Protein AF-A0A8J6H4V2-F1 (afdb_monomer_lite)

Sequence (1000 aa):
MDFAIGGAAAVCAGFFTNPLEVMKTRMQLQGELLSRGQHAVHYKNVFHAGYVIAKHDGILALQAGLVPGLWFQLVLNGYRFGLYQILDDKGYMKDKKGNLVFYKSVLIGGFAGASGAFIASPFYLIKTHLQSQASKEIAFGHQYHYKGTWSGLWGVFKEQGVKGLFRGGSSAVPRAFVGSTSQLTSFAYCKEFMRKYDILTNSPLLMTFTASMVGGVAISLMMTPFDLVSTRLYNQGVDQFGKGLLYNGYTDCVLKIWKTEGFLGFYKGLGPSYFRLGPHTVLCLVFWDEFKELYSRIKPNATKSKVLVEKPIVEIDGDEMTKLIFDEIKQKLLFPFVQFQRDYYDCSLTNRNKTENQVSKDAAAAILKHNVGIKCSTITPDEDRVKEFNLTQMWPSPNGMIRNALNGTQFRESIICKNVNKYVPGWTKPIIMGRHTFGDQYGGKDLIIKNPSKIFITIKSEDGKEESIEAFTYKGQGVAMLTFNTEDSIRSFAGSCFRMALQRNYPLYFATKSTLLKQYDKLFNEVFLDVYEKEYKKKFEAANLTFELRLIDDMAAQAMKSSGGFLWALKSYDGDVLSDVVGQGFGSMGLMIHSLVSHDGRTIMTEPAHGTVTRHYREYQKGNETSTNPISSIFAWTRGLQHRAKLDNNVELGNFTKNLENATVSTVEAGLVTKDLAPCVFGKDFKETDSDTQPVVQTTYGKIQGQILSTVQEPHLEYYAFRGIPYAKPPLEELRFQPPLKPEPWENVKPCVDYGNSCLQVSKKDGSVLGNEDCLTLNVFTKELNTSNLKPVMFWIHGGAHIRGSSAQFPPDYLIEKPVVFVSINYRLNIFGFFTVNDENAYGNAALKDQVAALEWVQGNIAGFGGDPSRVTICGESSAANSVALLQLSTRARGLFHQVIAESGSALNARYLQRNPLKYAYNIAKYFNVTTETTRDMVEGLQKVDSEELAKAANSSQATGYKTDLYAFPFFPIIEVENSEAIITRSPYQILQSGDFNRG

Structure (mmCIF, N/CA/C/O backbone):
data_AF-A0A8J6H4V2-F1
#
_entry.id   AF-A0A8J6H4V2-F1
#
loop_
_atom_site.group_PDB
_atom_site.id
_atom_site.type_symbol
_atom_site.label_atom_id
_atom_site.label_alt_id
_atom_site.label_comp_id
_atom_site.label_asym_id
_atom_site.label_entity_id
_atom_site.label_seq_id
_atom_site.pdbx_PDB_ins_code
_atom_site.Cartn_x
_atom_site.Cartn_y
_atom_site.Cartn_z
_atom_site.occupancy
_atom_site.B_iso_or_equiv
_atom_site.auth_seq_id
_atom_site.auth_comp_id
_atom_site.auth_asym_id
_atom_site.auth_atom_id
_atom_site.pdbx_PDB_model_num
ATOM 1 N N . MET A 1 1 ? 22.721 6.954 0.502 1.00 62.00 1 MET A N 1
ATOM 2 C CA . MET A 1 1 ? 21.669 6.720 -0.514 1.00 62.00 1 MET A CA 1
ATOM 3 C C . MET A 1 1 ? 21.047 8.035 -0.978 1.00 62.00 1 MET A C 1
ATOM 5 O O . MET A 1 1 ? 21.061 8.279 -2.177 1.00 62.00 1 MET A O 1
ATOM 9 N N . ASP A 1 2 ? 20.638 8.934 -0.069 1.00 56.12 2 ASP A N 1
ATOM 10 C CA . ASP A 1 2 ? 20.196 10.301 -0.424 1.00 56.12 2 ASP A CA 1
ATOM 11 C C . ASP A 1 2 ? 21.229 11.085 -1.260 1.00 56.12 2 ASP A C 1
ATOM 13 O O . ASP A 1 2 ? 20.862 11.859 -2.134 1.00 56.12 2 ASP A O 1
ATOM 17 N N . PHE A 1 3 ? 22.525 10.799 -1.080 1.00 68.31 3 PHE A N 1
ATOM 18 C CA . PHE A 1 3 ? 23.619 11.277 -1.938 1.00 68.31 3 PHE A CA 1
ATOM 19 C C . PHE A 1 3 ? 23.431 10.925 -3.425 1.00 68.31 3 PHE A C 1
ATOM 21 O O . PHE A 1 3 ? 23.563 11.782 -4.296 1.00 68.31 3 PHE A O 1
ATOM 28 N N . ALA A 1 4 ? 23.131 9.656 -3.720 1.00 74.56 4 ALA A N 1
ATOM 29 C CA . ALA A 1 4 ? 23.010 9.155 -5.087 1.00 74.56 4 ALA A CA 1
ATOM 30 C C . ALA A 1 4 ? 21.695 9.619 -5.721 1.00 74.56 4 ALA A C 1
ATOM 32 O O . ALA A 1 4 ? 21.687 10.048 -6.872 1.00 74.56 4 ALA A O 1
ATOM 33 N N . ILE A 1 5 ? 20.615 9.612 -4.935 1.00 77.81 5 ILE A N 1
ATOM 34 C CA . ILE A 1 5 ? 19.298 10.114 -5.342 1.00 77.81 5 ILE A CA 1
ATOM 35 C C . ILE A 1 5 ? 19.369 11.619 -5.648 1.00 77.81 5 ILE A C 1
ATOM 37 O O . ILE A 1 5 ? 18.879 12.058 -6.685 1.00 77.81 5 ILE A O 1
ATOM 41 N N . GLY A 1 6 ? 20.075 12.395 -4.822 1.00 71.81 6 GLY A N 1
ATOM 42 C CA . GLY A 1 6 ? 20.318 13.822 -5.040 1.00 71.81 6 GLY A CA 1
ATOM 43 C C . GLY A 1 6 ? 21.140 14.167 -6.254 1.00 71.81 6 GLY A C 1
ATOM 44 O O . GLY A 1 6 ? 20.763 15.049 -7.028 1.00 71.81 6 GLY A O 1
ATOM 45 N N . GLY A 1 7 ? 22.253 13.459 -6.434 1.00 82.00 7 GLY A N 1
ATOM 46 C CA . GLY A 1 7 ? 23.076 13.593 -7.628 1.00 82.00 7 GLY A CA 1
ATOM 47 C C . GLY A 1 7 ? 22.287 13.259 -8.895 1.00 82.00 7 GLY A C 1
ATOM 48 O O . GLY A 1 7 ? 22.310 14.036 -9.848 1.00 82.00 7 GLY A O 1
ATOM 49 N N . ALA A 1 8 ? 21.534 12.154 -8.887 1.00 86.06 8 ALA A N 1
ATOM 50 C CA . ALA A 1 8 ? 20.715 11.725 -10.019 1.00 86.06 8 ALA A CA 1
ATOM 51 C C . ALA A 1 8 ? 19.589 12.721 -10.336 1.00 86.06 8 ALA A C 1
ATOM 53 O O . ALA A 1 8 ? 19.414 13.098 -11.494 1.00 86.06 8 ALA A O 1
ATOM 54 N N . ALA A 1 9 ? 18.871 13.208 -9.321 1.00 85.31 9 ALA A N 1
ATOM 55 C CA . ALA A 1 9 ? 17.801 14.186 -9.501 1.00 85.31 9 ALA A CA 1
ATOM 56 C C . ALA A 1 9 ? 18.319 15.493 -10.127 1.00 85.31 9 ALA A C 1
ATOM 58 O O . ALA A 1 9 ? 17.717 16.026 -11.064 1.00 85.31 9 ALA A O 1
ATOM 59 N N . ALA A 1 10 ? 19.490 15.965 -9.683 1.00 84.88 10 ALA A N 1
ATOM 60 C CA . ALA A 1 10 ? 20.139 17.146 -10.247 1.00 84.88 10 ALA A CA 1
ATOM 61 C C . ALA A 1 10 ? 20.652 16.942 -11.683 1.00 84.88 10 ALA A C 1
ATOM 63 O O . ALA A 1 10 ? 20.635 17.884 -12.482 1.00 84.88 10 ALA A O 1
ATOM 64 N N . VAL A 1 11 ? 21.082 15.725 -12.035 1.00 91.62 11 VAL A N 1
ATOM 65 C CA . VAL A 1 11 ? 21.446 15.347 -13.412 1.00 91.62 11 VAL A CA 1
ATOM 66 C C . VAL A 1 11 ? 20.215 15.379 -14.319 1.00 91.62 11 VAL A C 1
ATOM 68 O O . VAL A 1 11 ? 20.254 16.021 -15.369 1.00 91.62 11 VAL A O 1
ATOM 71 N N . CYS A 1 12 ? 19.101 14.777 -13.897 1.00 89.81 12 CYS A N 1
ATOM 72 C CA . CYS A 1 12 ? 17.852 14.781 -14.663 1.00 89.81 12 CYS A CA 1
ATOM 73 C C . CYS A 1 12 ? 17.317 16.203 -14.864 1.00 89.81 12 CYS A C 1
ATOM 75 O O . CYS A 1 12 ? 17.054 16.608 -15.994 1.00 89.81 12 CYS A O 1
ATOM 77 N N . ALA A 1 13 ? 17.264 17.022 -13.812 1.00 88.38 13 ALA A N 1
ATOM 78 C CA . ALA A 1 13 ? 16.895 18.432 -13.944 1.00 88.38 13 ALA A CA 1
ATOM 79 C C . ALA A 1 13 ? 17.893 19.225 -14.809 1.00 88.38 13 ALA A C 1
ATOM 81 O O . ALA A 1 13 ? 17.519 20.150 -15.538 1.00 88.38 13 ALA A O 1
ATOM 82 N N . GLY A 1 14 ? 19.181 18.879 -14.739 1.00 87.62 14 GLY A N 1
ATOM 83 C CA . GLY A 1 14 ? 20.241 19.456 -15.562 1.00 87.62 14 GLY A CA 1
ATOM 84 C C . GLY A 1 14 ? 20.011 19.228 -17.054 1.00 87.62 14 GLY A C 1
ATOM 85 O O . GLY A 1 14 ? 20.177 20.163 -17.830 1.00 87.62 14 GLY A O 1
ATOM 86 N N . PHE A 1 15 ? 19.547 18.039 -17.441 1.00 92.50 15 PHE A N 1
ATOM 87 C CA . PHE A 1 15 ? 19.252 17.688 -18.831 1.00 92.50 15 PHE A CA 1
ATOM 88 C C . PHE A 1 15 ? 18.217 18.622 -19.477 1.00 92.50 15 PHE A C 1
ATOM 90 O O . PHE A 1 15 ? 18.451 19.163 -20.561 1.00 92.50 15 PHE A O 1
ATOM 97 N N . PHE A 1 16 ? 17.109 18.882 -18.777 1.00 90.31 16 PHE A N 1
ATOM 98 C CA . PHE A 1 16 ? 16.032 19.745 -19.279 1.00 90.31 16 PHE A CA 1
ATOM 99 C C . PHE A 1 16 ? 16.376 21.237 -19.239 1.00 90.31 16 PHE A C 1
ATOM 101 O O . PHE A 1 16 ? 15.877 22.011 -20.050 1.00 90.31 16 PHE A O 1
ATOM 108 N N . THR A 1 17 ? 17.234 21.659 -18.308 1.00 91.94 17 THR A N 1
ATOM 109 C CA . THR A 1 17 ? 17.559 23.085 -18.109 1.00 91.94 17 THR A CA 1
ATOM 110 C C . THR A 1 17 ? 18.851 23.540 -18.791 1.00 91.94 17 THR A C 1
ATOM 112 O O . THR A 1 17 ? 19.159 24.736 -18.792 1.00 91.94 17 THR A O 1
ATOM 115 N N . ASN A 1 18 ? 19.598 22.620 -19.409 1.00 93.75 18 ASN A N 1
ATOM 116 C CA . ASN A 1 18 ? 20.838 22.924 -20.122 1.00 93.75 18 ASN A CA 1
ATOM 117 C C . ASN A 1 18 ? 20.686 23.834 -21.363 1.00 93.75 18 ASN A C 1
ATOM 119 O O . ASN A 1 18 ? 21.645 24.540 -21.655 1.00 93.75 18 ASN A O 1
ATOM 123 N N . PRO A 1 19 ? 19.525 23.943 -22.039 1.00 94.00 19 PRO A N 1
ATOM 124 C CA . PRO A 1 19 ? 19.299 25.004 -23.024 1.00 94.00 19 PRO A CA 1
ATOM 125 C C . PRO A 1 19 ? 19.395 26.422 -22.462 1.00 94.00 19 PRO A C 1
ATOM 127 O O . PRO A 1 19 ? 19.967 27.314 -23.089 1.00 94.00 19 PRO A O 1
ATOM 130 N N . LEU A 1 20 ? 18.889 26.629 -21.247 1.00 93.12 20 LEU A N 1
ATOM 131 C CA . LEU A 1 20 ? 18.789 27.952 -20.626 1.00 93.12 20 LEU A CA 1
ATOM 132 C C . LEU A 1 20 ? 20.143 28.427 -20.077 1.00 93.12 20 LEU A C 1
ATOM 134 O O . LEU A 1 20 ? 20.564 29.537 -20.377 1.00 93.12 20 LEU A O 1
ATOM 138 N N . GLU A 1 21 ? 20.864 27.553 -19.371 1.00 90.81 21 GLU A N 1
ATOM 139 C CA . GLU A 1 21 ? 22.186 27.120 -19.833 1.00 90.81 21 GLU A CA 1
ATOM 140 C C . GLU A 1 21 ? 23.029 27.973 -20.787 1.00 90.81 21 GLU A C 1
ATOM 142 O O . GLU A 1 21 ? 23.675 28.958 -20.429 1.00 90.81 21 GLU A O 1
ATOM 147 N N . VAL A 1 22 ? 23.053 27.479 -22.028 1.00 93.19 22 VAL A N 1
ATOM 148 C CA . VAL A 1 22 ? 23.778 28.025 -23.171 1.00 93.19 22 VAL A CA 1
ATOM 149 C C . VAL A 1 22 ? 23.365 29.469 -23.437 1.00 93.19 22 VAL A C 1
ATOM 151 O O . VAL A 1 22 ? 24.229 30.330 -23.612 1.00 93.19 22 VAL A O 1
ATOM 154 N N . MET A 1 23 ? 22.057 29.757 -23.410 1.00 93.62 23 MET A N 1
ATOM 155 C CA . MET A 1 23 ? 21.539 31.113 -23.627 1.00 93.62 23 MET A CA 1
ATOM 156 C C . MET A 1 23 ? 22.116 32.098 -22.605 1.00 93.62 23 MET A C 1
ATOM 158 O O . MET A 1 23 ? 22.583 33.175 -22.975 1.00 93.62 23 MET A O 1
ATOM 162 N N . LYS A 1 24 ? 22.140 31.716 -21.324 1.00 93.62 24 LYS A N 1
ATOM 163 C CA . LYS A 1 24 ? 22.707 32.519 -20.238 1.00 93.62 24 LYS A CA 1
ATOM 164 C C . LYS A 1 24 ? 24.198 32.769 -20.452 1.00 93.62 24 LYS A C 1
ATOM 166 O O . LYS A 1 24 ? 24.617 33.925 -20.417 1.00 93.62 24 LYS A O 1
ATOM 171 N N . THR A 1 25 ? 24.975 31.715 -20.714 1.00 92.25 25 THR A N 1
ATOM 172 C CA . THR A 1 25 ? 26.428 31.812 -20.931 1.00 92.25 25 THR A CA 1
ATOM 173 C C . THR A 1 25 ? 26.754 32.774 -22.076 1.00 92.25 25 THR A C 1
ATOM 175 O O . THR A 1 25 ? 27.558 33.689 -21.903 1.00 92.25 25 THR A O 1
ATOM 178 N N . ARG A 1 26 ? 26.072 32.659 -23.221 1.00 92.12 26 ARG A N 1
ATOM 179 C CA . ARG A 1 26 ? 26.307 33.548 -24.373 1.00 92.12 26 ARG A CA 1
ATOM 180 C C . ARG A 1 26 ? 25.848 34.985 -24.130 1.00 92.12 26 ARG A C 1
ATOM 182 O O . ARG A 1 26 ? 26.546 35.924 -24.506 1.00 92.12 26 ARG A O 1
ATOM 189 N N . MET A 1 27 ? 24.722 35.178 -23.442 1.00 91.94 27 MET A N 1
ATOM 190 C CA . MET A 1 27 ? 24.253 36.516 -23.058 1.00 91.94 27 MET A CA 1
ATOM 191 C C . MET A 1 27 ? 25.189 37.211 -22.057 1.00 91.94 27 MET A C 1
ATOM 193 O O . MET A 1 27 ? 25.333 38.430 -22.107 1.00 91.94 27 MET A O 1
ATOM 197 N N . GLN A 1 28 ? 25.837 36.459 -21.164 1.00 92.25 28 GLN A N 1
ATOM 198 C CA . GLN A 1 28 ? 26.810 36.982 -20.195 1.00 92.25 28 GLN A CA 1
ATOM 199 C C . GLN A 1 28 ? 28.139 37.414 -20.845 1.00 92.25 28 GLN A C 1
ATOM 201 O O . GLN A 1 28 ? 28.794 38.342 -20.353 1.00 92.25 28 GLN A O 1
ATOM 206 N N . LEU A 1 29 ? 28.517 36.777 -21.959 1.00 91.31 29 LEU A N 1
ATOM 207 C CA . LEU A 1 29 ? 29.710 37.110 -22.748 1.00 91.31 29 LEU A CA 1
ATOM 208 C C . LEU A 1 29 ? 29.476 38.249 -23.755 1.00 91.31 29 LEU A C 1
ATOM 210 O O . LEU A 1 29 ? 30.430 38.882 -24.203 1.00 91.31 29 LEU A O 1
ATOM 214 N N . GLN A 1 30 ? 28.221 38.552 -24.101 1.00 89.12 30 GLN A N 1
ATOM 215 C CA . GLN A 1 30 ? 27.906 39.631 -25.037 1.00 89.12 30 GLN A CA 1
ATOM 216 C C . GLN A 1 30 ? 28.320 41.006 -24.480 1.00 89.12 30 GLN A C 1
ATOM 218 O O . GLN A 1 30 ? 27.903 41.433 -23.393 1.00 89.12 30 GLN A O 1
ATOM 223 N N . GLY A 1 31 ? 29.122 41.727 -25.267 1.00 83.00 31 GLY A N 1
ATOM 224 C CA . GLY A 1 31 ? 29.620 43.053 -24.906 1.00 83.00 31 GLY A CA 1
ATOM 225 C C . GLY A 1 31 ? 30.550 43.040 -23.691 1.00 83.00 31 GLY A C 1
ATOM 226 O O . GLY A 1 31 ? 30.453 43.936 -22.855 1.00 83.00 31 GLY A O 1
ATOM 227 N N . GLU A 1 32 ? 31.372 41.997 -23.544 1.00 86.88 32 GLU A N 1
ATOM 228 C CA . GLU A 1 32 ? 32.427 41.910 -22.529 1.00 86.88 32 GLU A CA 1
ATOM 229 C C . GLU A 1 32 ? 33.400 43.097 -22.654 1.00 86.88 32 GLU A C 1
ATOM 231 O O . GLU A 1 32 ? 33.987 43.305 -23.713 1.00 86.88 32 GLU A O 1
ATOM 236 N N . LEU A 1 33 ? 33.547 43.884 -21.575 1.00 83.44 33 LEU A N 1
ATOM 237 C CA . LEU A 1 33 ? 34.409 45.078 -21.487 1.00 83.44 33 LEU A CA 1
ATOM 238 C C . LEU A 1 33 ? 34.051 46.232 -22.440 1.00 83.44 33 LEU A C 1
ATOM 240 O O . LEU A 1 33 ? 34.871 47.121 -22.666 1.00 83.44 33 LEU A O 1
ATOM 244 N N . LEU A 1 34 ? 32.822 46.259 -22.958 1.00 83.06 34 LEU A N 1
ATOM 245 C CA . LEU A 1 34 ? 32.311 47.347 -23.793 1.00 83.06 34 LEU A CA 1
ATOM 246 C C . LEU A 1 34 ? 31.162 48.065 -23.091 1.00 83.06 34 LEU A C 1
ATOM 248 O O . LEU A 1 34 ? 30.262 47.427 -22.539 1.00 83.06 34 LEU A O 1
ATOM 252 N N . SER A 1 35 ? 31.153 49.398 -23.158 1.00 76.56 35 SER A N 1
ATOM 253 C CA . SER A 1 35 ? 30.077 50.182 -22.551 1.00 76.56 35 SER A CA 1
ATOM 254 C C . SER A 1 35 ? 28.725 49.928 -23.238 1.00 76.56 35 SER A C 1
ATOM 256 O O . SER A 1 35 ? 28.628 49.431 -24.371 1.00 76.56 35 SER A O 1
ATOM 258 N N . ARG A 1 36 ? 27.632 50.215 -22.524 1.00 67.88 36 ARG A N 1
ATOM 259 C CA . ARG A 1 36 ? 26.270 49.955 -23.007 1.00 67.88 36 ARG A CA 1
ATOM 260 C C . ARG A 1 36 ? 25.987 50.804 -24.255 1.00 67.88 36 ARG A C 1
ATOM 262 O O . ARG A 1 36 ? 26.011 52.024 -24.182 1.00 67.88 36 ARG A O 1
ATOM 269 N N . GLY A 1 37 ? 25.694 50.147 -25.380 1.00 68.25 37 GLY A N 1
ATOM 270 C CA . GLY A 1 37 ? 25.448 50.796 -26.678 1.00 68.25 37 GLY A CA 1
ATOM 271 C C . GLY A 1 37 ? 26.635 50.775 -27.650 1.00 68.25 37 GLY A C 1
ATOM 272 O O . GLY A 1 37 ? 26.442 51.063 -28.823 1.00 68.25 37 GLY A O 1
ATOM 273 N N . GLN A 1 38 ? 27.832 50.371 -27.205 1.00 73.69 38 GLN A N 1
ATOM 274 C CA . GLN A 1 38 ? 29.037 50.274 -28.050 1.00 73.69 38 GLN A CA 1
ATOM 275 C C . GLN A 1 38 ? 29.296 48.869 -28.624 1.00 73.69 38 GLN A C 1
ATOM 277 O O . GLN A 1 38 ? 30.345 48.622 -29.210 1.00 73.69 38 GLN A O 1
ATOM 282 N N . HIS A 1 39 ? 28.361 47.931 -28.458 1.00 79.19 39 HIS A N 1
ATOM 283 C CA . HIS A 1 39 ? 28.451 46.579 -29.011 1.00 79.19 39 HIS A CA 1
ATOM 284 C C . HIS A 1 39 ? 27.144 46.195 -29.705 1.00 79.19 39 HIS A C 1
ATOM 286 O O . HIS A 1 39 ? 26.063 46.623 -29.292 1.00 79.19 39 HIS A O 1
ATOM 292 N N . ALA A 1 40 ? 27.236 45.358 -30.738 1.00 75.69 40 ALA A N 1
ATOM 293 C CA . ALA A 1 40 ? 26.064 44.812 -31.408 1.00 75.69 40 ALA A CA 1
ATOM 294 C C . ALA A 1 40 ? 25.270 43.900 -30.454 1.00 75.69 40 ALA A C 1
ATOM 296 O O . ALA A 1 40 ? 25.836 43.054 -29.756 1.00 75.69 40 ALA A O 1
ATOM 297 N N . VAL A 1 41 ? 23.947 44.076 -30.409 1.00 82.50 41 VAL A N 1
ATOM 298 C CA . VAL A 1 41 ? 23.046 43.307 -29.536 1.00 82.50 41 VAL A CA 1
ATOM 299 C C . VAL A 1 41 ? 22.392 42.193 -30.347 1.00 82.50 41 VAL A C 1
ATOM 301 O O . VAL A 1 41 ? 21.391 42.418 -31.027 1.00 82.50 41 VAL A O 1
ATOM 304 N N . HIS A 1 42 ? 22.935 40.981 -30.247 1.00 84.44 42 HIS A N 1
ATOM 305 C CA . HIS A 1 42 ? 22.403 39.799 -30.935 1.00 84.44 42 HIS A CA 1
ATOM 306 C C . HIS A 1 42 ? 21.383 39.054 -30.064 1.00 84.44 42 HIS A C 1
ATOM 308 O O . HIS A 1 42 ? 20.417 38.478 -30.563 1.00 84.44 42 HIS A O 1
ATOM 314 N N . TYR A 1 43 ? 21.528 39.131 -28.741 1.00 89.00 43 TYR A N 1
ATOM 315 C CA . TYR A 1 43 ? 20.640 38.494 -27.774 1.00 89.00 43 TYR A CA 1
ATOM 316 C C . TYR A 1 43 ? 19.885 39.550 -26.951 1.00 89.00 43 TYR A C 1
ATOM 318 O O . TYR A 1 43 ? 20.447 40.168 -26.047 1.00 89.00 43 TYR A O 1
ATOM 326 N N . LYS A 1 44 ? 18.601 39.774 -27.270 1.00 86.19 44 LYS A N 1
ATOM 327 C CA . LYS A 1 44 ? 17.755 40.789 -26.603 1.00 86.19 44 LYS A CA 1
ATOM 328 C C . LYS A 1 44 ? 17.114 40.288 -25.305 1.00 86.19 44 LYS A C 1
ATOM 330 O O . LYS A 1 44 ? 17.033 41.016 -24.324 1.00 86.19 44 LYS A O 1
ATOM 335 N N . ASN A 1 45 ? 16.636 39.047 -25.308 1.00 88.94 45 ASN A N 1
ATOM 336 C CA . ASN A 1 45 ? 16.015 38.365 -24.173 1.00 88.94 45 ASN A CA 1
ATOM 337 C C . ASN A 1 45 ? 16.210 36.845 -24.324 1.00 88.94 45 ASN A C 1
ATOM 339 O O . ASN A 1 45 ? 16.746 36.398 -25.337 1.00 88.94 45 ASN A O 1
ATOM 343 N N . VAL A 1 46 ? 15.777 36.059 -23.333 1.00 88.81 46 VAL A N 1
ATOM 344 C CA . VAL A 1 46 ? 15.983 34.598 -23.307 1.00 88.81 46 VAL A CA 1
ATOM 345 C C . VAL A 1 46 ? 15.400 33.886 -24.538 1.00 88.81 46 VAL A C 1
ATOM 347 O O . VAL A 1 46 ? 16.085 33.072 -25.149 1.00 88.81 46 VAL A O 1
ATOM 350 N N . PHE A 1 47 ? 14.187 34.239 -24.970 1.00 91.12 47 PHE A N 1
ATOM 351 C CA . PHE A 1 47 ? 13.526 33.598 -26.113 1.00 91.12 47 PHE A CA 1
ATOM 352 C C . PHE A 1 47 ? 14.190 33.982 -27.438 1.00 91.12 47 PHE A C 1
ATOM 354 O O . PHE A 1 47 ? 14.438 33.126 -28.285 1.00 91.12 47 PHE A O 1
ATOM 361 N N . HIS A 1 48 ? 14.559 35.258 -27.585 1.00 92.75 48 HIS A N 1
ATOM 362 C CA . HIS A 1 48 ? 15.323 35.733 -28.736 1.00 92.75 48 HIS A CA 1
ATOM 363 C C . HIS A 1 48 ? 16.703 35.072 -28.802 1.00 92.75 48 HIS A C 1
ATOM 365 O O . HIS A 1 48 ? 17.164 34.731 -29.886 1.00 92.75 48 HIS A O 1
ATOM 371 N N . ALA A 1 49 ? 17.359 34.858 -27.657 1.00 89.94 49 ALA A N 1
ATOM 372 C CA . ALA A 1 49 ? 18.626 34.143 -27.607 1.00 89.94 49 ALA A CA 1
ATOM 373 C C . ALA A 1 49 ? 18.477 32.700 -28.090 1.00 89.94 49 ALA A C 1
ATOM 375 O O . ALA A 1 49 ? 19.246 32.271 -28.944 1.00 89.94 49 ALA A O 1
ATOM 376 N N . GLY A 1 50 ? 17.447 31.986 -27.629 1.00 91.94 50 GLY A N 1
ATOM 377 C CA . GLY A 1 50 ? 17.156 30.636 -28.107 1.00 91.94 50 GLY A CA 1
ATOM 378 C C . GLY A 1 50 ? 16.921 30.564 -29.616 1.00 91.94 50 GLY A C 1
ATOM 379 O O . GLY A 1 50 ? 17.509 29.716 -30.283 1.00 91.94 50 GLY A O 1
ATOM 380 N N . TYR A 1 51 ? 16.132 31.495 -30.160 1.00 92.56 51 TYR A N 1
ATOM 381 C CA . TYR A 1 51 ? 15.881 31.585 -31.600 1.00 92.56 51 TYR A CA 1
ATOM 382 C C . TYR A 1 51 ? 17.158 31.866 -32.405 1.00 92.56 51 TYR A C 1
ATOM 384 O O . TYR A 1 51 ? 17.431 31.168 -33.377 1.00 92.56 51 TYR A O 1
ATOM 392 N N . VAL A 1 52 ? 17.964 32.852 -31.995 1.00 91.94 52 VAL A N 1
ATOM 393 C CA . VAL A 1 52 ? 19.202 33.222 -32.704 1.00 91.94 52 VAL A CA 1
ATOM 394 C C . VAL A 1 52 ? 20.215 32.076 -32.687 1.00 91.94 52 VAL A C 1
ATOM 396 O O . VAL A 1 52 ? 20.802 31.776 -33.724 1.00 91.94 52 VAL A O 1
ATOM 399 N N . ILE A 1 53 ? 20.378 31.389 -31.552 1.00 92.19 53 ILE A N 1
ATOM 400 C CA . ILE A 1 53 ? 21.274 30.228 -31.449 1.00 92.19 53 ILE A CA 1
ATOM 401 C C . ILE A 1 53 ? 20.778 29.093 -32.352 1.00 92.19 53 ILE A C 1
ATOM 403 O O . ILE A 1 53 ? 21.555 28.560 -33.136 1.00 92.19 53 ILE A O 1
ATOM 407 N N . ALA A 1 54 ? 19.484 28.757 -32.297 1.00 91.44 54 ALA A N 1
ATOM 408 C CA . ALA A 1 54 ? 18.920 27.696 -33.128 1.00 91.44 54 ALA A CA 1
ATOM 409 C C . ALA A 1 54 ? 19.018 28.009 -34.631 1.00 91.44 54 ALA A C 1
ATOM 411 O O . ALA A 1 54 ? 19.254 27.102 -35.426 1.00 91.44 54 ALA A O 1
ATOM 412 N N . LYS A 1 55 ? 18.863 29.284 -35.012 1.00 92.19 55 LYS A N 1
ATOM 413 C CA . LYS A 1 55 ? 18.939 29.740 -36.403 1.00 92.19 55 LYS A CA 1
ATOM 414 C C . LYS A 1 55 ? 20.359 29.679 -36.972 1.00 92.19 55 LYS A C 1
ATOM 416 O O . LYS A 1 55 ? 20.517 29.234 -38.102 1.00 92.19 55 LYS A O 1
ATOM 421 N N . HIS A 1 56 ? 21.362 30.147 -36.228 1.00 91.00 56 HIS A N 1
ATOM 422 C CA . HIS A 1 56 ? 22.733 30.275 -36.744 1.00 91.00 56 HIS A CA 1
ATOM 423 C C . HIS A 1 56 ? 23.620 29.055 -36.443 1.00 91.00 56 HIS A C 1
ATOM 425 O O . HIS A 1 56 ? 24.461 28.707 -37.264 1.00 91.00 56 HIS A O 1
ATOM 431 N N . ASP A 1 57 ? 23.411 28.372 -35.311 1.00 89.44 57 ASP A N 1
ATOM 432 C CA . ASP A 1 57 ? 24.239 27.230 -34.883 1.00 89.44 57 ASP A CA 1
ATOM 433 C C . ASP A 1 57 ? 23.480 25.887 -34.888 1.00 89.44 57 ASP A C 1
ATOM 435 O O . ASP A 1 57 ? 24.057 24.837 -34.599 1.00 89.44 57 ASP A O 1
ATOM 439 N N . GLY A 1 58 ? 22.185 25.902 -35.220 1.00 90.25 58 GLY A N 1
ATOM 440 C CA . GLY A 1 58 ? 21.317 24.726 -35.223 1.00 90.25 58 GLY A CA 1
ATOM 441 C C . GLY A 1 58 ? 20.700 24.409 -33.856 1.00 90.25 58 GLY A C 1
ATOM 442 O O . GLY A 1 58 ? 21.197 24.791 -32.796 1.00 90.25 58 GLY A O 1
ATOM 443 N N . ILE A 1 59 ? 19.590 23.665 -33.857 1.00 89.81 59 ILE A N 1
ATOM 444 C CA . ILE A 1 59 ? 18.812 23.385 -32.636 1.00 89.81 59 ILE A CA 1
ATOM 445 C C . ILE A 1 59 ? 19.596 22.587 -31.580 1.00 89.81 59 ILE A C 1
ATOM 447 O O . ILE A 1 59 ? 19.399 22.781 -30.382 1.00 89.81 59 ILE A O 1
ATOM 451 N N . LEU A 1 60 ? 20.537 21.738 -32.008 1.00 90.38 60 LEU A N 1
ATOM 452 C CA . LEU A 1 60 ? 21.385 20.954 -31.105 1.00 90.38 60 LEU A CA 1
ATOM 453 C C . LEU A 1 60 ? 22.415 21.815 -30.358 1.00 90.38 60 LEU A C 1
ATOM 455 O O . LEU A 1 60 ? 22.842 21.425 -29.271 1.00 90.38 60 LEU A O 1
ATOM 459 N N . ALA A 1 61 ? 22.768 23.000 -30.871 1.00 89.94 61 ALA A N 1
ATOM 460 C CA . ALA A 1 61 ? 23.677 23.921 -30.186 1.00 89.94 61 ALA A CA 1
ATOM 461 C C . ALA A 1 61 ? 23.084 24.464 -28.877 1.00 89.94 61 ALA A C 1
ATOM 463 O O . ALA A 1 61 ? 23.827 24.806 -27.958 1.00 89.94 61 ALA A O 1
ATOM 464 N N . LEU A 1 62 ? 21.753 24.450 -28.728 1.00 91.50 62 LEU A N 1
ATOM 465 C CA . LEU A 1 62 ? 21.105 24.734 -27.446 1.00 91.50 62 LEU A CA 1
ATOM 466 C C . LEU A 1 62 ? 21.493 23.718 -26.366 1.00 91.50 62 LEU A C 1
ATOM 468 O O . LEU A 1 62 ? 21.451 24.043 -25.192 1.00 91.50 62 LEU A O 1
ATOM 472 N N . GLN A 1 63 ? 21.923 22.509 -26.722 1.00 94.12 63 GLN A N 1
ATOM 473 C CA . GLN A 1 63 ? 22.404 21.509 -25.766 1.00 94.12 63 GLN A CA 1
ATOM 474 C C . GLN A 1 63 ? 23.938 21.458 -25.658 1.00 94.12 63 GLN A C 1
ATOM 476 O O . GLN A 1 63 ? 24.496 20.516 -25.086 1.00 94.12 63 GLN A O 1
ATOM 481 N N . ALA A 1 64 ? 24.647 22.473 -26.162 1.00 93.06 64 ALA A N 1
ATOM 482 C CA . ALA A 1 64 ? 26.097 22.549 -26.040 1.00 93.06 64 ALA A CA 1
ATOM 483 C C . ALA A 1 64 ? 26.544 22.440 -24.569 1.00 93.06 64 ALA A C 1
ATOM 485 O O . ALA A 1 64 ? 25.908 22.954 -23.643 1.00 93.06 64 ALA A O 1
ATOM 486 N N . GLY A 1 65 ? 27.634 21.706 -24.335 1.00 91.94 65 GLY A N 1
ATOM 487 C CA . GLY A 1 65 ? 28.161 21.492 -22.987 1.00 91.94 65 GLY A CA 1
ATOM 488 C C . GLY A 1 65 ? 27.257 20.678 -22.048 1.00 91.94 65 GLY A C 1
ATOM 489 O O . GLY A 1 65 ? 27.503 20.699 -20.842 1.00 91.94 65 GLY A O 1
ATOM 490 N N . LEU A 1 66 ? 26.275 19.920 -22.562 1.00 94.19 66 LEU A N 1
ATOM 491 C CA . LEU A 1 66 ? 25.404 19.063 -21.745 1.00 94.19 66 LEU A CA 1
ATOM 492 C C . LEU A 1 66 ? 26.198 18.047 -20.917 1.00 94.19 66 LEU A C 1
ATOM 494 O O . LEU A 1 66 ? 26.111 18.056 -19.696 1.00 94.19 66 LEU A O 1
ATOM 498 N N . VAL A 1 67 ? 27.012 17.202 -21.557 1.00 93.06 67 VAL A N 1
ATOM 499 C CA . VAL A 1 67 ? 27.790 16.148 -20.879 1.00 93.06 67 VAL A CA 1
ATOM 500 C C . VAL A 1 67 ? 28.672 16.683 -19.735 1.00 93.06 67 VAL A C 1
ATOM 502 O O . VAL A 1 67 ? 28.546 16.168 -18.622 1.00 93.06 67 VAL A O 1
ATOM 505 N N . PRO A 1 68 ? 29.538 17.704 -19.923 1.00 93.69 68 PRO A N 1
ATOM 506 C CA . PRO A 1 68 ? 30.294 18.263 -18.800 1.00 93.69 68 PRO A CA 1
ATOM 507 C C . PRO A 1 68 ? 29.382 18.975 -17.788 1.00 93.69 68 PRO A C 1
ATOM 509 O O . PRO A 1 68 ? 29.680 18.972 -16.597 1.00 93.69 68 PRO A O 1
ATOM 512 N N . GLY A 1 69 ? 28.243 19.525 -18.219 1.00 91.50 69 GLY A N 1
ATOM 513 C CA . GLY A 1 69 ? 27.226 20.079 -17.328 1.00 91.50 69 GLY A CA 1
ATOM 514 C C . GLY A 1 69 ? 26.573 19.042 -16.410 1.00 91.50 69 GLY A C 1
ATOM 515 O O . GLY A 1 69 ? 26.381 19.326 -15.229 1.00 91.50 69 GLY A O 1
ATOM 516 N N . LEU A 1 70 ? 26.286 17.837 -16.907 1.00 93.75 70 LEU A N 1
ATOM 517 C CA . LEU A 1 70 ? 25.745 16.738 -16.103 1.00 93.75 70 LEU A CA 1
ATOM 518 C C . LEU A 1 70 ? 26.783 16.219 -15.101 1.00 93.75 70 LEU A C 1
ATOM 520 O O . LEU A 1 70 ? 26.464 16.062 -13.925 1.00 93.75 70 LEU A O 1
ATOM 524 N N . TRP A 1 71 ? 28.038 16.044 -15.529 1.00 92.25 71 TRP A N 1
ATOM 525 C CA . TRP A 1 71 ? 29.138 15.686 -14.625 1.00 92.25 71 TRP A CA 1
ATOM 526 C C . TRP A 1 71 ? 29.364 16.739 -13.540 1.00 92.25 71 TRP A C 1
ATOM 528 O O . TRP A 1 71 ? 29.522 16.389 -12.371 1.00 92.25 71 TRP A O 1
ATOM 538 N N . PHE A 1 72 ? 29.301 18.025 -13.895 1.00 91.56 72 PHE A N 1
ATOM 539 C CA . PHE A 1 72 ? 29.355 19.112 -12.922 1.00 91.56 72 PHE A CA 1
ATOM 540 C C . PHE A 1 72 ? 28.241 18.985 -11.873 1.00 91.56 72 PHE A C 1
ATOM 542 O O . PHE A 1 72 ? 28.525 19.082 -10.683 1.00 91.56 72 PHE A O 1
ATOM 549 N N . GLN A 1 73 ? 26.994 18.728 -12.288 1.00 89.31 73 GLN A N 1
ATOM 550 C CA . GLN A 1 73 ? 25.870 18.569 -11.357 1.00 89.31 73 GLN A CA 1
ATOM 551 C C . GLN A 1 73 ? 26.016 17.341 -10.460 1.00 89.31 73 GLN A C 1
ATOM 553 O O . GLN A 1 73 ? 25.723 17.428 -9.268 1.00 89.31 73 GLN A O 1
ATOM 558 N N . LEU A 1 74 ? 26.489 16.222 -11.006 1.00 89.06 74 LEU A N 1
ATOM 559 C CA . LEU A 1 74 ? 26.710 14.998 -10.243 1.00 89.06 74 LEU A CA 1
ATOM 560 C C . LEU A 1 74 ? 27.779 15.204 -9.160 1.00 89.06 74 LEU A C 1
ATOM 562 O O . LEU A 1 74 ? 27.542 14.892 -7.995 1.00 89.06 74 LEU A O 1
ATOM 566 N N . VAL A 1 75 ? 28.931 15.772 -9.534 1.00 88.38 75 VAL A N 1
ATOM 567 C CA . VAL A 1 75 ? 30.068 15.981 -8.622 1.00 88.38 75 VAL A CA 1
ATOM 568 C C . VAL A 1 75 ? 29.756 17.058 -7.582 1.00 88.38 75 VAL A C 1
ATOM 570 O O . VAL A 1 75 ? 29.978 16.830 -6.393 1.00 88.38 75 VAL A O 1
ATOM 573 N N . LEU A 1 76 ? 29.192 18.199 -8.000 1.00 86.88 76 LEU A N 1
ATOM 574 C CA . LEU A 1 76 ? 28.811 19.284 -7.093 1.00 86.88 76 LEU A CA 1
ATOM 575 C C . LEU A 1 76 ? 27.787 18.811 -6.063 1.00 86.88 76 LEU A C 1
ATOM 577 O O . LEU A 1 76 ? 28.007 18.975 -4.865 1.00 86.88 76 LEU A O 1
ATOM 581 N N . ASN A 1 77 ? 26.656 18.266 -6.519 1.00 82.62 77 ASN A N 1
ATOM 582 C CA . ASN A 1 77 ? 25.554 17.946 -5.616 1.00 82.62 77 ASN A CA 1
ATOM 583 C C . ASN A 1 77 ? 25.850 16.696 -4.796 1.00 82.62 77 ASN A C 1
ATOM 585 O O . ASN A 1 77 ? 25.532 16.688 -3.611 1.00 82.62 77 ASN A O 1
ATOM 589 N N . GLY A 1 78 ? 26.537 15.702 -5.370 1.00 81.44 78 GLY A N 1
ATOM 590 C CA . GLY A 1 78 ? 27.075 14.585 -4.602 1.00 81.44 78 GLY A CA 1
ATOM 591 C C . GLY A 1 78 ? 27.919 15.104 -3.439 1.00 81.44 78 GLY A C 1
ATOM 592 O O . GLY A 1 78 ? 27.549 14.937 -2.277 1.00 81.44 78 GLY A O 1
ATOM 593 N N . TYR A 1 79 ? 29.003 15.829 -3.727 1.00 83.19 79 TYR A N 1
ATOM 594 C CA . TYR A 1 79 ? 29.895 16.330 -2.680 1.00 83.19 79 TYR A CA 1
ATOM 595 C C . TYR A 1 79 ? 29.180 17.235 -1.661 1.00 83.19 79 TYR A C 1
ATOM 597 O O . TYR A 1 79 ? 29.336 17.042 -0.455 1.00 83.19 79 TYR A O 1
ATOM 605 N N . ARG A 1 80 ? 28.350 18.178 -2.131 1.00 81.56 80 ARG A N 1
ATOM 606 C CA . ARG A 1 80 ? 27.578 19.104 -1.285 1.00 81.56 80 ARG A CA 1
ATOM 607 C C . ARG A 1 80 ? 26.692 18.356 -0.290 1.00 81.56 80 ARG A C 1
ATOM 609 O O . ARG A 1 80 ? 26.740 18.665 0.897 1.00 81.56 80 ARG A O 1
ATOM 616 N N . PHE A 1 81 ? 25.898 17.387 -0.751 1.00 74.38 81 PHE A N 1
ATOM 617 C CA . PHE A 1 81 ? 25.006 16.625 0.127 1.00 74.38 81 PHE A CA 1
ATOM 618 C C . PHE A 1 81 ? 25.774 15.660 1.035 1.00 74.38 81 PHE A C 1
ATOM 620 O O . PHE A 1 81 ? 25.426 15.536 2.206 1.00 74.38 81 PHE A O 1
ATOM 627 N N . GLY A 1 82 ? 26.843 15.028 0.540 1.00 77.44 82 GLY A N 1
ATOM 628 C CA . GLY A 1 82 ? 27.683 14.137 1.345 1.00 77.44 82 GLY A CA 1
ATOM 629 C C . GLY A 1 82 ? 28.345 14.860 2.516 1.00 77.44 82 GLY A C 1
ATOM 630 O O . GLY A 1 82 ? 28.247 14.413 3.657 1.00 77.44 82 GLY A O 1
ATOM 631 N N . LEU A 1 83 ? 28.962 16.015 2.254 1.00 81.62 83 LEU A N 1
ATOM 632 C CA . LEU A 1 83 ? 29.598 16.815 3.298 1.00 81.62 83 LEU A CA 1
ATOM 633 C C . LEU A 1 83 ? 28.571 17.431 4.260 1.00 81.62 83 LEU A C 1
ATOM 635 O O . LEU A 1 83 ? 28.816 17.464 5.464 1.00 81.62 83 LEU A O 1
ATOM 639 N N . TYR A 1 84 ? 27.414 17.876 3.754 1.00 78.06 84 TYR A N 1
ATOM 640 C CA . TYR A 1 84 ? 26.321 18.373 4.594 1.00 78.06 84 TYR A CA 1
ATOM 641 C C . TYR A 1 84 ? 25.839 17.296 5.579 1.00 78.06 84 TYR A C 1
ATOM 643 O O . TYR A 1 84 ? 25.793 17.557 6.778 1.00 78.06 84 TYR A O 1
ATOM 651 N N . GLN A 1 85 ? 25.578 16.073 5.102 1.00 72.06 85 GLN A N 1
ATOM 652 C CA . GLN A 1 85 ? 25.117 14.966 5.946 1.00 72.06 85 GLN A CA 1
ATOM 653 C C . GLN A 1 85 ? 26.149 14.580 7.013 1.00 72.06 85 GLN A C 1
ATOM 655 O O . GLN A 1 85 ? 25.806 14.491 8.185 1.00 72.06 85 GLN A O 1
ATOM 660 N N . ILE A 1 86 ? 27.428 14.438 6.640 1.00 79.19 86 ILE A N 1
ATOM 661 C CA . ILE A 1 86 ? 28.505 14.102 7.591 1.00 79.19 86 ILE A CA 1
ATOM 662 C C . ILE A 1 86 ? 28.579 15.124 8.736 1.00 79.19 86 ILE A C 1
ATOM 664 O O . ILE A 1 86 ? 28.867 14.767 9.880 1.00 79.19 86 ILE A O 1
ATOM 668 N N . LEU A 1 87 ? 28.353 16.404 8.438 1.00 80.88 87 LEU A N 1
ATOM 669 C CA . LEU A 1 87 ? 28.400 17.468 9.437 1.00 80.88 87 LEU A CA 1
ATOM 670 C C . LEU A 1 87 ? 27.116 17.551 10.279 1.00 80.88 87 LEU A C 1
ATOM 672 O O . LEU A 1 87 ? 27.204 17.928 11.450 1.00 80.88 87 LEU A O 1
ATOM 676 N N . ASP A 1 88 ? 25.958 17.167 9.736 1.00 73.25 88 ASP A N 1
ATOM 677 C CA . ASP A 1 88 ? 24.715 17.033 10.510 1.00 73.25 88 ASP A CA 1
ATOM 678 C C . ASP A 1 88 ? 24.737 15.815 11.452 1.00 73.25 88 ASP A C 1
ATOM 680 O O . ASP A 1 88 ? 24.370 15.931 12.627 1.00 73.25 88 ASP A O 1
ATOM 684 N N . ASP A 1 89 ? 25.253 14.674 10.981 1.00 75.19 89 ASP A N 1
ATOM 685 C CA . ASP A 1 89 ? 25.407 13.443 11.770 1.00 75.19 89 ASP A CA 1
ATOM 686 C C . ASP A 1 89 ? 26.353 13.662 12.959 1.00 75.19 89 ASP A C 1
ATOM 688 O O . ASP A 1 89 ? 26.115 13.176 14.064 1.00 75.19 89 ASP A O 1
ATOM 692 N N . LYS A 1 90 ? 27.399 14.473 12.763 1.00 82.44 90 LYS A N 1
ATOM 693 C CA . LYS A 1 90 ? 28.319 14.902 13.829 1.00 82.44 90 LYS A CA 1
ATOM 694 C C . LYS A 1 90 ? 27.756 16.015 14.725 1.00 82.44 90 LYS A C 1
ATOM 696 O O . LYS A 1 90 ? 28.443 16.466 15.638 1.00 82.44 90 LYS A O 1
ATOM 701 N N . GLY A 1 91 ? 26.532 16.481 14.472 1.00 80.56 91 GLY A N 1
ATOM 702 C CA . GLY A 1 91 ? 25.835 17.460 15.308 1.00 80.56 91 GLY A CA 1
ATOM 703 C C . GLY A 1 91 ? 26.316 18.907 15.166 1.00 80.56 91 GLY A C 1
ATOM 704 O O . GLY A 1 91 ? 25.908 19.757 15.955 1.00 80.56 91 GLY A O 1
ATOM 705 N N . TYR A 1 92 ? 27.133 19.243 14.159 1.00 81.81 92 TYR A N 1
ATOM 706 C CA . TYR A 1 92 ? 27.656 20.609 13.989 1.00 81.81 92 TYR A CA 1
ATOM 707 C C . TYR A 1 92 ? 26.576 21.640 13.634 1.00 81.81 92 TYR A C 1
ATOM 709 O O . TYR A 1 92 ? 26.769 22.840 13.842 1.00 81.81 92 TYR A O 1
ATOM 717 N N . MET A 1 93 ? 25.423 21.185 13.141 1.00 78.94 93 MET A N 1
ATOM 718 C CA . MET A 1 93 ? 24.260 22.030 12.853 1.00 78.94 93 MET A CA 1
ATOM 719 C C . MET A 1 93 ? 23.326 22.209 14.056 1.00 78.94 93 MET A C 1
ATOM 721 O O . MET A 1 93 ? 22.398 23.017 13.986 1.00 78.94 93 MET A O 1
ATOM 725 N N . LYS A 1 94 ? 23.563 21.487 15.158 1.00 81.19 94 LYS A N 1
ATOM 726 C CA . LYS A 1 94 ? 22.653 21.407 16.304 1.00 81.19 94 LYS A CA 1
ATOM 727 C C . LYS A 1 94 ? 23.144 22.256 17.489 1.00 81.19 94 LYS A C 1
ATOM 729 O O . LYS A 1 94 ? 24.305 22.687 17.562 1.00 81.19 94 LYS A O 1
ATOM 734 N N . ASP A 1 95 ? 22.232 22.599 18.391 1.00 81.19 95 ASP A N 1
ATOM 735 C CA . ASP A 1 95 ? 22.530 23.188 19.697 1.00 81.19 95 ASP A CA 1
ATOM 736 C C . ASP A 1 95 ? 22.781 22.095 20.755 1.00 81.19 95 ASP A C 1
ATOM 738 O O . ASP A 1 95 ? 22.686 20.899 20.480 1.00 81.19 95 ASP A O 1
ATOM 742 N N . LYS A 1 96 ? 23.097 22.496 21.993 1.00 75.12 96 LYS A N 1
ATOM 743 C CA . LYS A 1 96 ? 23.336 21.555 23.105 1.00 75.12 96 LYS A CA 1
ATOM 744 C C . LYS A 1 96 ? 22.097 20.728 23.496 1.00 75.12 96 LYS A C 1
ATOM 746 O O . LYS A 1 96 ? 22.231 19.792 24.274 1.00 75.12 96 LYS A O 1
ATOM 751 N N . LYS A 1 97 ? 20.910 21.078 22.992 1.00 66.31 97 LYS A N 1
ATOM 752 C CA . LYS A 1 97 ? 19.637 20.379 23.214 1.00 66.31 97 LYS A CA 1
ATOM 753 C C . LYS A 1 97 ? 19.245 19.498 22.017 1.00 66.31 97 LYS A C 1
ATOM 755 O O . LYS A 1 97 ? 18.180 18.894 22.045 1.00 66.31 97 LYS A O 1
ATOM 760 N N . GLY A 1 98 ? 20.089 19.419 20.984 1.00 70.19 98 GLY A N 1
ATOM 761 C CA . GLY A 1 98 ? 19.845 18.632 19.775 1.00 70.19 98 GLY A CA 1
ATOM 762 C C . GLY A 1 98 ? 18.997 19.333 18.708 1.00 70.19 98 GLY A C 1
ATOM 763 O O . GLY A 1 98 ? 18.704 18.714 17.686 1.00 70.19 98 GLY A O 1
ATOM 764 N N . ASN A 1 99 ? 18.631 20.607 18.889 1.00 67.31 99 ASN A N 1
ATOM 765 C CA . ASN A 1 99 ? 17.818 21.349 17.921 1.00 67.31 99 ASN A CA 1
ATOM 766 C C . ASN A 1 99 ? 18.682 21.961 16.818 1.00 67.31 99 ASN A C 1
ATOM 768 O O . ASN A 1 99 ? 19.764 22.480 17.086 1.00 67.31 99 ASN A O 1
ATOM 772 N N . LEU A 1 100 ? 18.185 21.959 15.582 1.00 65.00 100 LEU A N 1
ATOM 773 C CA . LEU A 1 100 ? 18.854 22.598 14.448 1.00 65.00 100 LEU A CA 1
ATOM 774 C C . LEU A 1 100 ? 18.921 24.122 14.614 1.00 65.00 100 LEU A C 1
ATOM 776 O O . LEU A 1 100 ? 17.933 24.775 14.947 1.00 65.00 100 LEU A O 1
ATOM 780 N N . VAL A 1 101 ? 20.088 24.699 14.324 1.00 79.94 101 VAL A N 1
ATOM 781 C CA . VAL A 1 101 ? 20.337 26.143 14.401 1.00 79.94 101 VAL A CA 1
ATOM 782 C C . VAL A 1 101 ? 20.464 26.724 12.993 1.00 79.94 101 VAL A C 1
ATOM 784 O O . VAL A 1 101 ? 21.347 26.336 12.222 1.00 79.94 101 VAL A O 1
ATOM 787 N N . PHE A 1 102 ? 19.606 27.695 12.664 1.00 74.25 102 PHE A N 1
ATOM 788 C CA . PHE A 1 102 ? 19.474 28.260 11.315 1.00 74.25 102 PHE A CA 1
ATOM 789 C C . PHE A 1 102 ? 20.796 28.802 10.742 1.00 74.25 102 PHE A C 1
ATOM 791 O O . PHE A 1 102 ? 21.238 28.352 9.686 1.00 74.25 102 PHE A O 1
ATOM 798 N N . TYR A 1 103 ? 21.491 29.702 11.450 1.00 79.31 103 TYR A N 1
ATOM 799 C CA . TYR A 1 103 ? 22.731 30.304 10.931 1.00 79.31 103 TYR A CA 1
ATOM 800 C C . TYR A 1 103 ? 23.869 29.281 10.768 1.00 79.31 103 TYR A C 1
ATOM 802 O O . TYR A 1 103 ? 24.646 29.374 9.819 1.00 79.31 103 TYR A O 1
ATOM 810 N N . LYS A 1 104 ? 23.951 28.265 11.643 1.00 80.44 104 LYS A N 1
ATOM 811 C CA . LYS A 1 104 ? 24.939 27.178 11.518 1.00 80.44 104 LYS A CA 1
ATOM 812 C C . LYS A 1 104 ? 24.668 26.333 10.276 1.00 80.44 104 LYS A C 1
ATOM 814 O O . LYS A 1 104 ? 25.592 26.011 9.536 1.00 80.44 104 LYS A O 1
ATOM 819 N N . SER A 1 105 ? 23.396 26.034 10.023 1.00 75.00 105 SER A N 1
ATOM 820 C CA . SER A 1 105 ? 22.948 25.275 8.851 1.00 75.00 105 SER A CA 1
ATOM 821 C C . SER A 1 105 ? 23.235 26.026 7.547 1.00 75.00 105 SER A C 1
ATOM 823 O O . SER A 1 105 ? 23.673 25.419 6.570 1.00 75.00 105 SER A O 1
ATOM 825 N N . VAL A 1 106 ? 23.063 27.353 7.547 1.00 79.75 106 VAL A N 1
ATOM 826 C CA . VAL A 1 106 ? 23.416 28.228 6.418 1.00 79.75 106 VAL A CA 1
ATOM 827 C C . VAL A 1 106 ? 24.924 28.231 6.160 1.00 79.75 106 VAL A C 1
ATOM 829 O O . VAL A 1 106 ? 25.343 28.014 5.025 1.00 79.75 106 VAL A O 1
ATOM 832 N N . LEU A 1 107 ? 25.749 28.420 7.195 1.00 82.81 107 LEU A N 1
ATOM 833 C CA . LEU A 1 107 ? 27.210 28.444 7.052 1.00 82.81 107 LEU A CA 1
ATOM 834 C C . LEU A 1 107 ? 27.762 27.102 6.559 1.00 82.81 107 LEU A C 1
ATOM 836 O O . LEU A 1 107 ? 28.582 27.073 5.640 1.00 82.81 107 LEU A O 1
ATOM 840 N N . ILE A 1 108 ? 27.278 25.993 7.123 1.00 82.62 108 ILE A N 1
ATOM 841 C CA . ILE A 1 108 ? 27.708 24.649 6.726 1.00 82.62 108 ILE A CA 1
ATOM 842 C C . ILE A 1 108 ? 27.216 24.316 5.310 1.00 82.62 108 ILE A C 1
ATOM 844 O O . ILE A 1 108 ? 27.990 23.815 4.495 1.00 82.62 108 ILE A O 1
ATOM 848 N N . GLY A 1 109 ? 25.965 24.651 4.974 1.00 76.88 109 GLY A N 1
ATOM 849 C CA . GLY A 1 109 ? 25.421 24.473 3.625 1.00 76.88 109 GLY A CA 1
ATOM 850 C C . GLY A 1 109 ? 26.153 25.302 2.565 1.00 76.88 109 GLY A C 1
ATOM 851 O O . GLY A 1 109 ? 26.440 24.797 1.477 1.00 76.88 109 GLY A O 1
ATOM 852 N N . GLY A 1 110 ? 26.507 26.549 2.891 1.00 82.94 110 GLY A N 1
ATOM 853 C CA . GLY A 1 110 ? 27.308 27.426 2.039 1.00 82.94 110 GLY A CA 1
ATOM 854 C C . GLY A 1 110 ? 28.729 26.899 1.830 1.00 82.94 110 GLY A C 1
ATOM 855 O O . GLY A 1 110 ? 29.201 26.850 0.694 1.00 82.94 110 GLY A O 1
ATOM 856 N N . PHE A 1 111 ? 29.392 26.436 2.895 1.00 85.50 111 PHE A N 1
ATOM 857 C CA . PHE A 1 111 ? 30.731 25.841 2.819 1.00 85.50 111 PHE A CA 1
ATOM 858 C C . PHE A 1 111 ? 30.750 24.541 2.002 1.00 85.50 111 PHE A C 1
ATOM 860 O O . PHE A 1 111 ? 31.619 24.359 1.144 1.00 85.50 111 PHE A O 1
ATOM 867 N N . ALA A 1 112 ? 29.767 23.660 2.207 1.00 83.94 112 ALA A N 1
ATOM 868 C CA . ALA A 1 112 ? 29.635 22.418 1.447 1.00 83.94 112 ALA A CA 1
ATOM 869 C C . ALA A 1 112 ? 29.373 22.671 -0.048 1.00 83.94 112 ALA A C 1
ATOM 871 O O . ALA A 1 112 ? 29.940 21.997 -0.908 1.00 83.94 112 ALA A O 1
ATOM 872 N N . GLY A 1 113 ? 28.564 23.685 -0.373 1.00 82.75 113 GLY A N 1
ATOM 873 C CA . GLY A 1 113 ? 28.344 24.114 -1.756 1.00 82.75 113 GLY A CA 1
ATOM 874 C C . GLY A 1 113 ? 29.597 24.715 -2.402 1.00 82.75 113 GLY A C 1
ATOM 875 O O . GLY A 1 113 ? 29.925 24.381 -3.540 1.00 82.75 113 GLY A O 1
ATOM 876 N N . ALA A 1 114 ? 30.323 25.565 -1.675 1.00 87.94 114 ALA A N 1
ATOM 877 C CA . ALA A 1 114 ? 31.538 26.219 -2.159 1.00 87.94 114 ALA A CA 1
ATOM 878 C C . ALA A 1 114 ? 32.680 25.230 -2.448 1.00 87.94 114 ALA A C 1
ATOM 880 O O . ALA A 1 114 ? 33.304 25.288 -3.509 1.00 87.94 114 ALA A O 1
ATOM 881 N N . SER A 1 115 ? 32.918 24.292 -1.531 1.00 87.62 115 SER A N 1
ATOM 882 C CA . SER A 1 115 ? 33.922 23.231 -1.689 1.00 87.62 115 SER A CA 1
ATOM 883 C C . SER A 1 115 ? 33.558 22.260 -2.818 1.00 87.62 115 SER A C 1
ATOM 885 O O . SER A 1 115 ? 34.403 21.972 -3.667 1.00 87.62 115 SER A O 1
ATOM 887 N N . GLY A 1 116 ? 32.289 21.843 -2.913 1.00 87.25 116 GLY A N 1
ATOM 888 C CA . GLY A 1 116 ? 31.808 21.014 -4.022 1.00 87.25 116 GLY A CA 1
ATOM 889 C C . GLY A 1 116 ? 31.954 21.694 -5.388 1.00 87.25 116 GLY A C 1
ATOM 890 O O . GLY A 1 116 ? 32.351 21.054 -6.361 1.00 87.25 116 GLY A O 1
ATOM 891 N N . ALA A 1 117 ? 31.705 23.005 -5.469 1.00 88.44 117 ALA A N 1
ATOM 892 C CA . ALA A 1 117 ? 31.847 23.765 -6.712 1.00 88.44 117 ALA A CA 1
ATOM 893 C C . ALA A 1 117 ? 33.306 23.925 -7.144 1.00 88.44 117 ALA A C 1
ATOM 895 O O . ALA A 1 117 ? 33.593 23.889 -8.340 1.00 88.44 117 ALA A O 1
ATOM 896 N N . PHE A 1 118 ? 34.224 24.061 -6.186 1.00 91.25 118 PHE A N 1
ATOM 897 C CA . PHE A 1 118 ? 35.654 24.078 -6.473 1.00 91.25 118 PHE A CA 1
ATOM 898 C C . PHE A 1 118 ? 36.138 22.721 -6.999 1.00 91.25 118 PHE A C 1
ATOM 900 O O . PHE A 1 118 ? 36.838 22.675 -8.006 1.00 91.25 118 PHE A O 1
ATOM 907 N N . ILE A 1 119 ? 35.709 21.612 -6.387 1.00 90.50 119 ILE A N 1
ATOM 908 C CA . ILE A 1 119 ? 36.049 20.252 -6.843 1.00 90.50 119 ILE A CA 1
ATOM 909 C C . ILE A 1 119 ? 35.487 19.980 -8.245 1.00 90.50 119 ILE A C 1
ATOM 911 O O . ILE A 1 119 ? 36.170 19.406 -9.089 1.00 90.50 119 ILE A O 1
ATOM 915 N N . ALA A 1 120 ? 34.265 20.439 -8.524 1.00 92.00 120 ALA A N 1
ATOM 916 C CA . ALA A 1 120 ? 33.625 20.287 -9.830 1.00 92.00 120 ALA A CA 1
ATOM 917 C C . ALA A 1 120 ? 34.126 21.292 -10.896 1.00 92.00 120 ALA A C 1
ATOM 919 O O . ALA A 1 120 ? 33.696 21.224 -12.051 1.00 92.00 120 ALA A O 1
ATOM 920 N N . SER A 1 121 ? 35.035 22.208 -10.538 1.00 93.19 121 SER A N 1
ATOM 921 C CA . SER A 1 121 ? 35.549 23.286 -11.399 1.00 93.19 121 SER A CA 1
ATOM 922 C C . SER A 1 121 ? 36.038 22.825 -12.784 1.00 93.19 121 SER A C 1
ATOM 924 O O . SER A 1 121 ? 35.631 23.451 -13.766 1.00 93.19 121 SER A O 1
ATOM 926 N N . PRO A 1 122 ? 36.777 21.703 -12.938 1.00 94.69 122 PRO A N 1
ATOM 927 C CA . PRO A 1 122 ? 37.216 21.243 -14.261 1.00 94.69 122 PRO A CA 1
ATOM 928 C C . PRO A 1 122 ? 36.064 20.985 -15.237 1.00 94.69 122 PRO A C 1
ATOM 930 O O . PRO A 1 122 ? 36.140 21.329 -16.417 1.00 94.69 122 PRO A O 1
ATOM 933 N N . PHE A 1 123 ? 34.951 20.436 -14.747 1.00 94.38 123 PHE A N 1
ATOM 934 C CA . PHE A 1 123 ? 33.760 20.222 -15.566 1.00 94.38 123 PHE A CA 1
ATOM 935 C C . PHE A 1 123 ? 33.033 21.536 -15.864 1.00 94.38 123 PHE A C 1
ATOM 937 O O . PHE A 1 123 ? 32.513 21.704 -16.966 1.00 94.38 123 PHE A O 1
ATOM 944 N N . TYR A 1 124 ? 33.036 22.490 -14.927 1.00 93.31 124 TYR A N 1
ATOM 945 C CA . TYR A 1 124 ? 32.471 23.824 -15.150 1.00 93.31 124 TYR A CA 1
ATOM 946 C C . TYR A 1 124 ? 33.256 24.626 -16.199 1.00 93.31 124 TYR A C 1
ATOM 948 O O . TYR A 1 124 ? 32.649 25.298 -17.036 1.00 93.31 124 TYR A O 1
ATOM 956 N N . LEU A 1 125 ? 34.588 24.512 -16.200 1.00 93.69 125 LEU A N 1
ATOM 957 C CA . LEU A 1 125 ? 35.478 25.125 -17.187 1.00 93.69 125 LEU A CA 1
ATOM 958 C C . LEU A 1 125 ? 35.151 24.631 -18.599 1.00 93.69 125 LEU A C 1
ATOM 960 O O . LEU A 1 125 ? 34.797 25.430 -19.465 1.00 93.69 125 LEU A O 1
ATOM 964 N N . ILE A 1 126 ? 35.176 23.312 -18.811 1.00 94.25 126 ILE A N 1
ATOM 965 C CA . ILE A 1 126 ? 34.910 22.728 -20.134 1.00 94.25 126 ILE A CA 1
ATOM 966 C C . ILE A 1 126 ? 33.460 22.932 -20.564 1.00 94.25 126 ILE A C 1
ATOM 968 O O . ILE A 1 126 ? 33.199 23.194 -21.737 1.00 94.25 126 ILE A O 1
ATOM 972 N N . LYS A 1 127 ? 32.510 22.886 -19.624 1.00 94.56 127 LYS A N 1
ATOM 973 C CA . LYS A 1 127 ? 31.130 23.294 -19.893 1.00 94.56 127 LYS A CA 1
ATOM 974 C C . LYS A 1 127 ? 31.092 24.720 -20.444 1.00 94.56 127 LYS A C 1
ATOM 976 O O . LYS A 1 127 ? 30.489 24.931 -21.487 1.00 94.56 127 LYS A O 1
ATOM 981 N N . THR A 1 128 ? 31.742 25.675 -19.783 1.00 92.25 128 THR A N 1
ATOM 982 C CA . THR A 1 128 ? 31.739 27.085 -20.208 1.00 92.25 128 THR A CA 1
ATOM 983 C C . THR A 1 128 ? 32.348 27.248 -21.602 1.00 92.25 128 THR A C 1
ATOM 985 O O . THR A 1 128 ? 31.761 27.935 -22.432 1.00 92.25 128 THR A O 1
ATOM 988 N N . HIS A 1 129 ? 33.455 26.555 -21.893 1.00 94.25 129 HIS A N 1
ATOM 989 C CA . HIS A 1 129 ? 34.108 26.576 -23.211 1.00 94.25 129 HIS A CA 1
ATOM 990 C C . HIS A 1 129 ? 33.228 26.012 -24.323 1.00 94.25 129 HIS A C 1
ATOM 992 O O . HIS A 1 129 ? 33.160 26.591 -25.399 1.00 94.25 129 HIS A O 1
ATOM 998 N N . LEU A 1 130 ? 32.539 24.894 -24.080 1.00 92.75 130 LEU A N 1
ATOM 999 C CA . LEU A 1 130 ? 31.637 24.314 -25.078 1.00 92.75 130 LEU A CA 1
ATOM 1000 C C . LEU A 1 130 ? 30.362 25.150 -25.256 1.00 92.75 130 LEU A C 1
ATOM 1002 O O . LEU A 1 130 ? 29.813 25.191 -26.349 1.00 92.75 130 LEU A O 1
ATOM 1006 N N . GLN A 1 131 ? 29.881 25.819 -24.206 1.00 93.69 131 GLN A N 1
ATOM 1007 C CA . GLN A 1 131 ? 28.679 26.659 -24.270 1.00 93.69 131 GLN A CA 1
ATOM 1008 C C . GLN A 1 131 ? 28.918 28.022 -24.935 1.00 93.69 131 GLN A C 1
ATOM 1010 O O . GLN A 1 131 ? 27.975 28.606 -25.477 1.00 93.69 131 GLN A O 1
ATOM 1015 N N . SER A 1 132 ? 30.152 28.536 -24.894 1.00 91.88 132 SER A N 1
ATOM 1016 C CA . SER A 1 132 ? 30.523 29.798 -25.541 1.00 91.88 132 SER A CA 1
ATOM 1017 C C . SER A 1 132 ? 30.814 29.663 -27.036 1.00 91.88 132 SER A C 1
ATOM 1019 O O . SER A 1 132 ? 30.729 30.672 -27.736 1.00 91.88 132 SER A O 1
ATOM 1021 N N . GLN A 1 133 ? 31.094 28.446 -27.526 1.00 91.62 133 GLN A N 1
ATOM 1022 C CA . GLN A 1 133 ? 31.268 28.153 -28.953 1.00 91.62 133 GLN A CA 1
ATOM 1023 C C . GLN A 1 133 ? 30.062 28.624 -29.755 1.00 91.62 133 GLN A C 1
ATOM 1025 O O . GLN A 1 133 ? 28.948 28.191 -29.469 1.00 91.62 133 GLN A O 1
ATOM 1030 N N . ALA A 1 134 ? 30.283 29.461 -30.764 1.00 89.19 134 ALA A N 1
ATOM 1031 C CA . ALA A 1 134 ? 29.242 29.951 -31.660 1.00 89.19 134 ALA A CA 1
ATOM 1032 C C . ALA A 1 134 ? 29.788 30.216 -33.074 1.00 89.19 134 ALA A C 1
ATOM 1034 O O . ALA A 1 134 ? 30.998 30.375 -33.263 1.00 89.19 134 ALA A O 1
ATOM 1035 N N . SER A 1 135 ? 28.908 30.273 -34.077 1.00 86.38 135 SER A N 1
ATOM 1036 C CA . SER A 1 135 ? 29.285 30.710 -35.428 1.00 86.38 135 SER A CA 1
ATOM 1037 C C . SER A 1 135 ? 29.789 32.158 -35.430 1.00 86.38 135 SER A C 1
ATOM 1039 O O . SER A 1 135 ? 29.414 32.975 -34.588 1.00 86.38 135 SER A O 1
ATOM 1041 N N . LYS A 1 136 ? 30.653 32.493 -36.402 1.00 84.12 136 LYS A N 1
ATOM 1042 C CA . LYS A 1 136 ? 31.360 33.788 -36.476 1.00 84.12 136 LYS A CA 1
ATOM 1043 C C . LYS A 1 136 ? 30.435 35.011 -36.396 1.00 84.12 136 LYS A C 1
ATOM 1045 O O . LYS A 1 136 ? 30.857 36.043 -35.893 1.00 84.12 136 LYS A O 1
ATOM 1050 N N . GLU A 1 137 ? 29.194 34.895 -36.864 1.00 81.94 137 GLU A N 1
ATOM 1051 C CA . GLU A 1 137 ? 28.203 35.982 -36.892 1.00 81.94 137 GLU A CA 1
ATOM 1052 C C . GLU A 1 137 ? 27.633 36.337 -35.508 1.00 81.94 137 GLU A C 1
ATOM 1054 O O . GLU A 1 137 ? 27.107 37.433 -35.321 1.00 81.94 137 GLU A O 1
ATOM 1059 N N . ILE A 1 138 ? 27.715 35.413 -34.544 1.00 84.50 138 ILE A N 1
ATOM 1060 C CA . ILE A 1 138 ? 27.129 35.545 -33.199 1.00 84.50 138 ILE A CA 1
ATOM 1061 C C . ILE A 1 138 ? 28.102 35.124 -32.079 1.00 84.50 138 ILE A C 1
ATOM 1063 O O . ILE A 1 138 ? 27.677 34.852 -30.948 1.00 84.50 138 ILE A O 1
ATOM 1067 N N . ALA A 1 139 ? 29.401 35.057 -32.390 1.00 84.12 139 ALA A N 1
ATOM 1068 C CA . ALA A 1 139 ? 30.463 34.673 -31.467 1.00 84.12 139 ALA A CA 1
ATOM 1069 C C . ALA A 1 139 ? 30.874 35.830 -30.547 1.00 84.12 139 ALA A C 1
ATOM 1071 O O . ALA A 1 139 ? 31.259 36.905 -31.002 1.00 84.12 139 ALA A O 1
ATOM 1072 N N . PHE A 1 140 ? 30.828 35.581 -29.235 1.00 84.06 140 PHE A N 1
ATOM 1073 C CA . PHE A 1 140 ? 31.215 36.531 -28.189 1.00 84.06 140 PHE A CA 1
ATOM 1074 C C . PHE A 1 140 ? 32.138 35.873 -27.166 1.00 84.06 140 PHE A C 1
ATOM 1076 O O . PHE A 1 140 ? 32.007 34.685 -26.869 1.00 84.06 140 PHE A O 1
ATOM 1083 N N . GLY A 1 141 ? 33.057 36.660 -26.603 1.00 85.50 141 GLY A N 1
ATOM 1084 C CA . GLY A 1 141 ? 34.117 36.151 -25.737 1.00 85.50 141 GLY A CA 1
ATOM 1085 C C . GLY A 1 141 ? 35.115 35.263 -26.492 1.00 85.50 141 GLY A C 1
ATOM 1086 O O . GLY A 1 141 ? 35.037 35.081 -27.707 1.00 85.50 141 GLY A O 1
ATOM 1087 N N . HIS A 1 142 ? 36.077 34.695 -25.768 1.00 89.31 142 HIS A N 1
ATOM 1088 C CA . HIS A 1 142 ? 37.064 33.791 -26.357 1.00 89.31 142 HIS A CA 1
ATOM 1089 C C . HIS A 1 142 ? 36.415 32.471 -26.809 1.00 89.31 142 HIS A C 1
ATOM 1091 O O . HIS A 1 142 ? 35.578 31.916 -26.097 1.00 89.31 142 HIS A O 1
ATOM 1097 N N . GLN A 1 143 ? 36.804 31.982 -27.988 1.00 91.31 143 GLN A N 1
ATOM 1098 C CA . GLN A 1 143 ? 36.223 30.805 -28.635 1.00 91.31 143 GLN A CA 1
ATOM 1099 C C . GLN A 1 143 ? 37.214 29.638 -28.588 1.00 91.31 143 GLN A C 1
ATOM 1101 O O . GLN A 1 143 ? 38.253 29.674 -29.243 1.00 91.31 143 GLN A O 1
ATOM 1106 N N . TYR A 1 144 ? 36.890 28.594 -27.825 1.00 89.12 144 TYR A N 1
ATOM 1107 C CA . TYR A 1 144 ? 37.684 27.363 -27.764 1.00 89.12 144 TYR A CA 1
ATOM 1108 C C . TYR A 1 144 ? 37.088 26.300 -28.679 1.00 89.12 144 TYR A C 1
ATOM 1110 O O . TYR A 1 144 ? 35.887 26.061 -28.620 1.00 89.12 144 TYR A O 1
ATOM 1118 N N . HIS A 1 145 ? 37.899 25.585 -29.459 1.00 85.75 145 HIS A N 1
ATOM 1119 C CA . HIS A 1 145 ? 37.414 24.578 -30.413 1.00 85.75 145 HIS A CA 1
ATOM 1120 C C . HIS A 1 145 ? 37.669 23.139 -29.942 1.00 85.75 145 HIS A C 1
ATOM 1122 O O . HIS A 1 145 ? 38.470 22.403 -30.514 1.00 85.75 145 HIS A O 1
ATOM 1128 N N . TYR A 1 146 ? 36.957 22.716 -28.896 1.00 88.06 146 TYR A N 1
ATOM 1129 C CA . TYR A 1 146 ? 36.970 21.328 -28.424 1.00 88.06 146 TYR A CA 1
ATOM 1130 C C . TYR A 1 146 ? 35.802 20.526 -28.999 1.00 88.06 146 TYR A C 1
ATOM 1132 O O . TYR A 1 146 ? 34.686 21.034 -29.082 1.00 88.06 146 TYR A O 1
ATOM 1140 N N . LYS A 1 147 ? 36.039 19.247 -29.330 1.00 82.56 147 LYS A N 1
ATOM 1141 C CA . LYS A 1 147 ? 35.006 18.335 -29.868 1.00 82.56 147 LYS A CA 1
ATOM 1142 C C . LYS A 1 147 ? 34.075 17.743 -28.797 1.00 82.56 147 LYS A C 1
ATOM 1144 O O . LYS A 1 147 ? 33.046 17.171 -29.133 1.00 82.56 147 LYS A O 1
ATOM 1149 N N . GLY A 1 148 ? 34.431 17.838 -27.513 1.00 87.75 148 GLY A N 1
ATOM 1150 C CA . GLY A 1 148 ? 33.642 17.286 -26.407 1.00 87.75 148 GLY A CA 1
ATOM 1151 C C . GLY A 1 148 ? 34.376 17.328 -25.064 1.00 87.75 148 GLY A C 1
ATOM 1152 O O . GLY A 1 148 ? 35.512 17.795 -24.994 1.00 87.75 148 GLY A O 1
ATOM 1153 N N . THR A 1 149 ? 33.743 16.816 -24.000 1.00 91.25 149 THR A N 1
ATOM 1154 C CA . THR A 1 149 ? 34.244 16.909 -22.612 1.00 91.25 149 THR A CA 1
ATOM 1155 C C . THR A 1 149 ? 35.671 16.411 -22.447 1.00 91.25 149 THR A C 1
ATOM 1157 O O . THR A 1 149 ? 36.523 17.132 -21.940 1.00 91.25 149 THR A O 1
ATOM 1160 N N . TRP A 1 150 ? 35.938 15.180 -22.884 1.00 91.94 150 TRP A N 1
ATOM 1161 C CA . TRP A 1 150 ? 37.233 14.538 -22.673 1.00 91.94 150 TRP A CA 1
ATOM 1162 C C . TRP A 1 150 ? 38.332 15.175 -23.520 1.00 91.94 150 TRP A C 1
ATOM 1164 O O . TRP A 1 150 ? 39.438 15.373 -23.033 1.00 91.94 150 TRP A O 1
ATOM 1174 N N . SER A 1 151 ? 38.003 15.585 -24.749 1.00 91.31 151 SER A N 1
ATOM 1175 C CA . SER A 1 151 ? 38.915 16.347 -25.608 1.00 91.31 151 SER A CA 1
ATOM 1176 C C . SER A 1 151 ? 39.273 17.702 -24.993 1.00 91.31 151 SER A C 1
ATOM 1178 O O . SER A 1 151 ? 40.437 18.085 -25.046 1.00 91.31 151 SER A O 1
ATOM 1180 N N . GLY A 1 152 ? 38.308 18.395 -24.382 1.00 90.12 152 GLY A N 1
ATOM 1181 C CA . GLY A 1 152 ? 38.548 19.660 -23.689 1.00 90.12 152 GLY A CA 1
ATOM 1182 C C . GLY A 1 152 ? 39.382 19.494 -22.420 1.00 90.12 152 GLY A C 1
ATOM 1183 O O . GLY A 1 152 ? 40.378 20.191 -22.254 1.00 90.12 152 GLY A O 1
ATOM 1184 N N . LEU A 1 153 ? 39.027 18.538 -21.552 1.00 91.81 153 LEU A N 1
ATOM 1185 C CA . LEU A 1 153 ? 39.784 18.255 -20.324 1.00 91.81 153 LEU A CA 1
ATOM 1186 C C . LEU A 1 153 ? 41.233 17.867 -20.640 1.00 91.81 153 LEU A C 1
ATOM 1188 O O . LEU A 1 153 ? 42.158 18.400 -20.034 1.00 91.81 153 LEU A O 1
ATOM 1192 N N . TRP A 1 154 ? 41.435 16.977 -21.615 1.00 90.94 154 TRP A N 1
ATOM 1193 C CA . TRP A 1 154 ? 42.772 16.565 -22.032 1.00 90.94 154 TRP A CA 1
ATOM 1194 C C . TRP A 1 154 ? 43.552 17.703 -22.700 1.00 90.94 154 TRP A C 1
ATOM 1196 O O . TRP A 1 154 ? 44.742 17.853 -22.437 1.00 90.94 154 TRP A O 1
ATOM 1206 N N . GLY A 1 155 ? 42.890 18.532 -23.515 1.00 89.50 155 GLY A N 1
ATOM 1207 C CA . GLY A 1 155 ? 43.498 19.706 -24.148 1.00 89.50 155 GLY A CA 1
ATOM 1208 C C . GLY A 1 155 ? 44.027 20.706 -23.121 1.00 89.50 155 GLY A C 1
ATOM 1209 O O . GLY A 1 155 ? 45.216 21.018 -23.120 1.00 89.50 155 GLY A O 1
ATOM 1210 N N . VAL A 1 156 ? 43.181 21.109 -22.168 1.00 89.62 156 VAL A N 1
ATOM 1211 C CA . VAL A 1 156 ? 43.579 22.026 -21.086 1.00 89.62 156 VAL A CA 1
ATOM 1212 C C . VAL A 1 156 ? 44.677 21.414 -20.212 1.00 89.62 156 VAL A C 1
ATOM 1214 O O . VAL A 1 156 ? 45.631 22.104 -19.857 1.00 89.62 156 VAL A O 1
ATOM 1217 N N . PHE A 1 157 ? 44.582 20.121 -19.887 1.00 90.62 157 PHE A N 1
ATOM 1218 C CA . PHE A 1 157 ? 45.614 19.431 -19.112 1.00 90.62 157 PHE A CA 1
ATOM 1219 C C . PHE A 1 157 ? 46.965 19.402 -19.839 1.00 90.62 157 PHE A C 1
ATOM 1221 O O . PHE A 1 157 ? 47.996 19.639 -19.215 1.00 90.62 157 PHE A O 1
ATOM 1228 N N . LYS A 1 158 ? 46.970 19.152 -21.153 1.00 88.81 158 LYS A N 1
ATOM 1229 C CA . LYS A 1 158 ? 48.196 19.104 -21.959 1.00 88.81 158 LYS A CA 1
ATOM 1230 C C . LYS A 1 158 ? 48.858 20.479 -22.091 1.00 88.81 158 LYS A C 1
ATOM 1232 O O . LYS A 1 158 ? 50.080 20.556 -22.078 1.00 88.81 158 LYS A O 1
ATOM 1237 N N . GLU A 1 159 ? 48.068 21.543 -22.218 1.00 86.31 159 GLU A N 1
ATOM 1238 C CA . GLU A 1 159 ? 48.580 22.905 -22.422 1.00 86.31 159 GLU A CA 1
ATOM 1239 C C . GLU A 1 159 ? 48.978 23.610 -21.117 1.00 86.31 159 GLU A C 1
ATOM 1241 O O . GLU A 1 159 ? 49.951 24.356 -21.097 1.00 86.31 159 GLU A O 1
ATOM 1246 N N . GLN A 1 160 ? 48.229 23.404 -20.029 1.00 85.31 160 GLN A N 1
ATOM 1247 C CA . GLN A 1 160 ? 48.334 24.207 -18.795 1.00 85.31 160 GLN A CA 1
ATOM 1248 C C . GLN A 1 160 ? 48.476 23.356 -17.518 1.00 85.31 160 GLN A C 1
ATOM 1250 O O . GLN A 1 160 ? 48.508 23.887 -16.400 1.00 85.31 160 GLN A O 1
ATOM 1255 N N . GLY A 1 161 ? 48.542 22.028 -17.647 1.00 86.25 161 GLY A N 1
ATOM 1256 C CA . GLY A 1 161 ? 48.646 21.099 -16.523 1.00 86.25 161 GLY A CA 1
ATOM 1257 C C . GLY A 1 161 ? 47.420 21.096 -15.601 1.00 86.25 161 GLY A C 1
ATOM 1258 O O . GLY A 1 161 ? 46.352 21.631 -15.907 1.00 86.25 161 GLY A O 1
ATOM 1259 N N . VAL A 1 162 ? 47.580 20.507 -14.411 1.00 86.56 162 VAL A N 1
ATOM 1260 C CA . VAL A 1 162 ? 46.505 20.396 -13.400 1.00 86.56 162 VAL A CA 1
ATOM 1261 C C . VAL A 1 162 ? 46.003 21.769 -12.941 1.00 86.56 162 VAL A C 1
ATOM 1263 O O . VAL A 1 162 ? 44.808 21.942 -12.711 1.00 86.56 162 VAL A O 1
ATOM 1266 N N . LYS A 1 163 ? 46.889 22.770 -12.845 1.00 85.31 163 LYS A N 1
ATOM 1267 C CA . LYS A 1 163 ? 46.508 24.137 -12.449 1.00 85.31 163 LYS A CA 1
ATOM 1268 C C . LYS A 1 163 ? 45.550 24.779 -13.462 1.00 85.31 163 LYS A C 1
ATOM 1270 O O . LYS A 1 163 ? 44.637 25.490 -13.046 1.00 85.31 163 LYS A O 1
ATOM 1275 N N . GLY A 1 164 ? 45.702 24.475 -14.754 1.00 85.56 164 GLY A N 1
ATOM 1276 C CA . GLY A 1 164 ? 44.788 24.919 -15.809 1.00 85.56 164 GLY A CA 1
ATOM 1277 C C . GLY A 1 164 ? 43.364 24.380 -15.653 1.00 85.56 164 GLY A C 1
ATOM 1278 O O . GLY A 1 164 ? 42.405 25.113 -15.880 1.00 85.56 164 GLY A O 1
ATOM 1279 N N . LEU A 1 165 ? 43.202 23.137 -15.183 1.00 89.44 165 LEU A N 1
ATOM 1280 C CA . LEU A 1 165 ? 41.884 22.511 -14.991 1.00 89.44 165 LEU A CA 1
ATOM 1281 C C . LEU A 1 165 ? 41.037 23.188 -13.904 1.00 89.44 165 LEU A C 1
ATOM 1283 O O . LEU A 1 165 ? 39.815 23.170 -13.983 1.00 89.44 165 LEU A O 1
ATOM 1287 N N . PHE A 1 166 ? 41.671 23.804 -12.905 1.00 91.69 166 PHE A N 1
ATOM 1288 C CA . PHE A 1 166 ? 40.985 24.527 -11.825 1.00 91.69 166 PHE A CA 1
ATOM 1289 C C . PHE A 1 166 ? 40.986 26.046 -12.034 1.00 91.69 166 PHE A C 1
ATOM 1291 O O . PHE A 1 166 ? 40.632 26.808 -11.127 1.00 91.69 166 PHE A O 1
ATOM 1298 N N . ARG A 1 167 ? 41.365 26.512 -13.228 1.00 85.88 167 ARG A N 1
ATOM 1299 C CA . ARG A 1 167 ? 41.378 27.933 -13.572 1.00 85.88 167 ARG A CA 1
ATOM 1300 C C . ARG A 1 167 ? 39.966 28.506 -13.514 1.00 85.88 167 ARG A C 1
ATOM 1302 O O . ARG A 1 167 ? 39.030 27.927 -14.047 1.00 85.88 167 ARG A O 1
ATOM 1309 N N . GLY A 1 168 ? 39.813 29.650 -12.849 1.00 84.19 168 GLY A N 1
ATOM 1310 C CA . GLY A 1 168 ? 38.496 30.217 -12.542 1.00 84.19 168 GLY A CA 1
ATOM 1311 C C . GLY A 1 168 ? 37.823 29.590 -11.314 1.00 84.19 168 GLY A C 1
ATOM 1312 O O . GLY A 1 168 ? 36.830 30.137 -10.837 1.00 84.19 168 GLY A O 1
ATOM 1313 N N . GLY A 1 169 ? 38.393 28.532 -10.723 1.00 86.75 169 GLY A N 1
ATOM 1314 C CA . GLY A 1 169 ? 37.894 27.848 -9.521 1.00 86.75 169 GLY A CA 1
ATOM 1315 C C . GLY A 1 169 ? 37.568 28.784 -8.359 1.00 86.75 169 GLY A C 1
ATOM 1316 O O . GLY A 1 169 ? 36.525 28.649 -7.722 1.00 86.75 169 GLY A O 1
ATOM 1317 N N . SER A 1 170 ? 38.404 29.801 -8.137 1.00 85.44 170 SER A N 1
ATOM 1318 C CA . SER A 1 170 ? 38.196 30.812 -7.093 1.00 85.44 170 SER A CA 1
ATOM 1319 C C . SER A 1 170 ? 36.925 31.647 -7.283 1.00 85.44 170 SER A C 1
ATOM 1321 O O . SER A 1 170 ? 36.360 32.112 -6.299 1.00 85.44 170 SER A O 1
ATOM 1323 N N . SER A 1 171 ? 36.432 31.802 -8.517 1.00 88.44 171 SER A N 1
ATOM 1324 C CA . SER A 1 171 ? 35.169 32.497 -8.809 1.00 88.44 171 SER A CA 1
ATOM 1325 C C . SER A 1 171 ? 33.929 31.632 -8.561 1.00 88.44 171 SER A C 1
ATOM 1327 O O . SE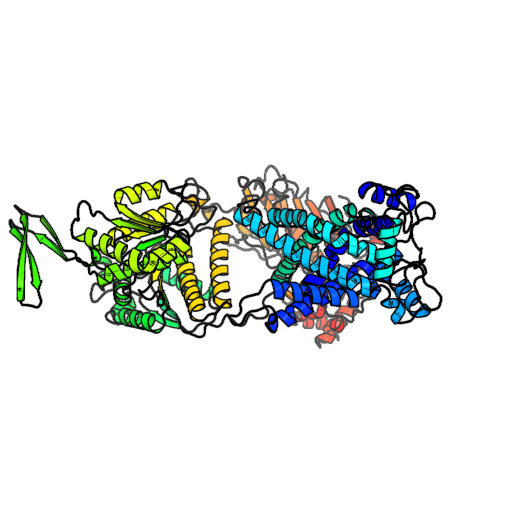R A 1 171 ? 32.876 32.154 -8.196 1.00 88.44 171 SER A O 1
ATOM 1329 N N . ALA A 1 172 ? 34.062 30.302 -8.648 1.00 86.12 172 ALA A N 1
ATOM 1330 C CA . ALA A 1 172 ? 32.964 29.377 -8.371 1.00 86.12 172 ALA A CA 1
ATOM 1331 C C . ALA A 1 172 ? 32.598 29.310 -6.878 1.00 86.12 172 ALA A C 1
ATOM 1333 O O . ALA A 1 172 ? 31.445 29.035 -6.553 1.00 86.12 172 ALA A O 1
ATOM 1334 N N . VAL A 1 173 ? 33.548 29.607 -5.985 1.00 88.44 173 VAL A N 1
ATOM 1335 C CA . VAL A 1 173 ? 33.367 29.624 -4.523 1.00 88.44 173 VAL A CA 1
ATOM 1336 C C . VAL A 1 173 ? 32.303 30.645 -4.080 1.00 88.44 173 VAL A C 1
ATOM 1338 O O . VAL A 1 173 ? 31.281 30.216 -3.537 1.00 88.44 173 VAL A O 1
ATOM 1341 N N . PRO A 1 174 ? 32.453 31.966 -4.324 1.00 88.94 174 PRO A N 1
ATOM 1342 C CA . PRO A 1 174 ? 31.457 32.949 -3.895 1.00 88.94 174 PRO A CA 1
ATOM 1343 C C . PRO A 1 174 ? 30.110 32.756 -4.606 1.00 88.94 174 PRO A C 1
ATOM 1345 O O . PRO A 1 174 ? 29.060 32.880 -3.979 1.00 88.94 174 PRO A O 1
ATOM 1348 N N . ARG A 1 175 ? 30.121 32.343 -5.881 1.00 89.44 175 ARG A N 1
ATOM 1349 C CA . ARG A 1 175 ? 28.908 31.994 -6.634 1.00 89.44 175 ARG A CA 1
ATOM 1350 C C . ARG A 1 175 ? 28.118 30.864 -5.967 1.00 89.44 175 ARG A C 1
ATOM 1352 O O . ARG A 1 175 ? 26.915 30.998 -5.754 1.00 89.44 175 ARG A O 1
ATOM 1359 N N . ALA A 1 176 ? 28.776 29.749 -5.649 1.00 85.81 176 ALA A N 1
ATOM 1360 C CA . ALA A 1 176 ? 28.122 28.581 -5.065 1.00 85.81 176 ALA A CA 1
ATOM 1361 C C . ALA A 1 176 ? 27.675 28.822 -3.619 1.00 85.81 176 ALA A C 1
ATOM 1363 O O . ALA A 1 176 ? 26.618 28.326 -3.223 1.00 85.81 176 ALA A O 1
ATOM 1364 N N . PHE A 1 177 ? 28.434 29.613 -2.856 1.00 86.56 177 PHE A N 1
ATOM 1365 C CA . PHE A 1 177 ? 28.067 30.018 -1.501 1.00 86.56 177 PHE A CA 1
ATOM 1366 C C . PHE A 1 177 ? 26.778 30.854 -1.489 1.00 86.56 177 PHE A C 1
ATOM 1368 O O . PHE A 1 177 ? 25.822 30.515 -0.783 1.00 86.56 177 PHE A O 1
ATOM 1375 N N . VAL A 1 178 ? 26.722 31.907 -2.316 1.00 85.38 178 VAL A N 1
ATOM 1376 C CA . VAL A 1 178 ? 25.547 32.787 -2.433 1.00 85.38 178 VAL A CA 1
ATOM 1377 C C . VAL A 1 178 ? 24.354 32.017 -2.993 1.00 85.38 178 VAL A C 1
ATOM 1379 O O . VAL A 1 178 ? 23.282 32.041 -2.396 1.00 85.38 178 VAL A O 1
ATOM 1382 N N . GLY A 1 179 ? 24.548 31.246 -4.069 1.00 81.81 179 GLY A N 1
ATOM 1383 C CA . GLY A 1 179 ? 23.486 30.431 -4.663 1.00 81.81 179 GLY A CA 1
ATOM 1384 C C . GLY A 1 179 ? 22.878 29.429 -3.675 1.00 81.81 179 GLY A C 1
ATOM 1385 O O . GLY A 1 179 ? 21.657 29.346 -3.556 1.00 81.81 179 GLY A O 1
ATOM 1386 N N . SER A 1 180 ? 23.714 28.723 -2.907 1.00 76.69 180 SER A N 1
ATOM 1387 C CA . SER A 1 180 ? 23.254 27.737 -1.915 1.00 76.69 180 SER A CA 1
ATOM 1388 C C . SER A 1 180 ? 22.491 28.383 -0.757 1.00 76.69 180 SER A C 1
ATOM 1390 O O . SER A 1 180 ? 21.469 27.851 -0.322 1.00 76.69 180 SER A O 1
ATOM 1392 N N . THR A 1 181 ? 22.964 29.537 -0.284 1.00 77.81 181 THR A N 1
ATOM 1393 C CA . THR A 1 181 ? 22.363 30.272 0.838 1.00 77.81 181 THR A CA 1
ATOM 1394 C C . THR A 1 181 ? 21.027 30.899 0.449 1.00 77.81 181 THR A C 1
ATOM 1396 O O . THR A 1 181 ? 20.026 30.723 1.150 1.00 77.81 181 THR A O 1
ATOM 1399 N N . SER A 1 182 ? 20.978 31.587 -0.696 1.00 78.31 182 SER A N 1
ATOM 1400 C CA . SER A 1 182 ? 19.758 32.226 -1.193 1.00 78.31 182 SER A CA 1
ATOM 1401 C C . SER A 1 182 ? 18.682 31.200 -1.545 1.00 78.31 182 SER A C 1
ATOM 1403 O O . SER A 1 182 ? 17.510 31.449 -1.270 1.00 78.31 182 SER A O 1
ATOM 1405 N N . GLN A 1 183 ? 19.055 30.037 -2.096 1.00 74.44 183 GLN A N 1
ATOM 1406 C CA . GLN A 1 183 ? 18.103 28.988 -2.479 1.00 74.44 183 GLN A CA 1
ATOM 1407 C C . GLN A 1 183 ? 17.396 28.365 -1.278 1.00 74.44 183 GLN A C 1
ATOM 1409 O O . GLN A 1 183 ? 16.169 28.298 -1.262 1.00 74.44 183 GLN A O 1
ATOM 1414 N N . LEU A 1 184 ? 18.156 27.944 -0.264 1.00 66.12 184 LEU A N 1
ATOM 1415 C CA . LEU A 1 184 ? 17.587 27.305 0.924 1.00 66.12 184 LEU A CA 1
ATOM 1416 C C . LEU A 1 184 ? 16.724 28.280 1.729 1.00 66.12 184 LEU A C 1
ATOM 1418 O O . LEU A 1 184 ? 15.642 27.917 2.181 1.00 66.12 184 LEU A O 1
ATOM 1422 N N . THR A 1 185 ? 17.171 29.531 1.847 1.00 72.50 185 THR A N 1
ATOM 1423 C CA . THR A 1 185 ? 16.467 30.554 2.625 1.00 72.50 185 THR A CA 1
ATOM 1424 C C . THR A 1 185 ? 15.171 30.976 1.934 1.00 72.50 185 THR A C 1
ATOM 1426 O O . THR A 1 185 ? 14.095 30.869 2.515 1.00 72.50 185 THR A O 1
ATOM 1429 N N . SER A 1 186 ? 15.234 31.402 0.669 1.00 79.12 186 SER A N 1
ATOM 1430 C CA . SER A 1 186 ? 14.053 31.924 -0.035 1.00 79.12 186 SER A CA 1
ATOM 1431 C C . SER A 1 186 ? 12.947 30.880 -0.207 1.00 79.12 186 SER A C 1
ATOM 1433 O O . SER A 1 186 ? 11.779 31.199 0.008 1.00 79.12 186 SER A O 1
ATOM 1435 N N . PHE A 1 187 ? 13.296 29.626 -0.516 1.00 75.69 187 PHE A N 1
ATOM 1436 C CA . PHE A 1 187 ? 12.320 28.544 -0.642 1.00 75.69 187 PHE A CA 1
ATOM 1437 C C . PHE A 1 187 ? 11.646 28.207 0.695 1.00 75.69 187 PHE A C 1
ATOM 1439 O O . PHE A 1 187 ? 10.421 28.083 0.741 1.00 75.69 187 PHE A O 1
ATOM 1446 N N . ALA A 1 188 ? 12.423 28.090 1.780 1.00 71.12 188 ALA A N 1
ATOM 1447 C CA . ALA A 1 188 ? 11.889 27.773 3.104 1.00 71.12 188 ALA A CA 1
ATOM 1448 C C . ALA A 1 188 ? 10.914 28.855 3.591 1.00 71.12 188 ALA A C 1
ATOM 1450 O O . ALA A 1 188 ? 9.774 28.538 3.929 1.00 71.12 188 ALA A O 1
ATOM 1451 N N . TYR A 1 189 ? 11.312 30.130 3.515 1.00 78.00 189 TYR A N 1
ATOM 1452 C CA . TYR A 1 189 ? 10.459 31.248 3.923 1.00 78.00 189 TYR A CA 1
ATOM 1453 C C . TYR A 1 189 ? 9.206 31.388 3.049 1.00 78.00 189 TYR A C 1
ATOM 1455 O O . TYR A 1 189 ? 8.127 31.637 3.582 1.00 78.00 189 TYR A O 1
ATOM 1463 N N . CYS A 1 190 ? 9.302 31.178 1.729 1.00 81.19 190 CYS A N 1
ATOM 1464 C CA . CYS A 1 190 ? 8.118 31.200 0.861 1.00 81.19 190 CYS A CA 1
ATOM 1465 C C . CYS A 1 190 ? 7.137 30.079 1.223 1.00 81.19 190 CYS A C 1
ATOM 1467 O O . CYS A 1 190 ? 5.936 30.317 1.316 1.00 81.19 190 CYS A O 1
ATOM 1469 N N . LYS A 1 191 ? 7.638 28.864 1.470 1.00 77.25 191 LYS A N 1
ATOM 1470 C CA . LYS A 1 191 ? 6.798 27.717 1.834 1.00 77.25 191 LYS A CA 1
ATOM 1471 C C . LYS A 1 191 ? 6.141 27.899 3.206 1.00 77.25 191 LYS A C 1
ATOM 1473 O O . LYS A 1 191 ? 4.971 27.561 3.363 1.00 77.25 191 LYS A O 1
ATOM 1478 N N . GLU A 1 192 ? 6.859 28.449 4.184 1.00 77.62 192 GLU A N 1
ATOM 1479 C CA . GLU A 1 192 ? 6.295 28.792 5.497 1.00 77.62 192 GLU A CA 1
ATOM 1480 C C . GLU A 1 192 ? 5.257 29.908 5.409 1.00 77.62 192 GLU A C 1
ATOM 1482 O O . GLU A 1 192 ? 4.191 29.790 6.007 1.00 77.62 192 GLU A O 1
ATOM 1487 N N . PHE A 1 193 ? 5.523 30.952 4.622 1.00 81.75 193 PHE A N 1
ATOM 1488 C CA . PHE A 1 193 ? 4.562 32.023 4.373 1.00 81.75 193 PHE A CA 1
ATOM 1489 C C . PHE A 1 193 ? 3.273 31.476 3.747 1.00 81.75 193 PHE A C 1
ATOM 1491 O O . PHE A 1 193 ? 2.186 31.726 4.260 1.00 81.75 193 PHE A O 1
ATOM 1498 N N . MET A 1 194 ? 3.378 30.662 2.694 1.00 82.06 194 MET A N 1
ATOM 1499 C CA . MET A 1 194 ? 2.210 30.060 2.040 1.00 82.06 194 MET A CA 1
ATOM 1500 C C . MET A 1 194 ? 1.410 29.159 2.989 1.00 82.06 194 MET A C 1
ATOM 1502 O O . MET A 1 194 ? 0.186 29.227 2.994 1.00 82.06 194 MET A O 1
ATOM 1506 N N . ARG A 1 195 ? 2.083 28.381 3.849 1.00 78.56 195 ARG A N 1
ATOM 1507 C CA . ARG A 1 195 ? 1.423 27.576 4.893 1.00 78.56 195 ARG A CA 1
ATOM 1508 C C . ARG A 1 195 ? 0.739 28.430 5.957 1.00 78.56 195 ARG A C 1
ATOM 1510 O O . ARG A 1 195 ? -0.361 28.097 6.375 1.00 78.56 195 ARG A O 1
ATOM 1517 N N . LYS A 1 196 ? 1.375 29.522 6.389 1.00 80.56 196 LYS A N 1
ATOM 1518 C CA . LYS A 1 196 ? 0.837 30.432 7.411 1.00 80.56 196 LYS A CA 1
ATOM 1519 C C . LYS A 1 196 ? -0.464 31.106 6.964 1.00 80.56 196 LYS A C 1
ATOM 1521 O O . LYS A 1 196 ? -1.315 31.370 7.805 1.00 80.56 196 LYS A O 1
ATOM 1526 N N . TYR A 1 197 ? -0.606 31.379 5.669 1.00 84.19 197 TYR A N 1
ATOM 1527 C CA . TYR A 1 197 ? -1.773 32.050 5.088 1.00 84.19 197 TYR A CA 1
ATOM 1528 C C . TYR A 1 197 ? -2.705 31.106 4.307 1.00 84.19 197 TYR A C 1
ATOM 1530 O O . TYR A 1 197 ? -3.553 31.582 3.561 1.00 84.19 197 TYR A O 1
ATOM 1538 N N . ASP A 1 198 ? -2.543 29.788 4.463 1.00 80.56 198 ASP A N 1
ATOM 1539 C CA . ASP A 1 198 ? -3.367 28.748 3.823 1.00 80.56 198 ASP A CA 1
ATOM 1540 C C . ASP A 1 198 ? -3.441 28.842 2.279 1.00 80.56 198 ASP A C 1
ATOM 1542 O O . ASP A 1 198 ? -4.428 28.497 1.632 1.00 80.56 198 ASP A O 1
ATOM 1546 N N . ILE A 1 199 ? -2.360 29.317 1.652 1.00 75.69 199 ILE A N 1
ATOM 1547 C CA . ILE A 1 199 ? -2.263 29.494 0.200 1.00 75.69 199 ILE A CA 1
ATOM 1548 C C . ILE A 1 199 ? -1.807 28.173 -0.435 1.00 75.69 199 ILE A C 1
ATOM 1550 O O . ILE A 1 199 ? -0.668 27.746 -0.242 1.00 75.69 199 ILE A O 1
ATOM 1554 N N . LEU A 1 200 ? -2.670 27.558 -1.255 1.00 78.00 200 LEU A N 1
ATOM 1555 C CA . LEU A 1 200 ? -2.397 26.322 -2.017 1.00 78.00 200 LEU A CA 1
ATOM 1556 C C . LEU A 1 200 ? -2.089 25.075 -1.155 1.00 78.00 200 LEU A C 1
ATOM 1558 O O . LEU A 1 200 ? -1.512 24.106 -1.650 1.00 78.00 200 LEU A O 1
ATOM 1562 N N . THR A 1 201 ? -2.507 25.050 0.111 1.00 73.56 201 THR A N 1
ATOM 1563 C CA . THR A 1 201 ? -2.294 23.928 1.051 1.00 73.56 201 THR A CA 1
ATOM 1564 C C . THR A 1 201 ? -2.960 22.618 0.618 1.00 73.56 201 THR A C 1
ATOM 1566 O O . THR A 1 201 ? -2.444 21.544 0.924 1.00 73.56 201 THR A O 1
ATOM 1569 N N . ASN A 1 202 ? -4.028 22.694 -0.182 1.00 73.00 202 ASN A N 1
ATOM 1570 C CA . ASN A 1 202 ? -4.732 21.541 -0.759 1.00 73.00 202 ASN A CA 1
ATOM 1571 C C . ASN A 1 202 ? -3.969 20.841 -1.903 1.00 73.00 202 ASN A C 1
ATOM 1573 O O . ASN A 1 202 ? -4.372 19.761 -2.329 1.00 73.00 202 ASN A O 1
ATOM 1577 N N . SER A 1 203 ? -2.876 21.426 -2.417 1.00 75.06 203 SER A N 1
ATOM 1578 C CA . SER A 1 203 ? -2.057 20.824 -3.480 1.00 75.06 203 SER A CA 1
ATOM 1579 C C . SER A 1 203 ? -0.556 20.962 -3.177 1.00 75.06 203 SER A C 1
ATOM 1581 O O . SER A 1 203 ? 0.070 21.971 -3.521 1.00 75.06 203 SER A O 1
ATOM 1583 N N . PRO A 1 204 ? 0.067 19.939 -2.555 1.00 72.06 204 PRO A N 1
ATOM 1584 C CA . PRO A 1 204 ? 1.481 19.972 -2.167 1.00 72.06 204 PRO A CA 1
ATOM 1585 C C . PRO A 1 204 ? 2.454 20.233 -3.329 1.00 72.06 204 PRO A C 1
ATOM 1587 O O . PRO A 1 204 ? 3.458 20.933 -3.150 1.00 72.06 204 PRO A O 1
ATOM 1590 N N . LEU A 1 205 ? 2.143 19.705 -4.518 1.00 74.19 205 LEU A N 1
ATOM 1591 C CA . LEU A 1 205 ? 2.915 19.909 -5.748 1.00 74.19 205 LEU A CA 1
ATOM 1592 C C . LEU A 1 205 ? 2.829 21.361 -6.227 1.00 74.19 205 LEU A C 1
ATOM 1594 O O . LEU A 1 205 ? 3.860 21.991 -6.464 1.00 74.19 205 LEU A O 1
ATOM 1598 N N . LEU A 1 206 ? 1.619 21.923 -6.301 1.00 78.00 206 LEU A N 1
ATOM 1599 C CA . LEU A 1 206 ? 1.406 23.291 -6.775 1.00 78.00 206 LEU A CA 1
ATOM 1600 C C . LEU A 1 206 ? 1.969 24.334 -5.798 1.00 78.00 206 LEU A C 1
ATOM 1602 O O . LEU A 1 206 ? 2.558 25.329 -6.221 1.00 78.00 206 LEU A O 1
ATOM 1606 N N . MET A 1 207 ? 1.868 24.085 -4.490 1.00 79.56 207 MET A N 1
ATOM 1607 C CA . MET A 1 207 ? 2.515 24.912 -3.468 1.00 79.56 207 MET A CA 1
ATOM 1608 C C . MET A 1 207 ? 4.042 24.902 -3.630 1.00 79.56 207 MET A C 1
ATOM 1610 O O . MET A 1 207 ? 4.678 25.954 -3.587 1.00 79.56 207 MET A O 1
ATOM 1614 N N . THR A 1 208 ? 4.641 23.726 -3.843 1.00 77.62 208 THR A N 1
ATOM 1615 C CA . THR A 1 208 ? 6.096 23.589 -4.024 1.00 77.62 208 THR A CA 1
ATOM 1616 C C . THR A 1 208 ? 6.566 24.265 -5.311 1.00 77.62 208 THR A C 1
ATOM 1618 O O . THR A 1 208 ? 7.556 24.997 -5.280 1.00 77.62 208 THR A O 1
ATOM 1621 N N . PHE A 1 209 ? 5.824 24.096 -6.409 1.00 83.00 209 PHE A N 1
ATOM 1622 C CA . PHE A 1 209 ? 6.066 24.781 -7.678 1.00 83.00 209 PHE A CA 1
ATOM 1623 C C . PHE A 1 209 ? 6.073 26.305 -7.503 1.00 83.00 209 PHE A C 1
ATOM 1625 O O . PHE A 1 209 ? 7.057 26.968 -7.839 1.00 83.00 209 PHE A O 1
ATOM 1632 N N . THR A 1 210 ? 5.017 26.859 -6.905 1.00 83.25 210 THR A N 1
ATOM 1633 C CA . THR A 1 210 ? 4.881 28.304 -6.679 1.00 83.25 210 THR A CA 1
ATOM 1634 C C . THR A 1 210 ? 5.979 28.831 -5.755 1.00 83.25 210 THR A C 1
ATOM 1636 O O . THR A 1 210 ? 6.636 29.818 -6.087 1.00 83.25 210 THR A O 1
ATOM 1639 N N . ALA A 1 211 ? 6.267 28.139 -4.647 1.00 82.56 211 ALA A N 1
ATOM 1640 C CA . ALA A 1 211 ? 7.343 28.520 -3.733 1.00 82.56 211 ALA A CA 1
ATOM 1641 C C . ALA A 1 211 ? 8.726 28.507 -4.414 1.00 82.56 211 ALA A C 1
ATOM 1643 O O . ALA A 1 211 ? 9.538 29.401 -4.173 1.00 82.56 211 ALA A O 1
ATOM 1644 N N . SER A 1 212 ? 9.001 27.534 -5.293 1.00 83.00 212 SER A N 1
ATOM 1645 C CA . SER A 1 212 ? 10.243 27.487 -6.080 1.00 83.00 212 SER A CA 1
ATOM 1646 C C . SER A 1 212 ? 10.332 28.601 -7.125 1.00 83.00 212 SER A C 1
ATOM 1648 O O . SER A 1 212 ? 11.405 29.177 -7.297 1.00 83.00 212 SER A O 1
ATOM 1650 N N . MET A 1 213 ? 9.232 28.948 -7.799 1.00 86.25 213 MET A N 1
ATOM 1651 C CA . MET A 1 213 ? 9.216 30.027 -8.797 1.00 86.25 213 MET A CA 1
ATOM 1652 C C . MET A 1 213 ? 9.361 31.415 -8.159 1.00 86.25 213 MET A C 1
ATOM 1654 O O . MET A 1 213 ? 10.076 32.262 -8.702 1.00 86.25 213 MET A O 1
ATOM 1658 N N . VAL A 1 214 ? 8.749 31.637 -6.990 1.00 84.44 214 VAL A N 1
ATOM 1659 C CA . VAL A 1 214 ? 8.898 32.878 -6.209 1.00 84.44 214 VAL A CA 1
ATOM 1660 C C . VAL A 1 214 ? 10.304 32.971 -5.611 1.00 84.44 214 VAL A C 1
ATOM 1662 O O . VAL A 1 214 ? 10.991 33.975 -5.803 1.00 84.44 214 VAL A O 1
ATOM 1665 N N . GLY A 1 215 ? 10.791 31.900 -4.973 1.00 81.88 215 GLY A N 1
ATOM 1666 C CA . GLY A 1 215 ? 12.166 31.832 -4.466 1.00 81.88 215 GLY A CA 1
ATOM 1667 C C . GLY A 1 215 ? 13.213 32.012 -5.573 1.00 81.88 215 GLY A C 1
ATOM 1668 O O . GLY A 1 215 ? 14.228 32.683 -5.377 1.00 81.88 215 GLY A O 1
ATOM 1669 N N . GLY A 1 216 ? 12.920 31.516 -6.780 1.00 83.19 216 GLY A N 1
ATOM 1670 C CA . GLY A 1 216 ? 13.731 31.688 -7.986 1.00 83.19 216 GLY A CA 1
ATOM 1671 C C . GLY A 1 216 ? 14.058 33.145 -8.324 1.00 83.19 216 GLY A C 1
ATOM 1672 O O . GLY A 1 216 ? 15.153 33.410 -8.824 1.00 83.19 216 GLY A O 1
ATOM 1673 N N . VAL A 1 217 ? 13.177 34.101 -8.001 1.00 87.25 217 VAL A N 1
ATOM 1674 C CA . VAL A 1 217 ? 13.430 35.542 -8.197 1.00 87.25 217 VAL A CA 1
ATOM 1675 C C . VAL A 1 217 ? 14.580 36.011 -7.305 1.00 87.25 217 VAL A C 1
ATOM 1677 O O . VAL A 1 217 ? 15.551 36.593 -7.793 1.00 87.25 217 VAL A O 1
ATOM 1680 N N . ALA A 1 218 ? 14.511 35.698 -6.009 1.00 84.44 218 ALA A N 1
ATOM 1681 C CA . ALA A 1 218 ? 15.524 36.091 -5.032 1.00 84.44 218 ALA A CA 1
ATOM 1682 C C . ALA A 1 218 ? 16.890 35.461 -5.344 1.00 84.44 218 ALA A C 1
ATOM 1684 O O . ALA A 1 218 ? 17.914 36.144 -5.305 1.00 84.44 218 ALA A O 1
ATOM 1685 N N . ILE A 1 219 ? 16.909 34.176 -5.719 1.00 86.69 219 ILE A N 1
ATOM 1686 C CA . ILE A 1 219 ? 18.145 33.474 -6.097 1.00 86.69 219 ILE A CA 1
ATOM 1687 C C . ILE A 1 219 ? 18.761 34.112 -7.343 1.00 86.69 219 ILE A C 1
ATOM 1689 O O . ILE A 1 219 ? 19.966 34.351 -7.381 1.00 86.69 219 ILE A O 1
ATOM 1693 N N . SER A 1 220 ? 17.945 34.417 -8.354 1.00 87.56 220 SER A N 1
ATOM 1694 C CA . SER A 1 220 ? 18.433 34.985 -9.614 1.00 87.56 220 SER A CA 1
ATOM 1695 C C . SER A 1 220 ? 19.044 36.365 -9.410 1.00 87.56 220 SER A C 1
ATOM 1697 O O . SER A 1 220 ? 20.122 36.631 -9.938 1.00 87.56 220 SER A O 1
ATOM 1699 N N . LEU A 1 221 ? 18.417 37.218 -8.597 1.00 89.62 221 LEU A N 1
ATOM 1700 C CA . LEU A 1 221 ? 18.965 38.534 -8.265 1.00 89.62 221 LEU A CA 1
ATOM 1701 C C . LEU A 1 221 ? 20.294 38.420 -7.509 1.00 89.62 221 LEU A C 1
ATOM 1703 O O . LEU A 1 221 ? 21.274 39.049 -7.894 1.00 89.62 221 LEU A O 1
ATOM 1707 N N . MET A 1 222 ? 20.357 37.574 -6.481 1.00 88.75 222 MET A N 1
ATOM 1708 C CA . MET A 1 222 ? 21.550 37.468 -5.634 1.00 88.75 222 MET A CA 1
ATOM 1709 C C . MET A 1 222 ? 22.723 36.776 -6.337 1.00 88.75 222 MET A C 1
ATOM 1711 O O . MET A 1 222 ? 23.874 37.156 -6.139 1.00 88.75 222 MET A O 1
ATOM 1715 N N . MET A 1 223 ? 22.457 35.767 -7.172 1.00 90.00 223 MET A N 1
ATOM 1716 C CA . MET A 1 223 ? 23.503 34.937 -7.775 1.00 90.00 223 MET A CA 1
ATOM 1717 C C . MET A 1 223 ? 24.059 35.510 -9.088 1.00 90.00 223 MET A C 1
ATOM 1719 O O . MET A 1 223 ? 25.227 35.273 -9.394 1.00 90.00 223 MET A O 1
ATOM 1723 N N . THR A 1 224 ? 23.265 36.259 -9.868 1.00 91.94 224 THR A N 1
ATOM 1724 C CA . THR A 1 224 ? 23.663 36.709 -11.222 1.00 91.94 224 THR A CA 1
ATOM 1725 C C . THR A 1 224 ? 24.976 37.511 -11.261 1.00 91.94 224 THR A C 1
ATOM 1727 O O . THR A 1 224 ? 25.801 37.194 -12.120 1.00 91.94 224 THR A O 1
ATOM 1730 N N . PRO A 1 225 ? 25.262 38.450 -10.333 1.00 93.19 225 PRO A N 1
ATOM 1731 C CA . PRO A 1 225 ? 26.545 39.164 -10.314 1.00 93.19 225 PRO A CA 1
ATOM 1732 C C . PRO A 1 225 ? 27.765 38.239 -10.199 1.00 93.19 225 PRO A C 1
ATOM 1734 O O . PRO A 1 225 ? 28.764 38.421 -10.894 1.00 93.19 225 PRO A O 1
ATOM 1737 N N . PHE A 1 226 ? 27.672 37.212 -9.352 1.00 93.00 226 PHE A N 1
ATOM 1738 C CA . PHE A 1 226 ? 28.739 36.230 -9.134 1.00 93.00 226 PHE A CA 1
ATOM 1739 C C . PHE A 1 226 ? 28.851 35.236 -10.294 1.00 93.00 226 PHE A C 1
ATOM 1741 O O . PHE A 1 226 ? 29.945 34.785 -10.643 1.00 93.00 226 PHE A O 1
ATOM 1748 N N . ASP A 1 227 ? 27.713 34.893 -10.897 1.00 91.31 227 ASP A N 1
ATOM 1749 C CA . ASP A 1 227 ? 27.627 34.010 -12.057 1.00 91.31 227 ASP A CA 1
ATOM 1750 C C . ASP A 1 227 ? 28.270 34.660 -13.292 1.00 91.31 227 ASP A C 1
ATOM 1752 O O . ASP A 1 227 ? 29.076 34.008 -13.949 1.00 91.31 227 ASP A O 1
ATOM 1756 N N . LEU A 1 228 ? 28.030 35.956 -13.537 1.00 93.38 228 LEU A N 1
ATOM 1757 C CA . LEU A 1 228 ? 28.666 36.714 -14.623 1.00 93.38 228 LEU A CA 1
ATOM 1758 C C . LEU A 1 228 ? 30.196 36.719 -14.502 1.00 93.38 228 LEU A C 1
ATOM 1760 O O . LEU A 1 228 ? 30.896 36.400 -15.464 1.00 93.38 228 LEU A O 1
ATOM 1764 N N . VAL A 1 229 ? 30.710 37.068 -13.317 1.00 93.38 229 VAL A N 1
ATOM 1765 C CA . VAL A 1 229 ? 32.157 37.100 -13.046 1.00 93.38 229 VAL A CA 1
ATOM 1766 C C . VAL A 1 229 ? 32.765 35.713 -13.248 1.00 93.38 229 VAL A C 1
ATOM 1768 O O . VAL A 1 229 ? 33.824 35.587 -13.862 1.00 93.38 229 VAL A O 1
ATOM 1771 N N . SER A 1 230 ? 32.069 34.665 -12.796 1.00 93.31 230 SER A N 1
ATOM 1772 C CA . SER A 1 230 ? 32.502 33.285 -13.016 1.00 93.31 230 SER A CA 1
ATOM 1773 C C . SER A 1 230 ? 32.579 32.964 -14.506 1.00 93.31 230 SER A C 1
ATOM 1775 O O . SER A 1 230 ? 33.643 32.595 -14.998 1.00 93.31 230 SER A O 1
ATOM 1777 N N . THR A 1 231 ? 31.488 33.155 -15.250 1.00 92.75 231 THR A N 1
ATOM 1778 C CA . THR A 1 231 ? 31.415 32.846 -16.686 1.00 92.75 231 THR A CA 1
ATOM 1779 C C . THR A 1 231 ? 32.555 33.494 -17.474 1.00 92.75 231 THR A C 1
ATOM 1781 O O . THR A 1 231 ? 33.200 32.824 -18.279 1.00 92.75 231 THR A O 1
ATOM 1784 N N . ARG A 1 232 ? 32.880 34.759 -17.193 1.00 93.19 232 ARG A N 1
ATOM 1785 C CA . ARG A 1 232 ? 33.969 35.478 -17.875 1.00 93.19 232 ARG A CA 1
ATOM 1786 C C . ARG A 1 232 ? 35.363 34.997 -17.485 1.00 93.19 232 ARG A C 1
ATOM 1788 O O . ARG A 1 232 ? 36.216 34.815 -18.350 1.00 93.19 232 ARG A O 1
ATOM 1795 N N . LEU A 1 233 ? 35.596 34.709 -16.205 1.00 92.38 233 LEU A N 1
ATOM 1796 C CA . LEU A 1 233 ? 36.883 34.176 -15.743 1.00 92.38 233 LEU A CA 1
ATOM 1797 C C . LEU A 1 233 ? 37.164 32.760 -16.254 1.00 92.38 233 LEU A C 1
ATOM 1799 O O . LEU A 1 233 ? 38.319 32.445 -16.543 1.00 92.38 233 LEU A O 1
ATOM 1803 N N . TYR A 1 234 ? 36.133 31.921 -16.377 1.00 93.31 234 TYR A N 1
ATOM 1804 C CA . TYR A 1 234 ? 36.257 30.593 -16.982 1.00 93.31 234 TYR A CA 1
ATOM 1805 C C . TYR A 1 234 ? 36.438 30.680 -18.508 1.00 93.31 234 TYR A C 1
ATOM 1807 O O . TYR A 1 234 ? 37.229 29.914 -19.068 1.00 93.31 234 TYR A O 1
ATOM 1815 N N . ASN A 1 235 ? 35.765 31.627 -19.178 1.00 94.12 235 ASN A N 1
ATOM 1816 C CA . ASN A 1 235 ? 35.800 31.753 -20.636 1.00 94.12 235 ASN A CA 1
ATOM 1817 C C . ASN A 1 235 ? 37.007 32.517 -21.201 1.00 94.12 235 ASN A C 1
ATOM 1819 O O . ASN A 1 235 ? 37.401 32.228 -22.320 1.00 94.12 235 ASN A O 1
ATOM 1823 N N . GLN A 1 236 ? 37.595 33.490 -20.501 1.00 92.38 236 GLN A N 1
ATOM 1824 C CA . GLN A 1 236 ? 38.672 34.312 -21.077 1.00 92.38 236 GLN A CA 1
ATOM 1825 C C . GLN A 1 236 ? 39.836 33.478 -21.648 1.00 92.38 236 GLN A C 1
ATOM 1827 O O . GLN A 1 236 ? 40.144 32.390 -21.149 1.00 92.38 236 GLN A O 1
ATOM 1832 N N . GLY A 1 237 ? 40.499 34.007 -22.679 1.00 89.12 237 GLY A N 1
ATOM 1833 C CA . GLY A 1 237 ? 41.745 33.444 -23.204 1.00 89.12 237 GLY A CA 1
ATOM 1834 C C . GLY A 1 237 ? 42.897 33.586 -22.207 1.00 89.12 237 GLY A C 1
ATOM 1835 O O . GLY A 1 237 ? 42.841 34.419 -21.295 1.00 89.12 237 GLY A O 1
ATOM 1836 N N . VAL A 1 238 ? 43.944 32.784 -22.385 1.00 87.69 238 VAL A N 1
ATOM 1837 C CA . VAL A 1 238 ? 45.149 32.815 -21.544 1.00 87.69 238 VAL A CA 1
ATOM 1838 C C . VAL A 1 238 ? 46.423 32.867 -22.368 1.00 87.69 238 VAL A C 1
ATOM 1840 O O . VAL A 1 238 ? 46.429 32.480 -23.535 1.00 87.69 238 VAL A O 1
ATOM 1843 N N . ASP A 1 239 ? 47.493 33.346 -21.742 1.00 84.69 239 ASP A N 1
ATOM 1844 C CA . ASP A 1 239 ? 48.846 33.241 -22.276 1.00 84.69 239 ASP A CA 1
ATOM 1845 C C . ASP A 1 239 ? 49.452 31.835 -22.077 1.00 84.69 239 ASP A C 1
ATOM 1847 O O . ASP A 1 239 ? 48.836 30.926 -21.514 1.00 84.69 239 ASP A O 1
ATOM 1851 N N . GLN A 1 240 ? 50.695 31.668 -22.535 1.00 76.44 240 GLN A N 1
ATOM 1852 C CA . GLN A 1 240 ? 51.455 30.411 -22.487 1.00 76.44 240 GLN A CA 1
ATOM 1853 C C . GLN A 1 240 ? 51.729 29.910 -21.056 1.00 76.44 240 GLN A C 1
ATOM 1855 O O . GLN A 1 240 ? 52.054 28.741 -20.868 1.00 76.44 240 GLN A O 1
ATOM 1860 N N . PHE A 1 241 ? 51.576 30.771 -20.044 1.00 75.50 241 PHE A N 1
ATOM 1861 C CA . PHE A 1 241 ? 51.757 30.444 -18.628 1.00 75.50 241 PHE A CA 1
ATOM 1862 C C . PHE A 1 241 ? 50.416 30.266 -17.892 1.00 75.50 241 PHE A C 1
ATOM 1864 O O . PHE A 1 241 ? 50.396 30.066 -16.675 1.00 75.50 241 PHE A O 1
ATOM 1871 N N . GLY A 1 242 ? 49.287 30.324 -18.611 1.00 74.62 242 GLY A N 1
ATOM 1872 C CA . GLY A 1 242 ? 47.941 30.149 -18.064 1.00 74.62 242 GLY A CA 1
ATOM 1873 C C . GLY A 1 242 ? 47.361 31.395 -17.385 1.00 74.62 242 GLY A C 1
ATOM 1874 O O . GLY A 1 242 ? 46.335 31.291 -16.702 1.00 74.62 242 GLY A O 1
ATOM 1875 N N . LYS A 1 243 ? 47.979 32.573 -17.555 1.00 84.50 243 LYS A N 1
ATOM 1876 C CA . LYS A 1 243 ? 47.475 33.846 -17.020 1.00 84.50 243 LYS A CA 1
ATOM 1877 C C . LYS A 1 243 ? 46.391 34.414 -17.941 1.00 84.50 243 LYS A C 1
ATOM 1879 O O . LYS A 1 243 ? 46.532 34.408 -19.159 1.00 84.50 243 LYS A O 1
ATOM 1884 N N . GLY A 1 244 ? 45.298 34.907 -17.354 1.00 86.88 244 GLY A N 1
ATOM 1885 C CA . GLY A 1 244 ? 44.168 35.489 -18.086 1.00 86.88 244 GLY A CA 1
ATOM 1886 C C . GLY A 1 244 ? 44.553 36.729 -18.890 1.00 86.88 244 GLY A C 1
ATOM 1887 O O . GLY A 1 244 ? 45.158 37.652 -18.346 1.00 86.88 244 GLY A O 1
ATOM 1888 N N . LEU A 1 245 ? 44.172 36.765 -20.171 1.00 89.69 245 LEU A N 1
ATOM 1889 C CA . LEU A 1 245 ? 44.455 37.893 -21.070 1.00 89.69 245 LEU A CA 1
ATOM 1890 C C . LEU A 1 245 ? 43.606 39.130 -20.744 1.00 89.69 245 LEU A C 1
ATOM 1892 O O . LEU A 1 245 ? 44.047 40.257 -20.955 1.00 89.69 245 LEU A O 1
ATOM 1896 N N . LEU A 1 246 ? 42.387 38.928 -20.232 1.00 89.62 246 LEU A N 1
ATOM 1897 C CA . LEU A 1 246 ? 41.440 40.010 -19.943 1.00 89.62 246 LEU A CA 1
ATOM 1898 C C . LEU A 1 246 ? 41.403 40.364 -18.454 1.00 89.62 246 LEU A C 1
ATOM 1900 O O . LEU A 1 246 ? 41.283 41.540 -18.097 1.00 89.62 246 LEU A O 1
ATOM 1904 N N . TYR A 1 247 ? 41.526 39.364 -17.580 1.00 92.06 247 TYR A N 1
ATOM 1905 C CA . TYR A 1 247 ? 41.358 39.497 -16.137 1.00 92.06 247 TYR A CA 1
ATOM 1906 C C . TYR A 1 247 ? 42.458 38.763 -15.371 1.00 92.06 247 TYR A C 1
ATOM 1908 O O . TYR A 1 247 ? 42.651 37.556 -15.532 1.00 92.06 247 TYR A O 1
ATOM 1916 N N . ASN A 1 248 ? 43.097 39.472 -14.440 1.00 86.00 248 ASN A N 1
ATOM 1917 C CA . ASN A 1 248 ? 44.124 38.909 -13.558 1.00 86.00 248 ASN A CA 1
ATOM 1918 C C . ASN A 1 248 ? 43.540 38.077 -12.400 1.00 86.00 248 ASN A C 1
ATOM 1920 O O . ASN A 1 248 ? 44.273 37.369 -11.715 1.00 86.00 248 ASN A O 1
ATOM 1924 N N . GLY A 1 249 ? 42.230 38.165 -12.152 1.00 87.31 249 GLY A N 1
ATOM 1925 C CA . GLY A 1 249 ? 41.557 37.455 -11.068 1.00 87.31 249 GLY A CA 1
ATOM 1926 C C . GLY A 1 249 ? 40.154 37.992 -10.787 1.00 87.31 249 GLY A C 1
ATOM 1927 O O . GLY A 1 249 ? 39.646 38.852 -11.505 1.00 87.31 249 GLY A O 1
ATOM 1928 N N . TYR A 1 250 ? 39.532 37.486 -9.719 1.00 90.31 250 TYR A N 1
ATOM 1929 C CA . TYR A 1 250 ? 38.150 37.813 -9.349 1.00 90.31 250 TYR A CA 1
ATOM 1930 C C . TYR A 1 250 ? 37.920 39.314 -9.129 1.00 90.31 250 TYR A C 1
ATOM 1932 O O . TYR A 1 250 ? 37.015 39.902 -9.717 1.00 90.31 250 TYR A O 1
ATOM 1940 N N . THR A 1 251 ? 38.768 39.947 -8.320 1.00 89.56 251 THR A N 1
ATOM 1941 C CA . THR A 1 251 ? 38.664 41.373 -7.980 1.00 89.56 251 THR A CA 1
ATOM 1942 C C . THR A 1 251 ? 38.902 42.276 -9.189 1.00 89.56 251 THR A C 1
ATOM 1944 O O . THR A 1 251 ? 38.151 43.224 -9.400 1.00 89.56 251 THR A O 1
ATOM 1947 N N . ASP A 1 252 ? 39.890 41.949 -10.026 1.00 91.88 252 ASP A N 1
ATOM 1948 C CA . ASP A 1 252 ? 40.176 42.671 -11.272 1.00 91.88 252 ASP A CA 1
ATOM 1949 C C . ASP A 1 252 ? 38.996 42.590 -12.257 1.00 91.88 252 ASP A C 1
ATOM 1951 O O . ASP A 1 252 ? 38.618 43.593 -12.861 1.00 91.88 252 ASP A O 1
ATOM 1955 N N . CYS A 1 253 ? 38.350 41.423 -12.363 1.00 92.00 253 CYS A N 1
ATOM 1956 C CA . CYS A 1 253 ? 37.146 41.248 -13.175 1.00 92.00 253 CYS A CA 1
ATOM 1957 C C . CYS A 1 253 ? 35.990 42.135 -12.693 1.00 92.00 253 CYS A C 1
ATOM 1959 O O . CYS A 1 253 ? 35.419 42.878 -13.491 1.00 92.00 253 CYS A O 1
ATOM 1961 N N . VAL A 1 254 ? 35.705 42.140 -11.386 1.00 92.94 254 VAL A N 1
ATOM 1962 C CA . VAL A 1 254 ? 34.671 43.004 -10.784 1.00 92.94 254 VAL A CA 1
ATOM 1963 C C . VAL A 1 254 ? 34.959 44.484 -11.049 1.00 92.94 254 VAL A C 1
ATOM 1965 O O . VAL A 1 254 ? 34.078 45.208 -11.511 1.00 92.94 254 VAL A O 1
ATOM 1968 N N . LEU A 1 255 ? 36.192 44.941 -10.807 1.00 92.19 255 LEU A N 1
ATOM 1969 C CA . LEU A 1 255 ? 36.570 46.344 -11.004 1.00 92.19 255 LEU A CA 1
ATOM 1970 C C . LEU A 1 255 ? 36.448 46.776 -12.467 1.00 92.19 255 LEU A C 1
ATOM 1972 O O . LEU A 1 255 ? 35.963 47.874 -12.745 1.00 92.19 255 LEU A O 1
ATOM 1976 N N . LYS A 1 256 ? 36.861 45.922 -13.408 1.00 93.25 256 LYS A N 1
ATOM 1977 C CA . LYS A 1 256 ? 36.754 46.210 -14.842 1.00 93.25 256 LYS A CA 1
ATOM 1978 C C . LYS A 1 256 ? 35.303 46.241 -15.312 1.00 93.25 256 LYS A C 1
ATOM 1980 O O . LYS A 1 256 ? 34.950 47.170 -16.034 1.00 93.25 256 LYS A O 1
ATOM 1985 N N . ILE A 1 257 ? 34.452 45.310 -14.865 1.00 91.62 257 ILE A N 1
ATOM 1986 C CA . ILE A 1 257 ? 33.007 45.336 -15.164 1.00 91.62 257 ILE A CA 1
ATOM 1987 C C . ILE A 1 257 ? 32.386 46.627 -14.628 1.00 91.62 257 ILE A C 1
ATOM 1989 O O . ILE A 1 257 ? 31.716 47.337 -15.371 1.00 91.62 257 ILE A O 1
ATOM 1993 N N . TRP A 1 258 ? 32.666 46.982 -13.371 1.00 90.38 258 TRP A N 1
ATOM 1994 C CA . TRP A 1 258 ? 32.145 48.208 -12.766 1.00 90.38 258 TRP A CA 1
ATOM 1995 C C . TRP A 1 258 ? 32.555 49.462 -13.548 1.00 90.38 258 TRP A C 1
ATOM 1997 O O . TRP A 1 258 ? 31.713 50.310 -13.833 1.00 90.38 258 TRP A O 1
ATOM 2007 N N . LYS A 1 259 ? 33.837 49.569 -13.925 1.00 89.62 259 LYS A N 1
ATOM 2008 C CA . LYS A 1 259 ? 34.377 50.735 -14.643 1.00 89.62 259 LYS A CA 1
ATOM 2009 C C . LYS A 1 259 ? 33.890 50.851 -16.090 1.00 89.62 259 LYS A C 1
ATOM 2011 O O . LYS A 1 259 ? 33.745 51.968 -16.569 1.00 89.62 259 LYS A O 1
ATOM 2016 N N . THR A 1 260 ? 33.680 49.735 -16.790 1.00 89.50 260 THR A N 1
ATOM 2017 C CA . THR A 1 260 ? 33.372 49.738 -18.237 1.00 89.50 260 THR A CA 1
ATOM 2018 C C . THR A 1 260 ? 31.885 49.570 -18.544 1.00 89.50 260 THR A C 1
ATOM 2020 O O . THR A 1 260 ? 31.365 50.213 -19.451 1.00 89.50 260 THR A O 1
ATOM 2023 N N . GLU A 1 261 ? 31.179 48.736 -17.779 1.00 88.94 261 GLU A N 1
ATOM 2024 C CA . GLU A 1 261 ? 29.784 48.346 -18.031 1.00 88.94 261 GLU A CA 1
ATOM 2025 C C . GLU A 1 261 ? 28.802 48.909 -16.990 1.00 88.94 261 GLU A C 1
ATOM 2027 O O . GLU A 1 261 ? 27.588 48.895 -17.212 1.00 88.94 261 GLU A O 1
ATOM 2032 N N . GLY A 1 262 ? 29.312 49.424 -15.866 1.00 87.69 262 GLY A N 1
ATOM 2033 C CA . GLY A 1 262 ? 28.516 49.968 -14.767 1.00 87.69 262 GLY A CA 1
ATOM 2034 C C . GLY A 1 262 ? 27.782 48.901 -13.945 1.00 87.69 262 GLY A C 1
ATOM 2035 O O . GLY A 1 262 ? 27.886 47.698 -14.185 1.00 87.69 262 GLY A O 1
ATOM 2036 N N . PHE A 1 263 ? 26.994 49.347 -12.961 1.00 87.69 263 PHE A N 1
ATOM 2037 C CA . PHE A 1 263 ? 26.279 48.461 -12.029 1.00 87.69 263 PHE A CA 1
ATOM 2038 C C . PHE A 1 263 ? 25.322 47.480 -12.729 1.00 87.69 263 PHE A C 1
ATOM 2040 O O . PHE A 1 263 ? 25.286 46.296 -12.401 1.00 87.69 263 PHE A O 1
ATOM 2047 N N . LEU A 1 264 ? 24.582 47.945 -13.741 1.00 86.56 264 LEU A N 1
ATOM 2048 C CA . LEU A 1 264 ? 23.655 47.095 -14.497 1.00 86.56 264 LEU A CA 1
ATOM 2049 C C . LEU A 1 264 ? 24.374 46.030 -15.343 1.00 86.56 264 LEU A C 1
ATOM 2051 O O . LEU A 1 264 ? 23.752 45.033 -15.710 1.00 86.56 264 LEU A O 1
ATOM 2055 N N . GLY A 1 265 ? 25.676 46.195 -15.605 1.00 85.75 265 GLY A N 1
ATOM 2056 C CA . GLY A 1 265 ? 26.507 45.188 -16.265 1.00 85.75 265 GLY A CA 1
ATOM 2057 C C . GLY A 1 265 ? 26.528 43.857 -15.512 1.00 85.75 265 GLY A C 1
ATOM 2058 O O . GLY A 1 265 ? 26.459 42.807 -16.147 1.00 85.75 265 GLY A O 1
ATOM 2059 N N . PHE A 1 266 ? 26.496 43.886 -14.172 1.00 90.69 266 PHE A N 1
ATOM 2060 C CA . PHE A 1 266 ? 26.494 42.688 -13.319 1.00 90.69 266 PHE A CA 1
ATOM 2061 C C . PHE A 1 266 ? 25.249 41.807 -13.462 1.00 90.69 266 PHE A C 1
ATOM 2063 O O . PHE A 1 266 ? 25.285 40.637 -13.094 1.00 90.69 266 PHE A O 1
ATOM 2070 N N . TYR A 1 267 ? 24.160 42.342 -14.014 1.00 92.00 267 TYR A N 1
ATOM 2071 C CA . TYR A 1 267 ? 22.885 41.636 -14.157 1.00 92.00 267 TYR A CA 1
ATOM 2072 C C . TYR A 1 267 ? 22.623 41.157 -15.594 1.00 92.00 267 TYR A C 1
ATOM 2074 O O . TYR A 1 267 ? 21.506 40.759 -15.939 1.00 92.00 267 TYR A O 1
ATOM 2082 N N . LYS A 1 268 ? 23.658 41.140 -16.447 1.00 88.62 268 LYS A N 1
ATOM 2083 C CA . LYS A 1 268 ? 23.593 40.487 -17.761 1.00 88.62 268 LYS A CA 1
ATOM 2084 C C . LYS A 1 268 ? 23.268 38.999 -17.592 1.00 88.62 268 LYS A C 1
ATOM 2086 O O . LYS A 1 268 ? 23.903 38.283 -16.823 1.00 88.62 268 LYS A O 1
ATOM 2091 N N . GLY A 1 269 ? 22.256 38.534 -18.323 1.00 87.00 269 GLY A N 1
ATOM 2092 C CA . GLY A 1 269 ? 21.773 37.154 -18.234 1.00 87.00 269 GLY A CA 1
ATOM 2093 C C . GLY A 1 269 ? 20.766 36.882 -17.108 1.00 87.00 269 GLY A C 1
ATOM 2094 O O . GLY A 1 269 ? 20.375 35.731 -16.955 1.00 87.00 269 GLY A O 1
ATOM 2095 N N . LEU A 1 270 ? 20.282 37.900 -16.375 1.00 90.44 270 LEU A N 1
ATOM 2096 C CA . LEU A 1 270 ? 19.298 37.726 -15.290 1.00 90.44 270 LEU A CA 1
ATOM 2097 C C . LEU A 1 270 ? 18.029 36.967 -15.730 1.00 90.44 270 LEU A C 1
ATOM 2099 O O . LEU A 1 270 ? 17.562 36.086 -15.014 1.00 90.44 270 LEU A O 1
ATOM 2103 N N . GLY A 1 271 ? 17.493 37.272 -16.917 1.00 88.44 271 GLY A N 1
ATOM 2104 C CA . GLY A 1 271 ? 16.324 36.580 -17.476 1.00 88.44 271 GLY A CA 1
ATOM 2105 C C . GLY A 1 271 ? 16.564 35.075 -17.667 1.00 88.44 271 GLY A C 1
ATOM 2106 O O . GLY A 1 271 ? 15.881 34.275 -17.029 1.00 88.44 271 GLY A O 1
ATOM 2107 N N . PRO A 1 272 ? 17.550 34.666 -18.489 1.00 87.75 272 PRO A N 1
ATOM 2108 C CA . PRO A 1 272 ? 17.956 33.265 -18.601 1.00 87.75 272 PRO A CA 1
ATOM 2109 C C . PRO A 1 272 ? 18.268 32.591 -17.256 1.00 87.75 272 PRO A C 1
ATOM 2111 O O . PRO A 1 272 ? 17.868 31.447 -17.057 1.00 87.75 272 PRO A O 1
ATOM 2114 N N . SER A 1 273 ? 18.914 33.290 -16.313 1.00 87.94 273 SER A N 1
ATOM 2115 C CA . SER A 1 273 ? 19.172 32.773 -14.960 1.00 87.94 273 SER A CA 1
ATOM 2116 C C . SER A 1 273 ? 17.881 32.427 -14.213 1.00 87.94 273 SER A C 1
ATOM 2118 O O . SER A 1 273 ? 17.801 31.349 -13.627 1.00 87.94 273 SER A O 1
ATOM 2120 N N . TYR A 1 274 ? 16.855 33.280 -14.283 1.00 90.00 274 TYR A N 1
ATOM 2121 C CA . TYR A 1 274 ? 15.549 33.026 -13.666 1.00 90.00 274 TYR A CA 1
ATOM 2122 C C . TYR A 1 274 ? 14.828 31.830 -14.280 1.00 90.00 274 TYR A C 1
ATOM 2124 O O . TYR A 1 274 ? 14.476 30.884 -13.568 1.00 90.00 274 TYR A O 1
ATOM 2132 N N . PHE A 1 275 ? 14.679 31.834 -15.609 1.00 88.62 275 PHE A N 1
ATOM 2133 C CA . PHE A 1 275 ? 14.025 30.739 -16.327 1.00 88.62 275 PHE A CA 1
ATOM 2134 C C . PHE A 1 275 ? 14.768 29.416 -16.167 1.00 88.62 275 PHE A C 1
ATOM 2136 O O . PHE A 1 275 ? 14.162 28.358 -16.287 1.00 88.62 275 PHE A O 1
ATOM 2143 N N . ARG A 1 276 ? 16.067 29.452 -15.867 1.00 88.31 276 ARG A N 1
ATOM 2144 C CA . ARG A 1 276 ? 16.843 28.260 -15.548 1.00 88.31 276 ARG A CA 1
ATOM 2145 C C . ARG A 1 276 ? 16.632 27.804 -14.105 1.00 88.31 276 ARG A C 1
ATOM 2147 O O . ARG A 1 276 ? 16.332 26.637 -13.879 1.00 88.31 276 ARG A O 1
ATOM 2154 N N . LEU A 1 277 ? 16.821 28.686 -13.124 1.00 84.44 277 LEU A N 1
ATOM 2155 C CA . LEU A 1 277 ? 16.895 28.320 -11.704 1.00 84.44 277 LEU A CA 1
ATOM 2156 C C . LEU A 1 277 ? 15.559 27.869 -11.106 1.00 84.44 277 LEU A C 1
ATOM 2158 O O . LEU A 1 277 ? 15.551 26.916 -10.322 1.00 84.44 277 LEU A O 1
ATOM 2162 N N . GLY A 1 278 ? 14.451 28.520 -11.476 1.00 81.88 278 GLY A N 1
ATOM 2163 C CA . GLY A 1 278 ? 13.113 28.149 -10.999 1.00 81.88 278 GLY A CA 1
ATOM 2164 C C . GLY A 1 278 ? 12.735 26.727 -11.437 1.00 81.88 278 GLY A C 1
ATOM 2165 O O . GLY A 1 278 ? 12.662 25.835 -10.589 1.00 81.88 278 GLY A O 1
ATOM 2166 N N . PRO A 1 279 ? 12.610 26.470 -12.753 1.00 84.94 279 PRO A N 1
ATOM 2167 C CA . PRO A 1 279 ? 12.329 25.141 -13.295 1.00 84.94 279 PRO A CA 1
ATOM 2168 C C . PRO A 1 279 ? 13.346 24.072 -12.893 1.00 84.94 279 PRO A C 1
ATOM 2170 O O . PRO A 1 279 ? 12.950 22.951 -12.592 1.00 84.94 279 PRO A O 1
ATOM 2173 N N . HIS A 1 280 ? 14.644 24.394 -12.823 1.00 86.62 280 HIS A N 1
ATOM 2174 C CA . HIS A 1 280 ? 15.655 23.432 -12.369 1.00 86.62 280 HIS A CA 1
ATOM 2175 C C . HIS A 1 280 ? 15.395 22.974 -10.930 1.00 86.62 280 HIS A C 1
ATOM 2177 O O . HIS A 1 280 ? 15.483 21.785 -10.646 1.00 86.62 280 HIS A O 1
ATOM 2183 N N . THR A 1 281 ? 15.038 23.895 -10.029 1.00 81.00 281 THR A N 1
ATOM 2184 C CA . THR A 1 281 ? 14.735 23.556 -8.630 1.00 81.00 281 THR A CA 1
ATOM 2185 C C . THR A 1 281 ? 13.480 22.690 -8.529 1.00 81.00 281 THR A C 1
ATOM 2187 O O . THR A 1 281 ? 13.497 21.692 -7.813 1.00 81.00 281 THR A O 1
ATOM 2190 N N . VAL A 1 282 ? 12.431 23.016 -9.293 1.00 82.81 282 VAL A N 1
ATOM 2191 C CA . VAL A 1 282 ? 11.202 22.206 -9.361 1.00 82.81 282 VAL A CA 1
ATOM 2192 C C . VAL A 1 282 ? 11.510 20.794 -9.855 1.00 82.81 282 VAL A C 1
ATOM 2194 O O . VAL A 1 282 ? 11.165 19.825 -9.187 1.00 82.81 282 VAL A O 1
ATOM 2197 N N . LEU A 1 283 ? 12.196 20.673 -10.993 1.00 84.25 283 LEU A N 1
ATOM 2198 C CA . LEU A 1 283 ? 12.533 19.380 -11.586 1.00 84.25 283 LEU A CA 1
ATOM 2199 C C . LEU A 1 283 ? 13.429 18.548 -10.664 1.00 84.25 283 LEU A C 1
ATOM 2201 O O . LEU A 1 283 ? 13.198 17.354 -10.527 1.00 84.25 283 LEU A O 1
ATOM 2205 N N . CYS A 1 284 ? 14.409 19.162 -9.991 1.00 82.19 284 CYS A N 1
ATOM 2206 C CA . CYS A 1 284 ? 15.236 18.471 -8.999 1.00 82.19 284 CYS A CA 1
ATOM 2207 C C . CYS A 1 284 ? 14.387 17.860 -7.882 1.00 82.19 284 CYS A C 1
ATOM 2209 O O . CYS A 1 284 ? 14.641 16.729 -7.491 1.00 82.19 284 CYS A O 1
ATOM 2211 N N . LEU A 1 285 ? 13.402 18.594 -7.359 1.00 73.94 285 LEU A N 1
ATOM 2212 C CA . LEU A 1 285 ? 12.548 18.107 -6.275 1.00 73.94 285 LEU A CA 1
ATOM 2213 C C . LEU A 1 285 ? 11.591 17.008 -6.752 1.00 73.94 285 LEU A C 1
ATOM 2215 O O . LEU A 1 285 ? 11.468 15.993 -6.079 1.00 73.94 285 LEU A O 1
ATOM 2219 N N . VAL A 1 286 ? 10.992 17.163 -7.937 1.00 80.31 286 VAL A N 1
ATOM 2220 C CA . VAL A 1 286 ? 10.129 16.129 -8.533 1.00 80.31 286 VAL A CA 1
ATOM 2221 C C . VAL A 1 286 ? 10.917 14.843 -8.775 1.00 80.31 286 VAL A C 1
ATOM 2223 O O . VAL A 1 286 ? 10.518 13.788 -8.300 1.00 80.31 286 VAL A O 1
ATOM 2226 N N . PHE A 1 287 ? 12.077 14.917 -9.437 1.00 83.75 287 PHE A N 1
ATOM 2227 C CA . PHE A 1 287 ? 12.911 13.730 -9.648 1.00 83.75 287 PHE A CA 1
ATOM 2228 C C . PHE A 1 287 ? 13.417 13.135 -8.337 1.00 83.75 287 PHE A C 1
ATOM 2230 O O . PHE A 1 287 ? 13.560 11.924 -8.239 1.00 83.75 287 PHE A O 1
ATOM 2237 N N . TRP A 1 288 ? 13.685 13.960 -7.326 1.00 76.88 288 TRP A N 1
ATOM 2238 C CA . TRP A 1 288 ? 14.068 13.479 -6.005 1.00 76.88 288 TRP A CA 1
ATOM 2239 C C . TRP A 1 288 ? 12.952 12.659 -5.349 1.00 76.88 288 TRP A C 1
ATOM 2241 O O . TRP A 1 288 ? 13.227 11.560 -4.866 1.00 76.88 288 TRP A O 1
ATOM 2251 N N . ASP A 1 289 ? 11.715 13.159 -5.350 1.00 69.62 289 ASP A N 1
ATOM 2252 C CA . ASP A 1 289 ? 10.563 12.461 -4.772 1.00 69.62 289 ASP A CA 1
ATOM 2253 C C . ASP A 1 289 ? 10.248 11.178 -5.555 1.00 69.62 289 ASP A C 1
ATOM 2255 O O . ASP A 1 289 ? 10.155 10.108 -4.953 1.00 69.62 289 ASP A O 1
ATOM 2259 N N . GLU A 1 290 ? 10.237 11.245 -6.889 1.00 77.50 290 GLU A N 1
ATOM 2260 C CA . GLU A 1 290 ? 10.054 10.080 -7.765 1.00 77.50 290 GLU A CA 1
ATOM 2261 C C . GLU A 1 290 ? 11.157 9.037 -7.575 1.00 77.50 290 GLU A C 1
ATOM 2263 O O . GLU A 1 290 ? 10.884 7.844 -7.525 1.00 77.50 290 GLU A O 1
ATOM 2268 N N . PHE A 1 291 ? 12.420 9.442 -7.417 1.00 80.94 291 PHE A N 1
ATOM 2269 C CA . PHE A 1 291 ? 13.511 8.503 -7.149 1.00 80.94 291 PHE A CA 1
ATOM 2270 C C . PHE A 1 291 ? 13.460 7.927 -5.737 1.00 80.94 291 PHE A C 1
ATOM 2272 O O . PHE A 1 291 ? 13.861 6.778 -5.549 1.00 80.94 291 PHE A O 1
ATOM 2279 N N . LYS A 1 292 ? 12.948 8.667 -4.748 1.00 66.06 292 LYS A N 1
ATOM 2280 C CA . LYS A 1 292 ? 12.694 8.128 -3.404 1.00 66.06 292 LYS A CA 1
ATOM 2281 C C . LYS A 1 292 ? 11.548 7.133 -3.393 1.00 66.06 292 LYS A C 1
ATOM 2283 O O . LYS A 1 292 ? 11.659 6.099 -2.737 1.00 66.06 292 LYS A O 1
ATOM 2288 N N . GLU A 1 293 ? 10.483 7.422 -4.122 1.00 63.25 293 GLU A N 1
ATOM 2289 C CA . GLU A 1 293 ? 9.344 6.528 -4.275 1.00 63.25 293 GLU A CA 1
ATOM 2290 C C . GLU A 1 293 ? 9.704 5.302 -5.119 1.00 63.25 293 GLU A C 1
ATOM 2292 O O . GLU A 1 293 ? 9.398 4.168 -4.764 1.00 63.25 293 GLU A O 1
ATOM 2297 N N . LEU A 1 294 ? 10.458 5.488 -6.196 1.00 67.69 294 LEU A N 1
ATOM 2298 C CA . LEU A 1 294 ? 11.014 4.391 -6.969 1.00 67.69 294 LEU A CA 1
ATOM 2299 C C . LEU A 1 294 ? 11.951 3.545 -6.102 1.00 67.69 294 LEU A C 1
ATOM 2301 O O . LEU A 1 294 ? 11.871 2.326 -6.149 1.00 67.69 294 LEU A O 1
ATOM 2305 N N . TYR A 1 295 ? 12.785 4.155 -5.259 1.00 62.69 295 TYR A N 1
ATOM 2306 C CA . TYR A 1 295 ? 13.628 3.431 -4.306 1.00 62.69 295 TYR A CA 1
ATOM 2307 C C . TYR A 1 295 ? 12.809 2.675 -3.247 1.00 62.69 295 TYR A C 1
ATOM 2309 O O . TYR A 1 295 ? 13.148 1.534 -2.930 1.00 62.69 295 TYR A O 1
ATOM 2317 N N . SER A 1 296 ? 11.713 3.246 -2.734 1.00 49.25 296 SER A N 1
ATOM 2318 C CA . SER A 1 296 ? 10.825 2.543 -1.795 1.00 49.25 296 SER A CA 1
ATOM 2319 C C . SER A 1 296 ? 10.091 1.376 -2.465 1.00 49.25 296 SER A C 1
ATOM 2321 O O . SER A 1 296 ? 9.926 0.330 -1.844 1.00 49.25 296 SER A O 1
ATOM 2323 N N . ARG A 1 297 ? 9.748 1.508 -3.752 1.00 55.91 297 ARG A N 1
ATOM 2324 C CA . ARG A 1 297 ? 9.144 0.459 -4.595 1.00 55.91 297 ARG A CA 1
ATOM 2325 C C . ARG A 1 297 ? 10.154 -0.579 -5.119 1.00 55.91 297 ARG A C 1
ATOM 2327 O O . ARG A 1 297 ? 9.760 -1.687 -5.483 1.00 55.91 297 ARG A O 1
ATOM 2334 N N . ILE A 1 298 ? 11.441 -0.231 -5.213 1.00 53.44 298 ILE A N 1
ATOM 2335 C CA . ILE A 1 298 ? 12.557 -1.103 -5.643 1.00 53.44 298 ILE A CA 1
ATOM 2336 C C . ILE A 1 298 ? 13.176 -1.856 -4.464 1.00 53.44 298 ILE A C 1
ATOM 2338 O O . ILE A 1 298 ? 14.003 -2.732 -4.681 1.00 53.44 298 ILE A O 1
ATOM 2342 N N . LYS A 1 299 ? 12.758 -1.588 -3.226 1.00 41.28 299 LYS A N 1
ATOM 2343 C CA . LYS A 1 299 ? 13.131 -2.402 -2.071 1.00 41.28 299 LYS A CA 1
ATOM 2344 C C . LYS A 1 299 ? 12.053 -3.477 -1.825 1.00 41.28 299 LYS A C 1
ATOM 2346 O O . LYS A 1 299 ? 11.170 -3.246 -1.002 1.00 41.28 299 LYS A O 1
ATOM 2351 N N . PRO A 1 300 ? 12.076 -4.644 -2.504 1.00 37.44 300 PRO A N 1
ATOM 2352 C CA . PRO A 1 300 ? 11.383 -5.810 -1.988 1.00 37.44 300 PRO A CA 1
ATOM 2353 C C . PRO A 1 300 ? 12.051 -6.196 -0.670 1.00 37.44 300 PRO A C 1
ATOM 2355 O O . PRO A 1 300 ? 13.232 -5.915 -0.448 1.00 37.44 300 PRO A O 1
ATOM 2358 N N . ASN A 1 301 ? 11.256 -6.777 0.221 1.00 37.12 301 ASN A N 1
ATOM 2359 C CA . ASN A 1 301 ? 11.666 -7.266 1.525 1.00 37.12 301 ASN A CA 1
ATOM 2360 C C . ASN A 1 301 ? 12.968 -8.081 1.420 1.00 37.12 301 ASN A C 1
ATOM 2362 O O . ASN A 1 301 ? 12.930 -9.292 1.238 1.00 37.12 301 ASN A O 1
ATOM 2366 N N . ALA A 1 302 ? 14.126 -7.440 1.631 1.00 34.53 302 ALA A N 1
ATOM 2367 C CA . ALA A 1 302 ? 15.200 -8.090 2.368 1.00 34.53 302 ALA A CA 1
ATOM 2368 C C . ALA A 1 302 ? 14.489 -8.679 3.571 1.00 34.53 302 ALA A C 1
ATOM 2370 O O . ALA A 1 302 ? 13.892 -7.856 4.265 1.00 34.53 302 ALA A O 1
ATOM 2371 N N . THR A 1 303 ? 14.436 -10.017 3.697 1.00 38.09 303 THR A N 1
ATOM 2372 C CA . THR A 1 303 ? 13.822 -10.768 4.808 1.00 38.09 303 THR A CA 1
ATOM 2373 C C . THR A 1 303 ? 13.762 -9.853 6.002 1.00 38.09 303 THR A C 1
ATOM 2375 O O . THR A 1 303 ? 14.786 -9.640 6.660 1.00 38.09 303 THR A O 1
ATOM 2378 N N . LYS A 1 304 ? 12.631 -9.149 6.152 1.00 46.22 304 LYS A N 1
ATOM 2379 C CA . LYS A 1 304 ? 12.585 -8.082 7.133 1.00 46.22 304 LYS A CA 1
ATOM 2380 C C . LYS A 1 304 ? 12.623 -8.892 8.400 1.00 46.22 304 LYS A C 1
ATOM 2382 O O . LYS A 1 304 ? 11.717 -9.693 8.630 1.00 46.22 304 LYS A O 1
ATOM 2387 N N . SER A 1 305 ? 13.710 -8.775 9.157 1.00 58.44 305 SER A N 1
ATOM 2388 C CA . SER A 1 305 ? 13.673 -9.168 10.552 1.00 58.44 305 SER A CA 1
ATOM 2389 C C . SER A 1 305 ? 12.362 -8.597 11.071 1.00 58.44 305 SER A C 1
ATOM 2391 O O . SER A 1 305 ? 12.137 -7.391 10.920 1.00 58.44 305 SER A O 1
ATOM 2393 N N . LYS A 1 306 ? 11.451 -9.475 11.510 1.00 84.50 306 LYS A N 1
ATOM 2394 C CA . LYS A 1 306 ? 10.136 -9.066 12.004 1.00 84.50 306 LYS A CA 1
ATOM 2395 C C . LYS A 1 306 ? 10.343 -7.885 12.938 1.00 84.50 306 LYS A C 1
ATOM 2397 O O . LYS A 1 306 ? 11.326 -7.879 13.680 1.00 84.50 306 LYS A O 1
ATOM 2402 N N . VAL A 1 307 ? 9.453 -6.899 12.905 1.00 89.62 307 VAL A N 1
ATOM 2403 C CA . VAL A 1 307 ? 9.572 -5.755 13.810 1.00 89.62 307 VAL A CA 1
ATOM 2404 C C . VAL A 1 307 ? 9.601 -6.295 15.236 1.00 89.62 307 VAL A C 1
ATOM 2406 O O . VAL A 1 307 ? 8.631 -6.909 15.682 1.00 89.62 307 VAL A O 1
ATOM 2409 N N . LEU A 1 308 ? 10.736 -6.133 15.911 1.00 91.06 308 LEU A N 1
ATOM 2410 C CA . LEU A 1 308 ? 10.945 -6.681 17.243 1.00 91.06 308 LEU A CA 1
ATOM 2411 C C . LEU A 1 308 ? 10.317 -5.746 18.270 1.00 91.06 308 LEU A C 1
ATOM 2413 O O . LEU A 1 308 ? 10.556 -4.538 18.255 1.00 91.06 308 LEU A O 1
ATOM 2417 N N . VAL A 1 309 ? 9.526 -6.314 19.171 1.00 92.94 309 VAL A N 1
ATOM 2418 C CA . VAL A 1 309 ? 8.937 -5.605 20.306 1.00 92.94 309 VAL A CA 1
ATOM 2419 C C . VAL A 1 309 ? 9.526 -6.194 21.579 1.00 92.94 309 VAL A C 1
ATOM 2421 O O . VAL A 1 309 ? 9.264 -7.347 21.914 1.00 92.94 309 VAL A O 1
ATOM 2424 N N . GLU A 1 310 ? 10.353 -5.405 22.264 1.00 87.50 310 GLU A N 1
ATOM 2425 C CA . GLU A 1 310 ? 11.132 -5.866 23.419 1.00 87.50 310 GLU A CA 1
ATOM 2426 C C . GLU A 1 310 ? 10.258 -6.191 24.630 1.00 87.50 310 GLU A C 1
ATOM 2428 O O . GLU A 1 310 ? 10.502 -7.169 25.334 1.00 87.50 310 GLU A O 1
ATOM 2433 N N . LYS A 1 311 ? 9.244 -5.359 24.894 1.00 92.88 311 LYS A N 1
ATOM 2434 C CA . LYS A 1 311 ? 8.362 -5.523 26.051 1.00 92.88 311 LYS A CA 1
ATOM 2435 C C . LYS A 1 311 ? 7.077 -6.240 25.656 1.00 92.88 311 LYS A C 1
ATOM 2437 O O . LYS A 1 311 ? 6.534 -5.971 24.583 1.00 92.88 311 LYS A O 1
ATOM 2442 N N . PRO A 1 312 ? 6.551 -7.108 26.533 1.00 94.19 312 PRO A N 1
ATOM 2443 C CA . PRO A 1 312 ? 5.340 -7.845 26.238 1.00 94.19 312 PRO A CA 1
ATOM 2444 C C . PRO A 1 312 ? 4.123 -6.922 26.159 1.00 94.19 312 PRO A C 1
ATOM 2446 O O . PRO A 1 312 ? 4.086 -5.827 26.738 1.00 94.19 312 PRO A O 1
ATOM 2449 N N . ILE A 1 313 ? 3.113 -7.418 25.458 1.00 96.19 313 ILE A N 1
ATOM 2450 C CA . ILE A 1 313 ? 1.756 -6.880 25.472 1.00 96.19 313 ILE A CA 1
ATOM 2451 C C . ILE A 1 313 ? 0.812 -7.906 26.092 1.00 96.19 313 ILE A C 1
ATOM 2453 O O . ILE A 1 313 ? 1.030 -9.113 25.958 1.00 96.19 313 ILE A O 1
ATOM 2457 N N . VAL A 1 314 ? -0.225 -7.422 26.773 1.00 97.81 314 VAL A N 1
ATOM 2458 C CA . VAL A 1 314 ? -1.257 -8.287 27.347 1.00 97.81 314 VAL A CA 1
ATOM 2459 C C . VAL A 1 314 ? -2.314 -8.537 26.288 1.00 97.81 314 VAL A C 1
ATOM 2461 O O . VAL A 1 314 ? -2.967 -7.600 25.825 1.00 97.81 314 VAL A O 1
ATOM 2464 N N . GLU A 1 315 ? -2.464 -9.795 25.896 1.00 97.00 315 GLU A N 1
ATOM 2465 C CA . GLU A 1 315 ? -3.498 -10.235 24.968 1.00 97.00 315 GLU A CA 1
ATOM 2466 C C . GLU A 1 315 ? -4.639 -10.855 25.767 1.00 97.00 315 GLU A C 1
ATOM 2468 O O . GLU A 1 315 ? -4.433 -11.824 26.496 1.00 97.00 315 GLU A O 1
ATOM 2473 N N . ILE A 1 316 ? -5.839 -10.300 25.616 1.00 97.00 316 ILE A N 1
ATOM 2474 C CA . ILE A 1 316 ? -7.049 -10.819 26.247 1.00 97.00 316 ILE A CA 1
ATOM 2475 C C . ILE A 1 316 ? -7.948 -11.372 25.154 1.00 97.00 316 ILE A C 1
ATOM 2477 O O . ILE A 1 316 ? -8.521 -10.611 24.371 1.00 97.00 316 ILE A O 1
ATOM 2481 N N . ASP A 1 317 ? -8.068 -12.691 25.108 1.00 95.44 317 ASP A N 1
ATOM 2482 C CA . ASP A 1 317 ? -8.909 -13.365 24.129 1.00 95.44 317 ASP A CA 1
ATOM 2483 C C . ASP A 1 317 ? -10.393 -13.353 24.540 1.00 95.44 317 ASP A C 1
ATOM 2485 O O . ASP A 1 317 ? -10.744 -13.063 25.691 1.00 95.44 317 ASP A O 1
ATOM 2489 N N . GLY A 1 318 ? -11.265 -13.617 23.570 1.00 95.31 318 GLY A N 1
ATOM 2490 C CA . GLY A 1 318 ? -12.702 -13.410 23.667 1.00 95.31 318 GLY A CA 1
ATOM 2491 C C . GLY A 1 318 ? -13.535 -14.595 23.193 1.00 95.31 318 GLY A C 1
ATOM 2492 O O . GLY A 1 318 ? -13.118 -15.753 23.261 1.00 95.31 318 GLY A O 1
ATOM 2493 N N . ASP A 1 319 ? -14.741 -14.280 22.725 1.00 96.50 319 ASP A N 1
ATOM 2494 C CA . ASP A 1 319 ? -15.789 -15.250 22.404 1.00 96.50 319 ASP A CA 1
ATOM 2495 C C . ASP A 1 319 ? -16.296 -15.118 20.950 1.00 96.50 319 ASP A C 1
ATOM 2497 O O . ASP A 1 319 ? -16.131 -14.084 20.294 1.00 96.50 319 ASP A O 1
ATOM 2501 N N . GLU A 1 320 ? -16.960 -16.176 20.473 1.00 96.62 320 GLU A N 1
ATOM 2502 C CA . GLU A 1 320 ? -17.765 -16.235 19.238 1.00 96.62 320 GLU A CA 1
ATOM 2503 C C . GLU A 1 320 ? -17.042 -15.722 17.968 1.00 96.62 320 GLU A C 1
ATOM 2505 O O . GLU A 1 320 ? -15.894 -16.087 17.713 1.00 96.62 320 GLU A O 1
ATOM 2510 N N . MET A 1 321 ? -17.709 -14.918 17.126 1.00 96.44 321 MET A N 1
ATOM 2511 C CA . MET A 1 321 ? -17.189 -14.521 15.811 1.00 96.44 321 MET A CA 1
ATOM 2512 C C . MET A 1 321 ? -15.938 -13.648 15.934 1.00 96.44 321 MET A C 1
ATOM 2514 O O . MET A 1 321 ? -15.004 -13.755 15.139 1.00 96.44 321 MET A O 1
ATOM 2518 N N . THR A 1 322 ? -15.898 -12.792 16.958 1.00 94.75 322 THR A N 1
ATOM 2519 C CA . THR A 1 322 ? -14.749 -11.920 17.206 1.00 94.75 322 THR A CA 1
ATOM 2520 C C . THR A 1 322 ? -13.490 -12.697 17.556 1.00 94.75 322 THR A C 1
ATOM 2522 O O . THR A 1 322 ? -12.427 -12.283 17.107 1.00 94.75 322 THR A O 1
ATOM 2525 N N . LYS A 1 323 ? -13.593 -13.830 18.269 1.00 96.31 323 LYS A N 1
ATOM 2526 C CA . LYS A 1 323 ? -12.451 -14.712 18.572 1.00 96.31 323 LYS A CA 1
ATOM 2527 C C . LYS A 1 323 ? -11.790 -15.226 17.289 1.00 96.31 323 LYS A C 1
ATOM 2529 O O . LYS A 1 323 ? -10.584 -15.073 17.118 1.00 96.31 323 LYS A O 1
ATOM 2534 N N . LEU A 1 324 ? -12.597 -15.728 16.349 1.00 95.94 324 LEU A N 1
ATOM 2535 C CA . LEU A 1 324 ? -12.122 -16.227 15.051 1.00 95.94 324 LEU A CA 1
ATOM 2536 C C . LEU A 1 324 ? -11.398 -15.133 14.253 1.00 95.94 324 LEU A C 1
ATOM 2538 O O . LEU A 1 324 ? -10.290 -15.336 13.761 1.00 95.94 324 LEU A O 1
ATOM 2542 N N . ILE A 1 325 ? -11.994 -13.940 14.187 1.00 96.38 325 ILE A N 1
ATOM 2543 C CA . ILE A 1 325 ? -11.401 -12.780 13.508 1.00 96.38 325 ILE A CA 1
ATOM 2544 C C . ILE A 1 325 ? -10.092 -12.354 14.183 1.00 96.38 325 ILE A C 1
ATOM 2546 O O . ILE A 1 325 ? -9.124 -12.026 13.500 1.00 96.38 325 ILE A O 1
ATOM 2550 N N . PHE A 1 326 ? -10.039 -12.357 15.517 1.00 95.69 326 PHE A N 1
ATOM 2551 C CA . PHE A 1 326 ? -8.839 -11.990 16.271 1.00 95.69 326 PHE A CA 1
ATOM 2552 C C . PHE A 1 326 ? -7.663 -12.918 15.955 1.00 95.69 326 PHE A C 1
ATOM 2554 O O . PHE A 1 326 ? -6.530 -12.455 15.791 1.00 95.69 326 PHE A O 1
ATOM 2561 N N . ASP A 1 327 ? -7.937 -14.217 15.830 1.00 94.44 327 ASP A N 1
ATOM 2562 C CA . ASP A 1 327 ? -6.951 -15.214 15.428 1.00 94.44 327 ASP A CA 1
ATOM 2563 C C . ASP A 1 327 ? -6.480 -15.007 13.986 1.00 94.44 327 ASP A C 1
ATOM 2565 O O . ASP A 1 327 ? -5.269 -14.991 13.740 1.00 94.44 327 ASP A O 1
ATOM 2569 N N . GLU A 1 328 ? -7.390 -14.747 13.045 1.00 95.69 328 GLU A N 1
ATOM 2570 C CA . GLU A 1 328 ? -7.015 -14.444 11.659 1.00 95.69 328 GLU A CA 1
ATOM 2571 C C . GLU A 1 328 ? -6.156 -13.182 11.534 1.00 95.69 328 GLU A C 1
ATOM 2573 O O . GLU A 1 328 ? -5.147 -13.196 10.822 1.00 95.69 328 GLU A O 1
ATOM 2578 N N . ILE A 1 329 ? -6.498 -12.110 12.258 1.00 96.75 329 ILE A N 1
ATOM 2579 C CA . ILE A 1 329 ? -5.707 -10.871 12.285 1.00 96.75 329 ILE A CA 1
ATOM 2580 C C . ILE A 1 329 ? -4.280 -11.174 12.746 1.00 96.75 329 ILE A C 1
ATOM 2582 O O . ILE A 1 329 ? -3.319 -10.750 12.100 1.00 96.75 329 ILE A O 1
ATOM 2586 N N . LYS A 1 330 ? -4.112 -11.948 13.825 1.00 94.00 330 LYS A N 1
ATOM 2587 C CA . LYS A 1 330 ? -2.780 -12.329 14.314 1.00 94.00 330 LYS A CA 1
ATOM 2588 C C . LYS A 1 330 ? -1.986 -13.101 13.261 1.00 94.00 330 LYS A C 1
ATOM 2590 O O . LYS A 1 330 ? -0.846 -12.733 12.977 1.00 94.00 330 LYS A O 1
ATOM 2595 N N . GLN A 1 331 ? -2.581 -14.142 12.681 1.00 93.25 331 GLN A N 1
ATOM 2596 C CA . GLN A 1 331 ? -1.880 -15.053 11.772 1.00 93.25 331 GLN A CA 1
ATOM 2597 C C . GLN A 1 331 ? -1.551 -14.412 10.422 1.00 93.25 331 GLN A C 1
ATOM 2599 O O . GLN A 1 331 ? -0.452 -14.603 9.906 1.00 93.25 331 GLN A O 1
ATOM 2604 N N . LYS A 1 332 ? -2.483 -13.639 9.855 1.00 92.81 332 LYS A N 1
ATOM 2605 C CA . LYS A 1 332 ? -2.344 -13.079 8.503 1.00 92.81 332 LYS A CA 1
ATOM 2606 C C . LYS A 1 332 ? -1.730 -11.683 8.499 1.00 92.81 332 LYS A C 1
ATOM 2608 O O . LYS A 1 332 ? -0.983 -11.356 7.581 1.00 92.81 332 LYS A O 1
ATOM 2613 N N . LEU A 1 333 ? -2.032 -10.857 9.504 1.00 95.75 333 LEU A N 1
ATOM 2614 C CA . LEU A 1 333 ? -1.700 -9.428 9.481 1.00 95.75 333 LEU A CA 1
ATOM 2615 C C . LEU A 1 333 ? -0.604 -9.028 10.469 1.00 95.75 333 LEU A C 1
ATOM 2617 O O . LEU A 1 333 ? -0.001 -7.982 10.262 1.00 95.75 333 LEU A O 1
ATOM 2621 N N . LEU A 1 334 ? -0.314 -9.817 11.514 1.00 94.38 334 LEU A N 1
ATOM 2622 C CA . LEU A 1 334 ? 0.670 -9.443 12.544 1.00 94.38 334 LEU A CA 1
ATOM 2623 C C . LEU A 1 334 ? 1.917 -10.331 12.541 1.00 94.38 334 LEU A C 1
ATOM 2625 O O . LEU A 1 334 ? 3.006 -9.839 12.255 1.00 94.38 334 LEU A O 1
ATOM 2629 N N . PHE A 1 335 ? 1.793 -11.628 12.831 1.00 92.44 335 PHE A N 1
ATOM 2630 C CA . PHE A 1 335 ? 2.935 -12.540 13.002 1.00 92.44 335 PHE A CA 1
ATOM 2631 C C . PHE A 1 335 ? 3.877 -12.684 11.798 1.00 92.44 335 PHE A C 1
ATOM 2633 O O . PHE A 1 335 ? 5.066 -12.952 12.031 1.00 92.44 335 PHE A O 1
ATOM 2640 N N . PRO A 1 336 ? 3.436 -12.498 10.539 1.00 91.75 336 PRO A N 1
ATOM 2641 C CA . PRO A 1 336 ? 4.355 -12.450 9.405 1.00 91.75 336 PRO A CA 1
ATOM 2642 C C . PRO A 1 336 ? 5.292 -11.229 9.434 1.00 91.75 336 PRO A C 1
ATOM 2644 O O . PRO A 1 336 ? 6.379 -11.287 8.867 1.00 91.75 336 PRO A O 1
ATOM 2647 N N . PHE A 1 337 ? 4.911 -10.146 10.123 1.00 92.12 337 PHE A N 1
ATOM 2648 C CA . PHE A 1 337 ? 5.579 -8.840 10.040 1.00 92.12 337 PHE A CA 1
ATOM 2649 C C . PHE A 1 337 ? 6.152 -8.334 11.372 1.00 92.12 337 PHE A C 1
ATOM 2651 O O . PHE A 1 337 ? 7.114 -7.566 11.365 1.00 92.12 337 PHE A O 1
ATOM 2658 N N . VAL A 1 338 ? 5.594 -8.754 12.511 1.00 92.69 338 VAL A N 1
ATOM 2659 C CA . VAL A 1 338 ? 5.948 -8.281 13.859 1.00 92.69 338 VAL A CA 1
ATOM 2660 C C . VAL A 1 338 ? 6.168 -9.473 14.786 1.00 92.69 338 VAL A C 1
ATOM 2662 O O . VAL A 1 338 ? 5.432 -10.459 14.745 1.00 92.69 338 VAL A O 1
ATOM 2665 N N . GLN A 1 339 ? 7.179 -9.376 15.644 1.00 91.88 339 GLN A N 1
ATOM 2666 C CA . GLN A 1 339 ? 7.469 -10.347 16.690 1.00 91.88 339 GLN A CA 1
ATOM 2667 C C . GLN A 1 339 ? 7.411 -9.657 18.052 1.00 91.88 339 GLN A C 1
ATOM 2669 O O . GLN A 1 339 ? 8.193 -8.753 18.337 1.00 91.88 339 GLN A O 1
ATOM 2674 N N . PHE A 1 340 ? 6.492 -10.110 18.900 1.00 90.88 340 PHE A N 1
ATOM 2675 C CA . PHE A 1 340 ? 6.289 -9.592 20.250 1.00 90.88 340 PHE A CA 1
ATOM 2676 C C . PHE A 1 340 ? 6.002 -10.728 21.231 1.00 90.88 340 PHE A C 1
ATOM 2678 O O . PHE A 1 340 ? 5.395 -11.739 20.869 1.00 90.88 340 PHE A O 1
ATOM 2685 N N . GLN A 1 341 ? 6.428 -10.554 22.483 1.00 91.12 341 GLN A N 1
ATOM 2686 C CA . GLN A 1 341 ? 6.040 -11.445 23.571 1.00 91.12 341 GLN A CA 1
ATOM 2687 C C . GLN A 1 341 ? 4.598 -11.143 23.997 1.00 91.12 341 GLN A C 1
ATOM 2689 O O . GLN A 1 341 ? 4.192 -9.983 24.100 1.00 91.12 341 GLN A O 1
ATOM 2694 N N . ARG A 1 342 ? 3.824 -12.199 24.244 1.00 92.12 342 ARG A N 1
ATOM 2695 C CA . ARG A 1 342 ? 2.409 -12.121 24.616 1.00 92.12 342 ARG A CA 1
ATOM 2696 C C . ARG A 1 342 ? 2.255 -12.634 26.036 1.00 92.12 342 ARG A C 1
ATOM 2698 O O . ARG A 1 342 ? 2.671 -13.758 26.309 1.00 92.12 342 ARG A O 1
ATOM 2705 N N . ASP A 1 343 ? 1.682 -11.814 26.906 1.00 96.50 343 ASP A N 1
ATOM 2706 C CA . ASP A 1 343 ? 1.141 -12.272 28.184 1.00 96.50 343 ASP A CA 1
ATOM 2707 C C . ASP A 1 343 ? -0.355 -12.533 27.967 1.00 96.50 343 ASP A C 1
ATOM 2709 O O . ASP A 1 343 ? -1.142 -11.598 27.808 1.00 96.50 343 ASP A O 1
ATOM 2713 N N . TYR A 1 344 ? -0.704 -13.803 27.769 1.00 97.12 344 TYR A N 1
ATOM 2714 C CA . TYR A 1 344 ? -1.971 -14.225 27.174 1.00 97.12 344 TYR A CA 1
ATOM 2715 C C . TYR A 1 344 ? -2.982 -14.656 28.239 1.00 97.12 344 TYR A C 1
ATOM 2717 O O . TYR A 1 344 ? -2.684 -15.514 29.068 1.00 97.12 344 TYR A O 1
ATOM 2725 N N . TYR A 1 345 ? -4.202 -14.126 28.148 1.00 97.25 345 TYR A N 1
ATOM 2726 C CA . TYR A 1 345 ? -5.310 -14.433 29.048 1.00 97.25 345 TYR A CA 1
ATOM 2727 C C . TYR A 1 345 ? -6.563 -14.776 28.242 1.00 97.25 345 TYR A C 1
ATOM 2729 O O . TYR A 1 345 ? -7.142 -13.923 27.571 1.00 97.25 345 TYR A O 1
ATOM 2737 N N . ASP A 1 346 ? -7.027 -16.020 28.341 1.00 96.56 346 ASP A N 1
ATOM 2738 C CA . ASP A 1 346 ? -8.295 -16.434 27.741 1.00 96.56 346 ASP A CA 1
ATOM 2739 C C . ASP A 1 346 ? -9.466 -15.973 28.623 1.00 96.56 346 ASP A C 1
ATOM 2741 O O . ASP A 1 346 ? -9.782 -16.600 29.635 1.00 96.56 346 ASP A O 1
ATOM 2745 N N . CYS A 1 347 ? -10.108 -14.861 28.260 1.00 95.50 347 CYS A N 1
ATOM 2746 C CA . CYS A 1 347 ? -11.300 -14.360 28.948 1.00 95.50 347 CYS A CA 1
ATOM 2747 C C . CYS A 1 347 ? -12.609 -14.814 28.283 1.00 95.50 347 CYS A C 1
ATOM 2749 O O . CYS A 1 347 ? -13.661 -14.216 28.550 1.00 95.50 347 CYS A O 1
ATOM 2751 N N . SER A 1 348 ? -12.577 -15.883 27.476 1.00 95.19 348 SER A N 1
ATOM 2752 C CA . SER A 1 348 ? -13.798 -16.535 27.001 1.00 95.19 348 SER A CA 1
ATOM 2753 C C . SER A 1 348 ? -14.708 -16.914 28.168 1.00 95.19 348 SER A C 1
ATOM 2755 O O . SER A 1 348 ? -14.255 -17.212 29.280 1.00 95.19 348 SER A O 1
ATOM 2757 N N . LEU A 1 349 ? -16.018 -16.902 27.933 1.00 94.12 349 LEU A N 1
ATOM 2758 C CA . LEU A 1 349 ? -17.016 -17.234 28.948 1.00 94.12 349 LEU A CA 1
ATOM 2759 C C . LEU A 1 349 ? -16.780 -18.626 29.548 1.00 94.12 349 LEU A C 1
ATOM 2761 O O . LEU A 1 349 ? -16.882 -18.798 30.763 1.00 94.12 349 LEU A O 1
ATOM 2765 N N . THR A 1 350 ? -16.376 -19.594 28.724 1.00 93.38 350 THR A N 1
ATOM 2766 C CA . THR A 1 350 ? -16.021 -20.944 29.173 1.00 93.38 350 THR A CA 1
ATOM 2767 C C . THR A 1 350 ? -14.831 -20.960 30.124 1.00 93.38 350 THR A C 1
ATOM 2769 O O . THR A 1 350 ? -14.869 -21.675 31.125 1.00 93.38 350 THR A O 1
ATOM 2772 N N . ASN A 1 351 ? -13.777 -20.185 29.846 1.00 95.62 351 ASN A N 1
ATOM 2773 C CA . ASN A 1 351 ? -12.605 -20.166 30.715 1.00 95.62 351 ASN A CA 1
ATOM 2774 C C . ASN A 1 351 ? -12.868 -19.363 31.993 1.00 95.62 351 ASN A C 1
ATOM 2776 O O . ASN A 1 351 ? -12.513 -19.810 33.079 1.00 95.62 351 ASN A O 1
ATOM 2780 N N . ARG A 1 352 ? -13.600 -18.247 31.900 1.00 95.12 352 ARG A N 1
ATOM 2781 C CA . ARG A 1 352 ? -14.046 -17.502 33.086 1.00 95.12 352 ARG A CA 1
ATOM 2782 C C . ARG A 1 352 ? -14.891 -18.359 34.017 1.00 95.12 352 ARG A C 1
ATOM 2784 O O . ARG A 1 352 ? -14.687 -18.290 35.222 1.00 95.12 352 ARG A O 1
ATOM 2791 N N . ASN A 1 353 ? -15.776 -19.200 33.483 1.00 95.12 353 ASN A N 1
ATOM 2792 C CA . ASN A 1 353 ? -16.543 -20.136 34.302 1.00 95.12 353 ASN A CA 1
ATOM 2793 C C . ASN A 1 353 ? -15.643 -21.146 35.030 1.00 95.12 353 ASN A C 1
ATOM 2795 O O . ASN A 1 353 ? -15.851 -21.404 36.210 1.00 95.12 353 ASN A O 1
ATOM 2799 N N . LYS A 1 354 ? -14.613 -21.670 34.349 1.00 95.56 354 LYS A N 1
ATOM 2800 C CA . LYS A 1 354 ? -13.642 -22.618 34.927 1.00 95.56 354 LYS A CA 1
ATOM 2801 C C . LYS A 1 354 ? -12.760 -21.997 36.008 1.00 95.56 354 LYS A C 1
ATOM 2803 O O . LYS A 1 354 ? -12.458 -22.661 36.989 1.00 95.56 354 LYS A O 1
ATOM 2808 N N . THR A 1 355 ? -12.326 -20.751 35.827 1.00 95.00 355 THR A N 1
ATOM 2809 C CA . THR A 1 355 ? -11.412 -20.068 36.760 1.00 95.00 355 THR A CA 1
ATOM 2810 C C . THR A 1 355 ? -12.142 -19.241 37.813 1.00 95.00 355 THR A C 1
ATOM 2812 O O . THR A 1 355 ? -11.533 -18.358 38.409 1.00 95.00 355 THR A O 1
ATOM 2815 N N . GLU A 1 356 ? -13.457 -19.393 37.948 1.00 93.56 356 GLU A N 1
ATOM 2816 C CA . GLU A 1 356 ? -14.288 -18.545 38.809 1.00 93.56 356 GLU A CA 1
ATOM 2817 C C . GLU A 1 356 ? -14.072 -17.032 38.585 1.00 93.56 356 GLU A C 1
ATOM 2819 O O . GLU A 1 356 ? -14.005 -16.213 39.503 1.00 93.56 356 GLU A O 1
ATOM 2824 N N . ASN A 1 357 ? -13.901 -16.659 37.315 1.00 88.94 357 ASN A N 1
ATOM 2825 C CA . ASN A 1 357 ? -13.593 -15.315 36.830 1.00 88.94 357 ASN A CA 1
ATOM 2826 C C . ASN A 1 357 ? -12.260 -14.713 37.335 1.00 88.94 357 ASN A C 1
ATOM 2828 O O . ASN A 1 357 ? -12.007 -13.522 37.137 1.00 88.94 357 ASN A O 1
ATOM 2832 N N . GLN A 1 358 ? -11.378 -15.520 37.935 1.00 93.88 358 GLN A N 1
ATOM 2833 C CA . GLN A 1 358 ? -10.044 -15.094 38.366 1.00 93.88 358 GLN A CA 1
ATOM 2834 C C . GLN A 1 358 ? -9.176 -14.631 37.185 1.00 93.88 358 GLN A C 1
ATOM 2836 O O . GLN A 1 358 ? -8.512 -13.603 37.295 1.00 93.88 358 GLN A O 1
ATOM 2841 N N . VAL A 1 359 ? -9.292 -15.276 36.014 1.00 95.06 359 VAL A N 1
ATOM 2842 C CA . VAL A 1 359 ? -8.547 -14.895 34.798 1.00 95.06 359 VAL A CA 1
ATOM 2843 C C . VAL A 1 359 ? -8.759 -13.432 34.386 1.00 95.06 359 VAL A C 1
ATOM 2845 O O . VAL A 1 359 ? -7.835 -12.788 33.897 1.00 95.06 359 VAL A O 1
ATOM 2848 N N . SER A 1 360 ? -9.947 -12.860 34.623 1.00 92.12 360 SER A N 1
ATOM 2849 C CA . SER A 1 360 ? -10.220 -11.446 34.323 1.00 92.12 360 SER A CA 1
ATOM 2850 C C . SER A 1 360 ? -9.529 -10.486 35.295 1.00 92.12 360 SER A C 1
ATOM 2852 O O . SER A 1 360 ? -9.127 -9.395 34.888 1.00 92.12 360 SER A O 1
ATOM 2854 N N . LYS A 1 361 ? -9.346 -10.887 36.561 1.00 92.50 361 LYS A N 1
ATOM 2855 C CA . LYS A 1 361 ? -8.562 -10.117 37.541 1.00 92.50 361 LYS A CA 1
ATOM 2856 C C . LYS A 1 361 ? -7.075 -10.178 37.209 1.00 92.50 361 LYS A C 1
ATOM 2858 O O . LYS A 1 361 ? -6.404 -9.148 37.241 1.00 92.50 361 LYS A O 1
ATOM 2863 N N . ASP A 1 362 ? -6.590 -11.360 36.842 1.00 95.31 362 ASP A N 1
ATOM 2864 C CA . ASP A 1 362 ? -5.188 -11.575 36.486 1.00 95.31 362 ASP A CA 1
ATOM 2865 C C . ASP A 1 362 ? -4.824 -10.778 35.225 1.00 95.31 362 ASP A C 1
ATOM 2867 O O . ASP A 1 362 ? -3.821 -10.063 35.210 1.00 95.31 362 ASP A O 1
ATOM 2871 N N . ALA A 1 363 ? -5.707 -10.779 34.219 1.00 95.62 363 ALA A N 1
ATOM 2872 C CA . ALA A 1 363 ? -5.569 -9.951 33.024 1.00 95.62 363 ALA A CA 1
ATOM 2873 C C . ALA A 1 363 ? -5.494 -8.448 33.361 1.00 95.62 363 ALA A C 1
ATOM 2875 O O . ALA A 1 363 ? -4.645 -7.731 32.829 1.00 95.62 363 ALA A O 1
ATOM 2876 N N . ALA A 1 364 ? -6.342 -7.955 34.273 1.00 92.38 364 ALA A N 1
ATOM 2877 C CA . ALA A 1 364 ? -6.305 -6.557 34.709 1.00 92.38 364 ALA A CA 1
ATOM 2878 C C . ALA A 1 364 ? -4.977 -6.201 35.406 1.00 92.38 364 ALA A C 1
ATOM 2880 O O . ALA A 1 364 ? -4.372 -5.168 35.102 1.00 92.38 364 ALA A O 1
ATOM 2881 N N . ALA A 1 365 ? -4.492 -7.073 36.297 1.00 94.69 365 ALA A N 1
ATOM 2882 C CA . ALA A 1 365 ? -3.204 -6.904 36.968 1.00 94.69 365 ALA A CA 1
ATOM 2883 C C . ALA A 1 365 ? -2.031 -6.913 35.970 1.00 94.69 365 ALA A C 1
ATOM 2885 O O . ALA A 1 365 ? -1.108 -6.098 36.078 1.00 94.69 365 ALA A O 1
ATOM 2886 N N . ALA A 1 366 ? -2.090 -7.777 34.955 1.00 95.94 366 ALA A N 1
ATOM 2887 C CA . ALA A 1 366 ? -1.100 -7.831 33.888 1.00 95.94 366 ALA A CA 1
ATOM 2888 C C . ALA A 1 366 ? -1.084 -6.550 33.046 1.00 95.94 366 ALA A C 1
ATOM 2890 O O . ALA A 1 366 ? -0.004 -6.049 32.721 1.00 95.94 366 ALA A O 1
ATOM 2891 N N . ILE A 1 367 ? -2.252 -5.972 32.725 1.00 94.88 367 ILE A N 1
ATOM 2892 C CA . ILE A 1 367 ? -2.317 -4.699 31.985 1.00 94.88 367 ILE A CA 1
ATOM 2893 C C . ILE A 1 367 ? -1.634 -3.594 32.790 1.00 94.88 367 ILE A C 1
ATOM 2895 O O . ILE A 1 367 ? -0.816 -2.865 32.231 1.00 94.88 367 ILE A O 1
ATOM 2899 N N . LEU A 1 368 ? -1.911 -3.491 34.092 1.00 92.12 368 LEU A N 1
ATOM 2900 C CA . LEU A 1 368 ? -1.262 -2.508 34.969 1.00 92.12 368 LEU A CA 1
ATOM 2901 C C . LEU A 1 368 ? 0.264 -2.698 35.015 1.00 92.12 368 LEU A C 1
ATOM 2903 O O . LEU A 1 368 ? 1.016 -1.724 35.006 1.00 92.12 368 LEU A O 1
ATOM 2907 N N . LYS A 1 369 ? 0.739 -3.948 34.990 1.00 94.62 369 LYS A N 1
ATOM 2908 C CA . LYS A 1 369 ? 2.171 -4.280 34.951 1.00 94.62 369 LYS A CA 1
ATOM 2909 C C . LYS A 1 369 ? 2.829 -3.908 33.615 1.00 94.62 369 LYS A C 1
ATOM 2911 O O . LYS A 1 369 ? 3.923 -3.339 33.593 1.00 94.62 369 LYS A O 1
ATOM 2916 N N . HIS A 1 370 ? 2.191 -4.231 32.492 1.00 94.94 370 HIS A N 1
ATOM 2917 C CA . HIS A 1 370 ? 2.785 -4.117 31.154 1.00 94.94 370 HIS A CA 1
ATOM 2918 C C . HIS A 1 370 ? 2.413 -2.829 30.402 1.00 94.94 370 HIS A C 1
ATOM 2920 O O . HIS A 1 370 ? 3.092 -2.460 29.440 1.00 94.94 370 HIS A O 1
ATOM 2926 N N . ASN A 1 371 ? 1.453 -2.060 30.917 1.00 95.19 371 ASN A N 1
ATOM 2927 C CA . ASN A 1 371 ? 0.931 -0.784 30.409 1.00 95.19 371 ASN A CA 1
ATOM 2928 C C . ASN A 1 371 ? 0.136 -0.872 29.086 1.00 95.19 371 ASN A C 1
ATOM 2930 O O . ASN A 1 371 ? -0.340 0.150 28.594 1.00 95.19 371 ASN A O 1
ATOM 2934 N N . VAL A 1 372 ? 0.000 -2.056 28.477 1.00 96.38 372 VAL A N 1
ATOM 2935 C CA . VAL A 1 372 ? -0.690 -2.239 27.188 1.00 96.38 372 VAL A CA 1
ATOM 2936 C C . VAL A 1 372 ? -1.529 -3.510 27.220 1.00 96.38 372 VAL A C 1
ATOM 2938 O O . VAL A 1 372 ? -0.974 -4.607 27.280 1.00 96.38 372 VAL A O 1
ATOM 2941 N N . GLY A 1 373 ? -2.850 -3.346 27.142 1.00 96.56 373 GLY A N 1
ATOM 2942 C CA . GLY A 1 373 ? -3.824 -4.415 26.939 1.00 96.56 373 GLY A CA 1
ATOM 2943 C C . GLY A 1 373 ? -4.489 -4.336 25.568 1.00 96.56 373 GLY A C 1
ATOM 2944 O O . GLY A 1 373 ? -4.896 -3.260 25.122 1.00 96.56 373 GLY A O 1
ATOM 2945 N N . ILE A 1 374 ? -4.627 -5.477 24.906 1.00 97.12 374 ILE A N 1
ATOM 2946 C CA . ILE A 1 374 ? -5.355 -5.620 23.644 1.00 97.12 374 ILE A CA 1
ATOM 2947 C C . ILE A 1 374 ? -6.395 -6.712 23.856 1.00 97.12 374 ILE A C 1
ATOM 2949 O O . ILE A 1 374 ? -6.048 -7.870 24.088 1.00 97.12 374 ILE A O 1
ATOM 2953 N N . LYS A 1 375 ? -7.667 -6.320 23.847 1.00 96.31 375 LYS A N 1
ATOM 2954 C CA . LYS A 1 375 ? -8.779 -7.155 24.288 1.00 96.31 375 LYS A CA 1
ATOM 2955 C C . LYS A 1 375 ? -9.754 -7.444 23.152 1.00 96.31 375 LYS A C 1
ATOM 2957 O O . LYS A 1 375 ? -10.230 -6.526 22.494 1.00 96.31 375 LYS A O 1
ATOM 2962 N N . CYS A 1 376 ? -10.100 -8.715 22.980 1.00 95.81 376 CYS A N 1
ATOM 2963 C CA . CYS A 1 376 ? -11.188 -9.179 22.125 1.00 95.81 376 CYS A CA 1
ATOM 2964 C C . CYS A 1 376 ? -12.558 -9.033 22.828 1.00 95.81 376 CYS A C 1
ATOM 2966 O O . CYS A 1 376 ? -12.652 -8.944 24.061 1.00 95.81 376 CYS A O 1
ATOM 2968 N N . SER A 1 377 ? -13.647 -8.989 22.059 1.00 93.81 377 SER A N 1
ATOM 2969 C CA . SER A 1 377 ? -15.004 -8.897 22.609 1.00 93.81 377 SER A CA 1
ATOM 2970 C C . SER A 1 377 ? -15.379 -10.177 23.367 1.00 93.81 377 SER A C 1
ATOM 2972 O O . SER A 1 377 ? -15.044 -11.285 22.958 1.00 93.81 377 SER A O 1
ATOM 2974 N N . THR A 1 378 ? -16.080 -10.025 24.492 1.00 94.12 378 THR A N 1
ATOM 2975 C CA . THR A 1 378 ? -16.410 -11.112 25.436 1.00 94.12 378 THR A CA 1
ATOM 2976 C C . THR A 1 378 ? -17.900 -11.122 25.754 1.00 94.12 378 THR A C 1
ATOM 2978 O O . THR A 1 378 ? -18.488 -10.049 25.925 1.00 94.12 378 THR A O 1
ATOM 2981 N N . ILE A 1 379 ? -18.494 -12.303 25.927 1.00 92.62 379 ILE A N 1
ATOM 2982 C CA . ILE A 1 379 ? -19.900 -12.446 26.335 1.00 92.62 379 ILE A CA 1
ATOM 2983 C C . ILE A 1 379 ? -20.073 -11.940 27.775 1.00 92.62 379 ILE A C 1
ATOM 2985 O O . ILE A 1 379 ? -19.306 -12.294 28.667 1.00 92.62 379 ILE A O 1
ATOM 2989 N N . THR A 1 380 ? -21.108 -11.150 28.045 1.00 87.62 380 THR A N 1
ATOM 2990 C CA . THR A 1 380 ? -21.603 -10.953 29.419 1.00 87.62 380 THR A CA 1
ATOM 2991 C C . THR A 1 380 ? -22.869 -11.801 29.553 1.00 87.62 380 THR A C 1
ATOM 2993 O O . THR A 1 380 ? -23.795 -11.559 28.784 1.00 87.62 380 THR A O 1
ATOM 2996 N N . PRO A 1 381 ? -22.883 -12.848 30.400 1.00 88.81 381 PRO A N 1
ATOM 2997 C CA . PRO A 1 381 ? -23.959 -13.832 30.392 1.00 88.81 381 PRO A CA 1
ATOM 2998 C C . PRO A 1 381 ? -25.261 -13.266 30.968 1.00 88.81 381 PRO A C 1
ATOM 3000 O O . PRO A 1 381 ? -25.243 -12.612 32.007 1.00 88.81 381 PRO A O 1
ATOM 3003 N N . ASP A 1 382 ? -26.373 -13.571 30.307 1.00 85.69 382 ASP A N 1
ATOM 3004 C CA . ASP A 1 382 ? -27.739 -13.474 30.824 1.00 85.69 382 ASP A CA 1
ATOM 3005 C C . ASP A 1 382 ? -28.257 -14.879 31.204 1.00 85.69 382 ASP A C 1
ATOM 3007 O O . ASP A 1 382 ? -27.505 -15.860 31.188 1.00 85.69 382 ASP A O 1
ATOM 3011 N N . GLU A 1 383 ? -29.536 -14.996 31.569 1.00 86.94 383 GLU A N 1
ATOM 3012 C CA . GLU A 1 383 ? -30.151 -16.278 31.945 1.00 86.94 383 GLU A CA 1
ATOM 3013 C C . GLU A 1 383 ? -30.074 -17.339 30.835 1.00 86.94 383 GLU A C 1
ATOM 3015 O O . GLU A 1 383 ? -29.910 -18.529 31.125 1.00 86.94 383 GLU A O 1
ATOM 3020 N N . ASP A 1 384 ? -30.145 -16.927 29.569 1.00 89.50 384 ASP A N 1
ATOM 3021 C CA . ASP A 1 384 ? -30.071 -17.838 28.428 1.00 89.50 384 ASP A CA 1
ATOM 3022 C C . ASP A 1 384 ? -28.636 -18.317 28.207 1.00 89.50 384 ASP A C 1
ATOM 3024 O O . ASP A 1 384 ? -28.403 -19.511 27.998 1.00 89.50 384 ASP A O 1
ATOM 3028 N N . ARG A 1 385 ? -27.646 -17.428 28.354 1.00 90.88 385 ARG A N 1
ATOM 3029 C CA . ARG A 1 385 ? -26.224 -17.804 28.305 1.00 90.88 385 ARG A CA 1
ATOM 3030 C C . ARG A 1 385 ? -25.813 -18.706 29.463 1.00 90.88 385 ARG A C 1
ATOM 3032 O O . ARG A 1 385 ? -24.960 -19.570 29.263 1.00 90.88 385 ARG A O 1
ATOM 3039 N N . VAL A 1 386 ? -26.412 -18.545 30.647 1.00 89.81 386 VAL A N 1
ATOM 3040 C CA . VAL A 1 386 ? -26.193 -19.461 31.783 1.00 89.81 386 VAL A CA 1
ATOM 3041 C C . VAL A 1 386 ? -26.577 -20.890 31.404 1.00 89.81 386 VAL A C 1
ATOM 3043 O O . VAL A 1 386 ? -25.805 -21.811 31.675 1.00 89.81 386 VAL A O 1
ATOM 3046 N N . LYS A 1 387 ? -27.715 -21.069 30.722 1.00 92.12 387 LYS A N 1
ATOM 3047 C CA . LYS A 1 387 ? -28.164 -22.379 30.230 1.00 92.12 387 LYS A CA 1
ATOM 3048 C C . LYS A 1 387 ? -27.301 -22.880 29.073 1.00 92.12 387 LYS A C 1
ATOM 3050 O O . LYS A 1 387 ? -26.870 -24.025 29.099 1.00 92.12 387 LYS A O 1
ATOM 3055 N N . GLU A 1 388 ? -27.019 -22.031 28.084 1.00 91.81 388 GLU A N 1
ATOM 3056 C CA . GLU A 1 388 ? -26.247 -22.407 26.890 1.00 91.81 388 GLU A CA 1
ATOM 3057 C C . GLU A 1 388 ? -24.847 -22.933 27.244 1.00 91.81 388 GLU A C 1
ATOM 3059 O O . GLU A 1 388 ? -24.400 -23.938 26.694 1.00 91.81 388 GLU A O 1
ATOM 3064 N N . PHE A 1 389 ? -24.158 -22.268 28.174 1.00 91.94 389 PHE A N 1
ATOM 3065 C CA . PHE A 1 389 ? -22.774 -22.588 28.536 1.00 91.94 389 PHE A CA 1
ATOM 3066 C C . PHE A 1 389 ? -22.645 -23.430 29.814 1.00 91.94 389 PHE A C 1
ATOM 3068 O O . PHE A 1 389 ? -21.519 -23.688 30.245 1.00 91.94 389 PHE A O 1
ATOM 3075 N N . ASN A 1 390 ? -23.762 -23.856 30.420 1.00 92.56 390 ASN A N 1
ATOM 3076 C CA . ASN A 1 390 ? -23.800 -24.555 31.712 1.00 92.56 390 ASN A CA 1
ATOM 3077 C C . ASN A 1 390 ? -22.965 -23.834 32.790 1.00 92.56 390 ASN A C 1
ATOM 3079 O O . ASN A 1 390 ? -22.037 -24.397 33.381 1.00 92.56 390 ASN A O 1
ATOM 3083 N N . LEU A 1 391 ? -23.255 -22.548 33.003 1.00 92.38 391 LEU A N 1
ATOM 3084 C CA . LEU A 1 391 ? -22.491 -21.711 33.929 1.00 92.38 391 LEU A CA 1
ATOM 3085 C C . LEU A 1 391 ? -22.837 -22.018 35.388 1.00 92.38 391 LEU A C 1
ATOM 3087 O O . LEU A 1 391 ? -23.996 -22.249 35.723 1.00 92.38 391 LEU A O 1
ATOM 3091 N N . THR A 1 392 ? -21.840 -21.946 36.272 1.00 91.06 392 THR A N 1
ATOM 3092 C CA . THR A 1 392 ? -22.050 -22.100 37.723 1.00 91.06 392 THR A CA 1
ATOM 3093 C C . THR A 1 392 ? -22.777 -20.901 38.328 1.00 91.06 392 THR A C 1
ATOM 3095 O O . THR A 1 392 ? -23.502 -21.047 39.307 1.00 91.06 392 THR A O 1
ATOM 3098 N N . GLN A 1 393 ? -22.599 -19.719 37.735 1.00 88.69 393 GLN A N 1
ATOM 3099 C CA . GLN A 1 393 ? -23.320 -18.496 38.067 1.00 88.69 393 GLN A CA 1
ATOM 3100 C C . GLN A 1 393 ? -23.274 -17.490 36.910 1.00 88.69 393 GLN A C 1
ATOM 3102 O O . GLN A 1 393 ? -22.511 -17.636 35.952 1.00 88.69 393 GLN A O 1
ATOM 3107 N N . MET A 1 394 ? -24.079 -16.433 37.014 1.00 85.50 394 MET A N 1
ATOM 3108 C CA . MET A 1 394 ? -24.065 -15.314 36.076 1.00 85.50 394 MET A CA 1
ATOM 3109 C C . MET A 1 394 ? -22.844 -14.422 36.345 1.00 85.50 394 MET A C 1
ATOM 3111 O O . MET A 1 394 ? -22.877 -13.507 37.166 1.00 85.50 394 MET A O 1
ATOM 3115 N N . TRP A 1 395 ? -21.725 -14.734 35.689 1.00 87.69 395 TRP A N 1
ATOM 3116 C CA . TRP A 1 395 ? -20.460 -14.028 35.895 1.00 87.69 395 TRP A CA 1
ATOM 3117 C C . TRP A 1 395 ? -20.520 -12.553 35.464 1.00 87.69 395 TRP A C 1
ATOM 3119 O O . TRP A 1 395 ? -21.042 -12.253 34.389 1.00 87.69 395 TRP A O 1
ATOM 3129 N N . PRO A 1 396 ? -19.918 -11.623 36.231 1.00 80.44 396 PRO A N 1
ATOM 3130 C CA . PRO A 1 396 ? -19.895 -10.211 35.871 1.00 80.44 396 PRO A CA 1
ATOM 3131 C C . PRO A 1 396 ? -19.047 -9.950 34.618 1.00 80.44 396 PRO A C 1
ATOM 3133 O O . PRO A 1 396 ? -18.150 -10.721 34.263 1.00 80.44 396 PRO A O 1
ATOM 3136 N N . SER A 1 397 ? -19.312 -8.819 33.957 1.00 80.50 397 SER A N 1
ATOM 3137 C CA . SER A 1 397 ? -18.628 -8.438 32.719 1.00 80.50 397 SER A CA 1
ATOM 3138 C C . SER A 1 397 ? -17.115 -8.239 32.924 1.00 80.50 397 SER A C 1
ATOM 3140 O O . SER A 1 397 ? -16.722 -7.429 33.775 1.00 80.50 397 SER A O 1
ATOM 3142 N N . PRO A 1 398 ? -16.250 -8.868 32.101 1.00 84.00 398 PRO A N 1
ATOM 3143 C CA . PRO A 1 398 ? -14.804 -8.627 32.126 1.00 84.00 398 PRO A CA 1
ATOM 3144 C C . PRO A 1 398 ? -14.456 -7.163 31.852 1.00 84.00 398 PRO A C 1
ATOM 3146 O O . PRO A 1 398 ? -13.537 -6.613 32.453 1.00 84.00 398 PRO A O 1
ATOM 3149 N N . ASN A 1 399 ? -15.240 -6.506 30.989 1.00 82.69 399 ASN A N 1
ATOM 3150 C CA . ASN A 1 399 ? -15.069 -5.094 30.656 1.00 82.69 399 ASN A CA 1
ATOM 3151 C C . ASN A 1 399 ? -15.198 -4.214 31.900 1.00 82.69 399 ASN A C 1
ATOM 3153 O O . ASN A 1 399 ? -14.339 -3.375 32.140 1.00 82.69 399 ASN A O 1
ATOM 3157 N N . GLY A 1 400 ? -16.250 -4.417 32.700 1.00 77.50 400 GLY A N 1
ATOM 3158 C CA . GLY A 1 400 ? -16.474 -3.651 33.928 1.00 77.50 400 GLY A CA 1
ATOM 3159 C C . GLY A 1 400 ? -15.355 -3.866 34.947 1.00 77.50 400 GLY A C 1
ATOM 3160 O O . GLY A 1 400 ? -14.833 -2.905 35.503 1.00 77.50 400 GLY A O 1
ATOM 3161 N N . MET A 1 401 ? -14.924 -5.116 35.127 1.00 81.81 401 MET A N 1
ATOM 3162 C CA . MET A 1 401 ? -13.845 -5.460 36.055 1.00 81.81 401 MET A CA 1
ATOM 3163 C C . MET A 1 401 ? -12.511 -4.805 35.672 1.00 81.81 401 MET A C 1
ATOM 3165 O O . MET A 1 401 ? -11.880 -4.164 36.512 1.00 81.81 401 MET A O 1
ATOM 3169 N N . ILE A 1 402 ? -12.107 -4.912 34.402 1.00 84.75 402 ILE A N 1
ATOM 3170 C CA . ILE A 1 402 ? -10.855 -4.322 33.910 1.00 84.75 402 ILE A CA 1
ATOM 3171 C C . ILE A 1 402 ? -10.934 -2.786 33.914 1.00 84.75 402 ILE A C 1
ATOM 3173 O O . ILE A 1 402 ? -9.977 -2.124 34.316 1.00 84.75 402 ILE A O 1
ATOM 3177 N N . ARG A 1 403 ? -12.084 -2.202 33.537 1.00 82.69 403 ARG A N 1
ATOM 3178 C CA . ARG A 1 403 ? -12.317 -0.745 33.589 1.00 82.69 403 ARG A CA 1
ATOM 3179 C C . ARG A 1 403 ? -12.177 -0.194 35.003 1.00 82.69 403 ARG A C 1
ATOM 3181 O O . ARG A 1 403 ? -11.469 0.794 35.192 1.00 82.69 403 ARG A O 1
ATOM 3188 N N . ASN A 1 404 ? -12.775 -0.870 35.982 1.00 77.75 404 ASN A N 1
ATOM 3189 C CA . ASN A 1 404 ? -12.673 -0.491 37.389 1.00 77.75 404 ASN A CA 1
ATOM 3190 C C . ASN A 1 404 ? -11.229 -0.581 37.897 1.00 77.75 404 ASN A C 1
ATOM 3192 O O . ASN A 1 404 ? -10.766 0.334 38.570 1.00 77.75 404 ASN A O 1
ATOM 3196 N N . ALA A 1 405 ? -10.499 -1.640 37.534 1.00 82.38 405 ALA A N 1
ATOM 3197 C CA . ALA A 1 405 ? -9.102 -1.811 37.935 1.00 82.38 405 ALA A CA 1
ATOM 3198 C C . ALA A 1 405 ? -8.170 -0.741 37.337 1.00 82.38 405 ALA A C 1
ATOM 3200 O O . ALA A 1 405 ? -7.237 -0.291 37.997 1.00 82.38 405 ALA A O 1
ATOM 3201 N N . LEU A 1 406 ? -8.424 -0.320 36.096 1.00 80.88 406 LEU A N 1
ATOM 3202 C CA . LEU A 1 406 ? -7.633 0.705 35.409 1.00 80.88 406 LEU A CA 1
ATOM 3203 C C . LEU A 1 406 ? -8.007 2.138 35.807 1.00 80.88 406 LEU A C 1
ATOM 3205 O O . LEU A 1 406 ? -7.234 3.055 35.524 1.00 80.88 406 LEU A O 1
ATOM 3209 N N . ASN A 1 407 ? -9.181 2.326 36.423 1.00 76.56 407 ASN A N 1
ATOM 3210 C CA . ASN A 1 407 ? -9.740 3.619 36.828 1.00 76.56 407 ASN A CA 1
ATOM 3211 C C . ASN A 1 407 ? -9.590 4.696 35.728 1.00 76.56 407 ASN A C 1
ATOM 3213 O O . ASN A 1 407 ? -9.048 5.785 35.943 1.00 76.56 407 ASN A O 1
ATOM 3217 N N . GLY A 1 408 ? -9.975 4.323 34.502 1.00 81.06 408 GLY A N 1
ATOM 3218 C CA . GLY A 1 408 ? -9.650 5.051 33.276 1.00 81.06 408 GLY A CA 1
ATOM 3219 C C . GLY A 1 408 ? -10.841 5.705 32.574 1.00 81.06 408 GLY A C 1
ATOM 3220 O O . GLY A 1 408 ? -12.010 5.441 32.856 1.00 81.06 408 GLY A O 1
ATOM 3221 N N . THR A 1 409 ? -10.533 6.549 31.591 1.00 90.19 409 THR A N 1
ATOM 3222 C CA . THR A 1 409 ? -11.524 7.138 30.674 1.00 90.19 409 THR A CA 1
ATOM 3223 C C . THR A 1 409 ? -11.584 6.321 29.393 1.00 90.19 409 THR A C 1
ATOM 3225 O O . THR A 1 409 ? -10.540 6.027 28.807 1.00 90.19 409 THR A O 1
ATOM 3228 N N . GLN A 1 410 ? -12.786 5.951 28.946 1.00 90.56 410 GLN A N 1
ATOM 3229 C CA . GLN A 1 410 ? -12.958 5.274 27.664 1.00 90.56 410 GLN A CA 1
ATOM 3230 C C . GLN A 1 410 ? -13.080 6.321 26.559 1.00 90.56 410 GLN A C 1
ATOM 3232 O O . GLN A 1 410 ? -14.046 7.074 26.519 1.00 90.56 410 GLN A O 1
ATOM 3237 N N . PHE A 1 411 ? -12.121 6.340 25.643 1.00 92.88 411 PHE A N 1
ATOM 3238 C CA . PHE A 1 411 ? -12.182 7.134 24.428 1.00 92.88 411 PHE A CA 1
ATOM 3239 C C . PHE A 1 411 ? -12.698 6.287 23.274 1.00 92.88 411 PHE A C 1
ATOM 3241 O O . PHE A 1 411 ? -12.185 5.193 23.026 1.00 92.88 411 PHE A O 1
ATOM 3248 N N . ARG A 1 412 ? -13.701 6.802 22.567 1.00 91.06 412 ARG A N 1
ATOM 3249 C CA . ARG A 1 412 ? -14.219 6.213 21.336 1.00 91.06 412 ARG A CA 1
ATOM 3250 C C . ARG A 1 412 ? -13.996 7.179 20.184 1.00 91.06 412 ARG A C 1
ATOM 3252 O O . ARG A 1 412 ? -14.357 8.351 20.276 1.00 91.06 412 ARG A O 1
ATOM 3259 N N . GLU A 1 413 ? -13.376 6.696 19.120 1.00 89.62 413 GLU A N 1
ATOM 3260 C CA . GLU A 1 413 ? -13.037 7.501 17.947 1.00 89.62 413 GLU A CA 1
ATOM 3261 C C . GLU A 1 413 ? -13.558 6.827 16.679 1.00 89.62 413 GLU A C 1
ATOM 3263 O O . GLU A 1 413 ? -13.454 5.610 16.525 1.00 89.62 413 GLU A O 1
ATOM 3268 N N . SER A 1 414 ? -14.117 7.627 15.771 1.00 87.94 414 SER A N 1
ATOM 3269 C CA . SER A 1 414 ? -14.622 7.141 14.484 1.00 87.94 414 SER A CA 1
ATOM 3270 C C . SER A 1 414 ? -13.506 7.046 13.440 1.00 87.94 414 SER A C 1
ATOM 3272 O O . SER A 1 414 ? -12.681 7.952 13.307 1.00 87.94 414 SER A O 1
ATOM 3274 N N . ILE A 1 415 ? -13.513 5.961 12.674 1.00 88.94 415 ILE A N 1
ATOM 3275 C CA . ILE A 1 415 ? -12.626 5.679 11.547 1.00 88.94 415 ILE A CA 1
ATOM 3276 C C . ILE A 1 415 ? -13.312 6.203 10.285 1.00 88.94 415 ILE A C 1
ATOM 3278 O O . ILE A 1 415 ? -14.399 5.761 9.922 1.00 88.94 415 ILE A O 1
ATOM 3282 N N . ILE A 1 416 ? -12.687 7.167 9.612 1.00 88.75 416 ILE A N 1
ATOM 3283 C CA . ILE A 1 416 ? -13.275 7.813 8.435 1.00 88.75 416 ILE A CA 1
ATOM 3284 C C . ILE A 1 416 ? -12.743 7.156 7.163 1.00 88.75 416 ILE A C 1
ATOM 3286 O O . ILE A 1 416 ? -11.542 7.194 6.909 1.00 88.75 416 ILE A O 1
ATOM 3290 N N . CYS A 1 417 ? -13.658 6.640 6.343 1.00 88.88 417 CYS A N 1
ATOM 3291 C CA . CYS A 1 417 ? -13.406 6.226 4.962 1.00 88.88 417 CYS A CA 1
ATOM 3292 C C . CYS A 1 417 ? -14.155 7.183 4.022 1.00 88.88 417 CYS A C 1
ATOM 3294 O O . CYS A 1 417 ? -15.323 7.504 4.270 1.00 88.88 417 CYS A O 1
ATOM 3296 N N . LYS A 1 418 ? -13.502 7.684 2.967 1.00 88.25 418 LYS A N 1
ATOM 3297 C CA . LYS A 1 418 ? -14.070 8.745 2.108 1.00 88.25 418 LYS A CA 1
ATOM 3298 C C . LYS A 1 418 ? -15.326 8.325 1.350 1.00 88.25 418 LYS A C 1
ATOM 3300 O O . LYS A 1 418 ? -16.221 9.147 1.189 1.00 88.25 418 LYS A O 1
ATOM 3305 N N . ASN A 1 419 ? -15.382 7.077 0.896 1.00 88.12 419 ASN A N 1
ATOM 3306 C CA . ASN A 1 419 ? -16.491 6.526 0.115 1.00 88.12 419 ASN A CA 1
ATOM 3307 C C . ASN A 1 419 ? -17.655 6.001 0.974 1.00 88.12 419 ASN A C 1
ATOM 3309 O O . ASN A 1 419 ? -18.657 5.562 0.423 1.00 88.12 419 ASN A O 1
ATOM 3313 N N . VAL A 1 420 ? -17.546 6.045 2.306 1.00 88.56 420 VAL A N 1
ATOM 3314 C CA . VAL A 1 420 ? -18.645 5.683 3.209 1.00 88.56 420 VAL A CA 1
ATOM 3315 C C . VAL A 1 420 ? -19.513 6.919 3.443 1.00 88.56 420 VAL A C 1
ATOM 3317 O O . VAL A 1 420 ? -19.100 7.889 4.100 1.00 88.56 420 VAL A O 1
ATOM 3320 N N . ASN A 1 421 ? -20.734 6.886 2.906 1.00 86.81 421 ASN A N 1
ATOM 3321 C CA . ASN A 1 421 ? -21.722 7.928 3.148 1.00 86.81 421 ASN A CA 1
ATOM 3322 C C . ASN A 1 421 ? -22.152 7.901 4.617 1.00 86.81 421 ASN A C 1
ATOM 3324 O O . ASN A 1 421 ? -22.577 6.880 5.153 1.00 86.81 421 ASN A O 1
ATOM 3328 N N . LYS A 1 422 ? -22.025 9.056 5.269 1.00 87.38 422 LYS A N 1
ATOM 3329 C CA . LYS A 1 422 ? -22.384 9.256 6.675 1.00 87.38 422 LYS A CA 1
ATOM 3330 C C . LYS A 1 422 ? -23.869 9.583 6.781 1.00 87.38 422 LYS A C 1
ATOM 3332 O O . LYS A 1 422 ? -24.396 10.311 5.941 1.00 87.38 422 LYS A O 1
ATOM 3337 N N . TYR A 1 423 ? -24.522 9.133 7.851 1.00 87.75 423 TYR A N 1
ATOM 3338 C CA . TYR A 1 423 ? -25.916 9.507 8.131 1.00 87.75 423 TYR A CA 1
ATOM 3339 C C . TYR A 1 423 ? -26.050 10.975 8.541 1.00 87.75 423 TYR A C 1
ATOM 3341 O O . TYR A 1 423 ? -27.107 11.573 8.353 1.00 87.75 423 TYR A O 1
ATOM 3349 N N . VAL A 1 424 ? -24.967 11.566 9.058 1.00 90.31 424 VAL A N 1
ATOM 3350 C CA . VAL A 1 424 ? -24.837 13.011 9.274 1.00 90.31 424 VAL A CA 1
ATOM 3351 C C . VAL A 1 424 ? -23.756 13.542 8.324 1.00 90.31 424 VAL A C 1
ATOM 3353 O O . VAL A 1 424 ? -22.571 13.522 8.666 1.00 90.31 424 VAL A O 1
ATOM 3356 N N . PRO A 1 425 ? -24.118 14.007 7.111 1.00 87.50 425 PRO A N 1
ATOM 3357 C CA . PRO A 1 425 ? -23.144 14.357 6.072 1.00 87.50 425 PRO A CA 1
ATOM 3358 C C . PRO A 1 425 ? -22.161 15.466 6.469 1.00 87.50 425 PRO A C 1
ATOM 3360 O O . PRO A 1 425 ? -21.033 15.492 5.981 1.00 87.50 425 PRO A O 1
ATOM 3363 N N . GLY A 1 426 ? -22.570 16.366 7.372 1.00 89.38 426 GLY A N 1
ATOM 3364 C CA . GLY A 1 426 ? -21.739 17.471 7.856 1.00 89.38 426 GLY A CA 1
ATOM 3365 C C . GLY A 1 426 ? -20.497 17.027 8.635 1.00 89.38 426 GLY A C 1
ATOM 3366 O O . GLY A 1 426 ? -19.507 17.759 8.654 1.00 89.38 426 GLY A O 1
ATOM 3367 N N . TRP A 1 427 ? -20.502 15.826 9.226 1.00 92.44 427 TRP A N 1
ATOM 3368 C CA . TRP A 1 427 ? -19.390 15.293 10.017 1.00 92.44 427 TRP A CA 1
ATOM 3369 C C . TRP A 1 427 ? -18.204 14.883 9.138 1.00 92.44 427 TRP A C 1
ATOM 3371 O O . TRP A 1 427 ? -17.984 13.721 8.802 1.00 92.44 427 TRP A O 1
ATOM 3381 N N . THR A 1 428 ? -17.419 15.879 8.750 1.00 89.38 428 THR A N 1
ATOM 3382 C CA . THR A 1 428 ? -16.231 15.732 7.900 1.00 89.38 428 THR A CA 1
ATOM 3383 C C . THR A 1 428 ? -14.960 15.455 8.702 1.00 89.38 428 THR A C 1
ATOM 3385 O O . THR A 1 428 ? -13.979 14.966 8.142 1.00 89.38 428 THR A O 1
ATOM 3388 N N . LYS A 1 429 ? -14.973 15.726 10.013 1.00 92.06 429 LYS A N 1
ATOM 3389 C CA . LYS A 1 429 ? -13.889 15.429 10.960 1.00 92.06 429 LYS A CA 1
ATOM 3390 C C . LYS A 1 429 ? -14.368 14.450 12.044 1.00 92.06 429 LYS A C 1
ATOM 3392 O O . LYS A 1 429 ? -15.551 14.474 12.383 1.00 92.06 429 LYS A O 1
ATOM 3397 N N . PRO A 1 430 ? -13.480 13.629 12.638 1.00 91.38 430 PRO A N 1
ATOM 3398 C CA . PRO A 1 430 ? -13.855 12.712 13.712 1.00 91.38 430 PRO A CA 1
ATOM 3399 C C . PRO A 1 430 ? -14.419 13.443 14.934 1.00 91.38 430 PRO A C 1
ATOM 3401 O O . PRO A 1 430 ? -13.964 14.536 15.273 1.00 91.38 430 PRO A O 1
ATOM 3404 N N . ILE A 1 431 ? -15.357 12.806 15.630 1.00 93.62 431 ILE A N 1
ATOM 3405 C CA . ILE A 1 431 ? -15.775 13.191 16.982 1.00 93.62 431 ILE A CA 1
ATOM 3406 C C . ILE A 1 431 ? -15.165 12.170 17.943 1.00 93.62 431 ILE A C 1
ATOM 3408 O O . ILE A 1 431 ? -15.309 10.963 17.734 1.00 93.62 431 ILE A O 1
ATOM 3412 N N . ILE A 1 432 ? -14.451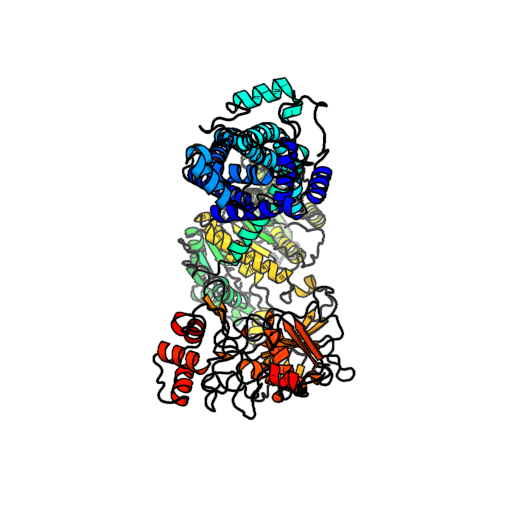 12.649 18.963 1.00 94.31 432 ILE A N 1
ATOM 3413 C CA . ILE A 1 432 ? -13.821 11.789 19.972 1.00 94.31 432 ILE A CA 1
ATOM 3414 C C . ILE A 1 432 ? -14.675 11.830 21.230 1.00 94.31 432 ILE A C 1
ATOM 3416 O O . ILE A 1 432 ? -14.802 12.878 21.855 1.00 94.31 432 ILE A O 1
ATOM 3420 N N . MET A 1 433 ? -15.244 10.696 21.617 1.00 94.56 433 MET A N 1
ATOM 3421 C CA . MET A 1 433 ? -16.127 10.589 22.777 1.00 94.56 433 MET A CA 1
ATOM 3422 C C . MET A 1 433 ? -15.316 10.119 23.979 1.00 94.56 433 MET A C 1
ATOM 3424 O O . MET A 1 433 ? -14.798 9.006 23.963 1.00 94.56 433 MET A O 1
ATOM 3428 N N . GLY A 1 434 ? -15.182 10.951 25.009 1.00 94.75 434 GLY A N 1
ATOM 3429 C CA . GLY A 1 434 ? -14.572 10.581 26.285 1.00 94.75 434 GLY A CA 1
ATOM 3430 C C . GLY A 1 434 ? -15.651 10.199 27.290 1.00 94.75 434 GLY A C 1
ATOM 3431 O O . GLY A 1 434 ? -16.264 11.077 27.884 1.00 94.75 434 GLY A O 1
ATOM 3432 N N . ARG A 1 435 ? -15.884 8.903 27.494 1.00 93.44 435 ARG A N 1
ATOM 3433 C CA . ARG A 1 435 ? -16.845 8.377 28.468 1.00 93.44 435 ARG A CA 1
ATOM 3434 C C . ARG A 1 435 ? -16.184 8.171 29.828 1.00 93.44 435 ARG A C 1
ATOM 3436 O O . ARG A 1 435 ? -15.198 7.433 29.948 1.00 93.44 435 ARG A O 1
ATOM 3443 N N . HIS A 1 436 ? -16.787 8.743 30.865 1.00 92.06 436 HIS A N 1
ATOM 3444 C CA . HIS A 1 436 ? -16.476 8.412 32.255 1.00 92.06 436 HIS A CA 1
ATOM 3445 C C . HIS A 1 436 ? -16.971 7.000 32.585 1.00 92.06 436 HIS A C 1
ATOM 3447 O O . HIS A 1 436 ? -18.134 6.695 32.362 1.00 92.06 436 HIS A O 1
ATOM 3453 N N . THR A 1 437 ? -16.109 6.107 33.074 1.00 86.06 437 THR A N 1
ATOM 3454 C CA . THR A 1 437 ? -16.467 4.681 33.238 1.00 86.06 437 THR A CA 1
ATOM 3455 C C . THR A 1 437 ? -16.840 4.278 34.668 1.00 86.06 437 THR A C 1
ATOM 3457 O O . THR A 1 437 ? -17.059 3.097 34.921 1.00 86.06 437 THR A O 1
ATOM 3460 N N . PHE A 1 438 ? -16.943 5.236 35.593 1.00 85.50 438 PHE A N 1
ATOM 3461 C CA . PHE A 1 438 ? -17.131 4.983 37.023 1.00 85.50 438 PHE A CA 1
ATOM 3462 C C . PHE A 1 438 ? -18.411 5.634 37.565 1.00 85.50 438 PHE A C 1
ATOM 3464 O O . PHE A 1 438 ? -18.728 6.768 37.212 1.00 85.50 438 PHE A O 1
ATOM 3471 N N . GLY A 1 439 ? -19.096 4.934 38.475 1.00 86.62 439 GLY A N 1
ATOM 3472 C CA . GLY A 1 439 ? -20.258 5.452 39.199 1.00 86.62 439 GLY A CA 1
ATOM 3473 C C . GLY A 1 439 ? -21.525 5.571 38.346 1.00 86.62 439 GLY A C 1
ATOM 3474 O O . GLY A 1 439 ? -21.763 4.778 37.430 1.00 86.62 439 GLY A O 1
ATOM 3475 N N . ASP A 1 440 ? -22.347 6.565 38.677 1.00 90.50 440 ASP A N 1
ATOM 3476 C CA . ASP A 1 440 ? -23.627 6.872 38.033 1.00 90.50 440 ASP A CA 1
ATOM 3477 C C . ASP A 1 440 ? -24.573 5.647 38.007 1.00 90.50 440 ASP A C 1
ATOM 3479 O O . ASP A 1 440 ? -24.573 4.835 38.937 1.00 90.50 440 ASP A O 1
ATOM 3483 N N . GLN A 1 441 ? -25.400 5.495 36.964 1.00 86.75 441 GLN A N 1
ATOM 3484 C CA . GLN A 1 441 ? -26.325 4.363 36.808 1.00 86.75 441 GLN A CA 1
ATOM 3485 C C . GLN A 1 441 ? -25.609 3.002 36.812 1.00 86.75 441 GLN A C 1
ATOM 3487 O O . GLN A 1 441 ? -26.190 2.011 37.239 1.00 86.75 441 GLN A O 1
ATOM 3492 N N . TYR A 1 442 ? -24.342 2.945 36.390 1.00 79.88 442 TYR A N 1
ATOM 3493 C CA . TYR A 1 442 ? -23.570 1.698 36.304 1.00 79.88 442 TYR A CA 1
ATOM 3494 C C . TYR A 1 442 ? -23.015 1.228 37.653 1.00 79.88 442 TYR A C 1
ATOM 3496 O O . TYR A 1 442 ? -22.715 0.047 37.812 1.00 79.88 442 TYR A O 1
ATOM 3504 N N . GLY A 1 443 ? -22.874 2.139 38.618 1.00 78.44 443 GLY A N 1
ATOM 3505 C CA . GLY A 1 443 ? -22.582 1.816 40.017 1.00 78.44 443 GLY A CA 1
ATOM 3506 C C . GLY A 1 443 ? -23.829 1.787 40.904 1.00 78.44 443 GLY A C 1
ATOM 3507 O O . GLY A 1 443 ? -23.711 1.555 42.106 1.00 78.44 443 GLY A O 1
ATOM 3508 N N . GLY A 1 444 ? -25.006 2.065 40.339 1.00 83.44 444 GLY A N 1
ATOM 3509 C CA . GLY A 1 444 ? -26.236 2.276 41.088 1.00 83.44 444 GLY A CA 1
ATOM 3510 C C . GLY A 1 444 ? -26.808 1.017 41.740 1.00 83.44 444 GLY A C 1
ATOM 3511 O O . GLY A 1 444 ? -26.453 -0.116 41.410 1.00 83.44 444 GLY A O 1
ATOM 3512 N N . LYS A 1 445 ? -27.722 1.232 42.686 1.00 83.38 445 LYS A N 1
ATOM 3513 C CA . LYS A 1 445 ? -28.566 0.191 43.283 1.00 83.38 445 LYS A CA 1
ATOM 3514 C C . LYS A 1 445 ? -30.024 0.532 43.039 1.00 83.38 445 LYS A C 1
ATOM 3516 O O . LYS A 1 445 ? -30.452 1.634 43.380 1.00 83.38 445 LYS A O 1
ATOM 3521 N N . ASP A 1 446 ? -30.765 -0.409 42.478 1.00 86.88 446 ASP A N 1
ATOM 3522 C CA . ASP A 1 446 ? -32.179 -0.285 42.157 1.00 86.88 446 ASP A CA 1
ATOM 3523 C C . ASP A 1 446 ? -33.031 -1.303 42.925 1.00 86.88 446 ASP A C 1
ATOM 3525 O O . ASP A 1 446 ? -32.556 -2.349 43.372 1.00 86.88 446 ASP A O 1
ATOM 3529 N N . LEU A 1 447 ? -34.300 -0.959 43.148 1.00 90.44 447 LEU A N 1
ATOM 3530 C CA . LEU A 1 447 ? -35.261 -1.839 43.808 1.00 90.44 447 LEU A CA 1
ATOM 3531 C C . LEU A 1 447 ? -36.709 -1.542 43.404 1.00 90.44 447 LEU A C 1
ATOM 3533 O O . LEU A 1 447 ? -37.074 -0.413 43.066 1.00 90.44 447 LEU A O 1
ATOM 3537 N N . ILE A 1 448 ? -37.552 -2.571 43.513 1.00 92.00 448 ILE A N 1
ATOM 3538 C CA . ILE A 1 448 ? -39.004 -2.482 43.333 1.00 92.00 448 ILE A CA 1
ATOM 3539 C C . ILE A 1 448 ? -39.669 -2.243 44.692 1.00 92.00 448 ILE A C 1
ATOM 3541 O O . ILE A 1 448 ? -39.514 -3.035 45.623 1.00 92.00 448 ILE A O 1
ATOM 3545 N N . ILE A 1 449 ? -40.477 -1.190 44.779 1.00 93.19 449 ILE A N 1
ATOM 3546 C CA . ILE A 1 449 ? -41.334 -0.883 45.927 1.00 93.19 449 ILE A CA 1
ATOM 3547 C C . ILE A 1 449 ? -42.703 -1.500 45.668 1.00 93.19 449 ILE A C 1
ATOM 3549 O O . ILE A 1 449 ? -43.376 -1.126 44.715 1.00 93.19 449 ILE A O 1
ATOM 3553 N N . LYS A 1 450 ? -43.117 -2.471 46.486 1.00 93.06 450 LYS A N 1
ATOM 3554 C CA . LYS A 1 450 ? -44.372 -3.215 46.260 1.00 93.06 450 LYS A CA 1
ATOM 3555 C C . LYS A 1 450 ? -45.593 -2.577 46.927 1.00 93.06 450 LYS A C 1
ATOM 3557 O O . LYS A 1 450 ? -46.688 -2.666 46.388 1.00 93.06 450 LYS A O 1
ATOM 3562 N N . ASN A 1 451 ? -45.401 -1.927 48.071 1.00 93.31 451 ASN A N 1
ATOM 3563 C CA . ASN A 1 451 ? -46.471 -1.402 48.921 1.00 93.31 451 ASN A CA 1
ATOM 3564 C C . ASN A 1 451 ? -46.299 0.111 49.138 1.00 93.31 451 ASN A C 1
ATOM 3566 O O . ASN A 1 451 ? -45.184 0.610 48.975 1.00 93.31 451 ASN A O 1
ATOM 3570 N N . PRO A 1 452 ? -47.350 0.845 49.556 1.00 96.06 452 PRO A N 1
ATOM 3571 C CA . PRO A 1 452 ? -47.205 2.229 50.002 1.00 96.06 452 PRO A CA 1
ATOM 3572 C C . PRO A 1 452 ? -46.085 2.351 51.045 1.00 96.06 452 PRO A C 1
ATOM 3574 O O . PRO A 1 452 ? -46.045 1.592 52.013 1.00 96.06 452 PRO A O 1
ATOM 3577 N N . SER A 1 453 ? -45.114 3.230 50.812 1.00 94.06 453 SER A N 1
ATOM 3578 C CA . SER A 1 453 ? -43.855 3.280 51.573 1.00 94.06 453 SER A CA 1
ATOM 3579 C C . SER A 1 453 ? -43.171 4.633 51.410 1.00 94.06 453 SER A C 1
ATOM 3581 O O . SER A 1 453 ? -43.413 5.342 50.437 1.00 94.06 453 SER A O 1
ATOM 3583 N N . LYS A 1 454 ? -42.280 4.989 52.333 1.00 94.19 454 LYS A N 1
ATOM 3584 C CA . LYS A 1 454 ? -41.398 6.157 52.208 1.00 94.19 454 LYS A CA 1
ATOM 3585 C C . LYS A 1 454 ? -39.972 5.701 51.930 1.00 94.19 454 LYS A C 1
ATOM 3587 O O . LYS A 1 454 ? -39.522 4.737 52.543 1.00 94.19 454 LYS A O 1
ATOM 3592 N N . ILE A 1 455 ? -39.269 6.393 51.038 1.00 92.62 455 ILE A N 1
ATOM 3593 C CA . ILE A 1 455 ? -37.835 6.186 50.812 1.00 92.62 455 ILE A CA 1
ATOM 3594 C C . ILE A 1 455 ? -37.062 7.344 51.419 1.00 92.62 455 ILE A C 1
ATOM 3596 O O . ILE A 1 455 ? -37.373 8.507 51.165 1.00 92.62 455 ILE A O 1
ATOM 3600 N N . PHE A 1 456 ? -36.015 6.993 52.156 1.00 92.62 456 PHE A N 1
ATOM 3601 C CA . PHE A 1 456 ? -35.040 7.919 52.706 1.00 92.62 456 PHE A CA 1
ATOM 3602 C C . PHE A 1 456 ? -33.657 7.615 52.130 1.00 92.62 456 PHE A C 1
ATOM 3604 O O . PHE A 1 456 ? -33.324 6.455 51.882 1.00 92.62 456 PHE A O 1
ATOM 3611 N N . ILE A 1 457 ? -32.855 8.656 51.932 1.00 91.38 457 ILE A N 1
ATOM 3612 C CA . ILE A 1 457 ? -31.424 8.550 51.650 1.00 91.38 457 ILE A CA 1
ATOM 3613 C C . ILE A 1 457 ? -30.708 8.897 52.947 1.00 91.38 457 ILE A C 1
ATOM 3615 O O . ILE A 1 457 ? -30.816 10.028 53.417 1.00 91.38 457 ILE A O 1
ATOM 3619 N N . THR A 1 458 ? -29.999 7.927 53.519 1.00 91.00 458 THR A N 1
ATOM 3620 C CA . THR A 1 458 ? -29.237 8.115 54.756 1.00 91.00 458 THR A CA 1
ATOM 3621 C C . THR A 1 458 ? -27.746 8.105 54.456 1.00 91.00 458 THR A C 1
ATOM 3623 O O . THR A 1 458 ? -27.232 7.151 53.873 1.00 91.00 458 THR A O 1
ATOM 3626 N N . ILE A 1 459 ? -27.058 9.161 54.876 1.00 89.69 459 ILE A N 1
ATOM 3627 C CA . ILE A 1 459 ? -25.606 9.297 54.827 1.00 89.69 459 ILE A CA 1
ATOM 3628 C C . ILE A 1 459 ? -25.092 9.107 56.249 1.00 89.69 459 ILE A C 1
ATOM 3630 O O . ILE A 1 459 ? -25.521 9.809 57.163 1.00 89.69 459 ILE A O 1
ATOM 3634 N N . LYS A 1 460 ? -24.177 8.155 56.431 1.00 91.81 460 LYS A N 1
ATOM 3635 C CA . LYS A 1 460 ? -23.483 7.921 57.696 1.00 91.81 460 LYS A CA 1
ATOM 3636 C C . LYS A 1 460 ? -22.013 8.267 57.521 1.00 91.81 460 LYS A C 1
ATOM 3638 O O . LYS A 1 460 ? -21.303 7.580 56.790 1.00 91.81 460 LYS A O 1
ATOM 3643 N N . SER A 1 461 ? -21.589 9.337 58.172 1.00 88.88 461 SER A N 1
ATOM 3644 C CA . SER A 1 461 ? -20.199 9.778 58.180 1.00 88.88 461 SER A CA 1
ATOM 3645 C C . SER A 1 461 ? -19.350 8.902 59.111 1.00 88.88 461 SER A C 1
ATOM 3647 O O . SER A 1 461 ? -19.870 8.270 60.035 1.00 88.88 461 SER A O 1
ATOM 3649 N N . GLU A 1 462 ? -18.034 8.854 58.879 1.00 87.88 462 GLU A N 1
ATOM 3650 C CA . GLU A 1 462 ? -17.095 8.067 59.703 1.00 87.88 462 GLU A CA 1
ATOM 3651 C C . GLU A 1 462 ? -17.056 8.518 61.173 1.00 87.88 462 GLU A C 1
ATOM 3653 O O . GLU A 1 462 ? -16.796 7.710 62.061 1.00 87.88 462 GLU A O 1
ATOM 3658 N N . ASP A 1 463 ? -17.385 9.782 61.445 1.00 88.19 463 ASP A N 1
ATOM 3659 C CA . ASP A 1 463 ? -17.544 10.350 62.791 1.00 88.19 463 ASP A CA 1
ATOM 3660 C C . ASP A 1 463 ? -18.840 9.901 63.502 1.00 88.19 463 ASP A C 1
ATOM 3662 O O . ASP A 1 463 ? -19.130 10.337 64.617 1.00 88.19 463 ASP A O 1
ATOM 3666 N N . GLY A 1 464 ? -19.624 9.018 62.873 1.00 85.12 464 GLY A N 1
ATOM 3667 C CA . GLY A 1 464 ? -20.866 8.465 63.406 1.00 85.12 464 GLY A CA 1
ATOM 3668 C C . GLY A 1 464 ? -22.091 9.357 63.204 1.00 85.12 464 GLY A C 1
ATOM 3669 O O . GLY A 1 464 ? -23.182 8.976 63.632 1.00 85.12 464 GLY A O 1
ATOM 3670 N N . LYS A 1 465 ? -21.947 10.517 62.548 1.00 88.62 465 LYS A N 1
ATOM 3671 C CA . LYS A 1 465 ? -23.071 11.411 62.258 1.00 88.62 465 LYS A CA 1
ATOM 3672 C C . LYS A 1 465 ? -23.936 10.827 61.139 1.00 88.62 465 LYS A C 1
ATOM 3674 O O . LYS A 1 465 ? -23.440 10.527 60.055 1.00 88.62 465 LYS A O 1
ATOM 3679 N N . GLU A 1 466 ? -25.231 10.678 61.402 1.00 91.12 466 GLU A N 1
ATOM 3680 C CA . GLU A 1 466 ? -26.217 10.219 60.421 1.00 91.12 466 GLU A CA 1
ATOM 3681 C C . GLU A 1 466 ? -27.111 11.383 59.981 1.00 91.12 466 GLU A C 1
ATOM 3683 O O . GLU A 1 466 ? -27.694 12.087 60.806 1.00 91.12 466 GLU A O 1
ATOM 3688 N N . GLU A 1 467 ? -27.227 11.578 58.671 1.00 90.00 467 GLU A N 1
ATOM 3689 C CA . GLU A 1 467 ? -28.151 12.522 58.046 1.00 90.00 467 GLU A CA 1
ATOM 3690 C C . GLU A 1 467 ? -29.102 11.737 57.143 1.00 90.00 467 GLU A C 1
ATOM 3692 O O . GLU A 1 467 ? -28.653 10.973 56.291 1.00 90.00 467 GLU A O 1
ATOM 3697 N N . SER A 1 468 ? -30.414 11.892 57.332 1.00 91.44 468 SER A N 1
ATOM 3698 C CA . SER A 1 468 ? -31.426 11.187 56.542 1.00 91.44 468 SER A CA 1
ATOM 3699 C C . SER A 1 468 ? -32.381 12.171 55.884 1.00 91.44 468 SER A C 1
ATOM 3701 O O . SER A 1 468 ? -32.955 13.033 56.549 1.00 91.44 468 SER A O 1
ATOM 3703 N N . ILE A 1 469 ? -32.551 12.039 54.571 1.00 91.00 469 ILE A N 1
ATOM 3704 C CA . ILE A 1 469 ? -33.385 12.913 53.745 1.00 91.00 469 ILE A CA 1
ATOM 3705 C C . ILE A 1 469 ? -34.502 12.069 53.131 1.00 91.00 469 ILE A C 1
ATOM 3707 O O . ILE A 1 469 ? -34.226 11.073 52.461 1.00 91.00 469 ILE A O 1
ATOM 3711 N N . GLU A 1 470 ? -35.767 12.455 53.330 1.00 93.12 470 GLU A N 1
ATOM 3712 C CA . GLU A 1 470 ? -36.892 11.809 52.640 1.00 93.12 470 GLU A CA 1
ATOM 3713 C C . GLU A 1 470 ? -36.811 12.123 51.138 1.00 93.12 470 GLU A C 1
ATOM 3715 O O . GLU A 1 470 ? -36.879 13.283 50.735 1.00 93.12 470 GLU A O 1
ATOM 3720 N N . ALA A 1 471 ? -36.659 11.090 50.308 1.00 90.31 471 ALA A N 1
ATOM 3721 C CA . ALA A 1 471 ? -36.559 11.235 48.859 1.00 90.31 471 ALA A CA 1
ATOM 3722 C C . ALA A 1 471 ? -37.939 11.251 48.188 1.00 90.31 471 ALA A C 1
ATOM 3724 O O . ALA A 1 471 ? -38.194 12.081 47.317 1.00 90.31 471 ALA A O 1
ATOM 3725 N N . PHE A 1 472 ? -38.829 10.323 48.566 1.00 94.50 472 PHE A N 1
ATOM 3726 C CA . PHE A 1 472 ? -40.179 10.227 48.001 1.00 94.50 472 PHE A CA 1
ATOM 3727 C C . PHE A 1 472 ? -41.122 9.369 48.862 1.00 94.50 472 PHE A C 1
ATOM 3729 O O . PHE A 1 472 ? -40.694 8.394 49.486 1.00 94.50 472 PHE A O 1
ATOM 3736 N N . THR A 1 473 ? -42.424 9.680 48.825 1.00 95.31 473 THR A N 1
ATOM 3737 C CA . THR A 1 473 ? -43.498 8.863 49.417 1.00 95.31 473 THR A CA 1
ATOM 3738 C C . THR A 1 473 ? -44.301 8.153 48.318 1.00 95.31 473 THR A C 1
ATOM 3740 O O . THR A 1 473 ? -45.012 8.785 47.537 1.00 95.31 473 THR A O 1
ATOM 3743 N N . TYR A 1 474 ? -44.245 6.822 48.296 1.00 94.38 474 TYR A N 1
ATOM 3744 C CA . TYR A 1 474 ? -44.991 5.947 47.394 1.00 94.38 474 TYR A CA 1
ATOM 3745 C C . TYR A 1 474 ? -46.397 5.668 47.930 1.00 94.38 474 TYR A C 1
ATOM 3747 O O . TYR A 1 474 ? -46.569 5.257 49.077 1.00 94.38 474 TYR A O 1
ATOM 3755 N N . LYS A 1 475 ? -47.408 5.824 47.069 1.00 94.88 475 LYS A N 1
ATOM 3756 C CA . LYS A 1 475 ? -48.813 5.474 47.359 1.00 94.88 475 LYS A CA 1
ATOM 3757 C C . LYS A 1 475 ? -49.207 4.063 46.895 1.00 94.88 475 LYS A C 1
ATOM 3759 O O . LYS A 1 475 ? -50.349 3.663 47.079 1.00 94.88 475 LYS A O 1
ATOM 3764 N N . GLY A 1 476 ? -48.288 3.326 46.278 1.00 91.56 476 GLY A N 1
ATOM 3765 C CA . GLY A 1 476 ? -48.516 2.022 45.656 1.00 91.56 476 GLY A CA 1
ATOM 3766 C C . GLY A 1 476 ? -47.215 1.489 45.056 1.00 91.56 476 GLY A C 1
ATOM 3767 O O . GLY A 1 476 ? -46.138 1.927 45.464 1.00 91.56 476 GLY A O 1
ATOM 3768 N N . GLN A 1 477 ? -47.307 0.571 44.092 1.00 95.12 477 GLN A N 1
ATOM 3769 C CA . GLN A 1 477 ? -46.126 -0.010 43.453 1.00 95.12 477 GLN A CA 1
ATOM 3770 C C . GLN A 1 477 ? -45.291 1.056 42.721 1.00 95.12 477 GLN A C 1
ATOM 3772 O O . GLN A 1 477 ? -45.834 1.927 42.042 1.00 95.12 477 GLN A O 1
ATOM 3777 N N . GLY A 1 478 ? -43.968 0.975 42.844 1.00 94.81 478 GLY A N 1
ATOM 3778 C CA . GLY A 1 478 ? -43.027 1.867 42.175 1.00 94.81 478 GLY A CA 1
ATOM 3779 C C . GLY A 1 478 ? -41.622 1.277 42.099 1.00 94.81 478 GLY A C 1
ATOM 3780 O O . GLY A 1 478 ? -41.396 0.124 42.465 1.00 94.81 478 GLY A O 1
ATOM 3781 N N . VAL A 1 479 ? -40.670 2.074 41.625 1.00 94.50 479 VAL A N 1
ATOM 3782 C CA . VAL A 1 479 ? -39.253 1.705 41.508 1.00 94.50 479 VAL A CA 1
ATOM 3783 C C . VAL A 1 479 ? -38.379 2.856 41.988 1.00 94.50 479 VAL A C 1
ATOM 3785 O O . VAL A 1 479 ? -38.748 4.018 41.821 1.00 94.50 479 VAL A O 1
ATOM 3788 N N . ALA A 1 480 ? -37.226 2.536 42.569 1.00 93.06 480 ALA A N 1
ATOM 3789 C CA . ALA A 1 480 ? -36.252 3.516 43.036 1.00 93.06 480 ALA A CA 1
ATOM 3790 C C . ALA A 1 480 ? -34.836 3.105 42.639 1.00 93.06 480 ALA A C 1
ATOM 3792 O O . ALA A 1 480 ? -34.539 1.915 42.566 1.00 93.06 480 ALA A O 1
ATOM 3793 N N . MET A 1 481 ? -33.964 4.091 42.427 1.00 92.25 481 MET A N 1
ATOM 3794 C CA . MET A 1 481 ? -32.548 3.883 42.137 1.00 92.25 481 MET A CA 1
ATOM 3795 C C . MET A 1 481 ? -31.704 4.942 42.851 1.00 92.25 481 MET A C 1
ATOM 3797 O O . MET A 1 481 ? -32.028 6.129 42.803 1.00 92.25 481 MET A O 1
ATOM 3801 N N . LEU A 1 482 ? -30.612 4.513 43.484 1.00 92.25 482 LEU A N 1
ATOM 3802 C CA . LEU A 1 482 ? -29.586 5.380 44.063 1.00 92.25 482 LEU A CA 1
ATOM 3803 C C . LEU A 1 482 ? -28.295 5.256 43.249 1.00 92.25 482 LEU A C 1
ATOM 3805 O O . LEU A 1 482 ? -27.831 4.146 42.994 1.00 92.25 482 LEU A O 1
ATOM 3809 N N . THR A 1 483 ? -27.694 6.387 42.881 1.00 92.31 483 THR A N 1
ATOM 3810 C CA . THR A 1 483 ? -26.435 6.461 42.119 1.00 92.31 483 THR A CA 1
ATOM 3811 C C . THR A 1 483 ? -25.424 7.360 42.826 1.00 92.31 483 THR A C 1
ATOM 3813 O O . THR A 1 483 ? -25.819 8.310 43.500 1.00 92.31 483 THR A O 1
ATOM 3816 N N . PHE A 1 484 ? -24.123 7.126 42.632 1.00 92.81 484 PHE A N 1
ATOM 3817 C CA . PHE A 1 484 ? -23.052 7.880 43.300 1.00 92.81 484 PHE A CA 1
ATOM 3818 C C . PHE A 1 484 ? -21.845 8.108 42.383 1.00 92.81 484 PHE A C 1
ATOM 3820 O O . PHE A 1 484 ? -21.688 7.423 41.374 1.00 92.81 484 PHE A O 1
ATOM 3827 N N . ASN A 1 485 ? -21.005 9.078 42.739 1.00 93.50 485 ASN A N 1
ATOM 3828 C CA . ASN A 1 485 ? -19.701 9.304 42.124 1.00 93.50 485 ASN A CA 1
ATOM 3829 C C . ASN A 1 485 ? -18.727 9.891 43.160 1.00 93.50 485 ASN A C 1
ATOM 3831 O O . ASN A 1 485 ? -19.149 10.227 44.268 1.00 93.50 485 ASN A O 1
ATOM 3835 N N . THR A 1 486 ? -17.442 10.009 42.821 1.00 92.00 486 THR A N 1
ATOM 3836 C CA . THR A 1 486 ? -16.413 10.576 43.710 1.00 92.00 486 THR A CA 1
ATOM 3837 C C . THR A 1 486 ? -15.626 11.677 43.013 1.00 92.00 486 THR A C 1
ATOM 3839 O O . THR A 1 486 ? -15.371 11.603 41.810 1.00 92.00 486 THR A O 1
ATOM 3842 N N . GLU A 1 487 ? -15.203 12.694 43.768 1.00 93.81 487 GLU A N 1
ATOM 3843 C CA . GLU A 1 487 ? -14.407 13.799 43.221 1.00 93.81 487 GLU A CA 1
ATOM 3844 C C . GLU A 1 487 ? -13.121 13.300 42.547 1.00 93.81 487 GLU A C 1
ATOM 3846 O O . GLU A 1 487 ? -12.816 13.715 41.431 1.00 93.81 487 GLU A O 1
ATOM 3851 N N . ASP A 1 488 ? -12.412 12.354 43.170 1.00 90.06 488 ASP A N 1
ATOM 3852 C CA . ASP A 1 488 ? -11.177 11.778 42.625 1.00 90.06 488 ASP A CA 1
ATOM 3853 C C . ASP A 1 488 ? -11.384 11.152 41.241 1.00 90.06 488 ASP A C 1
ATOM 3855 O O . ASP A 1 488 ? -10.579 11.346 40.323 1.00 90.06 488 ASP A O 1
ATOM 3859 N N . SER A 1 489 ? -12.494 10.431 41.059 1.00 88.69 489 SER A N 1
ATOM 3860 C CA . SER A 1 489 ? -12.833 9.814 39.778 1.00 88.69 489 SER A CA 1
ATOM 3861 C C . SER A 1 489 ? -13.158 10.865 38.714 1.00 88.69 489 SER A C 1
ATOM 3863 O O . SER A 1 489 ? -12.670 10.785 37.583 1.00 88.69 489 SER A O 1
ATOM 3865 N N . ILE A 1 490 ? -13.917 11.899 39.085 1.00 94.19 490 ILE A N 1
ATOM 3866 C CA . ILE A 1 490 ? -14.274 13.016 38.200 1.00 94.19 490 ILE A CA 1
ATOM 3867 C C . ILE A 1 490 ? -13.024 13.801 37.783 1.00 94.19 490 ILE A C 1
ATOM 3869 O O . ILE A 1 490 ? -12.838 14.101 36.602 1.00 94.19 490 ILE A O 1
ATOM 3873 N N . ARG A 1 491 ? -12.131 14.102 38.731 1.00 92.88 491 ARG A N 1
ATOM 3874 C CA . ARG A 1 491 ? -10.866 14.809 38.484 1.00 92.88 491 ARG A CA 1
ATOM 3875 C C . ARG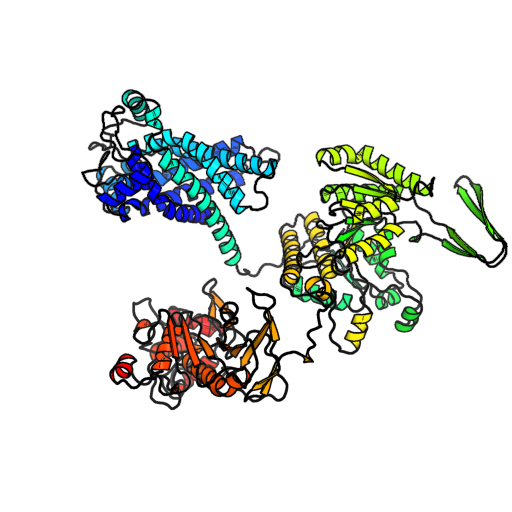 A 1 491 ? -9.968 14.004 37.551 1.00 92.88 491 ARG A C 1
ATOM 3877 O O . ARG A 1 491 ? -9.373 14.554 36.620 1.00 92.88 491 ARG A O 1
ATOM 3884 N N . SER A 1 492 ? -9.929 12.687 37.752 1.00 88.19 492 SER A N 1
ATOM 3885 C CA . SER A 1 492 ? -9.192 11.775 36.884 1.00 88.19 492 SER A CA 1
ATOM 3886 C C . SER A 1 492 ? -9.722 11.760 35.448 1.00 88.19 492 SER A C 1
ATOM 3888 O O . SER A 1 492 ? -8.945 11.828 34.481 1.00 88.19 492 SER A O 1
ATOM 3890 N N . PHE A 1 493 ? -11.046 11.716 35.314 1.00 93.00 493 PHE A N 1
ATOM 3891 C CA . PHE A 1 493 ? -11.751 11.786 34.042 1.00 93.00 493 PHE A CA 1
ATOM 3892 C C . PHE A 1 493 ? -11.486 13.111 33.310 1.00 93.00 493 PHE A C 1
ATOM 3894 O O . PHE A 1 493 ? -11.099 13.098 32.135 1.00 93.00 493 PHE A O 1
ATOM 3901 N N . ALA A 1 494 ? -11.582 14.242 34.015 1.00 94.81 494 ALA A N 1
ATOM 3902 C CA . ALA A 1 494 ? -11.287 15.567 33.476 1.00 94.81 494 ALA A CA 1
ATOM 3903 C C . ALA A 1 494 ? -9.855 15.654 32.929 1.00 94.81 494 ALA A C 1
ATOM 3905 O O . ALA A 1 494 ? -9.654 15.969 31.752 1.00 94.81 494 ALA A O 1
ATOM 3906 N N . GLY A 1 495 ? -8.855 15.290 33.741 1.00 92.06 495 GLY A N 1
ATOM 3907 C CA . GLY A 1 495 ? -7.447 15.316 33.328 1.00 92.06 495 GLY A CA 1
ATOM 3908 C C . GLY A 1 495 ? -7.169 14.452 32.092 1.00 92.06 495 GLY A C 1
ATOM 3909 O O . GLY A 1 495 ? -6.405 14.843 31.206 1.00 92.06 495 GLY A O 1
ATOM 3910 N N . SER A 1 496 ? -7.830 13.297 31.982 1.00 91.38 496 SER A N 1
ATOM 3911 C CA . SER A 1 496 ? -7.709 12.413 30.816 1.00 91.38 496 SER A CA 1
ATOM 3912 C C . SER A 1 496 ? -8.289 13.045 29.553 1.00 91.38 496 SER A C 1
ATOM 3914 O O . SER A 1 496 ? -7.640 13.005 28.505 1.00 91.38 496 SER A O 1
ATOM 3916 N N . CYS A 1 497 ? -9.455 13.686 29.652 1.00 95.00 497 CYS A N 1
ATOM 3917 C CA . CYS A 1 497 ? -10.076 14.391 28.532 1.00 95.00 497 CYS A CA 1
ATOM 3918 C C . CYS A 1 497 ? -9.222 15.570 28.048 1.00 95.00 497 CYS A C 1
ATOM 3920 O O . CYS A 1 497 ? -8.993 15.694 26.845 1.00 95.00 497 CYS A O 1
ATOM 3922 N N . PHE A 1 498 ? -8.676 16.385 28.958 1.00 95.44 498 PHE A N 1
ATOM 3923 C CA . PHE A 1 498 ? -7.805 17.507 28.586 1.00 95.44 498 PHE A CA 1
ATOM 3924 C C . PHE A 1 498 ? -6.517 17.052 27.889 1.00 95.44 498 PHE A C 1
ATOM 3926 O O . PHE A 1 498 ? -6.115 17.641 26.882 1.00 95.44 498 PHE A O 1
ATOM 3933 N N . ARG A 1 499 ? -5.873 15.982 28.376 1.00 90.69 499 ARG A N 1
ATOM 3934 C CA . ARG A 1 499 ? -4.685 15.413 27.712 1.00 90.69 499 ARG A CA 1
ATOM 3935 C C . ARG A 1 499 ? -5.003 14.874 26.327 1.00 90.69 499 ARG A C 1
ATOM 3937 O O . ARG A 1 499 ? -4.241 15.136 25.399 1.00 90.69 499 ARG A O 1
ATOM 3944 N N . MET A 1 500 ? -6.109 14.144 26.183 1.00 90.50 500 MET A N 1
ATOM 3945 C CA . MET A 1 500 ? -6.521 13.611 24.886 1.00 90.50 500 MET A CA 1
ATOM 3946 C C . MET A 1 500 ? -6.837 14.742 23.900 1.00 90.50 500 MET A C 1
ATOM 3948 O O . MET A 1 500 ? -6.372 14.708 22.765 1.00 90.50 500 MET A O 1
ATOM 3952 N N . ALA A 1 501 ? -7.546 15.783 24.341 1.00 94.44 501 ALA A N 1
ATOM 3953 C CA . ALA A 1 501 ? -7.841 16.962 23.529 1.00 94.44 501 ALA A CA 1
ATOM 3954 C C . ALA A 1 501 ? -6.561 17.666 23.040 1.00 94.44 501 ALA A C 1
ATOM 3956 O O . ALA A 1 501 ? -6.432 17.925 21.845 1.00 94.44 501 ALA A O 1
ATOM 3957 N N . LEU A 1 502 ? -5.563 17.865 23.913 1.00 93.06 502 LEU A N 1
ATOM 3958 C CA . LEU A 1 502 ? -4.247 18.395 23.518 1.00 93.06 502 LEU A CA 1
ATOM 3959 C C . LEU A 1 502 ? -3.510 17.471 22.546 1.00 93.06 502 LEU A C 1
ATOM 3961 O O . LEU A 1 502 ? -2.967 17.934 21.547 1.00 93.06 502 LEU A O 1
ATOM 3965 N N . GLN A 1 503 ? -3.501 16.162 22.812 1.00 88.69 503 GLN A N 1
ATOM 3966 C CA . GLN A 1 503 ? -2.844 15.180 21.947 1.00 88.69 503 GLN A CA 1
ATOM 3967 C C . GLN A 1 503 ? -3.456 15.161 20.541 1.00 88.69 503 GLN A C 1
ATOM 3969 O O . GLN A 1 503 ? -2.745 14.965 19.556 1.00 88.69 503 GLN A O 1
ATOM 3974 N N . ARG A 1 504 ? -4.774 15.343 20.449 1.00 89.75 504 ARG A N 1
ATOM 3975 C CA . ARG A 1 504 ? -5.532 15.342 19.193 1.00 89.75 504 ARG A CA 1
ATOM 3976 C C . ARG A 1 504 ? -5.652 16.723 18.560 1.00 89.75 504 ARG A C 1
ATOM 3978 O O . ARG A 1 504 ? -6.118 16.815 17.429 1.00 89.75 504 ARG A O 1
ATOM 3985 N N . ASN A 1 505 ? -5.190 17.755 19.261 1.00 95.19 505 ASN A N 1
ATOM 3986 C CA . ASN A 1 505 ? -5.308 19.158 18.892 1.00 95.19 505 ASN A CA 1
ATOM 3987 C C . ASN A 1 505 ? -6.761 19.597 18.628 1.00 95.19 505 ASN A C 1
ATOM 3989 O O . ASN A 1 505 ? -7.032 20.284 17.643 1.00 95.19 505 ASN A O 1
ATOM 3993 N N . TYR A 1 506 ? -7.695 19.147 19.473 1.00 96.81 506 TYR A N 1
ATOM 3994 C CA . TYR A 1 506 ? -9.140 19.384 19.349 1.00 96.81 506 TYR A CA 1
ATOM 3995 C C . TYR A 1 506 ? -9.675 20.194 20.541 1.00 96.81 506 TYR A C 1
ATOM 3997 O O . TYR A 1 506 ? -9.199 19.996 21.660 1.00 96.81 506 TYR A O 1
ATOM 4005 N N . PRO A 1 507 ? -10.675 21.077 20.340 1.00 97.75 507 PRO A N 1
ATOM 4006 C CA . PRO A 1 507 ? -11.388 21.708 21.447 1.00 97.75 507 PRO A CA 1
ATOM 4007 C C . PRO A 1 507 ? -12.144 20.657 22.272 1.00 97.75 507 PRO A C 1
ATOM 4009 O O . PRO A 1 507 ? -12.497 19.587 21.760 1.00 97.75 507 PRO A O 1
ATOM 4012 N N . LEU A 1 508 ? -12.387 20.965 23.546 1.00 98.38 508 LEU A N 1
ATOM 4013 C CA . LEU A 1 508 ? -13.049 20.074 24.497 1.00 98.38 508 LEU A CA 1
ATOM 4014 C C . LEU A 1 508 ? -14.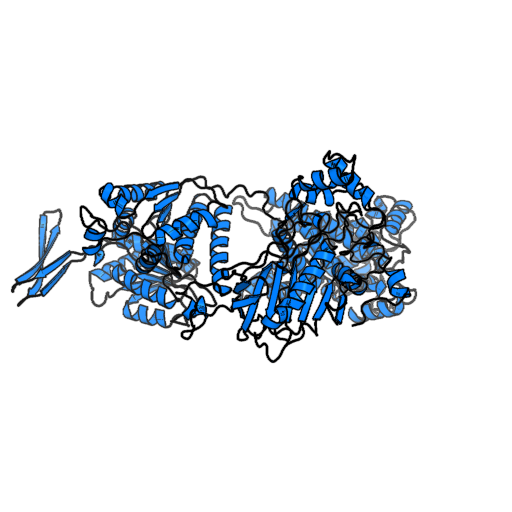405 20.634 24.933 1.00 98.38 508 LEU A C 1
ATOM 4016 O O . LEU A 1 508 ? -14.490 21.750 25.442 1.00 98.38 508 LEU A O 1
ATOM 4020 N N . TYR A 1 509 ? -15.437 19.806 24.832 1.00 98.31 509 TYR A N 1
ATOM 4021 C CA . TYR A 1 509 ? -16.755 20.069 25.398 1.00 98.31 509 TYR A CA 1
ATOM 4022 C C . TYR A 1 509 ? -17.051 19.052 26.491 1.00 98.31 509 TYR A C 1
ATOM 4024 O O . TYR A 1 509 ? -16.935 17.850 26.251 1.00 98.31 509 TYR A O 1
ATOM 4032 N N . PHE A 1 510 ? -17.465 19.514 27.668 1.00 98.31 510 PHE A N 1
ATOM 4033 C CA . PHE A 1 510 ? -18.033 18.647 28.700 1.00 98.31 510 PHE A CA 1
ATOM 4034 C C . PHE A 1 510 ? -19.491 19.032 28.932 1.00 98.31 510 PHE A C 1
ATOM 4036 O O . PHE A 1 510 ? -19.807 20.212 29.105 1.00 98.31 510 PHE A O 1
ATOM 4043 N N . ALA A 1 511 ? -20.382 18.041 28.878 1.00 94.69 511 ALA A N 1
ATOM 4044 C CA . ALA A 1 511 ? -21.815 18.287 28.904 1.00 94.69 511 ALA A CA 1
ATOM 4045 C C . ALA A 1 511 ? -22.523 17.533 30.034 1.00 94.69 511 ALA A C 1
ATOM 4047 O O . ALA A 1 511 ? -22.303 16.338 30.222 1.00 94.69 511 ALA A O 1
ATOM 4048 N N . THR A 1 512 ? -23.382 18.242 30.771 1.00 97.06 512 THR A N 1
ATOM 4049 C CA . THR A 1 512 ? -24.151 17.716 31.916 1.00 97.06 512 THR A CA 1
ATOM 4050 C C . THR A 1 512 ? -25.583 18.259 31.918 1.00 97.06 512 THR A C 1
ATOM 4052 O O . THR A 1 512 ? -25.957 19.059 31.058 1.00 97.06 512 THR A O 1
ATOM 4055 N N . LYS A 1 513 ? -26.419 17.857 32.882 1.00 96.56 513 LYS A N 1
ATOM 4056 C CA . LYS A 1 513 ? -27.749 18.444 33.116 1.00 96.56 513 LYS A CA 1
ATOM 4057 C C . LYS A 1 513 ? -27.797 19.167 34.468 1.00 96.56 513 LYS A C 1
ATOM 4059 O O . LYS A 1 513 ? -28.730 19.006 35.257 1.00 96.56 513 LYS A O 1
ATOM 4064 N N . SER A 1 514 ? -26.801 20.019 34.717 1.00 92.88 514 SER A N 1
ATOM 4065 C CA . SER A 1 514 ? -26.606 20.757 35.978 1.00 92.88 514 SER A CA 1
ATOM 4066 C C . SER A 1 514 ? -27.752 21.696 36.378 1.00 92.88 514 SER A C 1
ATOM 4068 O O . SER A 1 514 ? -27.899 22.011 37.559 1.00 92.88 514 SER A O 1
ATOM 4070 N N . THR A 1 515 ? -28.614 22.104 35.441 1.00 92.00 515 THR A N 1
ATOM 4071 C CA . THR A 1 515 ? -29.837 22.870 35.744 1.00 92.00 515 THR A CA 1
ATOM 4072 C C . THR A 1 515 ? -30.886 22.054 36.505 1.00 92.00 515 THR A C 1
ATOM 4074 O O . THR A 1 515 ? -31.654 22.632 37.277 1.00 92.00 515 THR A O 1
ATOM 4077 N N . LEU A 1 516 ? -30.899 20.726 36.330 1.00 94.25 516 LEU A N 1
ATOM 4078 C CA . LEU A 1 516 ? -31.758 19.795 37.070 1.00 94.25 516 LEU A CA 1
ATOM 4079 C C . LEU A 1 516 ? -31.003 19.143 38.234 1.00 94.25 516 LEU A C 1
ATOM 4081 O O . LEU A 1 516 ? -31.456 19.202 39.376 1.00 94.25 516 LEU A O 1
ATOM 4085 N N . LEU A 1 517 ? -29.823 18.579 37.971 1.00 94.38 517 LEU A N 1
ATOM 4086 C CA . LEU A 1 517 ? -28.989 17.910 38.973 1.00 94.38 517 LEU A CA 1
ATOM 4087 C C . LEU A 1 517 ? -28.055 18.913 39.669 1.00 94.38 517 LEU A C 1
ATOM 4089 O O . LEU A 1 517 ? -26.832 18.850 39.550 1.00 94.38 517 LEU A O 1
ATOM 4093 N N . LYS A 1 518 ? -28.657 19.851 40.411 1.00 92.81 518 LYS A N 1
ATOM 4094 C CA . LYS A 1 518 ? -27.997 21.062 40.943 1.00 92.81 518 LYS A CA 1
ATOM 4095 C C . LYS A 1 518 ? -26.826 20.825 41.898 1.00 92.81 518 LYS A C 1
ATOM 4097 O O . LYS A 1 518 ? -26.031 21.735 42.089 1.00 92.81 518 LYS A O 1
ATOM 4102 N N . GLN A 1 519 ? -26.750 19.660 42.535 1.00 94.00 519 GLN A N 1
ATOM 4103 C CA . GLN A 1 519 ? -25.629 19.296 43.410 1.00 94.00 519 GLN A CA 1
ATOM 4104 C C . GLN A 1 519 ? -24.702 18.304 42.705 1.00 94.00 519 GLN A C 1
ATOM 4106 O O . GLN A 1 519 ? -23.512 18.559 42.568 1.00 94.00 519 GLN A O 1
ATOM 4111 N N . TYR A 1 520 ? -25.273 17.220 42.176 1.00 95.94 520 TYR A N 1
ATOM 4112 C CA . TYR A 1 520 ? -24.523 16.125 41.562 1.00 95.94 520 TYR A CA 1
ATOM 4113 C C . TYR A 1 520 ? -23.729 16.566 40.322 1.00 95.94 520 TYR A C 1
ATOM 4115 O O . TYR A 1 520 ? -22.507 16.470 40.303 1.00 95.94 520 TYR A O 1
ATOM 4123 N N . ASP A 1 521 ? -24.392 17.121 39.304 1.00 97.38 521 ASP A N 1
ATOM 4124 C CA . ASP A 1 521 ? -23.724 17.554 38.066 1.00 97.38 521 ASP A CA 1
ATOM 4125 C C . ASP A 1 521 ? -22.961 18.873 38.250 1.00 97.38 521 ASP A C 1
ATOM 4127 O O . ASP A 1 521 ? -22.032 19.171 37.497 1.00 97.38 521 ASP A O 1
ATOM 4131 N N . LYS A 1 522 ? -23.323 19.667 39.265 1.00 95.19 522 LYS A N 1
ATOM 4132 C CA . LYS A 1 522 ? -22.567 20.871 39.629 1.00 95.19 522 LYS A CA 1
ATOM 4133 C C . LYS A 1 522 ? -21.153 20.517 40.079 1.00 95.19 522 LYS A C 1
ATOM 4135 O O . LYS A 1 522 ? -20.222 21.168 39.615 1.00 95.19 522 LYS A O 1
ATOM 4140 N N . LEU A 1 523 ? -20.988 19.461 40.881 1.00 97.38 523 LEU A N 1
ATOM 4141 C CA . LEU A 1 523 ? -19.666 18.990 41.297 1.00 97.38 523 LEU A CA 1
ATOM 4142 C C . LEU A 1 523 ? -18.800 18.598 40.090 1.00 97.38 523 LEU A C 1
ATOM 4144 O O . LEU A 1 523 ? -17.641 18.992 40.015 1.00 97.38 523 LEU A O 1
ATOM 4148 N N . PHE A 1 524 ? -19.365 17.899 39.099 1.00 97.88 524 PHE A N 1
ATOM 4149 C CA . PHE A 1 524 ? -18.647 17.590 37.857 1.00 97.88 524 PHE A CA 1
ATOM 4150 C C . PHE A 1 524 ? -18.139 18.853 37.152 1.00 97.88 524 PHE A C 1
ATOM 4152 O O . PHE A 1 524 ? -16.968 18.932 36.781 1.00 97.88 524 PHE A O 1
ATOM 4159 N N . ASN A 1 525 ? -19.013 19.846 36.986 1.00 97.50 525 ASN A N 1
ATOM 4160 C CA . ASN A 1 525 ? -18.663 21.105 36.334 1.00 97.50 525 ASN A CA 1
ATOM 4161 C C . ASN A 1 525 ? -17.572 21.868 37.104 1.00 97.50 525 ASN A C 1
ATOM 4163 O O . ASN A 1 525 ? -16.628 22.363 36.490 1.00 97.50 525 ASN A O 1
ATOM 4167 N N . GLU A 1 526 ? -17.683 21.943 38.433 1.00 97.69 526 GLU A N 1
ATOM 4168 C CA . GLU A 1 526 ? -16.699 22.601 39.302 1.00 97.69 526 GLU A CA 1
ATOM 4169 C C . GLU A 1 526 ? -15.325 21.933 39.202 1.00 97.69 526 GLU A C 1
ATOM 4171 O O . GLU A 1 526 ? -14.325 22.621 39.002 1.00 97.69 526 GLU A O 1
ATOM 4176 N N . VAL A 1 527 ? -15.273 20.600 39.243 1.00 98.06 527 VAL A N 1
ATOM 4177 C CA . VAL A 1 527 ? -14.016 19.847 39.127 1.00 98.06 527 VAL A CA 1
ATOM 4178 C C . VAL A 1 527 ? -13.378 20.023 37.747 1.00 98.06 527 VAL A C 1
ATOM 4180 O O . VAL A 1 527 ? -12.168 20.231 37.655 1.00 98.06 527 VAL A O 1
ATOM 4183 N N . PHE A 1 528 ? -14.159 19.986 36.664 1.00 98.31 528 PHE A N 1
ATOM 4184 C CA . PHE A 1 528 ? -13.631 20.218 35.314 1.00 98.31 528 PHE A CA 1
ATOM 4185 C C . PHE A 1 528 ? -13.045 21.626 35.149 1.00 98.31 528 PHE A C 1
ATOM 4187 O O . PHE A 1 528 ? -11.974 21.775 34.557 1.00 98.31 528 PHE A O 1
ATOM 4194 N N . LEU A 1 529 ? -13.721 22.649 35.684 1.00 98.06 529 LEU A N 1
ATOM 4195 C CA . LEU A 1 529 ? -13.216 24.025 35.683 1.00 98.06 529 LEU A CA 1
ATOM 4196 C C . LEU A 1 529 ? -11.947 24.160 36.524 1.00 98.06 529 LEU A C 1
ATOM 4198 O O . LEU A 1 529 ? -10.989 24.784 36.074 1.00 98.06 529 LEU A O 1
ATOM 4202 N N . ASP A 1 530 ? -11.918 23.547 37.708 1.00 98.00 530 ASP A N 1
ATOM 4203 C CA . ASP A 1 530 ? -10.758 23.566 38.598 1.00 98.00 530 ASP A CA 1
ATOM 4204 C C . ASP A 1 530 ? -9.517 22.961 37.924 1.00 98.00 530 ASP A C 1
ATOM 4206 O O . ASP A 1 530 ? -8.454 23.586 37.893 1.00 98.00 530 ASP A O 1
ATOM 4210 N N . VAL A 1 531 ? -9.666 21.780 37.310 1.00 96.75 531 VAL A N 1
ATOM 4211 C CA . VAL A 1 531 ? -8.590 21.113 36.556 1.00 96.75 531 VAL A CA 1
ATOM 4212 C C . VAL A 1 531 ? -8.154 21.954 35.354 1.00 96.75 531 VAL A C 1
ATOM 4214 O O . VAL A 1 531 ? -6.954 22.103 35.107 1.00 96.75 531 VAL A O 1
ATOM 4217 N N . TYR A 1 532 ? -9.098 22.538 34.611 1.00 97.94 532 TYR A N 1
ATOM 4218 C CA . TYR A 1 532 ? -8.777 23.395 33.471 1.00 97.94 532 TYR A CA 1
ATOM 4219 C C . TYR A 1 532 ? -7.945 24.610 33.888 1.00 97.94 532 TYR A C 1
ATOM 4221 O O . TYR A 1 532 ? -6.840 24.804 33.376 1.00 97.94 532 TYR A O 1
ATOM 4229 N N . GLU A 1 533 ? -8.454 25.401 34.834 1.00 97.56 533 GLU A N 1
ATOM 4230 C CA . GLU A 1 533 ? -7.843 26.659 35.268 1.00 97.56 533 GLU A CA 1
ATOM 4231 C C . GLU A 1 533 ? -6.460 26.436 35.890 1.00 97.56 533 GLU A C 1
ATOM 4233 O O . GLU A 1 533 ? -5.520 27.175 35.583 1.00 97.56 533 GLU A O 1
ATOM 4238 N N . LYS A 1 534 ? -6.302 25.390 36.713 1.00 97.06 534 LYS A N 1
ATOM 4239 C CA . LYS A 1 534 ? -5.032 25.110 37.397 1.00 97.06 534 LYS A CA 1
ATOM 4240 C C . LYS A 1 534 ? -3.979 24.468 36.492 1.00 97.06 534 LYS A C 1
ATOM 4242 O O . LYS A 1 534 ? -2.802 24.809 36.611 1.00 97.06 534 LYS A O 1
ATOM 4247 N N . GLU A 1 535 ? -4.358 23.553 35.595 1.00 95.62 535 GLU A N 1
ATOM 4248 C CA . GLU A 1 535 ? -3.384 22.663 34.934 1.00 95.62 535 GLU A CA 1
ATOM 4249 C C . GLU A 1 535 ? -3.300 22.776 33.403 1.00 95.62 535 GLU A C 1
ATOM 4251 O O . GLU A 1 535 ? -2.247 22.452 32.823 1.00 95.62 535 GLU A O 1
ATOM 4256 N N . TYR A 1 536 ? -4.379 23.195 32.729 1.00 96.38 536 TYR A N 1
ATOM 4257 C CA . TYR A 1 536 ? -4.505 23.058 31.269 1.00 96.38 536 TYR A CA 1
ATOM 4258 C C . TYR A 1 536 ? -4.762 24.358 30.513 1.00 96.38 536 TYR A C 1
ATOM 4260 O O . TYR A 1 536 ? -4.382 24.422 29.347 1.00 96.38 536 TYR A O 1
ATOM 4268 N N . LYS A 1 537 ? -5.283 25.411 31.146 1.00 97.62 537 LYS A N 1
ATOM 4269 C CA . LYS A 1 537 ? -5.618 26.686 30.493 1.00 97.62 537 LYS A CA 1
ATOM 4270 C C . LYS A 1 537 ? -4.473 27.259 29.664 1.00 97.62 537 LYS A C 1
ATOM 4272 O O . LYS A 1 537 ? -4.606 27.408 28.456 1.00 97.62 537 LYS A O 1
ATOM 4277 N N . LYS A 1 538 ? -3.291 27.427 30.268 1.00 97.19 538 LYS A N 1
ATOM 4278 C CA . LYS A 1 538 ? -2.092 27.915 29.558 1.00 97.19 538 LYS A CA 1
ATOM 4279 C C . LYS A 1 538 ? -1.680 27.017 28.384 1.00 97.19 538 LYS A C 1
ATOM 4281 O O . LYS A 1 538 ? -1.165 27.506 27.385 1.00 97.19 538 LYS A O 1
ATOM 4286 N N . LYS A 1 539 ? -1.873 25.696 28.504 1.00 97.12 539 LYS A N 1
ATOM 4287 C CA . LYS A 1 539 ? -1.531 24.724 27.449 1.00 97.12 539 LYS A CA 1
ATOM 4288 C C . LYS A 1 539 ? -2.535 24.786 26.296 1.00 97.12 539 LYS A C 1
ATOM 4290 O O . LYS A 1 539 ? -2.126 24.707 25.145 1.00 97.12 539 LYS A O 1
ATOM 4295 N N . PHE A 1 540 ? -3.821 24.943 26.608 1.00 97.62 540 PHE A N 1
ATOM 4296 C CA . PHE A 1 540 ? -4.899 25.101 25.632 1.00 97.62 540 PHE A CA 1
ATOM 4297 C C . PHE A 1 540 ? -4.772 26.423 24.876 1.00 97.62 540 PHE A C 1
ATOM 4299 O O . PHE A 1 540 ? -4.801 26.415 23.650 1.00 97.62 540 PHE A O 1
ATOM 4306 N N . GLU A 1 541 ? -4.514 27.529 25.578 1.00 96.50 541 GLU A N 1
ATOM 4307 C CA . GLU A 1 541 ? -4.257 28.841 24.971 1.00 96.50 541 GLU A CA 1
ATOM 4308 C C . GLU A 1 541 ? -3.044 28.798 24.030 1.00 96.50 541 GLU A C 1
ATOM 4310 O O . GLU A 1 541 ? -3.121 29.264 22.895 1.00 96.50 541 GLU A O 1
ATOM 4315 N N . ALA A 1 542 ? -1.944 28.159 24.450 1.00 96.69 542 ALA A N 1
ATOM 4316 C CA . ALA A 1 542 ? -0.760 27.982 23.605 1.00 96.69 542 ALA A CA 1
ATOM 4317 C C . ALA A 1 542 ? -1.023 27.118 22.355 1.00 96.69 542 ALA A C 1
ATOM 4319 O O . ALA A 1 542 ? -0.366 27.309 21.332 1.00 96.69 542 ALA A O 1
ATOM 4320 N N . ALA A 1 543 ? -1.971 26.179 22.431 1.00 95.56 543 ALA A N 1
ATOM 4321 C CA . ALA A 1 543 ? -2.398 25.334 21.316 1.00 95.56 543 ALA A CA 1
ATOM 4322 C C . ALA A 1 543 ? -3.562 25.936 20.499 1.00 95.56 543 ALA A C 1
ATOM 4324 O O . ALA A 1 543 ? -3.991 25.326 19.522 1.00 95.56 543 ALA A O 1
ATOM 4325 N N . ASN A 1 544 ? -4.061 27.122 20.871 1.00 96.69 544 ASN A N 1
ATOM 4326 C CA . ASN A 1 544 ? -5.253 27.753 20.297 1.00 96.69 544 ASN A CA 1
ATOM 4327 C C . ASN A 1 544 ? -6.509 26.853 20.356 1.00 96.69 544 ASN A C 1
ATOM 4329 O O . ASN A 1 544 ? -7.275 26.760 19.394 1.00 96.69 544 ASN A O 1
ATOM 4333 N N . LEU A 1 545 ? -6.697 26.165 21.485 1.00 97.31 545 LEU A N 1
ATOM 4334 C CA . LEU A 1 545 ? -7.835 25.287 21.768 1.00 97.31 545 LEU A CA 1
ATOM 4335 C C . LEU A 1 545 ? -8.735 25.894 22.845 1.00 97.31 545 LEU A C 1
ATOM 4337 O O . LEU A 1 545 ? -8.276 26.641 23.707 1.00 97.31 545 LEU A O 1
ATOM 4341 N N . THR A 1 546 ? -10.013 25.519 22.834 1.00 97.25 546 THR A N 1
ATOM 4342 C CA . THR A 1 546 ? -11.009 25.974 23.810 1.00 97.25 546 THR A CA 1
ATOM 4343 C C . THR A 1 546 ? -11.533 24.825 24.668 1.00 97.25 546 THR A C 1
ATOM 4345 O O . THR A 1 546 ? -11.501 23.656 24.269 1.00 97.25 546 THR A O 1
ATOM 4348 N N . PHE A 1 547 ? -12.017 25.177 25.859 1.00 98.25 547 PHE A N 1
ATOM 4349 C CA . PHE A 1 547 ? -12.787 24.303 26.734 1.00 98.25 547 PHE A CA 1
ATOM 4350 C C . PHE A 1 547 ? -14.119 24.974 27.076 1.00 98.25 547 PHE A C 1
ATOM 4352 O O . PHE A 1 547 ? -14.131 26.130 27.499 1.00 98.25 547 PHE A O 1
ATOM 4359 N N . GLU A 1 548 ? -15.227 24.254 26.904 1.00 97.50 548 GLU A N 1
ATOM 4360 C CA . GLU A 1 548 ? -16.573 24.750 27.196 1.00 97.50 548 GLU A CA 1
ATOM 4361 C C . GLU A 1 548 ? -17.392 23.732 28.001 1.00 97.50 548 GLU A C 1
ATOM 4363 O O . GLU A 1 548 ? -17.431 22.538 27.689 1.00 97.50 548 GLU A O 1
ATOM 4368 N N . LEU A 1 549 ? -18.111 24.237 29.007 1.00 97.31 549 LEU A N 1
ATOM 4369 C CA . LEU A 1 549 ? -19.193 23.516 29.671 1.00 97.31 549 LEU A CA 1
ATOM 4370 C C . LEU A 1 549 ? -20.513 23.787 28.951 1.00 97.31 549 LEU A C 1
ATOM 4372 O O . LEU A 1 549 ? -20.844 24.944 28.687 1.00 97.31 549 LEU A O 1
ATOM 4376 N N . ARG A 1 550 ? -21.292 22.738 28.682 1.00 96.50 550 ARG A N 1
ATOM 4377 C CA . ARG A 1 550 ? -22.610 22.855 28.039 1.00 96.50 550 ARG A CA 1
ATOM 4378 C C . ARG A 1 550 ? -23.670 22.004 28.723 1.00 96.50 550 ARG A C 1
ATOM 4380 O O . ARG A 1 550 ? -23.366 21.077 29.470 1.00 96.50 550 ARG A O 1
ATOM 4387 N N . LEU A 1 551 ? -24.935 22.316 28.451 1.00 96.88 551 LEU A N 1
ATOM 4388 C CA . LEU A 1 551 ? -26.023 21.402 28.780 1.00 96.88 551 LEU A CA 1
ATOM 4389 C C . LEU A 1 551 ? -26.069 20.268 27.751 1.00 96.88 551 LEU A C 1
ATOM 4391 O O . LEU A 1 551 ? -25.837 20.502 26.567 1.00 96.88 551 LEU A O 1
ATOM 4395 N N . ILE A 1 552 ? -26.342 19.041 28.197 1.00 96.75 552 ILE A N 1
ATOM 4396 C CA . ILE A 1 552 ? -26.268 17.836 27.353 1.00 96.75 552 ILE A CA 1
ATOM 4397 C C . ILE A 1 552 ? -27.197 17.879 26.133 1.00 96.75 552 ILE A C 1
ATOM 4399 O O . ILE A 1 552 ? -26.803 17.460 25.047 1.00 96.75 552 ILE A O 1
ATOM 4403 N N . ASP A 1 553 ? -28.389 18.449 26.280 1.00 95.19 553 ASP A N 1
ATOM 4404 C CA . ASP A 1 553 ? -29.353 18.649 25.197 1.00 95.19 553 ASP A CA 1
ATOM 4405 C C . ASP A 1 553 ? -28.881 19.684 24.169 1.00 95.19 553 ASP A C 1
ATOM 4407 O O . ASP A 1 553 ? -28.975 19.431 22.967 1.00 95.19 553 ASP A O 1
ATOM 4411 N N . ASP A 1 554 ? -28.314 20.807 24.621 1.00 94.94 554 ASP A N 1
ATOM 4412 C CA . ASP A 1 554 ? -27.706 21.800 23.722 1.00 94.94 554 ASP A CA 1
ATOM 4413 C C . ASP A 1 554 ? -26.497 21.211 22.986 1.00 94.94 554 ASP A C 1
ATOM 4415 O O . ASP A 1 554 ? -26.384 21.325 21.766 1.00 94.94 554 ASP A O 1
ATOM 4419 N N . MET A 1 555 ? -25.615 20.513 23.707 1.00 96.06 555 MET A N 1
ATOM 4420 C CA . MET A 1 555 ? -24.417 19.928 23.112 1.00 96.06 555 MET A CA 1
ATOM 4421 C C . MET A 1 555 ? -24.759 18.845 22.081 1.00 96.06 555 MET A C 1
ATOM 4423 O O . MET A 1 555 ? -24.134 18.800 21.022 1.00 96.06 555 MET A O 1
ATOM 4427 N N . ALA A 1 556 ? -25.778 18.018 22.333 1.00 94.88 556 ALA A N 1
ATOM 4428 C CA . ALA A 1 556 ? -26.255 17.045 21.353 1.00 94.88 556 ALA A CA 1
ATOM 4429 C C . ALA A 1 556 ? -26.794 17.726 20.082 1.00 94.88 556 ALA A C 1
ATOM 4431 O O . ALA A 1 556 ? -26.451 17.320 18.969 1.00 94.88 556 ALA A O 1
ATOM 4432 N N . ALA A 1 557 ? -27.568 18.807 20.223 1.00 94.75 557 ALA A N 1
ATOM 4433 C CA . ALA A 1 557 ? -28.043 19.586 19.080 1.00 94.75 557 ALA A CA 1
ATOM 4434 C C . ALA A 1 557 ? -26.892 20.270 18.315 1.00 94.75 557 ALA A C 1
ATOM 4436 O O . ALA A 1 557 ? -26.900 20.303 17.080 1.00 94.75 557 ALA A O 1
ATOM 4437 N N . GLN A 1 558 ? -25.890 20.787 19.029 1.00 94.25 558 GLN A N 1
ATOM 4438 C CA . GLN A 1 558 ? -24.700 21.406 18.445 1.00 94.25 558 GLN A CA 1
ATOM 4439 C C . GLN A 1 558 ? -23.843 20.380 17.695 1.00 94.25 558 GLN A C 1
ATOM 4441 O O . GLN A 1 558 ? -23.384 20.663 16.587 1.00 94.25 558 GLN A O 1
ATOM 4446 N N . ALA A 1 559 ? -23.672 19.176 18.248 1.00 94.38 559 ALA A N 1
ATOM 4447 C CA . ALA A 1 559 ? -22.933 18.092 17.609 1.00 94.38 559 ALA A CA 1
ATOM 4448 C C . ALA A 1 559 ? -23.533 17.749 16.237 1.00 94.38 559 ALA A C 1
ATOM 4450 O O . ALA A 1 559 ? -22.794 17.701 15.252 1.00 94.38 559 ALA A O 1
ATOM 4451 N N . MET A 1 560 ? -24.862 17.631 16.136 1.00 93.44 560 MET A N 1
ATOM 4452 C CA . MET A 1 560 ? -25.565 17.357 14.870 1.00 93.44 560 MET A CA 1
ATOM 4453 C C . MET A 1 560 ? -25.350 18.432 13.794 1.00 93.44 560 MET A C 1
ATOM 4455 O O . MET A 1 560 ? -25.358 18.118 12.607 1.00 93.44 560 MET A O 1
ATOM 4459 N N . LYS A 1 561 ? -25.150 19.693 14.195 1.00 92.94 561 LYS A N 1
ATOM 4460 C CA . LYS A 1 561 ? -24.922 20.832 13.283 1.00 92.94 561 LYS A CA 1
ATOM 4461 C C . LYS A 1 561 ? -23.443 21.085 12.980 1.00 92.94 561 LYS A C 1
ATOM 4463 O O . LYS A 1 561 ? -23.121 21.913 12.131 1.00 92.94 561 LYS A O 1
ATOM 4468 N N . SER A 1 562 ? -22.544 20.435 13.711 1.00 94.06 562 SER A N 1
ATOM 4469 C CA . SER A 1 562 ? -21.105 20.656 13.603 1.00 94.06 562 SER A CA 1
ATOM 4470 C C . SER A 1 562 ? -20.499 19.973 12.375 1.00 94.06 562 SER A C 1
ATOM 4472 O O . SER A 1 562 ? -21.114 19.118 11.738 1.00 94.06 562 SER A O 1
ATOM 4474 N N . SER A 1 563 ? -19.234 20.291 12.095 1.00 93.44 563 SER A N 1
ATOM 4475 C CA . SER A 1 563 ? -18.411 19.529 11.153 1.00 93.44 563 SER A CA 1
ATOM 4476 C C . SER A 1 563 ? -17.625 18.379 11.802 1.00 93.44 563 SER A C 1
ATOM 4478 O O . SER A 1 563 ? -16.786 17.757 11.147 1.00 93.44 563 SER A O 1
ATOM 4480 N N . GLY A 1 564 ? -17.890 18.081 13.080 1.00 92.94 564 GLY A N 1
ATOM 4481 C CA . GLY A 1 564 ? -17.038 17.246 13.927 1.00 92.94 564 GLY A CA 1
ATOM 4482 C C . GLY A 1 564 ? -15.757 17.969 14.367 1.00 92.94 564 GLY A C 1
ATOM 4483 O O . GLY A 1 564 ? -15.694 19.198 14.374 1.00 92.94 564 GLY A O 1
ATOM 4484 N N . GLY A 1 565 ? -14.713 17.214 14.724 1.00 94.38 565 GLY A N 1
ATOM 4485 C CA . GLY A 1 565 ? -13.388 17.763 15.035 1.00 94.38 565 GLY A CA 1
ATOM 4486 C C . GLY A 1 565 ? -13.241 18.317 16.452 1.00 94.38 565 GLY A C 1
ATOM 4487 O O . GLY A 1 565 ? -12.542 19.307 16.646 1.00 94.38 565 GLY A O 1
ATOM 4488 N N . PHE A 1 566 ? -13.909 17.701 17.426 1.00 96.06 566 PHE A N 1
ATOM 4489 C CA . PHE A 1 566 ? -13.841 18.057 18.843 1.00 96.06 566 PHE A CA 1
ATOM 4490 C C . PHE A 1 566 ? -13.813 16.803 19.723 1.00 96.06 566 PHE A C 1
ATOM 4492 O O . PHE A 1 566 ? -14.172 15.706 19.276 1.00 96.06 566 PHE A O 1
ATOM 4499 N N . LEU A 1 567 ? -13.380 16.969 20.974 1.00 97.06 567 LEU A N 1
ATOM 4500 C CA . LEU A 1 567 ? -13.545 15.961 22.015 1.00 97.06 567 LEU A CA 1
ATOM 4501 C C . LEU A 1 567 ? -14.807 16.271 22.818 1.00 97.06 567 LEU A C 1
ATOM 4503 O O . LEU A 1 567 ? -14.986 17.390 23.299 1.00 97.06 567 LEU A O 1
ATOM 4507 N N . TRP A 1 568 ? -15.670 15.276 22.972 1.00 97.38 568 TRP A N 1
ATOM 4508 C CA . TRP A 1 568 ? -16.886 15.350 23.765 1.00 97.38 568 TRP A CA 1
ATOM 4509 C C . TRP A 1 568 ? -16.743 14.474 25.008 1.00 97.38 568 TRP A C 1
ATOM 4511 O O . TRP A 1 568 ? -16.836 13.249 24.942 1.00 97.38 568 TRP A O 1
ATOM 4521 N N . ALA A 1 569 ? -16.474 15.106 26.146 1.00 97.38 569 ALA A N 1
ATOM 4522 C CA . ALA A 1 569 ? -16.477 14.453 27.443 1.00 97.38 569 ALA A CA 1
ATOM 4523 C C . ALA A 1 569 ? -17.924 14.262 27.919 1.00 97.38 569 ALA A C 1
ATOM 4525 O O . ALA A 1 569 ? -18.727 15.200 27.916 1.00 97.38 569 ALA A O 1
ATOM 4526 N N . LEU A 1 570 ? -18.244 13.038 28.324 1.00 96.88 570 LEU A N 1
ATOM 4527 C CA . LEU A 1 570 ? -19.583 12.591 28.676 1.00 96.88 570 LEU A CA 1
ATOM 4528 C C . LEU A 1 570 ? -19.566 11.760 29.959 1.00 96.88 570 LEU A C 1
ATOM 4530 O O . LEU A 1 570 ? -18.671 10.935 30.174 1.00 96.88 570 LEU A O 1
ATOM 4534 N N . LYS A 1 571 ? -20.599 11.951 30.785 1.00 95.19 571 LYS A N 1
ATOM 4535 C CA . LYS A 1 571 ? -20.882 11.086 31.936 1.00 95.19 571 LYS A CA 1
ATOM 4536 C C . LYS A 1 571 ? -21.154 9.650 31.489 1.00 95.19 571 LYS A C 1
ATOM 4538 O O . LYS A 1 571 ? -21.322 9.376 30.299 1.00 95.19 571 LYS A O 1
ATOM 4543 N N . SER A 1 572 ? -21.203 8.723 32.442 1.00 89.81 572 SER A N 1
ATOM 4544 C CA . SER A 1 572 ? -21.166 7.295 32.126 1.00 89.81 572 SER A CA 1
ATOM 4545 C C . SER A 1 572 ? -22.314 6.830 31.230 1.00 89.81 572 SER A C 1
ATOM 4547 O O . SER A 1 572 ? -22.070 6.127 30.246 1.00 89.81 572 SER A O 1
ATOM 4549 N N . TYR A 1 573 ? -23.545 7.258 31.522 1.00 90.44 573 TYR A N 1
ATOM 4550 C CA . TYR A 1 573 ? -24.725 6.934 30.715 1.00 90.44 573 TYR A CA 1
ATOM 4551 C C . TYR A 1 573 ? -24.742 7.657 29.369 1.00 90.44 573 TYR A C 1
ATOM 4553 O O . TYR A 1 573 ? -24.891 7.010 28.333 1.00 90.44 573 TYR A O 1
ATOM 4561 N N . ASP A 1 574 ? -24.509 8.971 29.369 1.00 94.00 574 ASP A N 1
ATOM 4562 C CA . ASP A 1 574 ? -24.521 9.771 28.141 1.00 94.00 574 ASP A CA 1
ATOM 4563 C C . ASP A 1 574 ? -23.460 9.281 27.147 1.00 94.00 574 ASP A C 1
ATOM 4565 O O . ASP A 1 574 ? -23.720 9.163 25.951 1.00 94.00 574 ASP A O 1
ATOM 4569 N N . GLY A 1 575 ? -22.271 8.942 27.650 1.00 90.81 575 GLY A N 1
ATOM 4570 C CA . GLY A 1 575 ? -21.163 8.432 26.852 1.00 90.81 575 GLY A CA 1
ATOM 4571 C C . GLY A 1 575 ? -21.430 7.058 26.255 1.00 90.81 575 GLY A C 1
ATOM 4572 O O . GLY A 1 575 ? -20.914 6.772 25.180 1.00 90.81 575 GLY A O 1
ATOM 4573 N N . ASP A 1 576 ? -22.232 6.218 26.909 1.00 84.88 576 ASP A N 1
ATOM 4574 C CA . ASP A 1 576 ? -22.625 4.923 26.350 1.00 84.88 576 ASP A CA 1
ATOM 4575 C C . ASP A 1 576 ? -23.593 5.107 25.179 1.00 84.88 576 ASP A C 1
ATOM 4577 O O . ASP A 1 576 ? -23.288 4.710 24.059 1.00 84.88 576 ASP A O 1
ATOM 4581 N N . VAL A 1 577 ? -24.695 5.825 25.407 1.00 89.00 577 VAL A N 1
ATOM 4582 C CA . VAL A 1 577 ? -25.751 6.011 24.402 1.00 89.00 577 VAL A CA 1
ATOM 4583 C C . VAL A 1 577 ? -25.258 6.826 23.206 1.00 89.00 577 VAL A C 1
ATOM 4585 O O . VAL A 1 577 ? -25.442 6.438 22.053 1.00 89.00 577 VAL A O 1
ATOM 4588 N N . LEU A 1 578 ? -24.628 7.977 23.454 1.00 92.31 578 LEU A N 1
ATOM 4589 C CA . LEU A 1 578 ? -24.282 8.907 22.378 1.00 92.31 578 LEU A CA 1
ATOM 4590 C C . LEU A 1 578 ? -23.120 8.418 21.528 1.00 92.31 578 LEU A C 1
ATOM 4592 O O . LEU A 1 578 ? -23.017 8.803 20.367 1.00 92.31 578 LEU A O 1
ATOM 4596 N N . SER A 1 579 ? -22.235 7.590 22.074 1.00 88.56 579 SER A N 1
ATOM 4597 C CA . SER A 1 579 ? -21.144 7.062 21.266 1.00 88.56 579 SER A CA 1
ATOM 4598 C C . SER A 1 579 ? -21.615 6.030 20.247 1.00 88.56 579 SER A C 1
ATOM 4600 O O . SER A 1 579 ? -21.107 6.050 19.130 1.00 88.56 579 SER A O 1
ATOM 4602 N N . ASP A 1 580 ? -22.627 5.222 20.565 1.00 84.75 580 ASP A N 1
ATOM 4603 C CA . ASP A 1 580 ? -23.261 4.326 19.592 1.00 84.75 580 ASP A CA 1
ATOM 4604 C C . ASP A 1 580 ? -23.994 5.130 18.504 1.00 84.75 580 ASP A C 1
ATOM 4606 O O . ASP A 1 580 ? -23.863 4.837 17.313 1.00 84.75 580 ASP A O 1
ATOM 4610 N N . VAL A 1 581 ? -24.683 6.216 18.884 1.00 90.44 581 VAL A N 1
ATOM 4611 C CA . VAL A 1 581 ? -25.308 7.148 17.924 1.00 90.44 581 VAL A CA 1
ATOM 4612 C C . VAL A 1 581 ? -24.263 7.774 17.000 1.00 90.44 581 VAL A C 1
ATOM 4614 O O . VAL A 1 581 ? -24.457 7.813 15.785 1.00 90.44 581 VAL A O 1
ATOM 4617 N N . VAL A 1 582 ? -23.141 8.246 17.550 1.00 90.12 582 VAL A N 1
ATOM 4618 C CA . VAL A 1 582 ? -22.045 8.817 16.757 1.00 90.12 582 VAL A CA 1
ATOM 4619 C C . VAL A 1 582 ? -21.429 7.753 15.847 1.00 90.12 582 VAL A C 1
ATOM 4621 O O . VAL A 1 582 ? -21.258 8.012 14.659 1.00 90.12 582 VAL A O 1
ATOM 4624 N N . GLY A 1 583 ? -21.159 6.549 16.356 1.00 86.12 583 GLY A N 1
ATOM 4625 C CA . GLY A 1 583 ? -20.575 5.455 15.575 1.00 86.12 583 GLY A CA 1
ATOM 4626 C C . GLY A 1 583 ? -21.451 5.043 14.403 1.00 86.12 583 GLY A C 1
ATOM 4627 O O . GLY A 1 583 ? -20.977 4.976 13.268 1.00 86.12 583 GLY A O 1
ATOM 4628 N N . GLN A 1 584 ? -22.753 4.888 14.643 1.00 86.25 584 GLN A N 1
ATOM 4629 C CA . GLN A 1 584 ? -23.709 4.640 13.573 1.00 86.25 584 GLN A CA 1
ATOM 4630 C C . GLN A 1 584 ? -23.810 5.833 12.615 1.00 86.25 584 GLN A C 1
ATOM 4632 O O . GLN A 1 584 ? -23.891 5.633 11.406 1.00 86.25 584 GLN A O 1
ATOM 4637 N N . GLY A 1 585 ? -23.734 7.067 13.123 1.00 89.00 585 GLY A N 1
ATOM 4638 C CA . GLY A 1 585 ? -23.731 8.291 12.321 1.00 89.00 585 GLY A CA 1
ATOM 4639 C C . GLY A 1 585 ? -22.568 8.381 11.327 1.00 89.00 585 GLY A C 1
ATOM 4640 O O . GLY A 1 585 ? -22.744 8.912 10.225 1.00 89.00 585 GLY A O 1
ATOM 4641 N N . PHE A 1 586 ? -21.417 7.794 11.672 1.00 87.62 586 PHE A N 1
ATOM 4642 C CA . PHE A 1 586 ? -20.253 7.651 10.791 1.00 87.62 586 PHE A CA 1
ATOM 4643 C C . PHE A 1 586 ? -20.320 6.445 9.831 1.00 87.62 586 PHE A C 1
ATOM 4645 O O . PHE A 1 586 ? -19.452 6.317 8.968 1.00 87.62 586 PHE A O 1
ATOM 4652 N N . GLY A 1 587 ? -21.357 5.605 9.922 1.00 85.50 587 GLY A N 1
ATOM 4653 C CA . GLY A 1 587 ? -21.679 4.551 8.952 1.00 85.50 587 GLY A CA 1
ATOM 4654 C C . GLY A 1 587 ? -21.952 3.187 9.590 1.00 85.50 587 GLY A C 1
ATOM 4655 O O . GLY A 1 587 ? -22.971 2.570 9.290 1.00 85.50 587 GLY A O 1
ATOM 4656 N N . SER A 1 588 ? -21.067 2.719 10.473 1.00 85.19 588 SER A N 1
ATOM 4657 C CA . SER A 1 588 ? -21.160 1.412 11.141 1.00 85.19 588 SER A CA 1
ATOM 4658 C C . SER A 1 588 ? -20.372 1.420 12.450 1.00 85.19 588 SER A C 1
ATOM 4660 O O . SER A 1 588 ? -19.305 2.029 12.533 1.00 85.19 588 SER A O 1
ATOM 4662 N N . MET A 1 589 ? -20.834 0.657 13.445 1.00 79.56 589 MET A N 1
ATOM 4663 C CA . MET A 1 589 ? -20.070 0.382 14.672 1.00 79.56 589 MET A CA 1
ATOM 4664 C C . MET A 1 589 ? -18.720 -0.302 14.394 1.00 79.56 589 MET A C 1
ATOM 4666 O O . MET A 1 589 ? -17.791 -0.177 15.191 1.00 79.56 589 MET A O 1
ATOM 4670 N N . GLY A 1 590 ? -18.575 -0.987 13.251 1.00 82.75 590 GLY A N 1
ATOM 4671 C CA . GLY A 1 590 ? -17.298 -1.550 12.793 1.00 82.75 590 GLY A CA 1
ATOM 4672 C C . GLY A 1 590 ? -16.238 -0.492 12.458 1.00 82.75 590 GLY A C 1
ATOM 4673 O O . GLY A 1 590 ? -15.049 -0.803 12.438 1.00 82.75 590 GLY A O 1
ATOM 4674 N N . LEU A 1 591 ? -16.649 0.766 12.259 1.00 88.81 591 LEU A N 1
ATOM 4675 C CA . LEU A 1 591 ? -15.783 1.920 12.004 1.00 88.81 591 LEU A CA 1
ATOM 4676 C C . LEU A 1 591 ? -15.540 2.759 13.264 1.00 88.81 591 LEU A C 1
ATOM 4678 O O . LEU A 1 591 ? -15.308 3.961 13.180 1.00 88.81 591 LEU A O 1
ATOM 4682 N N . MET A 1 592 ? -15.591 2.153 14.444 1.00 88.88 592 MET A N 1
ATOM 4683 C CA . MET A 1 592 ? -15.269 2.821 15.701 1.00 88.88 592 MET A CA 1
ATOM 4684 C C . MET A 1 592 ? -14.199 2.034 16.450 1.00 88.88 592 MET A C 1
ATOM 4686 O O . MET A 1 592 ? -14.188 0.806 16.419 1.00 88.88 592 MET A O 1
ATOM 4690 N N . ILE A 1 593 ? -13.293 2.735 17.128 1.00 87.62 593 ILE A N 1
ATOM 4691 C CA . ILE A 1 593 ? -12.273 2.128 17.989 1.00 87.62 593 ILE A CA 1
ATOM 4692 C C . ILE A 1 593 ? -12.458 2.570 19.437 1.00 87.62 593 ILE A C 1
ATOM 4694 O O . ILE A 1 593 ? -12.729 3.745 19.690 1.00 87.62 593 ILE A O 1
ATOM 4698 N N . HIS A 1 594 ? -12.295 1.643 20.387 1.00 88.88 594 HIS A N 1
ATOM 4699 C CA . HIS A 1 594 ? -12.333 1.920 21.820 1.00 88.88 594 HIS A CA 1
ATOM 4700 C C . HIS A 1 594 ? -10.935 1.839 22.437 1.00 88.88 594 HIS A C 1
ATOM 4702 O O . HIS A 1 594 ? -10.170 0.898 22.216 1.00 88.88 594 HIS A O 1
ATOM 4708 N N . SER A 1 595 ? -10.596 2.841 23.242 1.00 91.69 595 SER A N 1
ATOM 4709 C CA . SER A 1 595 ? -9.356 2.892 24.014 1.00 91.69 595 SER A CA 1
ATOM 4710 C C . SER A 1 595 ? -9.651 3.381 25.424 1.00 91.69 595 SER A C 1
ATOM 4712 O O . SER A 1 595 ? -10.013 4.534 25.634 1.00 91.69 595 SER A O 1
ATOM 4714 N N . LEU A 1 596 ? -9.492 2.505 26.404 1.00 90.19 596 LEU A N 1
ATOM 4715 C CA . LEU A 1 596 ? -9.510 2.854 27.813 1.00 90.19 596 LEU A CA 1
ATOM 4716 C C . LEU A 1 596 ? -8.117 3.328 28.221 1.00 90.19 596 LEU A C 1
ATOM 4718 O O . LEU A 1 596 ? -7.147 2.587 28.084 1.00 90.19 596 LEU A O 1
ATOM 4722 N N . VAL A 1 597 ? -8.022 4.550 28.728 1.00 88.56 597 VAL A N 1
ATOM 4723 C CA . VAL A 1 597 ? -6.751 5.177 29.108 1.00 88.56 597 VAL A CA 1
ATOM 4724 C C . VAL A 1 597 ? -6.764 5.458 30.607 1.00 88.56 597 VAL A C 1
ATOM 4726 O O . VAL A 1 597 ? -7.708 6.075 31.109 1.00 88.56 597 VAL A O 1
ATOM 4729 N N . SER A 1 598 ? -5.733 4.999 31.318 1.00 85.62 598 SER A N 1
ATOM 4730 C CA . SER A 1 598 ? -5.552 5.258 32.750 1.00 85.62 598 SER A CA 1
ATOM 4731 C C . SER A 1 598 ? -5.279 6.736 33.034 1.00 85.62 598 SER A C 1
ATOM 4733 O O . SER A 1 598 ? -4.883 7.511 32.159 1.00 85.62 598 SER A O 1
ATOM 4735 N N . HIS A 1 599 ? -5.425 7.124 34.300 1.00 73.88 599 HIS A N 1
ATOM 4736 C CA . HIS A 1 599 ? -5.208 8.501 34.734 1.00 73.88 599 HIS A CA 1
ATOM 4737 C C . HIS A 1 599 ? -3.805 9.056 34.439 1.00 73.88 599 HIS A C 1
ATOM 4739 O O . HIS A 1 599 ? -3.653 10.251 34.216 1.00 73.88 599 HIS A O 1
ATOM 4745 N N . ASP A 1 600 ? -2.757 8.244 34.441 1.00 73.69 600 ASP A N 1
ATOM 4746 C CA . ASP A 1 600 ? -1.403 8.721 34.131 1.00 73.69 600 ASP A CA 1
ATOM 4747 C C . ASP A 1 600 ? -1.144 8.844 32.615 1.00 73.69 600 ASP A C 1
ATOM 4749 O O . ASP A 1 600 ? -0.094 9.334 32.197 1.00 73.69 600 ASP A O 1
ATOM 4753 N N . GLY A 1 601 ? -2.092 8.406 31.775 1.00 75.81 601 GLY A N 1
ATOM 4754 C CA . GLY A 1 601 ? -1.944 8.335 30.320 1.00 75.81 601 GLY A CA 1
ATOM 4755 C C . GLY A 1 601 ? -0.895 7.321 29.852 1.00 75.81 601 GLY A C 1
ATOM 4756 O O . GLY A 1 601 ? -0.569 7.281 28.660 1.00 75.81 601 GLY A O 1
ATOM 4757 N N . ARG A 1 602 ? -0.339 6.524 30.774 1.00 86.62 602 ARG A N 1
ATOM 4758 C CA . ARG A 1 602 ? 0.719 5.551 30.500 1.00 86.62 602 ARG A CA 1
ATOM 4759 C C . ARG A 1 602 ? 0.145 4.184 30.177 1.00 86.62 602 ARG A C 1
ATOM 4761 O O . ARG A 1 602 ? 0.662 3.540 29.267 1.00 86.62 602 ARG A O 1
ATOM 4768 N N . THR A 1 603 ? -0.899 3.759 30.883 1.00 91.31 603 THR A N 1
ATOM 4769 C CA . THR A 1 603 ? -1.544 2.462 30.666 1.00 91.31 603 THR A CA 1
ATOM 4770 C C . THR A 1 603 ? -2.752 2.606 29.751 1.00 91.31 603 THR A C 1
ATOM 4772 O O . THR A 1 603 ? -3.603 3.473 29.957 1.00 91.31 603 THR A O 1
ATOM 4775 N N . ILE A 1 604 ? -2.842 1.744 28.737 1.00 92.25 604 ILE A N 1
ATOM 4776 C CA . ILE A 1 604 ? -4.024 1.675 27.878 1.00 92.25 604 ILE A CA 1
ATOM 4777 C C . ILE A 1 604 ? -4.530 0.247 27.738 1.00 92.25 604 ILE A C 1
ATOM 4779 O O . ILE A 1 604 ? -3.749 -0.706 27.731 1.00 92.25 604 ILE A O 1
ATOM 4783 N N . MET A 1 605 ? -5.836 0.121 27.540 1.00 93.50 605 MET A N 1
ATOM 4784 C CA . MET A 1 605 ? -6.465 -1.071 26.994 1.00 93.50 605 MET A CA 1
ATOM 4785 C C . MET A 1 605 ? -7.243 -0.690 25.738 1.00 93.50 605 MET A C 1
ATOM 4787 O O . MET A 1 605 ? -8.013 0.266 25.744 1.00 93.50 605 MET A O 1
ATOM 4791 N N . THR A 1 606 ? -7.056 -1.446 24.667 1.00 95.00 606 THR A N 1
ATOM 4792 C CA . THR A 1 606 ? -7.761 -1.265 23.392 1.00 95.00 606 THR A CA 1
ATOM 4793 C C . THR A 1 606 ? -8.692 -2.439 23.147 1.00 95.00 606 THR A C 1
ATOM 4795 O O . THR A 1 606 ? -8.351 -3.572 23.484 1.00 95.00 606 THR A O 1
ATOM 4798 N N . GLU A 1 607 ? -9.874 -2.168 22.604 1.00 92.31 607 GLU A N 1
ATOM 4799 C CA . GLU A 1 607 ? -10.887 -3.188 22.322 1.00 92.31 607 GLU A CA 1
ATOM 4800 C C . GLU A 1 607 ? -11.728 -2.799 21.093 1.00 92.31 607 GLU A C 1
ATOM 4802 O O . GLU A 1 607 ? -11.827 -1.606 20.777 1.00 92.31 607 GLU A O 1
ATOM 4807 N N . PRO A 1 608 ? -12.338 -3.773 20.392 1.00 89.75 608 PRO A N 1
ATOM 4808 C CA . PRO A 1 608 ? -13.354 -3.484 19.395 1.00 89.75 608 PRO A CA 1
ATOM 4809 C C . PRO A 1 608 ? -14.532 -2.720 20.004 1.00 89.75 608 PRO A C 1
ATOM 4811 O O . PRO A 1 608 ? -14.874 -2.887 21.178 1.00 89.75 608 PRO A O 1
ATOM 4814 N N . ALA A 1 609 ? -15.191 -1.903 19.188 1.00 81.56 609 ALA A N 1
ATOM 4815 C CA . ALA A 1 609 ? -16.316 -1.093 19.632 1.00 81.56 609 ALA A CA 1
ATOM 4816 C C . ALA A 1 609 ? -17.608 -1.889 19.866 1.00 81.56 609 ALA A C 1
ATOM 4818 O O . ALA A 1 609 ? -18.491 -1.459 20.606 1.00 81.56 609 ALA A O 1
ATOM 4819 N N . HIS A 1 610 ? -17.711 -3.057 19.237 1.00 85.31 610 HIS A N 1
ATOM 4820 C CA . HIS A 1 610 ? -18.908 -3.886 19.207 1.00 85.31 610 HIS A CA 1
ATOM 4821 C C . HIS A 1 610 ? -18.777 -5.148 20.075 1.00 85.31 610 HIS A C 1
ATOM 4823 O O . HIS A 1 610 ? -17.693 -5.553 20.501 1.00 85.31 610 HIS A O 1
ATOM 4829 N N . GLY A 1 611 ? -19.912 -5.814 20.303 1.00 87.50 611 GLY A N 1
ATOM 4830 C CA . GLY A 1 611 ? -19.971 -7.119 20.963 1.00 87.50 611 GLY A CA 1
ATOM 4831 C C . GLY A 1 611 ? -19.385 -8.261 20.121 1.00 87.50 611 GLY A C 1
ATOM 4832 O O . GLY A 1 611 ? -18.717 -8.053 19.110 1.00 87.50 611 GLY A O 1
ATOM 4833 N N . THR A 1 612 ? -19.672 -9.493 20.525 1.00 92.38 612 THR A N 1
ATOM 4834 C CA . THR A 1 612 ? -19.094 -10.734 19.974 1.00 92.38 612 THR A CA 1
ATOM 4835 C C . THR A 1 612 ? -19.693 -11.184 18.631 1.00 92.38 612 THR A C 1
ATOM 4837 O O . THR A 1 612 ? -19.264 -12.179 18.048 1.00 92.38 612 THR A O 1
ATOM 4840 N N . VAL A 1 613 ? -20.678 -10.433 18.119 1.00 93.19 613 VAL A N 1
ATOM 4841 C CA . VAL A 1 613 ? -21.409 -10.685 16.862 1.00 93.19 613 VAL A CA 1
ATOM 4842 C C . VAL A 1 613 ? -22.059 -12.079 16.831 1.00 93.19 613 VAL A C 1
ATOM 4844 O O . VAL A 1 613 ? -21.987 -12.811 15.842 1.00 93.19 613 VAL A O 1
ATOM 4847 N N . THR A 1 614 ? -22.752 -12.430 17.921 1.00 92.44 614 THR A N 1
ATOM 4848 C CA . THR A 1 614 ? -23.424 -13.726 18.134 1.00 92.44 614 THR A CA 1
ATOM 4849 C C . THR A 1 614 ? -24.224 -14.203 16.929 1.00 92.44 614 THR A C 1
ATOM 4851 O O . THR A 1 614 ? -24.125 -15.364 16.550 1.00 92.44 614 THR A O 1
ATOM 4854 N N . ARG A 1 615 ? -25.000 -13.318 16.288 1.00 92.50 615 ARG A N 1
ATOM 4855 C CA . ARG A 1 615 ? -25.831 -13.680 15.130 1.00 92.50 615 ARG A CA 1
ATOM 4856 C C . ARG A 1 615 ? -25.003 -14.288 13.994 1.00 92.50 615 ARG A C 1
ATOM 4858 O O . ARG A 1 615 ? -25.401 -15.304 13.444 1.00 92.50 615 ARG A O 1
ATOM 4865 N N . HIS A 1 616 ? -23.858 -13.689 13.664 1.00 93.56 616 HIS A N 1
ATOM 4866 C CA . HIS A 1 616 ? -22.986 -14.208 12.605 1.00 93.56 616 HIS A CA 1
ATOM 4867 C C . HIS A 1 616 ? -22.291 -15.489 13.060 1.00 93.56 616 HIS A C 1
ATOM 4869 O O . HIS A 1 616 ? -22.171 -16.424 12.280 1.00 93.56 616 HIS A O 1
ATOM 4875 N N . TYR A 1 617 ? -21.926 -15.579 14.341 1.00 95.31 617 TYR A N 1
ATOM 4876 C CA . TYR A 1 617 ? -21.372 -16.810 14.892 1.00 95.31 617 TYR A CA 1
ATOM 4877 C C . TYR A 1 617 ? -22.337 -17.998 14.776 1.00 95.31 617 TYR A C 1
ATOM 4879 O O . TYR A 1 617 ? -21.900 -19.101 14.466 1.00 95.31 617 TYR A O 1
ATOM 4887 N N . ARG A 1 618 ? -23.652 -17.788 14.943 1.00 93.75 618 ARG A N 1
ATOM 4888 C CA . ARG A 1 618 ? -24.650 -18.851 14.721 1.00 93.75 618 ARG A CA 1
ATOM 4889 C C . ARG A 1 618 ? -24.710 -19.327 13.276 1.00 93.75 618 ARG A C 1
ATOM 4891 O O . ARG A 1 618 ? -24.902 -20.516 13.059 1.00 93.75 618 ARG A O 1
ATOM 4898 N N . GLU A 1 619 ? -24.545 -18.432 12.308 1.00 93.94 619 GLU A N 1
ATOM 4899 C CA . GLU A 1 619 ? -24.483 -18.807 10.890 1.00 93.94 619 GLU A CA 1
ATOM 4900 C C . GLU A 1 619 ? -23.186 -19.556 10.570 1.00 93.94 619 GLU A C 1
ATOM 4902 O O . GLU A 1 619 ? -23.230 -20.624 9.963 1.00 93.94 619 GLU A O 1
ATOM 4907 N N . TYR A 1 620 ? -22.057 -19.089 11.105 1.00 93.81 620 TYR A N 1
ATOM 4908 C CA . TYR A 1 620 ? -20.780 -19.798 11.023 1.00 93.81 620 TYR A CA 1
ATOM 4909 C C . TYR A 1 620 ? -20.861 -21.219 11.612 1.00 93.81 620 TYR A C 1
ATOM 4911 O O . TYR A 1 620 ? -20.391 -22.169 10.993 1.00 93.81 620 TYR A O 1
ATOM 4919 N N . GLN A 1 621 ? -21.513 -21.400 12.769 1.00 91.62 621 GLN A N 1
ATOM 4920 C CA . GLN A 1 621 ? -21.710 -22.722 13.385 1.00 91.62 621 GLN A CA 1
ATOM 4921 C C . GLN A 1 621 ? -22.530 -23.687 12.510 1.00 91.62 621 GLN A C 1
ATOM 4923 O O . GLN A 1 621 ? -22.391 -24.899 12.660 1.00 91.62 621 GLN A O 1
ATOM 4928 N N . LYS A 1 622 ? -23.363 -23.171 11.596 1.00 93.56 622 LYS A N 1
ATOM 4929 C CA . LYS A 1 622 ? -24.112 -23.969 10.610 1.00 93.56 622 LYS A CA 1
ATOM 4930 C C . LYS A 1 622 ? -23.309 -24.260 9.334 1.00 93.56 622 LYS A C 1
ATOM 4932 O O . LYS A 1 622 ? -23.798 -24.998 8.488 1.00 93.56 622 LYS A O 1
ATOM 4937 N N . GLY A 1 623 ? -22.110 -23.691 9.188 1.00 88.31 623 GLY A N 1
ATOM 4938 C CA . GLY A 1 623 ? -21.292 -23.778 7.974 1.00 88.31 623 GLY A CA 1
ATOM 4939 C C . GLY A 1 623 ? -21.624 -22.731 6.905 1.00 88.31 623 GLY A C 1
ATOM 4940 O O . GLY A 1 623 ? -21.102 -22.826 5.799 1.00 88.31 623 GLY A O 1
ATOM 4941 N N . ASN A 1 624 ? -22.466 -21.739 7.217 1.00 84.94 624 ASN A N 1
ATOM 4942 C CA . ASN A 1 624 ? -22.817 -20.668 6.285 1.00 84.94 624 ASN A CA 1
ATOM 4943 C C . ASN A 1 624 ? -21.724 -19.586 6.243 1.00 84.94 624 ASN A C 1
ATOM 4945 O O . ASN A 1 624 ? -21.050 -19.319 7.244 1.00 84.94 624 ASN A O 1
ATOM 4949 N N . GLU A 1 625 ? -21.584 -18.916 5.097 1.00 86.25 625 GLU A N 1
ATOM 4950 C CA . GLU A 1 625 ? -20.698 -17.757 4.963 1.00 86.25 625 GLU A CA 1
ATOM 4951 C C . GLU A 1 625 ? -21.162 -16.581 5.836 1.00 86.25 625 GLU A C 1
ATOM 4953 O O . GLU A 1 625 ? -22.352 -16.382 6.094 1.00 86.25 625 GLU A O 1
ATOM 4958 N N . THR A 1 626 ? -20.208 -15.766 6.295 1.00 91.50 626 THR A N 1
ATOM 4959 C CA . THR A 1 626 ? -20.505 -14.563 7.084 1.00 91.50 626 THR A CA 1
ATOM 4960 C C . THR A 1 626 ? -19.731 -13.364 6.555 1.00 91.50 626 THR A C 1
ATOM 4962 O O . THR A 1 626 ? -18.575 -13.479 6.161 1.00 91.50 626 THR A O 1
ATOM 4965 N N . SER A 1 627 ? -20.348 -12.182 6.607 1.00 91.75 627 SER A N 1
ATOM 4966 C CA . SER A 1 627 ? -19.703 -10.910 6.267 1.00 91.75 627 SER A CA 1
ATOM 4967 C C . SER A 1 627 ? -19.593 -10.044 7.522 1.00 91.75 627 SER A C 1
ATOM 4969 O O . SER A 1 627 ? -20.387 -9.133 7.761 1.00 91.75 627 SER A O 1
ATOM 4971 N N . THR A 1 628 ? -18.655 -10.407 8.398 1.00 92.62 628 THR A N 1
ATOM 4972 C CA . THR A 1 628 ? -18.421 -9.711 9.672 1.00 92.62 628 THR A CA 1
ATOM 4973 C C . THR A 1 628 ? -17.274 -8.721 9.527 1.00 92.62 628 THR A C 1
ATOM 4975 O O . THR A 1 628 ? -16.173 -9.116 9.160 1.00 92.62 628 THR A O 1
ATOM 4978 N N . ASN A 1 629 ? -17.512 -7.450 9.851 1.00 93.44 629 ASN A N 1
ATOM 4979 C CA . ASN A 1 629 ? -16.518 -6.386 9.728 1.00 93.44 629 ASN A CA 1
ATOM 4980 C C . ASN A 1 629 ? -15.361 -6.542 10.742 1.00 93.44 629 ASN A C 1
ATOM 4982 O O . ASN A 1 629 ? -15.611 -6.460 11.947 1.00 93.44 629 ASN A O 1
ATOM 4986 N N . PRO A 1 630 ? -14.099 -6.723 10.300 1.00 95.44 630 PRO A N 1
ATOM 4987 C CA . PRO A 1 630 ? -12.958 -6.893 11.198 1.00 95.44 630 PRO A CA 1
ATOM 4988 C C . PRO A 1 630 ? -12.241 -5.577 11.551 1.00 95.44 630 PRO A C 1
ATOM 4990 O O . PRO A 1 630 ? -11.288 -5.605 12.331 1.00 95.44 630 PRO A O 1
ATOM 4993 N N . ILE A 1 631 ? -12.647 -4.432 10.986 1.00 95.56 631 ILE A N 1
ATOM 4994 C CA . ILE A 1 631 ? -11.883 -3.171 11.040 1.00 95.56 631 ILE A CA 1
ATOM 4995 C C . ILE A 1 631 ? -11.641 -2.719 12.484 1.00 95.56 631 ILE A C 1
ATOM 4997 O O . ILE A 1 631 ? -10.501 -2.442 12.854 1.00 95.56 631 ILE A O 1
ATOM 5001 N N . SER A 1 632 ? -12.674 -2.708 13.328 1.00 93.19 632 SER A N 1
ATOM 5002 C CA . SER A 1 632 ? -12.541 -2.335 14.742 1.00 93.19 632 SER A CA 1
ATOM 5003 C C . SER A 1 632 ? -11.551 -3.238 15.499 1.00 93.19 632 SER A C 1
ATOM 5005 O O . SER A 1 632 ? -10.720 -2.749 16.267 1.00 93.19 632 SER A O 1
ATOM 5007 N N . SER A 1 633 ? -11.557 -4.546 15.216 1.00 95.50 633 SER A N 1
ATOM 5008 C CA . SER A 1 633 ? -10.605 -5.512 15.783 1.00 95.50 633 SER A CA 1
ATOM 5009 C C . SER A 1 633 ? -9.173 -5.296 15.293 1.00 95.50 633 SER A C 1
ATOM 5011 O O . SER A 1 633 ? -8.239 -5.383 16.090 1.00 95.50 633 SER A O 1
ATOM 5013 N N . ILE A 1 634 ? -8.982 -4.962 14.011 1.00 97.25 634 ILE A N 1
ATOM 5014 C CA . ILE A 1 634 ? -7.665 -4.586 13.466 1.00 97.25 634 ILE A CA 1
ATOM 5015 C C . ILE A 1 634 ? -7.155 -3.334 14.184 1.00 97.25 634 ILE A C 1
ATOM 5017 O O . ILE A 1 634 ? -6.009 -3.303 14.635 1.00 97.25 634 ILE A O 1
ATOM 5021 N N . PHE A 1 635 ? -8.016 -2.328 14.351 1.00 95.94 635 PHE A N 1
ATOM 5022 C CA . PHE A 1 635 ? -7.656 -1.075 15.008 1.00 95.94 635 PHE A CA 1
ATOM 5023 C C . PHE A 1 635 ? -7.374 -1.246 16.506 1.00 95.94 635 PHE A C 1
ATOM 5025 O O . PHE A 1 635 ? -6.538 -0.523 17.048 1.00 95.94 635 PHE A O 1
ATOM 5032 N N . ALA A 1 636 ? -7.997 -2.213 17.186 1.00 95.94 636 ALA A N 1
ATOM 5033 C CA . ALA A 1 636 ? -7.629 -2.561 18.559 1.00 95.94 636 ALA A CA 1
ATOM 5034 C C . ALA A 1 636 ? -6.164 -3.016 18.624 1.00 95.94 636 ALA A C 1
ATOM 5036 O O . ALA A 1 636 ? -5.368 -2.460 19.385 1.00 95.94 636 ALA A O 1
ATOM 5037 N N . TRP A 1 637 ? -5.764 -3.931 17.737 1.00 97.38 637 TRP A N 1
ATOM 5038 C CA . TRP A 1 637 ? -4.371 -4.363 17.634 1.00 97.38 637 TRP A CA 1
ATOM 5039 C C . TRP A 1 637 ? -3.415 -3.219 17.292 1.00 97.38 637 TRP A C 1
ATOM 5041 O O . TRP A 1 637 ? -2.406 -3.032 17.980 1.00 97.38 637 TRP A O 1
ATOM 5051 N N . THR A 1 638 ? -3.714 -2.431 16.256 1.00 97.25 638 THR A N 1
ATOM 5052 C CA . THR A 1 638 ? -2.803 -1.364 15.816 1.00 97.25 638 THR A CA 1
ATOM 5053 C C . THR A 1 638 ? -2.671 -0.261 16.855 1.00 97.25 638 THR A C 1
ATOM 5055 O O . THR A 1 638 ? -1.554 0.195 17.087 1.00 97.25 638 THR A O 1
ATOM 5058 N N . ARG A 1 639 ? -3.749 0.144 17.539 1.00 94.75 639 ARG A N 1
ATOM 5059 C CA . ARG A 1 639 ? -3.689 1.175 18.589 1.00 94.75 639 ARG A CA 1
ATOM 5060 C C . ARG A 1 639 ? -2.926 0.702 19.822 1.00 94.75 639 ARG A C 1
ATOM 5062 O O . ARG A 1 639 ? -2.113 1.467 20.348 1.00 94.75 639 ARG A O 1
ATOM 5069 N N . GLY A 1 640 ? -3.111 -0.551 20.242 1.00 95.56 640 GLY A N 1
ATOM 5070 C CA . GLY A 1 640 ? -2.329 -1.142 21.329 1.00 95.56 640 GLY A CA 1
ATOM 5071 C C . GLY A 1 640 ? -0.834 -1.176 21.006 1.00 95.56 640 GLY A C 1
ATOM 5072 O O . GLY A 1 640 ? -0.008 -0.673 21.774 1.00 95.56 640 GLY A O 1
ATOM 5073 N N . LEU A 1 641 ? -0.480 -1.682 19.821 1.00 96.88 641 LEU A N 1
ATOM 5074 C CA . LEU A 1 641 ? 0.907 -1.732 19.347 1.00 96.88 641 LEU A CA 1
ATOM 5075 C C . LEU A 1 641 ? 1.502 -0.337 19.099 1.00 96.88 641 LEU A C 1
ATOM 5077 O O . LEU A 1 641 ? 2.676 -0.115 19.383 1.00 96.88 641 LEU A O 1
ATOM 5081 N N . GLN A 1 642 ? 0.709 0.633 18.643 1.00 95.38 642 GLN A N 1
ATOM 5082 C CA . GLN A 1 642 ? 1.141 2.022 18.470 1.00 95.38 642 GLN A CA 1
ATOM 5083 C C . GLN A 1 642 ? 1.500 2.663 19.815 1.00 95.38 642 GLN A C 1
ATOM 5085 O O . GLN A 1 642 ? 2.460 3.434 19.911 1.00 95.38 642 GLN A O 1
ATOM 5090 N N . HIS A 1 643 ? 0.749 2.351 20.870 1.00 94.69 643 HIS A N 1
ATOM 5091 C CA . HIS A 1 643 ? 1.075 2.829 22.211 1.00 94.69 643 HIS A CA 1
ATOM 5092 C C . HIS A 1 643 ? 2.295 2.112 22.788 1.00 94.69 643 HIS A C 1
ATOM 5094 O O . HIS A 1 643 ? 3.166 2.769 23.357 1.00 94.69 643 HIS A O 1
ATOM 5100 N N . ARG A 1 644 ? 2.435 0.799 22.554 1.00 96.12 644 ARG A N 1
ATOM 5101 C CA . ARG A 1 644 ? 3.669 0.055 22.864 1.00 96.12 644 ARG A CA 1
ATOM 5102 C C . ARG A 1 644 ? 4.883 0.686 22.178 1.00 96.12 644 ARG A C 1
ATOM 5104 O O . ARG A 1 644 ? 5.888 0.945 22.835 1.00 96.12 644 ARG A O 1
ATOM 5111 N N . ALA A 1 645 ? 4.749 1.036 20.898 1.00 95.56 645 ALA A N 1
ATOM 5112 C CA . ALA A 1 645 ? 5.768 1.731 20.120 1.00 95.56 645 ALA A CA 1
ATOM 5113 C C . ALA A 1 645 ? 6.168 3.069 20.753 1.00 95.56 645 ALA A C 1
ATOM 5115 O O . ALA A 1 645 ? 7.354 3.371 20.853 1.00 95.56 645 ALA A O 1
ATOM 5116 N N . LYS A 1 646 ? 5.193 3.853 21.230 1.00 92.94 646 LYS A N 1
ATOM 5117 C CA . LYS A 1 646 ? 5.449 5.116 21.936 1.00 92.94 646 LYS A CA 1
ATOM 5118 C C . LYS A 1 646 ? 6.201 4.893 23.249 1.00 92.94 646 LYS A C 1
ATOM 5120 O O . LYS A 1 646 ? 7.156 5.608 23.525 1.00 92.94 646 LYS A O 1
ATOM 5125 N N . LEU A 1 647 ? 5.779 3.917 24.052 1.00 93.12 647 LEU A N 1
ATOM 5126 C CA . LEU A 1 647 ? 6.411 3.620 25.339 1.00 93.12 647 LEU A CA 1
ATOM 5127 C C . LEU A 1 647 ? 7.841 3.073 25.193 1.00 93.12 647 LEU A C 1
ATOM 5129 O O . LEU A 1 647 ? 8.658 3.275 26.091 1.00 93.12 647 LEU A O 1
ATOM 5133 N N . ASP A 1 648 ? 8.134 2.394 24.083 1.00 92.06 648 ASP A N 1
ATOM 5134 C CA . ASP A 1 648 ? 9.448 1.798 23.805 1.00 92.06 648 ASP A CA 1
ATOM 5135 C C . ASP A 1 648 ? 10.308 2.644 22.853 1.00 92.06 648 ASP A C 1
ATOM 5137 O O . ASP A 1 648 ? 11.421 2.251 22.520 1.00 92.06 648 ASP A O 1
ATOM 5141 N N . ASN A 1 649 ? 9.815 3.804 22.401 1.00 92.75 649 ASN A N 1
ATOM 5142 C CA . ASN A 1 649 ? 10.428 4.612 21.337 1.00 92.75 649 ASN A CA 1
ATOM 5143 C C . ASN A 1 649 ? 10.727 3.810 20.047 1.00 92.75 649 ASN A C 1
ATOM 5145 O O . ASN A 1 649 ? 11.677 4.101 19.318 1.00 92.75 649 ASN A O 1
ATOM 5149 N N . ASN A 1 650 ? 9.897 2.810 19.739 1.00 90.62 650 ASN A N 1
ATOM 5150 C CA . ASN A 1 650 ? 10.046 1.937 18.578 1.00 90.62 650 ASN A CA 1
ATOM 5151 C C . ASN A 1 650 ? 9.348 2.535 17.346 1.00 90.62 650 ASN A C 1
ATOM 5153 O O . ASN A 1 650 ? 8.168 2.297 17.079 1.00 90.62 650 ASN A O 1
ATOM 5157 N N . VAL A 1 651 ? 10.097 3.323 16.576 1.00 91.81 651 VAL A N 1
ATOM 5158 C CA . VAL A 1 651 ? 9.596 3.992 15.363 1.00 91.81 651 VAL A CA 1
ATOM 5159 C C . VAL A 1 651 ? 9.142 2.989 14.296 1.00 91.81 651 VAL A C 1
ATOM 5161 O O . VAL A 1 651 ? 8.192 3.264 13.564 1.00 91.81 651 VAL A O 1
ATOM 5164 N N . GLU A 1 652 ? 9.781 1.820 14.199 1.00 90.75 652 GLU A N 1
ATOM 5165 C CA . GLU A 1 652 ? 9.422 0.820 13.192 1.00 90.75 652 GLU A CA 1
ATOM 5166 C C . GLU A 1 652 ? 8.046 0.205 13.467 1.00 90.75 652 GLU A C 1
ATOM 5168 O O . GLU A 1 652 ? 7.224 0.128 12.550 1.00 90.75 652 GLU A O 1
ATOM 5173 N N . LEU A 1 653 ? 7.763 -0.140 14.727 1.00 94.62 653 LEU A N 1
ATOM 5174 C CA . LEU A 1 653 ? 6.447 -0.628 15.144 1.00 94.62 653 LEU A CA 1
ATOM 5175 C C . LEU A 1 653 ? 5.368 0.429 14.901 1.00 94.62 653 LEU A C 1
ATOM 5177 O O . LEU A 1 653 ? 4.322 0.106 14.346 1.00 94.62 653 LEU A O 1
ATOM 5181 N N . GLY A 1 654 ? 5.653 1.693 15.232 1.00 93.19 654 GLY A N 1
ATOM 5182 C CA . GLY A 1 654 ? 4.725 2.800 14.984 1.00 93.19 654 GLY A CA 1
ATOM 5183 C C . GLY A 1 654 ? 4.440 3.052 13.497 1.00 93.19 654 GLY A C 1
ATOM 5184 O O . GLY A 1 654 ? 3.338 3.457 13.133 1.00 93.19 654 GLY A O 1
ATOM 5185 N N . ASN A 1 655 ? 5.408 2.801 12.614 1.00 93.19 655 ASN A N 1
ATOM 5186 C CA . ASN A 1 655 ? 5.187 2.887 11.170 1.00 93.19 655 ASN A CA 1
ATOM 5187 C C . ASN A 1 655 ? 4.379 1.694 10.649 1.00 93.19 655 ASN A C 1
ATOM 5189 O O . ASN A 1 655 ? 3.504 1.873 9.804 1.00 93.19 655 ASN A O 1
ATOM 5193 N N . PHE A 1 656 ? 4.653 0.489 11.156 1.00 95.81 656 PHE A N 1
ATOM 5194 C CA . PHE A 1 656 ? 3.908 -0.715 10.795 1.00 95.81 656 PHE A CA 1
ATOM 5195 C C . PHE A 1 656 ? 2.412 -0.567 11.106 1.00 95.81 656 PHE A C 1
ATOM 5197 O O . PHE A 1 656 ? 1.581 -0.767 10.221 1.00 95.81 656 PHE A O 1
ATOM 5204 N N . THR A 1 657 ? 2.070 -0.145 12.325 1.00 96.50 657 THR A N 1
ATOM 5205 C CA . THR A 1 657 ? 0.677 0.040 12.759 1.00 96.50 657 THR A CA 1
ATOM 5206 C C . THR A 1 657 ? -0.053 1.070 11.906 1.00 96.50 657 THR A C 1
ATOM 5208 O O . THR A 1 657 ? -1.165 0.812 11.453 1.00 96.50 657 THR A O 1
ATOM 5211 N N . LYS A 1 658 ? 0.593 2.203 11.600 1.00 94.69 658 LYS A N 1
ATOM 5212 C CA . LYS A 1 658 ? 0.025 3.233 10.719 1.00 94.69 658 LYS A CA 1
ATOM 5213 C C . LYS A 1 658 ? -0.202 2.724 9.293 1.00 94.69 658 LYS A C 1
ATOM 5215 O O . LYS A 1 658 ? -1.216 3.047 8.681 1.00 94.69 658 LYS A O 1
ATOM 5220 N N . ASN A 1 659 ? 0.726 1.932 8.760 1.00 95.12 659 ASN A N 1
ATOM 5221 C CA . ASN A 1 659 ? 0.583 1.354 7.425 1.00 95.12 659 ASN A CA 1
ATOM 5222 C C . ASN A 1 659 ? -0.563 0.339 7.365 1.00 95.12 659 ASN A C 1
ATOM 5224 O O . ASN A 1 659 ? -1.297 0.335 6.381 1.00 95.12 659 ASN A O 1
ATOM 5228 N N . LEU A 1 660 ? -0.749 -0.473 8.411 1.00 96.69 660 LEU A N 1
ATOM 5229 C CA . LEU A 1 660 ? -1.860 -1.423 8.490 1.00 96.69 660 LEU A CA 1
ATOM 5230 C C . LEU A 1 660 ? -3.220 -0.710 8.592 1.00 96.69 660 LEU A C 1
ATOM 5232 O O . LEU A 1 660 ? -4.158 -1.084 7.887 1.00 96.69 660 LEU A O 1
ATOM 5236 N N . GLU A 1 661 ? -3.321 0.359 9.392 1.00 96.12 661 GLU A N 1
ATOM 5237 C CA . GLU A 1 661 ? -4.527 1.206 9.438 1.00 96.12 661 GLU A CA 1
ATOM 5238 C C . GLU A 1 661 ? -4.832 1.826 8.065 1.00 96.12 661 GLU A C 1
ATOM 5240 O O . GLU A 1 661 ? -5.965 1.746 7.590 1.00 96.12 661 GLU A O 1
ATOM 5245 N N . ASN A 1 662 ? -3.820 2.381 7.389 1.00 94.19 662 ASN A N 1
ATOM 5246 C CA . ASN A 1 662 ? -3.983 2.960 6.054 1.00 94.19 662 ASN A CA 1
ATOM 5247 C C . ASN A 1 662 ? -4.416 1.914 5.021 1.00 94.19 662 ASN A C 1
ATOM 5249 O O . ASN A 1 662 ? -5.333 2.178 4.256 1.00 94.19 662 ASN A O 1
ATOM 5253 N N . ALA A 1 663 ? -3.795 0.730 5.009 1.00 94.31 663 ALA A N 1
ATOM 5254 C CA . ALA A 1 663 ? -4.165 -0.351 4.096 1.00 94.31 663 ALA A CA 1
ATOM 5255 C C . ALA A 1 663 ? -5.621 -0.794 4.307 1.00 94.31 663 ALA A C 1
ATOM 5257 O O . ALA A 1 663 ? -6.346 -1.022 3.340 1.00 94.31 663 ALA A O 1
ATOM 5258 N N . THR A 1 664 ? -6.065 -0.844 5.566 1.00 95.75 664 THR A N 1
ATOM 5259 C CA . THR A 1 664 ? -7.453 -1.163 5.922 1.00 95.75 664 THR A CA 1
ATOM 5260 C C . THR A 1 664 ? -8.419 -0.120 5.353 1.00 95.75 664 THR A C 1
ATOM 5262 O O . THR A 1 664 ? -9.368 -0.479 4.660 1.00 95.75 664 THR A O 1
ATOM 5265 N N . VAL A 1 665 ? -8.145 1.174 5.565 1.00 93.00 665 VAL A N 1
ATOM 5266 C CA . VAL A 1 665 ? -8.969 2.270 5.019 1.00 93.00 665 VAL A CA 1
ATOM 5267 C C . VAL A 1 665 ? -8.951 2.273 3.489 1.00 93.00 665 VAL A C 1
ATOM 5269 O O . VAL A 1 665 ? -10.005 2.360 2.869 1.00 93.00 665 VAL A O 1
ATOM 5272 N N . SER A 1 666 ? -7.782 2.119 2.861 1.00 90.44 666 SER A N 1
ATOM 5273 C CA . SER A 1 666 ? -7.658 2.081 1.399 1.00 90.44 666 SER A CA 1
ATOM 5274 C C . SER A 1 666 ? -8.383 0.893 0.766 1.00 90.44 666 SER A C 1
ATOM 5276 O O . SER A 1 666 ? -8.876 1.026 -0.346 1.00 90.44 666 SER A O 1
ATOM 5278 N N . THR A 1 667 ? -8.489 -0.241 1.465 1.00 90.69 667 THR A N 1
ATOM 5279 C CA . THR A 1 667 ? -9.272 -1.400 1.001 1.00 90.69 667 THR A CA 1
ATOM 5280 C C . THR A 1 667 ? -10.758 -1.053 0.922 1.00 90.69 667 THR A C 1
ATOM 5282 O O . THR A 1 667 ? -11.387 -1.280 -0.111 1.00 90.69 667 THR A O 1
ATOM 5285 N N . VAL A 1 668 ? -11.291 -0.406 1.966 1.00 89.62 668 VAL A N 1
ATOM 5286 C CA . VAL A 1 668 ? -12.673 0.096 1.960 1.00 89.62 668 VAL A CA 1
ATOM 5287 C C . VAL A 1 668 ? -12.861 1.139 0.863 1.00 89.62 668 VAL A C 1
ATOM 5289 O O . VAL A 1 668 ? -13.813 1.043 0.094 1.00 89.62 668 VAL A O 1
ATOM 5292 N N . GLU A 1 669 ? -11.940 2.099 0.742 1.00 88.06 669 GLU A N 1
ATOM 5293 C CA . GLU A 1 669 ? -11.991 3.162 -0.272 1.00 88.06 669 GLU A CA 1
ATOM 5294 C C . GLU A 1 669 ? -11.873 2.645 -1.714 1.00 88.06 669 GLU A C 1
ATOM 5296 O O . GLU A 1 669 ? -12.376 3.297 -2.627 1.00 88.06 669 GLU A O 1
ATOM 5301 N N . ALA A 1 670 ? -11.284 1.464 -1.920 1.00 78.62 670 ALA A N 1
ATOM 5302 C CA . ALA A 1 670 ? -11.244 0.766 -3.205 1.00 78.62 670 ALA A CA 1
ATOM 5303 C C . ALA A 1 670 ? -12.552 0.022 -3.548 1.00 78.62 670 ALA A C 1
ATOM 5305 O O . ALA A 1 670 ? -12.632 -0.614 -4.594 1.00 78.62 670 ALA A O 1
ATOM 5306 N N . GLY A 1 671 ? -13.569 0.081 -2.679 1.00 79.00 671 GLY A N 1
ATOM 5307 C CA . GLY A 1 671 ? -14.857 -0.592 -2.870 1.00 79.00 671 GLY A CA 1
ATOM 5308 C C . GLY A 1 671 ? -14.896 -2.037 -2.364 1.00 79.00 671 GLY A C 1
ATOM 5309 O O . GLY A 1 671 ? -15.910 -2.706 -2.523 1.00 79.00 671 GLY A O 1
ATOM 5310 N N . LEU A 1 672 ? -13.837 -2.529 -1.716 1.00 84.12 672 LEU A N 1
ATOM 5311 C CA . LEU A 1 672 ? -13.815 -3.867 -1.123 1.00 84.12 672 LEU A CA 1
ATOM 5312 C C . LEU A 1 672 ? -14.305 -3.782 0.323 1.00 84.12 672 LEU A C 1
ATOM 5314 O O . LEU A 1 672 ? -13.561 -3.402 1.230 1.00 84.12 672 LEU A O 1
ATOM 5318 N N . VAL A 1 673 ? -15.584 -4.092 0.536 1.00 89.19 673 VAL A N 1
ATOM 5319 C CA . VAL A 1 673 ? -16.266 -3.829 1.809 1.00 89.19 673 VAL A CA 1
ATOM 5320 C C . VAL A 1 673 ? -17.065 -5.021 2.317 1.00 89.19 673 VAL A C 1
ATOM 5322 O O . VAL A 1 673 ? -17.542 -5.848 1.547 1.00 89.19 673 VAL A O 1
ATOM 5325 N N . THR A 1 674 ? -17.239 -5.094 3.635 1.00 91.69 674 THR A N 1
ATOM 5326 C CA . THR A 1 674 ? -18.170 -6.031 4.272 1.00 91.69 674 THR A CA 1
ATOM 5327 C C . THR A 1 674 ? -19.615 -5.538 4.164 1.00 91.69 674 THR A C 1
ATOM 5329 O O . THR A 1 674 ? -19.882 -4.353 3.942 1.00 91.69 674 THR A O 1
ATOM 5332 N N . LYS A 1 675 ? -20.571 -6.458 4.331 1.00 87.31 675 LYS A N 1
ATOM 5333 C CA . LYS A 1 675 ? -22.010 -6.232 4.114 1.00 87.31 675 LYS A CA 1
ATOM 5334 C C . LYS A 1 675 ? -22.592 -5.077 4.928 1.00 87.31 675 LYS A C 1
ATOM 5336 O O . LYS A 1 675 ? -23.530 -4.431 4.481 1.00 87.31 675 LYS A O 1
ATOM 5341 N N . ASP A 1 676 ? -22.054 -4.795 6.110 1.00 86.31 676 ASP A N 1
ATOM 5342 C CA . ASP A 1 676 ? -22.489 -3.670 6.945 1.00 86.31 676 ASP A CA 1
ATOM 5343 C C . ASP A 1 676 ? -22.154 -2.299 6.335 1.00 86.31 676 ASP A C 1
ATOM 5345 O O . ASP A 1 676 ? -22.878 -1.333 6.565 1.00 86.31 676 ASP A O 1
ATOM 5349 N N . LEU A 1 677 ? -21.079 -2.210 5.547 1.00 89.31 677 LEU A N 1
ATOM 5350 C CA . LEU A 1 677 ? -20.651 -0.976 4.887 1.00 89.31 677 LEU A CA 1
ATOM 5351 C C . LEU A 1 677 ? -21.231 -0.826 3.480 1.00 89.31 677 LEU A C 1
ATOM 5353 O O . LEU A 1 677 ? -21.367 0.302 3.009 1.00 89.31 677 LEU A O 1
ATOM 5357 N N . ALA A 1 678 ? -21.594 -1.932 2.825 1.00 86.12 678 ALA A N 1
ATOM 5358 C CA . ALA A 1 678 ? -22.092 -1.930 1.452 1.00 86.12 678 ALA A CA 1
ATOM 5359 C C . ALA A 1 678 ? -23.256 -0.939 1.214 1.00 86.12 678 ALA A C 1
ATOM 5361 O O . ALA A 1 678 ? -23.140 -0.140 0.286 1.00 86.12 678 ALA A O 1
ATOM 5362 N N . PRO A 1 679 ? -24.303 -0.843 2.064 1.00 83.62 679 PRO A N 1
ATOM 5363 C CA . PRO A 1 679 ? -25.369 0.145 1.869 1.00 83.62 679 PRO A CA 1
ATOM 5364 C C . PRO A 1 679 ? -24.894 1.599 1.979 1.00 83.62 679 PRO A C 1
ATOM 5366 O O . PRO A 1 679 ? -25.443 2.491 1.333 1.00 83.62 679 PRO A O 1
ATOM 5369 N N . CYS A 1 680 ? -23.872 1.854 2.801 1.00 84.25 680 CYS A N 1
ATOM 5370 C CA . CYS A 1 680 ? -23.294 3.184 2.979 1.00 84.25 680 CYS A CA 1
ATOM 5371 C C . CYS A 1 680 ? -22.350 3.562 1.825 1.00 84.25 680 CYS A C 1
ATOM 5373 O O . CYS A 1 680 ? -22.159 4.750 1.573 1.00 84.25 680 CYS A O 1
ATOM 5375 N N . VAL A 1 681 ? -21.774 2.584 1.121 1.00 85.62 681 VAL A N 1
ATOM 5376 C CA . VAL A 1 681 ? -20.848 2.808 -0.004 1.00 85.62 681 VAL A CA 1
ATOM 5377 C C . VAL A 1 681 ? -21.574 2.807 -1.350 1.00 85.62 681 VAL A C 1
ATOM 5379 O O . VAL A 1 681 ? -21.374 3.719 -2.147 1.00 85.62 681 VAL A O 1
ATOM 5382 N N . PHE A 1 682 ? -22.450 1.830 -1.585 1.00 82.25 682 PHE A N 1
ATOM 5383 C CA . PHE A 1 682 ? -23.122 1.607 -2.871 1.00 82.25 682 PHE A CA 1
ATOM 5384 C C . PHE A 1 682 ? -24.577 2.102 -2.913 1.00 82.25 682 PHE A C 1
ATOM 5386 O O . PHE A 1 682 ? -25.168 2.172 -3.986 1.00 82.25 682 PHE A O 1
ATOM 5393 N N . GLY A 1 683 ? -25.157 2.480 -1.768 1.00 79.94 683 GLY A N 1
ATOM 5394 C CA . GLY A 1 683 ? -26.546 2.938 -1.656 1.00 79.94 683 GLY A CA 1
ATOM 5395 C C . GLY A 1 683 ? -27.504 1.869 -1.115 1.00 79.94 683 GLY A C 1
ATOM 5396 O O . GLY A 1 683 ? -27.194 0.683 -1.071 1.00 79.94 683 GLY A O 1
ATOM 5397 N N . LYS A 1 684 ? -28.694 2.297 -0.668 1.00 71.44 684 LYS A N 1
ATOM 5398 C CA . LYS A 1 684 ? -29.680 1.424 0.007 1.00 71.44 684 LYS A CA 1
ATOM 5399 C C . LYS A 1 684 ? -30.319 0.373 -0.905 1.00 71.44 684 LYS A C 1
ATOM 5401 O O . LYS A 1 684 ? -30.761 -0.650 -0.396 1.00 71.44 684 LYS A O 1
ATOM 5406 N N . ASP A 1 685 ? -30.333 0.619 -2.213 1.00 67.44 685 ASP A N 1
ATOM 5407 C CA . ASP A 1 685 ? -30.837 -0.315 -3.227 1.00 67.44 685 ASP A CA 1
ATOM 5408 C C . ASP A 1 685 ? -29.762 -1.312 -3.692 1.00 67.44 685 ASP A C 1
ATOM 5410 O O . ASP A 1 685 ? -29.970 -2.047 -4.658 1.00 67.44 685 ASP A O 1
ATOM 5414 N N . PHE A 1 686 ? -28.610 -1.346 -3.009 1.00 61.84 686 PHE A N 1
ATOM 5415 C CA . PHE A 1 686 ? -27.585 -2.355 -3.228 1.00 61.84 686 PHE A CA 1
ATOM 5416 C C . PHE A 1 686 ? -28.192 -3.746 -3.037 1.00 61.84 686 PHE A C 1
ATOM 5418 O O . PHE A 1 686 ? -28.604 -4.125 -1.937 1.00 61.84 686 PHE A O 1
ATOM 5425 N N . LYS A 1 687 ? -28.237 -4.512 -4.126 1.00 54.91 687 LYS A N 1
ATOM 5426 C CA . LYS A 1 687 ? -28.483 -5.944 -4.058 1.00 54.91 687 LYS A CA 1
ATOM 5427 C C . LYS A 1 687 ? -27.158 -6.607 -3.745 1.00 54.91 687 LYS A C 1
ATOM 5429 O O . LYS A 1 687 ? -26.175 -6.388 -4.446 1.00 54.91 687 LYS A O 1
ATOM 5434 N N . GLU A 1 688 ? -27.154 -7.394 -2.677 1.00 48.47 688 GLU A N 1
ATOM 5435 C CA . GLU A 1 688 ? -26.096 -8.361 -2.433 1.00 48.47 688 GLU A CA 1
ATOM 5436 C C . GLU A 1 688 ? -25.915 -9.152 -3.729 1.00 48.47 688 GLU A C 1
ATOM 5438 O O . GLU A 1 688 ? -26.893 -9.646 -4.294 1.00 48.47 688 GLU A O 1
ATOM 5443 N N . THR A 1 689 ? -24.697 -9.173 -4.263 1.00 45.19 689 THR A N 1
ATOM 5444 C CA . THR A 1 689 ? -24.358 -10.067 -5.360 1.00 45.19 689 THR A CA 1
ATOM 5445 C C . THR A 1 689 ? -24.424 -11.476 -4.792 1.00 45.19 689 THR A C 1
ATOM 5447 O O . THR A 1 689 ? -23.431 -12.004 -4.298 1.00 45.19 689 THR A O 1
ATOM 5450 N N . ASP A 1 690 ? -25.630 -12.053 -4.796 1.00 39.94 690 ASP A N 1
ATOM 5451 C CA . ASP A 1 690 ? -25.853 -13.463 -4.512 1.00 39.94 690 ASP A CA 1
ATOM 5452 C C . ASP A 1 690 ? -24.821 -14.251 -5.316 1.00 39.94 690 ASP A C 1
ATOM 5454 O O . ASP A 1 690 ? -24.599 -13.980 -6.504 1.00 39.94 690 ASP A O 1
ATOM 5458 N N . SER A 1 691 ? -24.200 -15.243 -4.688 1.00 41.22 691 SER A N 1
ATOM 5459 C CA . SER A 1 691 ? -23.370 -16.223 -5.388 1.00 41.22 691 SER A CA 1
ATOM 5460 C C . SER A 1 691 ? -24.125 -16.886 -6.557 1.00 41.22 691 SER A C 1
ATOM 5462 O O . SER A 1 691 ? -23.482 -17.320 -7.509 1.00 41.22 691 SER A O 1
ATOM 5464 N N . ASP A 1 692 ? -25.465 -16.835 -6.558 1.00 41.47 692 ASP A N 1
ATOM 5465 C CA . ASP A 1 692 ? -26.360 -17.249 -7.651 1.00 41.47 692 ASP A CA 1
ATOM 5466 C C . ASP A 1 692 ? -26.455 -16.271 -8.846 1.00 41.47 692 ASP A C 1
ATOM 5468 O O . ASP A 1 692 ? -27.003 -16.628 -9.889 1.00 41.47 692 ASP A O 1
ATOM 5472 N N . THR A 1 693 ? -25.922 -15.048 -8.744 1.00 54.78 693 THR A N 1
ATOM 5473 C CA . THR A 1 693 ? -25.884 -14.059 -9.851 1.00 54.78 693 THR A CA 1
ATOM 5474 C C . THR A 1 693 ? -24.522 -13.952 -10.530 1.00 54.78 693 THR A C 1
ATOM 5476 O O . THR A 1 693 ? -24.368 -13.207 -11.502 1.00 54.78 693 THR A O 1
ATOM 5479 N N . GLN A 1 694 ? -23.526 -14.701 -10.052 1.00 70.44 694 GLN A N 1
ATOM 5480 C CA . GLN A 1 694 ? -22.220 -14.726 -10.693 1.00 70.44 694 GLN A CA 1
ATOM 5481 C C . GLN A 1 694 ? -22.348 -15.365 -12.082 1.00 70.44 694 GLN A C 1
ATOM 5483 O O . GLN A 1 694 ? -23.000 -16.402 -12.233 1.00 70.44 694 GLN A O 1
ATOM 5488 N N . PRO A 1 695 ? -21.764 -14.757 -13.124 1.00 87.81 695 PRO A N 1
ATOM 5489 C CA . PRO A 1 695 ? -21.943 -15.228 -14.485 1.00 87.81 695 PRO A CA 1
ATOM 5490 C C . PRO A 1 695 ? -21.324 -16.622 -14.633 1.00 87.81 695 PRO A C 1
ATOM 5492 O O . PRO A 1 695 ? -20.115 -16.792 -14.471 1.00 87.81 695 PRO A O 1
ATOM 5495 N N . VAL A 1 696 ? -22.144 -17.622 -14.959 1.00 91.50 696 VAL A N 1
ATOM 5496 C CA . VAL A 1 696 ? -21.678 -18.981 -15.258 1.00 91.50 696 VAL A CA 1
ATOM 5497 C C . VAL A 1 696 ? -21.711 -19.214 -16.762 1.00 91.50 696 VAL A C 1
ATOM 5499 O O . VAL A 1 696 ? -22.748 -19.040 -17.399 1.00 91.50 696 VAL A O 1
ATOM 5502 N N . VAL A 1 697 ? -20.586 -19.646 -17.331 1.00 94.38 697 VAL A N 1
ATOM 5503 C CA . VAL A 1 697 ? -20.463 -19.987 -18.757 1.00 94.38 697 VAL A CA 1
ATOM 5504 C C . VAL A 1 697 ? -20.055 -21.449 -18.898 1.00 94.38 697 VAL A C 1
ATOM 5506 O O . VAL A 1 697 ? -19.173 -21.942 -18.192 1.00 94.38 697 VAL A O 1
ATOM 5509 N N . GLN A 1 698 ? -20.712 -22.161 -19.814 1.00 94.38 698 GLN A N 1
ATOM 5510 C CA . GLN A 1 698 ? -20.329 -23.517 -20.196 1.00 94.38 698 GLN A CA 1
ATOM 5511 C C . GLN A 1 698 ? -19.159 -23.458 -21.185 1.00 94.38 698 GLN A C 1
ATOM 5513 O O . GLN A 1 698 ? -19.276 -22.849 -22.245 1.00 94.38 698 GLN A O 1
ATOM 5518 N N . THR A 1 699 ? -18.060 -24.134 -20.856 1.00 95.69 699 THR A N 1
ATOM 5519 C CA . THR A 1 699 ? -16.929 -24.365 -21.770 1.00 95.69 699 THR A CA 1
ATOM 5520 C C . THR A 1 699 ? -16.920 -25.821 -22.243 1.00 95.69 699 THR A C 1
ATOM 5522 O O . THR A 1 699 ? -17.643 -26.664 -21.702 1.00 95.69 699 THR A O 1
ATOM 5525 N N . THR A 1 700 ? -16.063 -26.158 -23.204 1.00 94.81 700 THR A N 1
ATOM 5526 C CA . THR A 1 700 ? -15.816 -27.535 -23.659 1.00 94.81 700 THR A CA 1
ATOM 5527 C C . THR A 1 700 ? -15.294 -28.456 -22.553 1.00 94.81 700 THR A C 1
ATOM 5529 O O . THR A 1 700 ? -15.378 -29.670 -22.700 1.00 94.81 700 THR A O 1
ATOM 5532 N N . TYR A 1 701 ? -14.764 -27.896 -21.460 1.00 94.56 701 TYR A N 1
ATOM 5533 C CA . TYR A 1 701 ? -14.174 -28.647 -20.346 1.00 94.56 701 TYR A CA 1
ATOM 5534 C C . TYR A 1 701 ? -15.036 -28.632 -19.077 1.00 94.56 701 TYR A C 1
ATOM 5536 O O . TYR A 1 701 ? -14.774 -29.394 -18.159 1.00 94.56 701 TYR A O 1
ATOM 5544 N N . GLY A 1 702 ? -16.078 -27.802 -19.013 1.00 93.75 702 GLY A N 1
ATOM 5545 C CA . GLY A 1 702 ? -16.958 -27.704 -17.848 1.00 93.75 702 GLY A CA 1
ATOM 5546 C C . GLY A 1 702 ? -17.464 -26.285 -17.609 1.00 93.75 702 GLY A C 1
ATOM 5547 O O . GLY A 1 702 ? -17.139 -25.350 -18.349 1.00 93.75 702 GLY A O 1
ATOM 5548 N N . LYS A 1 703 ? -18.287 -26.111 -16.574 1.00 95.44 703 LYS A N 1
ATOM 5549 C CA . LYS A 1 703 ? -18.831 -24.799 -16.198 1.00 95.44 703 LYS A CA 1
ATOM 5550 C C . LYS A 1 703 ? -17.783 -23.977 -15.461 1.00 95.44 703 LYS A C 1
ATOM 5552 O O . LYS A 1 703 ? -17.089 -24.506 -14.593 1.00 95.44 703 LYS A O 1
ATOM 5557 N N . IL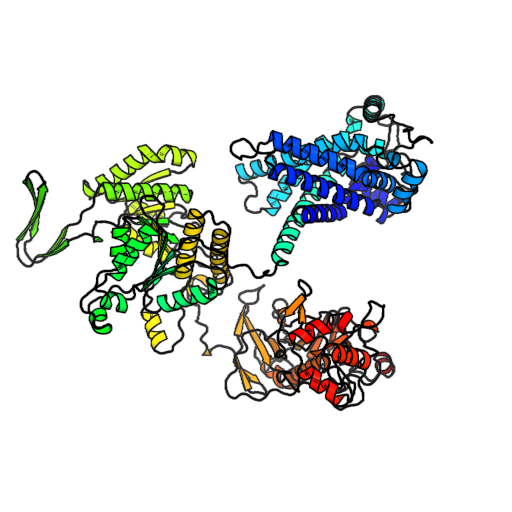E A 1 704 ? -17.698 -22.692 -15.778 1.00 95.62 704 ILE A N 1
ATOM 5558 C CA . ILE A 1 704 ? -16.862 -21.736 -15.049 1.00 95.62 704 ILE A CA 1
ATOM 5559 C C . ILE A 1 704 ? -17.705 -20.586 -14.525 1.00 95.62 704 ILE A C 1
ATOM 5561 O O . ILE A 1 704 ? -18.669 -20.187 -15.175 1.00 95.62 704 ILE A O 1
ATOM 5565 N N . GLN A 1 705 ? -17.315 -20.046 -13.378 1.00 93.31 705 GLN A N 1
ATOM 5566 C CA . GLN A 1 705 ? -17.953 -18.900 -12.744 1.00 93.31 705 GLN A CA 1
ATOM 5567 C C . GLN A 1 705 ? -17.014 -17.697 -12.799 1.00 93.31 705 GLN A C 1
ATOM 5569 O O . GLN A 1 705 ? -15.903 -17.755 -12.276 1.00 93.31 705 GLN A O 1
ATOM 5574 N N . GLY A 1 706 ? -17.451 -16.628 -13.454 1.00 92.94 706 GLY A N 1
ATOM 5575 C CA . GLY A 1 706 ? -16.757 -15.344 -13.476 1.00 92.94 706 GLY A CA 1
ATOM 5576 C C . GLY A 1 706 ? -17.304 -14.390 -12.421 1.00 92.94 706 GLY A C 1
ATOM 5577 O O . GLY A 1 706 ? -17.965 -14.801 -11.471 1.00 92.94 706 GLY A O 1
ATOM 5578 N N . GLN A 1 707 ? -17.050 -13.104 -12.632 1.00 90.56 707 GLN A N 1
ATOM 5579 C CA . GLN A 1 707 ? -17.548 -12.018 -11.796 1.00 90.56 707 GLN A CA 1
ATOM 5580 C C . GLN A 1 707 ? -17.974 -10.808 -12.622 1.00 90.56 707 GLN A C 1
ATOM 5582 O O . GLN A 1 707 ? -17.473 -10.592 -13.726 1.00 90.56 707 GLN A O 1
ATOM 5587 N N . ILE A 1 708 ? -18.879 -10.007 -12.070 1.00 89.94 708 ILE A N 1
ATOM 5588 C CA . ILE A 1 708 ? -19.276 -8.716 -12.636 1.00 89.94 708 ILE A CA 1
ATOM 5589 C C . ILE A 1 708 ? -18.399 -7.632 -12.004 1.00 89.94 708 ILE A C 1
ATOM 5591 O O . ILE A 1 708 ? -18.255 -7.579 -10.784 1.00 89.94 708 ILE A O 1
ATOM 5595 N N . LEU A 1 709 ? -17.779 -6.797 -12.833 1.00 87.25 709 LEU A N 1
ATOM 5596 C CA . LEU A 1 709 ? -16.918 -5.685 -12.432 1.00 87.25 709 LEU A CA 1
ATOM 5597 C C . LEU A 1 709 ? -17.386 -4.379 -13.074 1.00 87.25 709 LEU A C 1
ATOM 5599 O O . LEU A 1 709 ? -17.954 -4.395 -14.160 1.00 87.25 709 LEU A O 1
ATOM 5603 N N . SER A 1 710 ? -17.080 -3.248 -12.444 1.00 85.06 710 SER A N 1
ATOM 5604 C CA . SER A 1 710 ? -17.337 -1.913 -12.998 1.00 85.06 710 SER A CA 1
ATOM 5605 C C . SER A 1 710 ? -16.130 -1.376 -13.767 1.00 85.06 710 SER A C 1
ATOM 5607 O O . SER A 1 710 ? -14.984 -1.636 -13.384 1.00 85.06 710 SER A O 1
ATOM 5609 N N . THR A 1 711 ? -16.357 -0.611 -14.839 1.00 79.88 711 THR A N 1
ATOM 5610 C CA . THR A 1 711 ? -15.258 0.060 -15.555 1.00 79.88 711 THR A CA 1
ATOM 5611 C C . THR A 1 711 ? -14.674 1.211 -14.728 1.00 79.88 711 THR A C 1
ATOM 5613 O O . THR A 1 711 ? -15.328 1.782 -13.857 1.00 79.88 711 THR A O 1
ATOM 5616 N N . VAL A 1 712 ? -13.405 1.551 -14.980 1.00 74.88 712 VAL A N 1
ATOM 5617 C CA . VAL A 1 712 ? -12.698 2.608 -14.232 1.00 74.88 712 VAL A CA 1
ATOM 5618 C C . VAL A 1 712 ? -13.111 4.015 -14.673 1.00 74.88 712 VAL A C 1
ATOM 5620 O O . VAL A 1 712 ? -13.107 4.926 -13.848 1.00 74.88 712 VAL A O 1
ATOM 5623 N N . GLN A 1 713 ? -13.444 4.219 -15.954 1.00 72.19 713 GLN A N 1
ATOM 5624 C CA . GLN A 1 713 ? -13.814 5.548 -16.464 1.00 72.19 713 GLN A CA 1
ATOM 5625 C C . GLN A 1 713 ? -15.274 5.891 -16.172 1.00 72.19 713 GLN A C 1
ATOM 5627 O O . GLN A 1 713 ? -15.569 7.025 -15.802 1.00 72.19 713 GLN A O 1
ATOM 5632 N N . GLU A 1 714 ? -16.160 4.903 -16.291 1.00 75.69 714 GLU A N 1
ATOM 5633 C CA . GLU A 1 714 ? -17.601 5.040 -16.111 1.00 75.69 714 GLU A CA 1
ATOM 5634 C C . GLU A 1 714 ? -18.070 3.999 -15.077 1.00 75.69 714 GLU A C 1
ATOM 5636 O O . GLU A 1 714 ? -18.564 2.940 -15.455 1.00 75.69 714 GLU A O 1
ATOM 5641 N N . PRO A 1 715 ? -17.960 4.267 -13.758 1.00 72.38 715 PRO A N 1
ATOM 5642 C CA . PRO A 1 715 ? -18.205 3.271 -12.699 1.00 72.38 715 PRO A CA 1
ATOM 5643 C C . PRO A 1 715 ? -19.603 2.632 -12.692 1.00 72.38 715 PRO A C 1
ATOM 5645 O O . PRO A 1 715 ? -19.842 1.662 -11.981 1.00 72.38 715 PRO A O 1
ATOM 5648 N N . HIS A 1 716 ? -20.537 3.193 -13.461 1.00 74.31 716 HIS A N 1
ATOM 5649 C CA . HIS A 1 716 ? -21.889 2.682 -13.652 1.00 74.31 716 HIS A CA 1
ATOM 5650 C C . HIS A 1 716 ? -21.999 1.637 -14.776 1.00 74.31 716 HIS A C 1
ATOM 5652 O O . HIS A 1 716 ? -23.051 1.020 -14.929 1.00 74.31 716 HIS A O 1
ATOM 5658 N N . LEU A 1 717 ? -20.955 1.459 -15.591 1.00 79.56 717 LEU A N 1
ATOM 5659 C CA . LEU A 1 717 ? -20.893 0.431 -16.622 1.00 79.56 717 LEU A CA 1
ATOM 5660 C C . LEU A 1 717 ? -20.279 -0.840 -16.046 1.00 79.56 717 LEU A C 1
ATOM 5662 O O . LEU A 1 717 ? -19.158 -0.832 -15.543 1.00 79.56 717 LEU A O 1
ATOM 5666 N N . GLU A 1 718 ? -21.010 -1.938 -16.177 1.00 89.00 718 GLU A N 1
ATOM 5667 C CA . GLU A 1 718 ? -20.573 -3.263 -15.756 1.00 89.00 718 GLU A CA 1
ATOM 5668 C C . GLU A 1 718 ? -20.013 -4.072 -16.934 1.00 89.00 718 GLU A C 1
ATOM 5670 O O . GLU A 1 718 ? -20.384 -3.879 -18.097 1.00 89.00 718 GLU A O 1
ATOM 5675 N N . TYR A 1 719 ? -19.107 -4.995 -16.624 1.00 92.25 719 TYR A N 1
ATOM 5676 C CA . TYR A 1 719 ? -18.595 -6.006 -17.537 1.00 92.25 719 TYR A CA 1
ATOM 5677 C C . TYR A 1 719 ? -18.350 -7.323 -16.800 1.00 92.25 719 TYR A C 1
ATOM 5679 O O . TYR A 1 719 ? -18.092 -7.361 -15.598 1.00 92.25 719 TYR A O 1
ATOM 5687 N N . TYR A 1 720 ? -18.402 -8.421 -17.541 1.00 94.38 720 TYR A N 1
ATOM 5688 C CA . TYR A 1 720 ? -18.117 -9.761 -17.058 1.00 94.38 720 TYR A CA 1
ATOM 5689 C C . TYR A 1 720 ? -16.626 -10.065 -17.202 1.00 94.38 720 TYR A C 1
ATOM 5691 O O . TYR A 1 720 ? -16.038 -9.881 -18.272 1.00 94.38 720 TYR A O 1
ATOM 5699 N N . ALA A 1 721 ? -16.022 -10.562 -16.128 1.00 95.25 721 ALA A N 1
ATOM 5700 C CA . ALA A 1 721 ? -14.626 -10.959 -16.061 1.00 95.25 721 ALA A CA 1
ATOM 5701 C C . ALA A 1 721 ? -14.513 -12.423 -15.632 1.00 95.25 721 ALA A C 1
ATOM 5703 O O . ALA A 1 721 ? -14.956 -12.799 -14.549 1.00 95.25 721 ALA A O 1
ATOM 5704 N N . PHE A 1 722 ? -13.863 -13.230 -16.463 1.00 97.25 722 PHE A N 1
ATOM 5705 C CA . PHE A 1 722 ? -13.501 -14.609 -16.158 1.00 97.25 722 PHE A CA 1
ATOM 5706 C C . PHE A 1 722 ? -11.983 -14.706 -16.203 1.00 97.25 722 PHE A C 1
ATOM 5708 O O . PHE A 1 722 ? -11.376 -14.488 -17.250 1.00 97.25 722 PHE A O 1
ATOM 5715 N N . ARG A 1 723 ? -11.353 -14.973 -15.066 1.00 96.56 723 ARG A N 1
ATOM 5716 C CA . ARG A 1 723 ? -9.903 -14.901 -14.889 1.00 96.56 723 ARG A CA 1
ATOM 5717 C C . ARG A 1 723 ? -9.347 -16.254 -14.456 1.00 96.56 723 ARG A C 1
ATOM 5719 O O . ARG A 1 723 ? -10.022 -17.014 -13.767 1.00 96.56 723 ARG A O 1
ATOM 5726 N N . GLY A 1 724 ? -8.137 -16.571 -14.917 1.00 96.44 724 GLY A N 1
ATOM 5727 C CA . GLY A 1 724 ? -7.457 -17.819 -14.560 1.00 96.44 724 GLY A CA 1
ATOM 5728 C C . GLY A 1 724 ? -8.087 -19.086 -15.154 1.00 96.44 724 GLY A C 1
ATOM 5729 O O . GLY A 1 724 ? -8.020 -20.148 -14.538 1.00 96.44 724 GLY A O 1
ATOM 5730 N N . ILE A 1 725 ? -8.701 -19.002 -16.338 1.00 98.00 725 ILE A N 1
ATOM 5731 C CA . ILE A 1 725 ? -9.300 -20.159 -17.016 1.00 98.00 725 ILE A CA 1
ATOM 5732 C C . ILE A 1 725 ? -8.184 -21.056 -17.570 1.00 98.00 725 ILE A C 1
ATOM 5734 O O . ILE A 1 725 ? -7.413 -20.587 -18.410 1.00 98.00 725 ILE A O 1
ATOM 5738 N N . PRO A 1 726 ? -8.068 -22.331 -17.159 1.00 97.25 726 PRO A N 1
ATOM 5739 C CA . PRO A 1 726 ? -7.071 -23.233 -17.725 1.00 97.25 726 PRO A CA 1
ATOM 5740 C C . PRO A 1 726 ? -7.414 -23.559 -19.181 1.00 97.25 726 PRO A C 1
ATOM 5742 O O . PRO A 1 726 ? -8.504 -24.057 -19.472 1.00 97.25 726 PRO A O 1
ATOM 5745 N N . TYR A 1 727 ? -6.476 -23.299 -20.093 1.00 98.00 727 TYR A N 1
ATOM 5746 C CA . TYR A 1 727 ? -6.610 -23.684 -21.504 1.00 98.00 727 TYR A CA 1
ATOM 5747 C C . TYR A 1 727 ? -5.763 -24.909 -21.872 1.00 98.00 727 TYR A C 1
ATOM 5749 O O . TYR A 1 727 ? -5.963 -25.483 -22.940 1.00 98.00 727 TYR A O 1
ATOM 5757 N N . ALA A 1 728 ? -4.853 -25.325 -20.988 1.00 97.44 728 ALA A N 1
ATOM 5758 C CA . ALA A 1 728 ? -4.032 -26.526 -21.110 1.00 97.44 728 ALA A CA 1
ATOM 5759 C C . ALA A 1 728 ? -3.819 -27.188 -19.736 1.00 97.44 728 ALA A C 1
ATOM 5761 O O . ALA A 1 728 ? -4.087 -26.578 -18.697 1.00 97.44 728 ALA A O 1
ATOM 5762 N N . LYS A 1 729 ? -3.337 -28.437 -19.724 1.00 96.81 729 LYS A N 1
ATOM 5763 C CA . LYS A 1 729 ? -2.838 -29.083 -18.502 1.00 96.81 729 LYS A CA 1
ATOM 5764 C C . LYS A 1 729 ? -1.640 -28.307 -17.945 1.00 96.81 729 LYS A C 1
ATOM 5766 O O . LYS A 1 729 ? -0.854 -27.784 -18.739 1.00 96.81 729 LYS A O 1
ATOM 5771 N N . PRO A 1 730 ? -1.451 -28.292 -16.615 1.00 95.12 730 PRO A N 1
ATOM 5772 C CA . PRO A 1 730 ? -0.227 -27.781 -16.016 1.00 95.12 730 PRO A CA 1
ATOM 5773 C C . PRO A 1 730 ? 1.002 -28.466 -16.647 1.00 95.12 730 PRO A C 1
ATOM 5775 O O . PRO A 1 730 ? 1.043 -29.698 -16.690 1.00 95.12 730 PRO A O 1
ATOM 5778 N N . PRO A 1 731 ? 1.996 -27.715 -17.152 1.00 95.31 731 PRO A N 1
ATOM 5779 C CA . PRO A 1 731 ? 3.202 -28.260 -17.773 1.00 95.31 731 PRO A CA 1
ATOM 5780 C C . PRO A 1 731 ? 4.197 -28.720 -16.696 1.00 95.31 731 PRO A C 1
ATOM 5782 O O . PRO A 1 731 ? 5.318 -28.228 -16.612 1.00 95.31 731 PRO A O 1
ATOM 5785 N N . LEU A 1 732 ? 3.755 -29.629 -15.832 1.00 94.00 732 LEU A N 1
ATOM 5786 C CA . LEU A 1 732 ? 4.535 -30.172 -14.725 1.00 94.00 732 LEU A CA 1
ATOM 5787 C C . LEU A 1 732 ? 5.222 -31.472 -15.147 1.00 94.00 732 LEU A C 1
ATOM 5789 O O . LEU A 1 732 ? 4.763 -32.160 -16.060 1.00 94.00 732 LEU A O 1
ATOM 5793 N N . GLU A 1 733 ? 6.310 -31.808 -14.456 1.00 92.00 733 GLU A N 1
ATOM 5794 C CA . GLU A 1 733 ? 7.003 -33.093 -14.600 1.00 92.00 733 GLU A CA 1
ATOM 5795 C C . GLU A 1 733 ? 7.371 -33.392 -16.071 1.00 92.00 733 GLU A C 1
ATOM 5797 O O . GLU A 1 733 ? 8.063 -32.606 -16.727 1.00 92.00 733 GLU A O 1
ATOM 5802 N N . GLU A 1 734 ? 6.884 -34.509 -16.615 1.00 94.06 734 GLU A N 1
ATOM 5803 C CA . GLU A 1 734 ? 7.142 -34.956 -17.986 1.00 94.06 734 GLU A CA 1
ATOM 5804 C C . GLU A 1 734 ? 6.592 -33.988 -19.051 1.00 94.06 734 GLU A C 1
ATOM 5806 O O . GLU A 1 734 ? 7.060 -33.988 -20.190 1.00 94.06 734 GLU A O 1
ATOM 5811 N N . LEU A 1 735 ? 5.649 -33.104 -18.699 1.00 95.62 735 LEU A N 1
ATOM 5812 C CA . LEU A 1 735 ? 5.047 -32.134 -19.623 1.00 95.62 735 LEU A CA 1
ATOM 5813 C C . LEU A 1 735 ? 5.834 -30.820 -19.740 1.00 95.62 735 LEU A C 1
ATOM 5815 O O . LEU A 1 735 ? 5.560 -30.024 -20.642 1.00 95.62 735 LEU A O 1
ATOM 5819 N N . ARG A 1 736 ? 6.835 -30.592 -18.877 1.00 95.38 736 ARG A N 1
ATOM 5820 C CA . ARG A 1 736 ? 7.566 -29.314 -18.750 1.00 95.38 736 ARG A CA 1
ATOM 5821 C C . ARG A 1 736 ? 8.057 -28.731 -20.076 1.00 95.38 736 ARG A C 1
ATOM 5823 O O . ARG A 1 736 ? 7.896 -27.535 -20.318 1.00 95.38 736 ARG A O 1
ATOM 5830 N N . PHE A 1 737 ? 8.612 -29.570 -20.948 1.00 96.31 737 PHE A N 1
ATOM 5831 C CA . PHE A 1 737 ? 9.162 -29.173 -22.253 1.00 96.31 737 PHE A CA 1
ATOM 5832 C C . PHE A 1 737 ? 8.345 -29.677 -23.451 1.00 96.31 737 PHE A C 1
ATOM 5834 O O . PHE A 1 737 ? 8.759 -29.506 -24.598 1.00 96.31 737 PHE A O 1
ATOM 5841 N N . GLN A 1 738 ? 7.187 -30.288 -23.193 1.00 95.81 738 GLN A N 1
ATOM 5842 C CA . GLN A 1 738 ? 6.337 -30.879 -24.226 1.00 95.81 738 GLN A CA 1
ATOM 5843 C C . GLN A 1 738 ? 5.304 -29.877 -24.760 1.00 95.81 738 GLN A C 1
ATOM 5845 O O . GLN A 1 738 ? 5.015 -28.868 -24.097 1.00 95.81 738 GLN A O 1
ATOM 5850 N N . PRO A 1 739 ? 4.726 -30.128 -25.952 1.00 96.31 739 PRO A N 1
ATOM 5851 C CA . PRO A 1 739 ? 3.531 -29.425 -26.404 1.00 96.31 739 PRO A CA 1
ATOM 5852 C C . PRO A 1 739 ? 2.416 -29.463 -25.339 1.00 96.31 739 PRO A C 1
ATOM 5854 O O . PRO A 1 739 ? 2.269 -30.471 -24.644 1.00 96.31 739 PRO A O 1
ATOM 5857 N N . PRO A 1 740 ? 1.638 -28.378 -25.178 1.00 96.88 740 PRO A N 1
ATOM 5858 C CA . PRO A 1 740 ? 0.555 -28.331 -24.202 1.00 96.88 740 PRO A CA 1
ATOM 5859 C C . PRO A 1 740 ? -0.520 -29.374 -24.529 1.00 96.88 740 PRO A C 1
ATOM 5861 O O . PRO A 1 740 ? -0.949 -29.512 -25.673 1.00 96.88 740 PRO A O 1
ATOM 5864 N N . LEU A 1 741 ? -0.994 -30.083 -23.505 1.00 96.62 741 LEU A N 1
ATOM 5865 C CA . LEU A 1 741 ? -2.124 -31.004 -23.623 1.00 96.62 741 LEU A CA 1
ATOM 5866 C C . LEU A 1 741 ? -3.422 -30.316 -23.202 1.00 96.62 741 LEU A C 1
ATOM 5868 O O . LEU A 1 741 ? -3.415 -29.439 -22.339 1.00 96.62 741 LEU A O 1
ATOM 5872 N N . LYS A 1 742 ? -4.551 -30.742 -23.774 1.00 95.38 742 LYS A N 1
ATOM 5873 C CA . LYS A 1 742 ? -5.878 -30.225 -23.408 1.00 95.38 742 LYS A CA 1
ATOM 5874 C C . LYS A 1 742 ? -6.194 -30.493 -21.926 1.00 95.38 742 LYS A C 1
ATOM 5876 O O . LYS A 1 742 ? -5.840 -31.573 -21.444 1.00 95.38 742 LYS A O 1
ATOM 5881 N N . PRO A 1 743 ? -6.864 -29.565 -21.213 1.00 94.38 743 PRO A N 1
ATOM 5882 C CA . PRO A 1 743 ? -7.302 -29.776 -19.837 1.00 94.38 743 PRO A CA 1
ATOM 5883 C C . PRO A 1 743 ? -8.178 -31.021 -19.689 1.00 94.38 743 PRO A C 1
ATOM 5885 O O . PRO A 1 743 ? -8.926 -31.374 -20.601 1.00 94.38 743 PRO A O 1
ATOM 5888 N N . GLU A 1 744 ? -8.132 -31.638 -18.509 1.00 90.62 744 GLU A N 1
ATOM 5889 C CA . GLU A 1 744 ? -9.147 -32.619 -18.126 1.00 90.62 744 GLU A CA 1
ATOM 5890 C C . GLU A 1 744 ? -10.487 -31.909 -17.878 1.00 90.62 744 GLU A C 1
ATOM 5892 O O . GLU A 1 744 ? -10.492 -30.844 -17.245 1.00 90.62 744 GLU A O 1
ATOM 5897 N N . PRO A 1 745 ? -11.618 -32.464 -18.349 1.00 92.62 745 PRO A N 1
ATOM 5898 C CA . PRO A 1 745 ? -12.931 -31.939 -18.008 1.00 92.62 745 PRO A CA 1
ATOM 5899 C C . PRO A 1 745 ? -13.192 -31.961 -16.495 1.00 92.62 745 PRO A C 1
ATOM 5901 O O . PRO A 1 745 ? -12.715 -32.841 -15.779 1.00 92.62 745 PRO A O 1
ATOM 5904 N N . TRP A 1 746 ? -13.990 -31.014 -16.008 1.00 91.00 746 TRP A N 1
ATOM 5905 C CA . TRP A 1 746 ? -14.410 -30.916 -14.612 1.00 91.00 746 TRP A CA 1
ATOM 5906 C C . TRP A 1 746 ? -15.937 -30.912 -14.485 1.00 91.00 746 TRP A C 1
ATOM 5908 O O . TRP A 1 746 ? -16.647 -30.297 -15.282 1.00 91.00 746 TRP A O 1
ATOM 5918 N N . GLU A 1 747 ? -16.448 -31.590 -13.454 1.00 85.06 747 GLU A N 1
ATOM 5919 C CA . GLU A 1 747 ? -17.895 -31.728 -13.221 1.00 85.06 747 GLU A CA 1
ATOM 5920 C C . GLU A 1 747 ? -18.492 -30.524 -12.476 1.00 85.06 747 GLU A C 1
ATOM 5922 O O . GLU A 1 747 ? -19.564 -30.029 -12.830 1.00 85.06 747 GLU A O 1
ATOM 5927 N N . ASN A 1 748 ? -17.786 -30.022 -11.460 1.00 86.19 748 ASN A N 1
ATOM 5928 C CA . ASN A 1 748 ? -18.246 -28.914 -10.620 1.00 86.19 748 ASN A CA 1
ATOM 5929 C C . ASN A 1 748 ? -17.954 -27.553 -11.259 1.00 86.19 748 ASN A C 1
ATOM 5931 O O . ASN A 1 748 ? -16.976 -27.400 -11.985 1.00 86.19 748 ASN A O 1
ATOM 5935 N N . VAL A 1 749 ? -18.765 -26.535 -10.952 1.00 88.62 749 VAL A N 1
ATOM 5936 C CA . VAL A 1 749 ? -18.514 -25.164 -11.425 1.00 88.62 749 VAL A CA 1
ATOM 5937 C C . VAL A 1 749 ? -17.163 -24.681 -10.893 1.00 88.62 749 VAL A C 1
ATOM 5939 O O . VAL A 1 749 ? -16.952 -24.625 -9.683 1.00 88.62 749 VAL A O 1
ATOM 5942 N N . LYS A 1 750 ? -16.237 -24.344 -11.796 1.00 88.19 750 LYS A N 1
ATOM 5943 C CA . LYS A 1 750 ? -14.894 -23.880 -11.437 1.00 88.19 750 LYS A CA 1
ATOM 5944 C C . LYS A 1 750 ? -14.887 -22.360 -11.223 1.00 88.19 750 LYS A C 1
ATOM 5946 O O . LYS A 1 750 ? -15.230 -21.635 -12.160 1.00 88.19 750 LYS A O 1
ATOM 5951 N N . PRO A 1 751 ? -14.474 -21.854 -10.047 1.00 90.62 751 PRO A N 1
ATOM 5952 C CA . PRO A 1 751 ? -14.307 -20.420 -9.836 1.00 90.62 751 PRO A CA 1
ATOM 5953 C C . PRO A 1 751 ? -13.165 -19.871 -10.698 1.00 90.62 751 PRO A C 1
ATOM 5955 O O . PRO A 1 751 ? -12.024 -20.320 -10.599 1.00 90.62 751 PRO A O 1
ATOM 5958 N N . CYS A 1 752 ? -13.478 -18.885 -11.532 1.00 93.06 752 CYS A N 1
ATOM 5959 C CA . CYS A 1 752 ? -12.557 -18.163 -12.407 1.00 93.06 752 CYS A CA 1
ATOM 5960 C C . CYS A 1 752 ? -12.664 -16.659 -12.116 1.00 93.06 752 CYS A C 1
ATOM 5962 O O . CYS A 1 752 ? -12.973 -15.851 -12.992 1.00 93.06 752 CYS A O 1
ATOM 5964 N N . VAL A 1 753 ? -12.461 -16.290 -10.848 1.00 90.25 753 VAL A N 1
ATOM 5965 C CA . VAL A 1 753 ? -12.572 -14.906 -10.355 1.00 90.25 753 VAL A CA 1
ATOM 5966 C C . VAL A 1 753 ? -11.213 -14.235 -10.167 1.00 90.25 753 VAL A C 1
ATOM 5968 O O . VAL A 1 753 ? -11.122 -13.018 -10.291 1.00 90.25 753 VAL A O 1
ATOM 5971 N N . ASP A 1 754 ? -10.138 -15.000 -9.981 1.00 91.19 754 ASP A N 1
ATOM 5972 C CA . ASP A 1 754 ? -8.773 -14.498 -9.801 1.00 91.19 754 ASP A CA 1
ATOM 5973 C C . ASP A 1 754 ? -7.897 -14.767 -11.026 1.00 91.19 754 ASP A C 1
ATOM 5975 O O . ASP A 1 754 ? -8.114 -15.716 -11.776 1.00 91.19 754 ASP A O 1
ATOM 5979 N N . TYR A 1 755 ? -6.883 -13.927 -11.245 1.00 93.31 755 TYR A N 1
ATOM 5980 C CA . TYR A 1 755 ? -5.886 -14.199 -12.281 1.00 93.31 755 TYR A CA 1
ATOM 5981 C C . TYR A 1 755 ? -5.118 -15.486 -11.961 1.00 93.31 755 TYR A C 1
ATOM 5983 O O . TYR A 1 755 ? -4.714 -15.708 -10.821 1.00 93.31 755 TYR A O 1
ATOM 5991 N N . GLY A 1 756 ? -4.864 -16.301 -12.987 1.00 89.81 756 GLY A N 1
ATOM 5992 C CA . GLY A 1 756 ? -4.004 -17.474 -12.854 1.00 89.81 756 GLY A CA 1
ATOM 5993 C C . GLY A 1 756 ? -2.552 -17.097 -12.546 1.00 89.81 756 GLY A C 1
ATOM 5994 O O . GLY A 1 756 ? -2.123 -15.956 -12.759 1.00 89.81 756 GLY A O 1
ATOM 5995 N N . ASN A 1 757 ? -1.773 -18.069 -12.061 1.00 94.19 757 ASN A N 1
ATOM 5996 C CA . ASN A 1 757 ? -0.365 -17.854 -11.735 1.00 94.19 757 ASN A CA 1
ATOM 5997 C C . ASN A 1 757 ? 0.397 -17.305 -12.945 1.00 94.19 757 ASN A C 1
ATOM 5999 O O . ASN A 1 757 ? 0.240 -17.783 -14.069 1.00 94.19 757 ASN A O 1
ATOM 6003 N N . SER A 1 758 ? 1.271 -16.325 -12.710 1.00 94.94 758 SER A N 1
ATOM 6004 C CA . SER A 1 758 ? 2.223 -15.898 -13.740 1.00 94.94 758 SER A CA 1
ATOM 6005 C C . SER A 1 758 ? 3.202 -17.034 -14.035 1.00 94.94 758 SER A C 1
ATOM 6007 O O . SER A 1 758 ? 3.589 -17.752 -13.116 1.00 94.94 758 SER A O 1
ATOM 6009 N N . CYS A 1 759 ? 3.636 -17.178 -15.287 1.00 96.31 759 CYS A N 1
ATOM 6010 C CA . CYS A 1 759 ? 4.615 -18.206 -15.632 1.00 96.31 759 CYS A CA 1
ATOM 6011 C C . CYS A 1 759 ? 5.981 -17.937 -14.998 1.00 96.31 759 CYS A C 1
ATOM 6013 O O . CYS A 1 759 ? 6.379 -16.778 -14.820 1.00 96.31 759 CYS A O 1
ATOM 6015 N N . LEU A 1 760 ? 6.677 -19.025 -14.664 1.00 95.12 760 LEU A N 1
ATOM 6016 C CA . LEU A 1 760 ? 7.944 -19.003 -13.947 1.00 95.12 760 LEU A CA 1
ATOM 6017 C C . LEU A 1 760 ? 9.004 -18.153 -14.676 1.00 95.12 760 LEU A C 1
ATOM 6019 O O . LEU A 1 760 ? 9.281 -18.345 -15.862 1.00 95.12 760 LEU A O 1
ATOM 6023 N N . GLN A 1 761 ? 9.579 -17.177 -13.977 1.00 94.69 761 GLN A N 1
ATOM 6024 C CA . GLN A 1 761 ? 10.481 -16.176 -14.553 1.00 94.69 761 GLN A CA 1
ATOM 6025 C C . GLN A 1 761 ? 11.409 -15.571 -13.495 1.00 94.69 761 GLN A C 1
ATOM 6027 O O . GLN A 1 761 ? 11.112 -15.595 -12.306 1.00 94.69 761 GLN A O 1
ATOM 6032 N N . VAL A 1 762 ? 12.520 -14.964 -13.922 1.00 91.88 762 VAL A N 1
ATOM 6033 C CA . VAL A 1 762 ? 13.452 -14.280 -13.011 1.00 91.88 762 VAL A CA 1
ATOM 6034 C C . VAL A 1 762 ? 13.180 -12.774 -12.995 1.00 91.88 762 VAL A C 1
ATOM 6036 O O . VAL A 1 762 ? 13.184 -12.094 -14.028 1.00 91.88 762 VAL A O 1
ATOM 6039 N N . SER A 1 763 ? 12.972 -12.235 -11.797 1.00 85.12 763 SER A N 1
ATOM 6040 C CA . SER A 1 763 ? 12.802 -10.811 -11.538 1.00 85.12 763 SER A CA 1
ATOM 6041 C C . SER A 1 763 ? 14.040 -10.024 -11.966 1.00 85.12 763 SER A C 1
ATOM 6043 O O . SER A 1 763 ? 15.154 -10.245 -11.493 1.00 85.12 763 SER A O 1
ATOM 6045 N N . LYS A 1 764 ? 13.839 -9.011 -12.819 1.00 74.56 764 LYS A N 1
ATOM 6046 C CA . LYS A 1 764 ? 14.915 -8.088 -13.226 1.00 74.56 764 LYS A CA 1
ATOM 6047 C C . LYS A 1 764 ? 15.434 -7.235 -12.060 1.00 74.56 764 LYS A C 1
ATOM 6049 O O . LYS A 1 764 ? 16.500 -6.640 -12.184 1.00 74.56 764 LYS A O 1
ATOM 6054 N N . LYS A 1 765 ? 14.642 -7.082 -10.993 1.00 68.81 765 LYS A N 1
ATOM 6055 C CA . LYS A 1 765 ? 14.921 -6.135 -9.904 1.00 68.81 765 LYS A CA 1
ATOM 6056 C C . LYS A 1 765 ? 15.923 -6.697 -8.899 1.00 68.81 765 LYS A C 1
ATOM 6058 O O . LYS A 1 765 ? 16.819 -5.974 -8.483 1.00 68.81 765 LYS A O 1
ATOM 6063 N N . ASP A 1 766 ? 15.762 -7.960 -8.527 1.00 79.06 766 ASP A N 1
ATOM 6064 C CA . ASP A 1 766 ? 16.485 -8.598 -7.422 1.00 79.06 766 ASP A CA 1
ATOM 6065 C C . ASP A 1 766 ? 16.969 -10.023 -7.743 1.00 79.06 766 ASP A C 1
ATOM 6067 O O . ASP A 1 766 ? 17.630 -10.638 -6.914 1.00 79.06 766 ASP A O 1
ATOM 6071 N N . GLY A 1 767 ? 16.674 -10.550 -8.938 1.00 82.06 767 GLY A N 1
ATOM 6072 C CA . GLY A 1 767 ? 17.060 -11.906 -9.335 1.00 82.06 767 GLY A CA 1
ATOM 6073 C C . GLY A 1 767 ? 16.250 -13.018 -8.661 1.00 82.06 767 GLY A C 1
ATOM 6074 O O . GLY A 1 767 ? 16.593 -14.188 -8.829 1.00 82.06 767 GLY A O 1
ATOM 6075 N N . SER A 1 768 ? 15.190 -12.681 -7.916 1.00 88.25 768 SER A N 1
ATOM 6076 C CA . SER A 1 768 ? 14.260 -13.669 -7.355 1.00 88.25 768 SER A CA 1
ATOM 6077 C C . SER A 1 768 ? 13.479 -14.387 -8.461 1.00 88.25 768 SER A C 1
ATOM 6079 O O . SER A 1 768 ? 13.255 -13.825 -9.536 1.00 88.25 768 SER A O 1
ATOM 6081 N N . VAL A 1 769 ? 13.074 -15.633 -8.216 1.00 90.12 769 VAL A N 1
ATOM 6082 C CA . VAL A 1 769 ? 12.174 -16.362 -9.120 1.00 90.12 769 VAL A CA 1
ATOM 6083 C C . VAL A 1 769 ? 10.737 -16.018 -8.745 1.00 90.12 769 VAL A C 1
ATOM 6085 O O . VAL A 1 769 ? 10.385 -15.969 -7.570 1.00 90.12 769 VAL A O 1
ATOM 6088 N N . LEU A 1 770 ? 9.932 -15.710 -9.754 1.00 91.94 770 LEU A N 1
ATOM 6089 C CA . LEU A 1 770 ? 8.526 -15.349 -9.641 1.00 91.94 770 LEU A CA 1
ATOM 6090 C C . LEU A 1 770 ? 7.694 -16.325 -10.469 1.00 91.94 770 LEU A C 1
ATOM 6092 O O . LEU A 1 770 ? 8.153 -16.789 -11.511 1.00 91.94 770 LEU A O 1
ATOM 6096 N N . GLY A 1 771 ? 6.441 -16.525 -10.073 1.00 92.00 771 GLY A N 1
ATOM 6097 C CA . GLY A 1 771 ? 5.481 -17.323 -10.830 1.00 92.00 771 GLY A CA 1
ATOM 6098 C C . GLY A 1 771 ? 5.461 -18.797 -10.440 1.00 92.00 771 GLY A C 1
ATOM 6099 O O . GLY A 1 771 ? 6.012 -19.189 -9.416 1.00 92.00 771 GLY A O 1
ATOM 6100 N N . ASN A 1 772 ? 4.778 -19.593 -11.255 1.00 93.75 772 ASN A N 1
ATOM 6101 C CA . ASN A 1 772 ? 4.614 -21.034 -11.090 1.00 93.75 772 ASN A CA 1
ATOM 6102 C C . ASN A 1 772 ? 4.701 -21.712 -12.471 1.00 93.75 772 ASN A C 1
ATOM 6104 O O . ASN A 1 772 ? 4.491 -21.056 -13.494 1.00 93.75 772 ASN A O 1
ATOM 6108 N N . GLU A 1 773 ? 5.026 -23.003 -12.517 1.00 94.00 773 GLU A N 1
ATOM 6109 C CA . GLU A 1 773 ? 4.942 -23.794 -13.750 1.00 94.00 773 GLU A CA 1
ATOM 6110 C C . GLU A 1 773 ? 3.485 -24.072 -14.144 1.00 94.00 773 GLU A C 1
ATOM 6112 O O . GLU A 1 773 ? 3.157 -24.034 -15.329 1.00 94.00 773 GLU A O 1
ATOM 6117 N N . ASP A 1 774 ? 2.586 -24.249 -13.171 1.00 95.25 774 ASP A N 1
ATOM 6118 C CA . ASP A 1 774 ? 1.139 -24.286 -13.389 1.00 95.25 774 ASP A CA 1
ATOM 6119 C C . ASP A 1 774 ? 0.603 -22.877 -13.689 1.00 95.25 774 ASP A C 1
ATOM 6121 O O . ASP A 1 774 ? 0.100 -22.166 -12.812 1.00 95.25 774 ASP A O 1
ATOM 6125 N N . CYS A 1 775 ? 0.810 -22.441 -14.934 1.00 96.00 775 CYS A N 1
ATOM 6126 C CA . CYS A 1 775 ? 0.536 -21.076 -15.378 1.00 96.00 775 CYS A CA 1
ATOM 6127 C C . CYS A 1 775 ? -0.241 -20.965 -16.698 1.00 96.00 775 CYS A C 1
ATOM 6129 O O . CYS A 1 775 ? -0.537 -19.843 -17.114 1.00 96.00 775 CYS A O 1
ATOM 6131 N N . LEU A 1 776 ? -0.582 -22.077 -17.366 1.00 98.19 776 LEU A N 1
ATOM 6132 C CA . LEU A 1 776 ? -1.235 -22.085 -18.688 1.00 98.19 776 LEU A CA 1
ATOM 6133 C C . LEU A 1 776 ? -2.731 -21.745 -18.593 1.00 98.19 776 LEU A C 1
ATOM 6135 O O . LEU A 1 776 ? -3.624 -22.582 -18.740 1.00 98.19 776 LEU A O 1
ATOM 6139 N N . THR A 1 777 ? -2.984 -20.468 -18.321 1.00 98.00 777 THR A N 1
ATOM 6140 C CA . THR A 1 777 ? -4.309 -19.898 -18.086 1.00 98.00 777 THR A CA 1
ATOM 6141 C C . THR A 1 777 ? -4.557 -18.671 -18.957 1.00 98.00 777 THR A C 1
ATOM 6143 O O . THR A 1 777 ? -3.625 -17.974 -19.371 1.00 98.00 777 THR A O 1
ATOM 6146 N N . LEU A 1 778 ? -5.829 -18.405 -19.236 1.00 98.31 778 LEU A N 1
ATOM 6147 C CA . LEU A 1 778 ? -6.295 -17.222 -19.947 1.00 98.31 778 LEU A CA 1
ATOM 6148 C C . LEU A 1 778 ? -7.399 -16.502 -19.178 1.00 98.31 778 LEU A C 1
ATOM 6150 O O . LEU A 1 778 ? -8.007 -17.046 -18.256 1.00 98.31 778 LEU A O 1
ATOM 6154 N N . ASN A 1 779 ? -7.658 -15.265 -19.575 1.00 98.19 779 ASN A N 1
ATOM 6155 C CA . ASN A 1 779 ? -8.715 -14.428 -19.033 1.00 98.19 779 ASN A CA 1
ATOM 6156 C C . ASN A 1 779 ? -9.608 -13.955 -20.179 1.00 98.19 779 ASN A C 1
ATOM 6158 O O . ASN A 1 779 ? -9.095 -13.635 -21.250 1.00 98.19 779 ASN A O 1
ATOM 6162 N N . VAL A 1 780 ? -10.917 -13.881 -19.944 1.00 98.12 780 VAL A N 1
ATOM 6163 C CA . VAL A 1 780 ? -11.915 -13.379 -20.892 1.00 98.12 780 VAL A CA 1
ATOM 6164 C C . VAL A 1 780 ? -12.696 -12.246 -20.239 1.00 98.12 780 VAL A C 1
ATOM 6166 O O . VAL A 1 780 ? -13.215 -12.392 -19.131 1.00 98.12 780 VAL A O 1
ATOM 6169 N N . PHE A 1 781 ? -12.802 -11.126 -20.946 1.00 97.19 781 PHE A N 1
ATOM 6170 C CA . PHE A 1 781 ? -13.540 -9.947 -20.516 1.00 97.19 781 PHE A CA 1
ATOM 6171 C C . PHE A 1 781 ? -14.534 -9.533 -21.599 1.00 97.19 781 PHE A C 1
ATOM 6173 O O . PHE A 1 781 ? -14.162 -9.394 -22.767 1.00 97.19 781 PHE A O 1
ATOM 6180 N N . THR A 1 782 ? -15.793 -9.328 -21.217 1.00 95.38 782 THR A N 1
ATOM 6181 C CA . THR A 1 782 ? -16.873 -8.955 -22.144 1.00 95.38 782 THR A CA 1
ATOM 6182 C C . THR A 1 782 ? -17.924 -8.085 -21.457 1.00 95.38 782 THR A C 1
ATOM 6184 O O . THR A 1 782 ? -18.178 -8.255 -20.270 1.00 95.38 782 THR A O 1
ATOM 6187 N N . LYS A 1 783 ? -18.573 -7.168 -22.183 1.00 91.38 783 LYS A N 1
ATOM 6188 C CA . LYS A 1 783 ? -19.708 -6.390 -21.645 1.00 91.38 783 LYS A CA 1
ATOM 6189 C C . LYS A 1 783 ? -21.006 -7.189 -21.576 1.00 91.38 783 LYS A C 1
ATOM 6191 O O . LYS A 1 783 ? -21.875 -6.875 -20.776 1.00 91.38 783 LYS A O 1
ATOM 6196 N N . GLU A 1 784 ? -21.163 -8.177 -22.452 1.00 87.75 784 GLU A N 1
ATOM 6197 C CA . GLU A 1 784 ? -22.426 -8.882 -22.664 1.00 87.75 784 GLU A CA 1
ATOM 6198 C C . GLU A 1 784 ? -22.150 -10.359 -22.964 1.00 87.75 784 GLU A C 1
ATOM 6200 O O . GLU A 1 784 ? -21.291 -10.678 -23.783 1.00 87.75 784 GLU A O 1
ATOM 6205 N N . LEU A 1 785 ? -22.921 -11.267 -22.361 1.00 89.62 785 LEU A N 1
ATOM 6206 C CA . LEU A 1 785 ? -22.879 -12.710 -22.656 1.00 89.62 785 LEU A CA 1
ATOM 6207 C C . LEU A 1 785 ? -23.873 -13.112 -23.763 1.00 89.62 785 LEU A C 1
ATOM 6209 O O . LEU A 1 785 ? -24.322 -14.253 -23.842 1.00 89.62 785 LEU A O 1
ATOM 6213 N N . ASN A 1 786 ? -24.260 -12.157 -24.613 1.00 81.50 786 ASN A N 1
ATOM 6214 C CA . ASN A 1 786 ? -25.252 -12.368 -25.660 1.00 81.50 786 ASN A CA 1
ATOM 6215 C C . ASN A 1 786 ? -24.663 -13.164 -26.836 1.00 81.50 786 ASN A C 1
ATOM 6217 O O . ASN A 1 786 ? -23.876 -12.646 -27.627 1.00 81.50 786 ASN A O 1
ATOM 6221 N N . THR A 1 787 ? -25.114 -14.406 -26.998 1.00 83.56 787 THR A N 1
ATOM 6222 C CA . THR A 1 787 ? -24.673 -15.310 -28.070 1.00 83.56 787 THR A CA 1
ATOM 6223 C C . THR A 1 787 ? -25.309 -15.017 -29.435 1.00 83.56 787 THR A C 1
ATOM 6225 O O . THR A 1 787 ? -24.859 -15.551 -30.444 1.00 83.56 787 THR A O 1
ATOM 6228 N N . SER A 1 788 ? -26.331 -14.155 -29.503 1.00 84.06 788 SER A N 1
ATOM 6229 C CA . SER A 1 788 ? -27.022 -13.803 -30.758 1.00 84.06 788 SER A CA 1
ATOM 6230 C C . SER A 1 788 ? -26.355 -12.657 -31.526 1.00 84.06 788 SER A C 1
ATOM 6232 O O . SER A 1 788 ? -26.638 -12.459 -32.705 1.00 84.06 788 SER A O 1
ATOM 6234 N N . ASN A 1 789 ? -25.491 -11.873 -30.874 1.00 89.62 789 ASN A N 1
ATOM 6235 C CA . ASN A 1 789 ? -24.821 -10.713 -31.469 1.00 89.62 789 ASN A CA 1
ATOM 6236 C C . ASN A 1 789 ? -23.337 -10.704 -31.091 1.00 89.62 789 ASN A C 1
ATOM 6238 O O . ASN A 1 789 ? -22.891 -9.887 -30.278 1.00 89.62 789 ASN A O 1
ATOM 6242 N N . LEU A 1 790 ? -22.598 -11.640 -31.685 1.00 95.88 790 LEU A N 1
ATOM 6243 C CA . LEU A 1 790 ? -21.193 -11.878 -31.380 1.00 95.88 790 LEU A CA 1
ATOM 6244 C C . LEU A 1 790 ? -20.309 -10.669 -31.733 1.00 95.88 790 LEU A C 1
ATOM 6246 O O . LEU A 1 790 ? -20.511 -9.985 -32.742 1.00 95.88 790 LEU A O 1
ATOM 6250 N N . LYS A 1 791 ? -19.323 -10.392 -30.878 1.00 96.62 791 LYS A N 1
ATOM 6251 C CA . LYS A 1 791 ? -18.392 -9.262 -31.001 1.00 96.62 791 LYS A CA 1
ATOM 6252 C C . LYS A 1 791 ? -17.010 -9.720 -31.468 1.00 96.62 791 LYS A C 1
ATOM 6254 O O . LYS A 1 791 ? -16.617 -10.844 -31.175 1.00 96.62 791 LYS A O 1
ATOM 6259 N N . PRO A 1 792 ? -16.232 -8.857 -32.141 1.00 97.25 792 PRO A N 1
ATOM 6260 C CA . PRO A 1 792 ? -14.829 -9.136 -32.438 1.00 97.25 792 PRO A CA 1
ATOM 6261 C C . PRO A 1 792 ? -14.051 -9.536 -31.189 1.00 97.25 792 PRO A C 1
ATOM 6263 O O . PRO A 1 792 ? -14.276 -8.977 -30.112 1.00 97.25 792 PRO A O 1
ATOM 6266 N N . VAL A 1 793 ? -13.111 -10.461 -31.349 1.00 98.25 793 VAL A N 1
ATOM 6267 C CA . VAL A 1 793 ? -12.264 -10.949 -30.260 1.00 98.25 793 VAL A CA 1
ATOM 6268 C C . VAL A 1 793 ? -10.870 -10.359 -30.416 1.00 98.25 793 VAL A C 1
ATOM 6270 O O . VAL A 1 793 ? -10.224 -10.546 -31.444 1.00 98.25 793 VAL A O 1
ATOM 6273 N N . MET A 1 794 ? -10.388 -9.669 -29.388 1.00 97.88 794 MET A N 1
ATOM 6274 C CA . MET A 1 794 ? -9.014 -9.184 -29.312 1.00 97.88 794 MET A CA 1
ATOM 6275 C C . MET A 1 794 ? -8.209 -10.114 -28.406 1.00 97.88 794 MET A C 1
ATOM 6277 O O . MET A 1 794 ? -8.422 -10.146 -27.196 1.00 97.88 794 MET A O 1
ATOM 6281 N N . PHE A 1 795 ? -7.292 -10.873 -29.000 1.00 98.06 795 PHE A N 1
ATOM 6282 C CA . PHE A 1 795 ? -6.457 -11.859 -28.324 1.00 98.06 795 PHE A CA 1
ATOM 6283 C C . PHE A 1 795 ? -5.065 -11.287 -28.055 1.00 98.06 795 PHE A C 1
ATOM 6285 O O . PHE A 1 795 ? -4.264 -11.099 -28.970 1.00 98.06 795 PHE A O 1
ATOM 6292 N N . TRP A 1 796 ? -4.780 -10.987 -26.793 1.00 97.81 796 TRP A N 1
ATOM 6293 C CA . TRP A 1 796 ? -3.580 -10.293 -26.354 1.00 97.81 796 TRP A CA 1
ATOM 6294 C C . TRP A 1 796 ? -2.499 -11.243 -25.839 1.00 97.81 796 TRP A C 1
ATOM 6296 O O . TRP A 1 796 ? -2.692 -11.981 -24.867 1.00 97.81 796 TRP A O 1
ATOM 6306 N N . ILE A 1 797 ? -1.322 -11.146 -26.456 1.00 98.00 797 ILE A N 1
ATOM 6307 C CA . ILE A 1 797 ? -0.102 -11.852 -26.074 1.00 98.00 797 ILE A CA 1
ATOM 6308 C C . ILE A 1 797 ? 0.853 -10.825 -25.456 1.00 98.00 797 ILE A C 1
ATOM 6310 O O . ILE A 1 797 ? 1.246 -9.856 -26.104 1.00 98.00 797 ILE A O 1
ATOM 6314 N N . HIS A 1 798 ? 1.236 -11.020 -24.193 1.00 96.62 798 HIS A N 1
ATOM 6315 C CA . HIS A 1 798 ? 2.088 -10.057 -23.491 1.00 96.62 798 HIS A CA 1
ATOM 6316 C C . HIS A 1 798 ? 3.554 -10.114 -23.958 1.00 96.62 798 HIS A C 1
ATOM 6318 O O . HIS A 1 798 ? 4.100 -11.196 -24.207 1.00 96.62 798 HIS A O 1
ATOM 6324 N N . GLY A 1 799 ? 4.218 -8.953 -24.022 1.00 93.31 799 GLY A N 1
ATOM 6325 C CA . GLY A 1 799 ? 5.651 -8.833 -24.294 1.00 93.31 799 GLY A CA 1
ATOM 6326 C C . GLY A 1 799 ? 6.546 -9.290 -23.131 1.00 93.31 799 GLY A C 1
ATOM 6327 O O . GLY A 1 799 ? 6.130 -10.047 -22.254 1.00 93.31 799 GLY A O 1
ATOM 6328 N N . GLY A 1 800 ? 7.800 -8.818 -23.123 1.00 91.62 800 GLY A N 1
ATOM 6329 C CA . GLY A 1 800 ? 8.780 -9.113 -22.063 1.00 91.62 800 GLY A CA 1
ATOM 6330 C C . GLY A 1 800 ? 10.010 -9.925 -22.491 1.00 91.62 800 GLY A C 1
ATOM 6331 O O . GLY A 1 800 ? 10.633 -10.608 -21.674 1.00 91.62 800 GLY A O 1
ATOM 6332 N N . ALA A 1 801 ? 10.405 -9.805 -23.762 1.00 88.88 801 ALA A N 1
ATOM 6333 C CA . ALA A 1 801 ? 11.568 -10.468 -24.360 1.00 88.88 801 ALA A CA 1
ATOM 6334 C C . ALA A 1 801 ? 11.506 -12.004 -24.300 1.00 88.88 801 ALA A C 1
ATOM 6336 O O . ALA A 1 801 ? 12.552 -12.631 -24.253 1.00 88.88 801 ALA A O 1
ATOM 6337 N N . HIS A 1 802 ? 10.305 -12.594 -24.247 1.00 91.00 802 HIS A N 1
ATOM 6338 C CA . HIS A 1 802 ? 10.077 -14.031 -24.020 1.00 91.00 802 HIS A CA 1
ATOM 6339 C C . HIS A 1 802 ? 10.640 -14.593 -22.701 1.00 91.00 802 HIS A C 1
ATOM 6341 O O . HIS A 1 802 ? 10.585 -15.797 -22.484 1.00 91.00 802 HIS A O 1
ATOM 6347 N N . ILE A 1 803 ? 11.168 -13.750 -21.809 1.00 91.44 803 ILE A N 1
ATOM 6348 C CA . ILE A 1 803 ? 11.838 -14.171 -20.565 1.00 91.44 803 ILE A CA 1
ATOM 6349 C C . ILE A 1 803 ? 11.006 -13.822 -19.322 1.00 91.44 803 ILE A C 1
ATOM 6351 O O . ILE A 1 803 ? 11.207 -14.395 -18.254 1.00 91.44 803 ILE A O 1
ATOM 6355 N N . ARG A 1 804 ? 10.090 -12.858 -19.443 1.00 91.94 804 ARG A N 1
ATOM 6356 C CA . ARG A 1 804 ? 9.236 -12.345 -18.364 1.00 91.94 804 ARG A CA 1
ATOM 6357 C C . ARG A 1 804 ? 7.915 -11.817 -18.925 1.00 91.94 804 ARG A C 1
ATOM 6359 O O . ARG A 1 804 ? 7.819 -11.613 -20.130 1.00 91.94 804 ARG A O 1
ATOM 6366 N N . GLY A 1 805 ? 6.956 -11.533 -18.051 1.00 93.56 805 GLY A N 1
ATOM 6367 C CA . GLY A 1 805 ? 5.641 -10.974 -18.389 1.00 93.56 805 GLY A CA 1
ATOM 6368 C C . GLY A 1 805 ? 4.489 -11.767 -17.769 1.00 93.56 805 GLY A C 1
ATOM 6369 O O . GLY A 1 805 ? 4.708 -12.843 -17.210 1.00 93.56 805 GLY A O 1
ATOM 6370 N N . SER A 1 806 ? 3.283 -11.198 -17.802 1.00 94.94 806 SER A N 1
ATOM 6371 C CA . SER A 1 806 ? 2.059 -11.842 -17.313 1.00 94.94 806 SER A CA 1
ATOM 6372 C C . SER A 1 806 ? 0.818 -11.182 -17.913 1.00 94.94 806 SER A C 1
ATOM 6374 O O . SER A 1 806 ? 0.794 -9.963 -18.103 1.00 94.94 806 SER A O 1
ATOM 6376 N N . SER A 1 807 ? -0.232 -11.967 -18.158 1.00 93.19 807 SER A N 1
ATOM 6377 C CA . SER A 1 807 ? -1.545 -11.484 -18.611 1.00 93.19 807 SER A CA 1
ATOM 6378 C C . SER A 1 807 ? -2.184 -10.475 -17.653 1.00 93.19 807 SER A C 1
ATOM 6380 O O . SER A 1 807 ? -2.864 -9.556 -18.104 1.00 93.19 807 SER A O 1
ATOM 6382 N N . ALA A 1 808 ? -1.908 -10.579 -16.349 1.00 90.88 808 ALA A N 1
ATOM 6383 C CA . ALA A 1 808 ? -2.448 -9.679 -15.327 1.00 90.88 808 ALA A CA 1
ATOM 6384 C C . ALA A 1 808 ? -1.895 -8.241 -15.411 1.00 90.88 808 ALA A C 1
ATOM 6386 O O . ALA A 1 808 ? -2.432 -7.334 -14.780 1.00 90.88 808 ALA A O 1
ATOM 6387 N N . GLN A 1 809 ? -0.823 -8.011 -16.181 1.00 89.56 809 GLN A N 1
ATOM 6388 C CA . GLN A 1 809 ? -0.231 -6.680 -16.373 1.00 89.56 809 GLN A CA 1
ATOM 6389 C C . GLN A 1 809 ? -1.069 -5.774 -17.285 1.00 89.56 809 GLN A C 1
ATOM 6391 O O . GLN A 1 809 ? -0.857 -4.563 -17.289 1.00 89.56 809 GLN A O 1
ATOM 6396 N N . PHE A 1 810 ? -1.999 -6.353 -18.049 1.00 83.19 810 PHE A N 1
ATOM 6397 C CA . PHE A 1 810 ? -2.799 -5.657 -19.055 1.00 83.19 810 PHE A CA 1
ATOM 6398 C C . PHE A 1 810 ? -4.293 -5.866 -18.772 1.00 83.19 810 PHE A C 1
ATOM 6400 O O . PHE A 1 810 ? -4.934 -6.693 -19.427 1.00 83.19 810 PHE A O 1
ATOM 6407 N N . PRO A 1 811 ? -4.848 -5.170 -17.765 1.00 82.06 811 PRO A N 1
ATOM 6408 C CA . PRO A 1 811 ? -6.264 -5.266 -17.447 1.00 82.06 811 PRO A CA 1
ATOM 6409 C C . PRO A 1 811 ? -7.109 -4.544 -18.521 1.00 82.06 811 PRO A C 1
ATOM 6411 O O . PRO A 1 811 ? -6.586 -3.721 -19.283 1.00 82.06 811 PRO A O 1
ATOM 6414 N N . PRO A 1 812 ? -8.404 -4.875 -18.651 1.00 88.69 812 PRO A N 1
ATOM 6415 C CA . PRO A 1 812 ? -9.195 -4.534 -19.832 1.00 88.69 812 PRO A CA 1
ATOM 6416 C C . PRO A 1 812 ? -9.765 -3.102 -19.810 1.00 88.69 812 PRO A C 1
ATOM 6418 O O . PRO A 1 812 ? -10.485 -2.728 -20.732 1.00 88.69 812 PRO A O 1
ATOM 6421 N N . ASP A 1 813 ? -9.470 -2.301 -18.783 1.00 82.19 813 ASP A N 1
ATOM 6422 C CA . ASP A 1 813 ? -10.218 -1.102 -18.364 1.00 82.19 813 ASP A CA 1
ATOM 6423 C C . ASP A 1 813 ? -10.451 -0.066 -19.472 1.00 82.19 813 ASP A C 1
ATOM 6425 O O . ASP A 1 813 ? -11.509 0.551 -19.526 1.00 82.19 813 ASP A O 1
ATOM 6429 N N . TYR A 1 814 ? -9.490 0.110 -20.381 1.00 80.50 814 TYR A N 1
ATOM 6430 C CA . TYR A 1 814 ? -9.586 1.079 -21.483 1.00 80.50 814 TYR A CA 1
ATOM 6431 C C . TYR A 1 814 ? -10.209 0.503 -22.765 1.00 80.50 814 TYR A C 1
ATOM 6433 O O . TYR A 1 814 ? -10.598 1.255 -23.660 1.00 80.50 814 TYR A O 1
ATOM 6441 N N . LEU A 1 815 ? -10.274 -0.826 -22.882 1.00 87.38 815 LEU A N 1
ATOM 6442 C CA . LEU A 1 815 ? -10.752 -1.533 -24.074 1.00 87.38 815 LEU A CA 1
ATOM 6443 C C . LEU A 1 815 ? -12.171 -2.066 -23.896 1.00 87.38 815 LEU A C 1
ATOM 6445 O O . LEU A 1 815 ? -12.934 -2.084 -24.860 1.00 87.38 815 LEU A O 1
ATOM 6449 N N . ILE A 1 816 ? -12.531 -2.465 -22.676 1.00 92.19 816 ILE A N 1
ATOM 6450 C CA . ILE A 1 816 ? -13.777 -3.177 -22.387 1.00 92.19 816 ILE A CA 1
ATOM 6451 C C . ILE A 1 816 ? -15.026 -2.346 -22.659 1.00 92.19 816 ILE A C 1
ATOM 6453 O O . ILE A 1 816 ? -16.092 -2.894 -22.887 1.00 92.19 816 ILE A O 1
ATOM 6457 N N . GLU A 1 817 ? -14.907 -1.020 -22.695 1.00 87.69 817 GLU A N 1
ATOM 6458 C CA . GLU A 1 817 ? -16.015 -0.128 -23.039 1.00 87.69 817 GLU A CA 1
ATOM 6459 C C . GLU A 1 817 ? -16.377 -0.161 -24.530 1.00 87.69 817 GLU A C 1
ATOM 6461 O O . GLU A 1 817 ? -17.464 0.279 -24.918 1.00 87.69 817 GLU A O 1
ATOM 6466 N N . LYS A 1 818 ? -15.485 -0.686 -25.378 1.00 91.06 818 LYS A N 1
ATOM 6467 C CA . LYS A 1 818 ? -15.720 -0.883 -26.812 1.00 91.06 818 LYS A CA 1
ATOM 6468 C C . LYS A 1 818 ? -16.457 -2.210 -27.052 1.00 91.06 818 LYS A C 1
ATOM 6470 O O . LYS A 1 818 ? -16.403 -3.101 -26.211 1.00 91.06 818 LYS A O 1
ATOM 6475 N N . PRO A 1 819 ? -17.150 -2.379 -28.194 1.00 91.12 819 PRO A N 1
ATOM 6476 C CA . PRO A 1 819 ? -17.851 -3.623 -28.520 1.00 91.12 819 PRO A CA 1
ATOM 6477 C C . PRO A 1 819 ? -16.859 -4.723 -28.942 1.00 91.12 819 PRO A C 1
ATOM 6479 O O . PRO A 1 819 ? -16.788 -5.084 -30.116 1.00 91.12 819 PRO A O 1
ATOM 6482 N N . VAL A 1 820 ? -16.071 -5.222 -27.989 1.00 94.44 820 VAL A N 1
ATOM 6483 C CA . VAL A 1 820 ? -15.007 -6.216 -28.175 1.00 94.44 820 VAL A CA 1
ATOM 6484 C C . VAL A 1 820 ? -15.016 -7.213 -27.014 1.00 94.44 820 VAL A C 1
ATOM 6486 O O . VAL A 1 820 ? -15.307 -6.838 -25.879 1.00 94.44 820 VAL A O 1
ATOM 6489 N N . VAL A 1 821 ? -14.673 -8.471 -27.291 1.00 97.50 821 VAL A N 1
ATOM 6490 C CA . VAL A 1 821 ? -14.298 -9.443 -26.254 1.00 97.50 821 VAL A CA 1
ATOM 6491 C C . VAL A 1 821 ? -12.781 -9.450 -26.142 1.00 97.50 821 VAL A C 1
ATOM 6493 O O . VAL A 1 821 ? -12.086 -9.729 -27.120 1.00 97.50 821 VAL A O 1
ATOM 6496 N N . PHE A 1 822 ? -12.256 -9.123 -24.966 1.00 97.81 822 PHE A N 1
ATOM 6497 C CA . PHE A 1 822 ? -10.817 -9.077 -24.727 1.00 97.81 822 PHE A CA 1
ATOM 6498 C C . PHE A 1 822 ? -10.353 -10.372 -24.064 1.00 97.81 822 PHE A C 1
ATOM 6500 O O . PHE A 1 822 ? -10.882 -10.769 -23.025 1.00 97.81 822 PHE A O 1
ATOM 6507 N N . VAL A 1 823 ? -9.357 -11.023 -24.662 1.00 98.38 823 VAL A N 1
ATOM 6508 C CA . VAL A 1 823 ? -8.750 -12.254 -24.156 1.00 98.38 823 VAL A CA 1
ATOM 6509 C C . VAL A 1 823 ? -7.277 -11.996 -23.888 1.00 98.38 823 VAL A C 1
ATOM 6511 O O . VAL A 1 823 ? -6.573 -11.542 -24.783 1.00 98.38 823 VAL A O 1
ATOM 6514 N N . SER A 1 824 ? -6.786 -12.302 -22.689 1.00 97.75 824 SER A N 1
ATOM 6515 C CA . SER A 1 824 ? -5.356 -12.214 -22.361 1.00 97.75 824 SER A CA 1
ATOM 6516 C C . SER A 1 824 ? -4.839 -13.543 -21.827 1.00 97.75 824 SER A C 1
ATOM 6518 O O . SER A 1 824 ? -5.545 -14.231 -21.093 1.00 97.75 824 SER A O 1
ATOM 6520 N N . ILE A 1 825 ? -3.613 -13.919 -22.198 1.00 98.19 825 ILE A N 1
ATOM 6521 C CA . ILE A 1 825 ? -3.077 -15.259 -21.916 1.00 98.19 825 ILE A CA 1
ATOM 6522 C C . ILE A 1 825 ? -1.737 -15.214 -21.186 1.00 98.19 825 ILE A C 1
ATOM 6524 O O . ILE A 1 825 ? -0.913 -14.332 -21.435 1.00 98.19 825 ILE A O 1
ATOM 6528 N N . ASN A 1 826 ? -1.506 -16.184 -20.308 1.00 97.75 826 ASN A N 1
ATOM 6529 C CA . ASN A 1 826 ? -0.164 -16.569 -19.877 1.00 97.75 826 ASN A CA 1
ATOM 6530 C C . ASN A 1 826 ? 0.362 -17.665 -20.813 1.00 97.75 826 ASN A C 1
ATOM 6532 O O . ASN A 1 826 ? -0.420 -18.474 -21.305 1.00 97.75 826 ASN A O 1
ATOM 6536 N N . TYR A 1 827 ? 1.671 -17.706 -21.054 1.00 98.00 827 TYR A N 1
ATOM 6537 C CA . TYR A 1 827 ? 2.354 -18.743 -21.839 1.00 98.00 827 TYR A CA 1
ATOM 6538 C C . TYR A 1 827 ? 3.761 -18.971 -21.270 1.00 98.00 827 TYR A C 1
ATOM 6540 O O . TYR A 1 827 ? 4.320 -18.054 -20.655 1.00 98.00 827 TYR A O 1
ATOM 6548 N N . ARG A 1 828 ? 4.347 -20.167 -21.443 1.00 97.94 828 ARG A N 1
ATOM 6549 C CA . ARG A 1 828 ? 5.670 -20.476 -20.866 1.00 97.94 828 ARG A CA 1
ATOM 6550 C C . ARG A 1 828 ? 6.758 -19.541 -21.399 1.00 97.94 828 ARG A C 1
ATOM 6552 O O . ARG A 1 828 ? 6.744 -19.119 -22.552 1.00 97.94 828 ARG A O 1
ATOM 6559 N N . LEU A 1 829 ? 7.736 -19.231 -20.550 1.00 96.06 829 LEU A N 1
ATOM 6560 C CA . LEU A 1 829 ? 8.794 -18.253 -20.824 1.00 96.06 829 LEU A CA 1
ATOM 6561 C C . LEU A 1 829 ? 10.180 -18.890 -20.711 1.00 96.06 829 LEU A C 1
ATOM 6563 O O . LEU A 1 829 ? 10.365 -19.890 -20.018 1.00 96.06 829 LEU A O 1
ATOM 6567 N N . ASN A 1 830 ? 11.168 -18.278 -21.366 1.00 94.38 830 ASN A N 1
ATOM 6568 C CA . ASN A 1 830 ? 12.579 -18.663 -21.316 1.00 94.38 830 ASN A CA 1
ATOM 6569 C C . ASN A 1 830 ? 12.752 -20.181 -21.550 1.00 94.38 830 ASN A C 1
ATOM 6571 O O . ASN A 1 830 ? 12.132 -20.736 -22.456 1.00 94.38 830 ASN A O 1
ATOM 6575 N N . ILE A 1 831 ? 13.560 -20.868 -20.740 1.00 95.88 831 ILE A N 1
ATOM 6576 C CA . ILE A 1 831 ? 13.822 -22.303 -20.861 1.00 95.88 831 ILE A CA 1
ATOM 6577 C C . ILE A 1 831 ? 12.545 -23.151 -20.836 1.00 95.88 831 ILE A C 1
ATOM 6579 O O . ILE A 1 831 ? 12.431 -24.079 -21.624 1.00 95.88 831 ILE A O 1
ATOM 6583 N N . PHE A 1 832 ? 11.534 -22.791 -20.044 1.00 97.25 832 PHE A N 1
ATOM 6584 C CA . PHE A 1 832 ? 10.259 -23.519 -20.016 1.00 97.25 832 PHE A CA 1
ATOM 6585 C C . PHE A 1 832 ? 9.484 -23.376 -21.330 1.00 97.25 832 PHE A C 1
ATOM 6587 O O . PHE A 1 832 ? 8.759 -24.277 -21.731 1.00 97.25 832 PHE A O 1
ATOM 6594 N N . GLY A 1 833 ? 9.642 -22.243 -22.017 1.00 96.62 833 GLY A N 1
ATOM 6595 C CA . GLY A 1 833 ? 8.966 -21.961 -23.281 1.00 96.62 833 GLY A CA 1
ATOM 6596 C C . GLY A 1 833 ? 9.721 -22.412 -24.532 1.00 96.62 833 GLY A C 1
ATOM 6597 O O . GLY A 1 833 ? 9.108 -22.615 -25.579 1.00 96.62 833 GLY A O 1
ATOM 6598 N N . PHE A 1 834 ? 11.047 -22.539 -24.463 1.00 96.06 834 PHE A N 1
ATOM 6599 C CA . PHE A 1 834 ? 11.886 -22.656 -25.663 1.00 96.06 834 PHE A CA 1
ATOM 6600 C C . PHE A 1 834 ? 13.065 -23.628 -25.528 1.00 96.06 834 PHE A C 1
ATOM 6602 O O . PHE A 1 834 ? 13.911 -23.683 -26.425 1.00 96.06 834 PHE A O 1
ATOM 6609 N N . PHE A 1 835 ? 13.158 -24.393 -24.437 1.00 96.38 835 PHE A N 1
ATOM 6610 C CA . PHE A 1 835 ? 14.088 -25.519 -24.373 1.00 96.38 835 PHE A CA 1
ATOM 6611 C C . PHE A 1 835 ? 13.788 -26.526 -25.487 1.00 96.38 835 PHE A C 1
ATOM 6613 O O . PHE A 1 835 ? 12.631 -26.777 -25.822 1.00 96.38 835 PHE A O 1
ATOM 6620 N N . THR A 1 836 ? 14.842 -27.075 -26.085 1.00 95.94 836 THR A N 1
ATOM 6621 C CA . THR A 1 836 ? 14.718 -28.006 -27.204 1.00 95.94 836 THR A CA 1
ATOM 6622 C C . THR A 1 836 ? 16.008 -28.780 -27.429 1.00 95.94 836 THR A C 1
ATOM 6624 O O . THR A 1 836 ? 17.109 -28.224 -27.341 1.00 95.94 836 THR A O 1
ATOM 6627 N N . VAL A 1 837 ? 15.843 -30.057 -27.761 1.00 95.44 837 VAL A N 1
ATOM 6628 C CA . VAL A 1 837 ? 16.866 -30.908 -28.386 1.00 95.44 837 VAL A CA 1
ATOM 6629 C C . VAL A 1 837 ? 16.604 -31.107 -29.882 1.00 95.44 837 VAL A C 1
ATOM 6631 O O . VAL A 1 837 ? 17.428 -31.684 -30.582 1.00 95.44 837 VAL A O 1
ATOM 6634 N N . ASN A 1 838 ? 15.508 -30.530 -30.383 1.00 92.50 838 ASN A N 1
ATOM 6635 C CA . ASN A 1 838 ? 15.071 -30.522 -31.774 1.00 92.50 838 ASN A CA 1
ATOM 6636 C C . ASN A 1 838 ? 14.837 -31.930 -32.356 1.00 92.50 838 ASN A C 1
ATOM 6638 O O . ASN A 1 838 ? 15.126 -32.170 -33.526 1.00 92.50 838 ASN A O 1
ATOM 6642 N N . ASP A 1 839 ? 14.311 -32.833 -31.525 1.00 93.31 839 ASP A N 1
ATOM 6643 C CA . ASP A 1 839 ? 13.865 -34.193 -31.856 1.00 93.31 839 ASP A CA 1
ATOM 6644 C C . ASP A 1 839 ? 12.594 -34.554 -31.051 1.00 93.31 839 ASP A C 1
ATOM 6646 O O . ASP A 1 839 ? 12.031 -33.688 -30.368 1.00 93.31 839 ASP A O 1
ATOM 6650 N N . GLU A 1 840 ? 12.143 -35.812 -31.114 1.00 92.25 840 GLU A N 1
ATOM 6651 C CA . GLU A 1 840 ? 10.934 -36.293 -30.429 1.00 92.25 840 GLU A CA 1
ATOM 6652 C C . GLU A 1 840 ? 10.913 -36.122 -28.904 1.00 92.25 840 GLU A C 1
ATOM 6654 O O . GLU A 1 840 ? 9.832 -36.107 -28.316 1.00 92.25 840 GLU A O 1
ATOM 6659 N N . ASN A 1 841 ? 12.065 -35.952 -28.253 1.00 94.56 841 ASN A N 1
ATOM 6660 C CA . ASN A 1 841 ? 12.138 -35.800 -26.801 1.00 94.56 841 ASN A CA 1
ATOM 6661 C C . ASN A 1 841 ? 11.846 -34.361 -26.361 1.00 94.56 841 ASN A C 1
ATOM 6663 O O . ASN A 1 841 ? 11.312 -34.155 -25.276 1.00 94.56 841 ASN A O 1
ATOM 6667 N N . ALA A 1 842 ? 12.184 -33.358 -27.178 1.00 95.25 842 ALA A N 1
ATOM 6668 C CA . ALA A 1 842 ? 11.724 -31.977 -27.009 1.00 95.25 842 ALA A CA 1
ATOM 6669 C C . ALA A 1 842 ? 11.930 -31.186 -28.309 1.00 95.25 842 ALA A C 1
ATOM 6671 O O . ALA A 1 842 ? 13.011 -30.635 -28.546 1.00 95.25 842 ALA A O 1
ATOM 6672 N N . TYR A 1 843 ? 10.875 -31.081 -29.124 1.00 93.00 843 TYR A N 1
ATOM 6673 C CA . TYR A 1 843 ? 10.906 -30.365 -30.406 1.00 93.00 843 TYR A CA 1
ATOM 6674 C C . TYR A 1 843 ? 11.181 -28.860 -30.256 1.00 93.00 843 TYR A C 1
ATOM 6676 O O . TYR A 1 843 ? 11.831 -28.265 -31.109 1.00 93.00 843 TYR A O 1
ATOM 6684 N N . GLY A 1 844 ? 10.762 -28.234 -29.150 1.00 92.50 844 GLY A N 1
ATOM 6685 C CA . GLY A 1 844 ? 10.910 -26.794 -28.904 1.00 92.50 844 GLY A CA 1
ATOM 6686 C C . GLY A 1 844 ? 9.648 -25.978 -29.152 1.00 92.50 844 GLY A C 1
ATOM 6687 O O . GLY A 1 844 ? 8.559 -26.529 -29.298 1.00 92.50 844 GLY A O 1
ATOM 6688 N N . ASN A 1 845 ? 9.794 -24.646 -29.137 1.00 96.19 845 ASN A N 1
ATOM 6689 C CA . ASN A 1 845 ? 8.712 -23.672 -29.350 1.00 96.19 845 ASN A CA 1
ATOM 6690 C C . ASN A 1 845 ? 7.454 -23.894 -28.483 1.00 96.19 845 ASN A C 1
ATOM 6692 O O . ASN A 1 845 ? 6.361 -23.474 -28.863 1.00 96.19 845 ASN A O 1
ATOM 6696 N N . ALA A 1 846 ? 7.596 -24.510 -27.307 1.00 97.31 846 ALA A N 1
ATOM 6697 C CA . ALA A 1 846 ? 6.515 -24.770 -26.359 1.00 97.31 846 ALA A CA 1
ATOM 6698 C C . ALA A 1 846 ? 5.672 -23.514 -26.063 1.00 97.31 846 ALA A C 1
ATOM 6700 O O . ALA A 1 846 ? 4.454 -23.571 -26.127 1.00 97.31 846 ALA A O 1
ATOM 6701 N N . ALA A 1 847 ? 6.302 -22.353 -25.891 1.00 97.44 847 ALA A N 1
ATOM 6702 C CA . ALA A 1 847 ? 5.635 -21.064 -25.702 1.00 97.44 847 ALA A CA 1
ATOM 6703 C C . ALA A 1 847 ? 4.729 -20.637 -26.871 1.00 97.44 847 ALA A C 1
ATOM 6705 O O . ALA A 1 847 ? 3.711 -19.983 -26.659 1.00 97.44 847 ALA A O 1
ATOM 6706 N N . LEU A 1 848 ? 5.111 -20.946 -28.115 1.00 97.88 848 LEU A N 1
ATOM 6707 C CA . LEU A 1 848 ? 4.291 -20.653 -29.296 1.00 97.88 848 LEU A CA 1
ATOM 6708 C C . LEU A 1 848 ? 3.163 -21.682 -29.433 1.00 97.88 848 LEU A C 1
ATOM 6710 O O . LEU A 1 848 ? 2.048 -21.318 -29.799 1.00 97.88 848 LEU A O 1
ATOM 6714 N N . LYS A 1 849 ? 3.426 -22.941 -29.068 1.00 98.25 849 LYS A N 1
ATOM 6715 C CA . LYS A 1 849 ? 2.408 -23.997 -28.981 1.00 98.25 849 LYS A CA 1
ATOM 6716 C C . LYS A 1 849 ? 1.368 -23.692 -27.896 1.00 98.25 849 LYS A C 1
ATOM 6718 O O . LYS A 1 849 ? 0.184 -23.894 -28.133 1.00 98.25 849 LYS A O 1
ATOM 6723 N N . ASP A 1 850 ? 1.777 -23.112 -26.768 1.00 98.56 850 ASP A N 1
ATOM 6724 C CA . ASP A 1 850 ? 0.883 -22.609 -25.713 1.00 98.56 850 ASP A CA 1
ATOM 6725 C C . ASP A 1 850 ? -0.076 -21.540 -26.262 1.00 98.56 850 ASP A C 1
ATOM 6727 O O . ASP A 1 850 ? -1.280 -21.584 -26.013 1.00 98.56 850 ASP A O 1
ATOM 6731 N N . GLN A 1 851 ? 0.435 -20.613 -27.079 1.00 98.38 851 GLN A N 1
ATOM 6732 C CA . GLN A 1 851 ? -0.385 -19.580 -27.721 1.00 98.38 851 GLN A CA 1
ATOM 6733 C C . GLN A 1 851 ? -1.367 -20.173 -28.743 1.00 98.38 851 GLN A C 1
ATOM 6735 O O . GLN A 1 851 ? -2.514 -19.733 -28.802 1.00 98.38 851 GLN A O 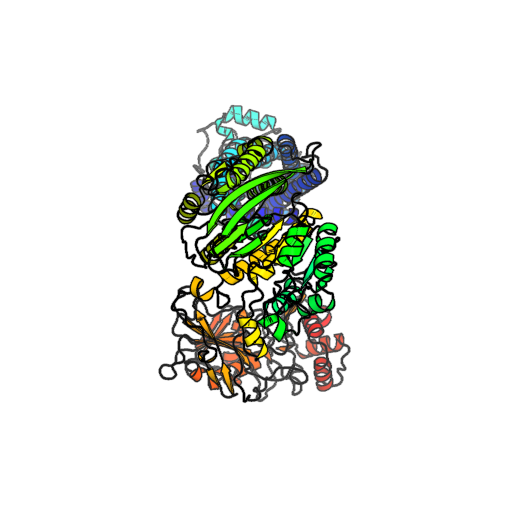1
ATOM 6740 N N . VAL A 1 852 ? -0.951 -21.185 -29.515 1.00 98.25 852 VAL A N 1
ATOM 6741 C CA . VAL A 1 852 ? -1.847 -21.934 -30.414 1.00 98.25 852 VAL A CA 1
ATOM 6742 C C . VAL A 1 852 ? -2.936 -22.657 -29.622 1.00 98.25 852 VAL A C 1
ATOM 6744 O O . VAL A 1 852 ? -4.105 -22.522 -29.965 1.00 98.25 852 VAL A O 1
ATOM 6747 N N . ALA A 1 853 ? -2.594 -23.354 -28.536 1.00 98.38 853 ALA A N 1
ATOM 6748 C CA . ALA A 1 853 ? -3.570 -24.051 -27.697 1.00 98.38 853 ALA A CA 1
ATOM 6749 C C . ALA A 1 853 ? -4.592 -23.087 -27.069 1.00 98.38 853 ALA A C 1
ATOM 6751 O O . ALA A 1 853 ? -5.788 -23.377 -27.023 1.00 98.38 853 ALA A O 1
ATOM 6752 N N . ALA A 1 854 ? -4.153 -21.901 -26.643 1.00 98.50 854 ALA A N 1
ATOM 6753 C CA . ALA A 1 854 ? -5.060 -20.862 -26.167 1.00 98.50 854 ALA A CA 1
ATOM 6754 C C . ALA A 1 854 ? -5.967 -20.309 -27.285 1.00 98.50 854 ALA A C 1
ATOM 6756 O O . ALA A 1 854 ? -7.140 -20.027 -27.039 1.00 98.50 854 ALA A O 1
ATOM 6757 N N . LEU A 1 855 ? -5.472 -20.192 -28.521 1.00 98.44 855 LEU A N 1
ATOM 6758 C CA . LEU A 1 855 ? -6.296 -19.828 -29.679 1.00 98.44 855 LEU A CA 1
ATOM 6759 C C . LEU A 1 855 ? -7.307 -20.924 -30.046 1.00 98.44 855 LEU A C 1
ATOM 6761 O O . LEU A 1 855 ? -8.451 -20.612 -30.362 1.00 98.44 855 LEU A O 1
ATOM 6765 N N . GLU A 1 856 ? -6.931 -22.199 -29.962 1.00 98.06 856 GLU A N 1
ATOM 6766 C CA . GLU A 1 856 ? -7.861 -23.324 -30.130 1.00 98.06 856 GLU A CA 1
ATOM 6767 C C . GLU A 1 856 ? -8.948 -23.316 -29.053 1.00 98.06 856 GLU A C 1
ATOM 6769 O O . GLU A 1 856 ? -10.122 -23.547 -29.349 1.00 98.06 856 GLU A O 1
ATOM 6774 N N . TRP A 1 857 ? -8.579 -22.988 -27.810 1.00 98.44 857 TRP A N 1
ATOM 6775 C CA . TRP A 1 857 ? -9.549 -22.777 -26.741 1.00 98.44 857 TRP A CA 1
ATOM 6776 C C . TRP A 1 857 ? -10.521 -21.650 -27.101 1.00 98.44 857 TRP A C 1
ATOM 6778 O O . TRP A 1 857 ? -11.730 -21.834 -26.964 1.00 98.44 857 TRP A O 1
ATOM 6788 N N . VAL A 1 858 ? -10.022 -20.519 -27.616 1.00 98.50 858 VAL A N 1
ATOM 6789 C CA . VAL A 1 858 ? -10.857 -19.396 -28.076 1.00 98.50 858 VAL A CA 1
ATOM 6790 C C . VAL A 1 858 ? -11.807 -19.846 -29.183 1.00 98.50 858 VAL A C 1
ATOM 6792 O O . VAL A 1 858 ? -13.008 -19.618 -29.062 1.00 98.50 858 VAL A O 1
ATOM 6795 N N . GLN A 1 859 ? -11.314 -20.552 -30.201 1.00 97.94 859 GLN A N 1
ATOM 6796 C CA . GLN A 1 859 ? -12.145 -21.077 -31.289 1.00 97.94 859 GLN A CA 1
ATOM 6797 C C . GLN A 1 859 ? -13.271 -21.993 -30.783 1.00 97.94 859 GLN A C 1
ATOM 6799 O O . GLN A 1 859 ? -14.395 -21.916 -31.275 1.00 97.94 859 GLN A O 1
ATOM 6804 N N . GLY A 1 860 ? -13.000 -22.822 -29.770 1.00 96.75 860 GLY A N 1
ATOM 6805 C CA . GLY A 1 860 ? -13.993 -23.738 -29.203 1.00 96.75 860 GLY A CA 1
ATOM 6806 C C . GLY A 1 860 ? -14.983 -23.112 -28.214 1.00 96.75 860 GLY A C 1
ATOM 6807 O O . GLY A 1 860 ? -16.046 -23.688 -27.995 1.00 96.75 860 GLY A O 1
ATOM 6808 N N . ASN A 1 861 ? -14.654 -21.972 -27.592 1.00 97.75 861 ASN A N 1
ATOM 6809 C CA . ASN A 1 861 ? -15.371 -21.498 -26.398 1.00 97.75 861 ASN A CA 1
ATOM 6810 C C . ASN A 1 861 ? -15.857 -20.047 -26.458 1.00 97.75 861 ASN A C 1
ATOM 6812 O O . ASN A 1 861 ? -16.823 -19.712 -25.773 1.00 97.75 861 ASN A O 1
ATOM 6816 N N . ILE A 1 862 ? -15.228 -19.170 -27.247 1.00 98.00 862 ILE A N 1
ATOM 6817 C CA . ILE A 1 862 ? -15.420 -17.715 -27.107 1.00 98.00 862 ILE A CA 1
ATOM 6818 C C . ILE A 1 862 ? -16.840 -17.239 -27.444 1.00 98.00 862 ILE A C 1
ATOM 6820 O O . ILE A 1 862 ? -17.294 -16.231 -26.902 1.00 98.00 862 ILE A O 1
ATOM 6824 N N . ALA A 1 863 ? -17.577 -18.007 -28.252 1.00 96.75 863 ALA A N 1
ATOM 6825 C CA . ALA A 1 863 ? -18.990 -17.763 -28.538 1.00 96.75 863 ALA A CA 1
ATOM 6826 C C . ALA A 1 863 ? -19.855 -17.754 -27.269 1.00 96.75 863 ALA A C 1
ATOM 6828 O O . ALA A 1 863 ? -20.749 -16.919 -27.152 1.00 96.75 863 ALA A O 1
ATOM 6829 N N . GLY A 1 864 ? -19.540 -18.601 -26.279 1.00 95.00 864 GLY A N 1
ATOM 6830 C CA . GLY A 1 864 ? -20.218 -18.617 -24.976 1.00 95.00 864 GLY A CA 1
ATOM 6831 C C . GLY A 1 864 ? -20.002 -17.345 -24.147 1.00 95.00 864 GLY A C 1
ATOM 6832 O O . GLY A 1 864 ? -20.753 -17.086 -23.212 1.00 95.00 864 GLY A O 1
ATOM 6833 N N . PHE A 1 865 ? -19.015 -16.527 -24.520 1.00 96.56 865 PHE A N 1
ATOM 6834 C CA . PHE A 1 865 ? -18.697 -15.237 -23.903 1.00 96.56 865 PHE A CA 1
ATOM 6835 C C . PHE A 1 865 ? -19.147 -14.047 -24.770 1.00 96.56 865 PHE A C 1
ATOM 6837 O O . PHE A 1 865 ? -18.748 -12.911 -24.518 1.00 96.56 865 PHE A O 1
ATOM 6844 N N . GLY A 1 866 ? -19.943 -14.295 -25.818 1.00 95.94 866 GLY A N 1
ATOM 6845 C CA . GLY A 1 866 ? -20.390 -13.267 -26.762 1.00 95.94 866 GLY A CA 1
ATOM 6846 C C . GLY A 1 866 ? -19.338 -12.857 -27.800 1.00 95.94 866 GLY A C 1
ATOM 6847 O O . GLY A 1 866 ? -19.506 -11.833 -28.460 1.00 95.94 866 GLY A O 1
ATOM 6848 N N . GLY A 1 867 ? -18.249 -13.616 -27.959 1.00 97.38 867 GLY A N 1
ATOM 6849 C CA . GLY A 1 867 ? -17.204 -13.354 -28.953 1.00 97.38 867 GLY A CA 1
ATOM 6850 C C . GLY A 1 867 ? -17.392 -14.144 -30.247 1.00 97.38 867 GLY A C 1
ATOM 6851 O O . GLY A 1 867 ? -17.867 -15.272 -30.237 1.00 97.38 867 GLY A O 1
ATOM 6852 N N . ASP A 1 868 ? -17.002 -13.561 -31.374 1.00 97.38 868 ASP A N 1
ATOM 6853 C CA . ASP A 1 868 ? -17.103 -14.171 -32.697 1.00 97.38 868 ASP A CA 1
ATOM 6854 C C . ASP A 1 868 ? -15.810 -14.937 -33.044 1.00 97.38 868 ASP A C 1
ATOM 6856 O O . ASP A 1 868 ? -14.778 -14.301 -33.299 1.00 97.38 868 ASP A O 1
ATOM 6860 N N . PRO A 1 869 ? -15.827 -16.286 -33.089 1.00 96.88 869 PRO A N 1
ATOM 6861 C CA . PRO A 1 869 ? -14.643 -17.080 -33.427 1.00 96.88 869 PRO A CA 1
ATOM 6862 C C . PRO A 1 869 ? -14.151 -16.846 -34.869 1.00 96.88 869 PRO A C 1
ATOM 6864 O O . PRO A 1 869 ? -12.973 -17.059 -35.159 1.00 96.88 869 PRO A O 1
ATOM 6867 N N . SER A 1 870 ? -15.005 -16.325 -35.762 1.00 96.25 870 SER A N 1
ATOM 6868 C CA . SER A 1 870 ? -14.638 -15.948 -37.137 1.00 96.25 870 SER A CA 1
ATOM 6869 C C . SER A 1 870 ? -14.027 -14.543 -37.252 1.00 96.25 870 SER A C 1
ATOM 6871 O O . SER A 1 870 ? -13.663 -14.096 -38.339 1.00 96.25 870 SER A O 1
ATOM 6873 N N . ARG A 1 871 ? -13.902 -13.810 -36.134 1.00 96.94 871 ARG A N 1
ATOM 6874 C CA . ARG A 1 871 ? -13.368 -12.437 -36.091 1.00 96.94 871 ARG A CA 1
ATOM 6875 C C . ARG A 1 871 ? -12.388 -12.242 -34.938 1.00 96.94 871 ARG A C 1
ATOM 6877 O O . ARG A 1 871 ? -12.554 -11.362 -34.092 1.00 96.94 871 ARG A O 1
ATOM 6884 N N . VAL A 1 872 ? -11.354 -13.077 -34.928 1.00 98.19 872 VAL A N 1
ATOM 6885 C CA . VAL A 1 872 ? -10.272 -13.040 -33.934 1.00 98.19 872 VAL A CA 1
ATOM 6886 C C . VAL A 1 872 ? -9.079 -12.238 -34.458 1.00 98.19 872 VAL A C 1
ATOM 6888 O O . VAL A 1 872 ? -8.508 -12.569 -35.500 1.00 98.19 872 VAL A O 1
ATOM 6891 N N . THR A 1 873 ? -8.672 -11.221 -33.703 1.00 97.81 873 THR A N 1
ATOM 6892 C CA . THR A 1 873 ? -7.476 -10.407 -33.944 1.00 97.81 873 THR A CA 1
ATOM 6893 C C . THR A 1 873 ? -6.409 -10.760 -32.917 1.00 97.81 873 THR A C 1
ATOM 6895 O O . THR A 1 873 ? -6.625 -10.546 -31.725 1.00 97.81 873 THR A O 1
ATOM 6898 N N . ILE A 1 874 ? -5.254 -11.265 -33.357 1.00 97.56 874 ILE A N 1
ATOM 6899 C CA . ILE A 1 874 ? -4.107 -11.487 -32.465 1.00 97.56 874 ILE A CA 1
ATOM 6900 C C . ILE A 1 874 ? -3.264 -10.218 -32.345 1.00 97.56 874 ILE A C 1
ATOM 6902 O O . ILE A 1 874 ? -2.936 -9.570 -33.342 1.00 97.56 874 ILE A O 1
ATOM 6906 N N . CYS A 1 875 ? -2.908 -9.873 -31.112 1.00 96.44 875 CYS A N 1
ATOM 6907 C CA . CYS A 1 875 ? -2.243 -8.628 -30.758 1.00 96.44 875 CYS A CA 1
ATOM 6908 C C . CYS A 1 875 ? -1.027 -8.904 -29.871 1.00 96.44 875 CYS A C 1
ATOM 6910 O O . CYS A 1 875 ? -1.091 -9.741 -28.968 1.00 96.44 875 CYS A O 1
ATOM 6912 N N . GLY A 1 876 ? 0.071 -8.181 -30.090 1.00 95.38 876 GLY A N 1
ATOM 6913 C CA . GLY A 1 876 ? 1.246 -8.303 -29.234 1.00 95.38 876 GLY A CA 1
ATOM 6914 C C . GLY A 1 876 ? 2.241 -7.158 -29.379 1.00 95.38 876 GLY A C 1
ATOM 6915 O O . GLY A 1 876 ? 2.431 -6.606 -30.462 1.00 95.38 876 GLY A O 1
ATOM 6916 N N . GLU A 1 877 ? 2.917 -6.853 -28.273 1.00 93.81 877 GLU A N 1
ATOM 6917 C CA . GLU A 1 877 ? 3.941 -5.815 -28.151 1.00 93.81 877 GLU A CA 1
ATOM 6918 C C . GLU A 1 877 ? 5.344 -6.419 -27.982 1.00 93.81 877 GLU A C 1
ATOM 6920 O O . GLU A 1 877 ? 5.546 -7.450 -27.333 1.00 93.81 877 GLU A O 1
ATOM 6925 N N . SER A 1 878 ? 6.350 -5.780 -28.586 1.00 92.75 878 SER A N 1
ATOM 6926 C CA . SER A 1 878 ? 7.764 -6.133 -28.422 1.00 92.75 878 SER A CA 1
ATOM 6927 C C . SER A 1 878 ? 8.056 -7.583 -28.844 1.00 92.75 878 SER A C 1
ATOM 6929 O O . SER A 1 878 ? 7.933 -7.924 -30.019 1.00 92.75 878 SER A O 1
ATOM 6931 N N . SER A 1 879 ? 8.435 -8.474 -27.926 1.00 90.88 879 SER A N 1
ATOM 6932 C CA . SER A 1 879 ? 8.634 -9.896 -28.238 1.00 90.88 879 SER A CA 1
ATOM 6933 C C . SER A 1 879 ? 7.340 -10.623 -28.598 1.00 90.88 879 SER A C 1
ATOM 6935 O O . SER A 1 879 ? 7.377 -11.572 -29.373 1.00 90.88 879 SER A O 1
ATOM 6937 N N . ALA A 1 880 ? 6.187 -10.184 -28.095 1.00 93.50 880 ALA A N 1
ATOM 6938 C CA . ALA A 1 880 ? 4.919 -10.780 -28.500 1.00 93.50 880 ALA A CA 1
ATOM 6939 C C . ALA A 1 880 ? 4.532 -10.406 -29.932 1.00 93.50 880 ALA A C 1
ATOM 6941 O O . ALA A 1 880 ? 3.953 -11.233 -30.625 1.00 93.50 880 ALA A O 1
ATOM 6942 N N . ALA A 1 881 ? 4.933 -9.231 -30.431 1.00 94.75 881 ALA A N 1
ATOM 6943 C CA . ALA A 1 881 ? 4.801 -8.914 -31.854 1.00 94.75 881 ALA A CA 1
ATOM 6944 C C . ALA A 1 881 ? 5.615 -9.882 -32.733 1.00 94.75 881 ALA A C 1
ATOM 6946 O O . ALA A 1 881 ? 5.189 -10.232 -33.831 1.00 94.75 881 ALA A O 1
ATOM 6947 N N . ASN A 1 882 ? 6.761 -10.369 -32.236 1.00 93.25 882 ASN A N 1
ATOM 6948 C CA . ASN A 1 882 ? 7.492 -11.456 -32.887 1.00 93.25 882 ASN A CA 1
ATOM 6949 C C . ASN A 1 882 ? 6.705 -12.777 -32.843 1.00 93.25 882 ASN A C 1
ATOM 6951 O O . ASN A 1 882 ? 6.595 -13.420 -33.882 1.00 93.25 882 ASN A O 1
ATOM 6955 N N . SER A 1 883 ? 6.103 -13.155 -31.706 1.00 95.12 883 SER A N 1
ATOM 6956 C CA . SER A 1 883 ? 5.209 -14.326 -31.653 1.00 95.12 883 SER A CA 1
ATOM 6957 C C . SER A 1 883 ? 4.071 -14.227 -32.669 1.00 95.12 883 SER A C 1
ATOM 6959 O O . SER A 1 883 ? 3.863 -15.148 -33.447 1.00 95.12 883 SER A O 1
ATOM 6961 N N . VAL A 1 884 ? 3.375 -13.089 -32.699 1.00 95.44 884 VAL A N 1
ATOM 6962 C CA . VAL A 1 884 ? 2.267 -12.806 -33.619 1.00 95.44 884 VAL A CA 1
ATOM 6963 C C . VAL A 1 884 ? 2.712 -12.950 -35.076 1.00 95.44 884 VAL A C 1
ATOM 6965 O O . VAL A 1 884 ? 2.052 -13.628 -35.862 1.00 95.44 884 VAL A O 1
ATOM 6968 N N . ALA A 1 885 ? 3.872 -12.387 -35.425 1.00 94.38 885 ALA A N 1
ATOM 6969 C CA . ALA A 1 885 ? 4.441 -12.536 -36.758 1.00 94.38 885 ALA A CA 1
ATOM 6970 C C . ALA A 1 885 ? 4.803 -13.999 -37.077 1.00 94.38 885 ALA A C 1
ATOM 6972 O O . ALA A 1 885 ? 4.594 -14.436 -38.200 1.00 94.38 885 ALA A O 1
ATOM 6973 N N . LEU A 1 886 ? 5.305 -14.781 -36.115 1.00 94.81 886 LEU A N 1
ATOM 6974 C CA . LEU A 1 886 ? 5.598 -16.206 -36.318 1.00 94.81 886 LEU A CA 1
ATOM 6975 C C . LEU A 1 886 ? 4.330 -17.059 -36.462 1.00 94.81 886 LEU A C 1
ATOM 6977 O O . LEU A 1 886 ? 4.289 -17.932 -37.325 1.00 94.81 886 LEU A O 1
ATOM 6981 N N . LEU A 1 887 ? 3.277 -16.778 -35.690 1.00 95.69 887 LEU A N 1
ATOM 6982 C CA . LEU A 1 887 ? 1.971 -17.433 -35.831 1.00 95.69 887 LEU A CA 1
ATOM 6983 C C . LEU A 1 887 ? 1.333 -17.129 -37.196 1.00 95.69 887 LEU A C 1
ATOM 6985 O O . LEU A 1 887 ? 0.716 -18.004 -37.800 1.00 95.69 887 LEU A O 1
ATOM 6989 N N . GLN A 1 888 ? 1.550 -15.929 -37.744 1.00 94.44 888 GLN A N 1
ATOM 6990 C CA . GLN A 1 888 ? 1.160 -15.604 -39.120 1.00 94.44 888 GLN A CA 1
ATOM 6991 C C . GLN A 1 888 ? 1.837 -16.500 -40.162 1.00 94.44 888 GLN A C 1
ATOM 6993 O O . GLN A 1 888 ? 1.215 -16.857 -41.162 1.00 94.44 888 GLN A O 1
ATOM 6998 N N . LEU A 1 889 ? 3.082 -16.901 -39.921 1.00 94.12 889 LEU A N 1
ATOM 6999 C CA . LEU A 1 889 ? 3.847 -17.781 -40.808 1.00 94.12 889 LEU A CA 1
ATOM 7000 C C . LEU A 1 889 ? 3.595 -19.273 -40.548 1.00 94.12 889 LEU A C 1
ATOM 7002 O O . LEU A 1 889 ? 4.093 -20.110 -41.298 1.00 94.12 889 LEU A O 1
ATOM 7006 N N . SER A 1 890 ? 2.845 -19.611 -39.500 1.00 94.06 890 SER A N 1
ATOM 7007 C CA . SER A 1 890 ? 2.633 -20.987 -39.071 1.00 94.06 890 SER A CA 1
ATOM 7008 C C . SER A 1 890 ? 1.454 -21.639 -39.787 1.00 94.06 890 SER A C 1
ATOM 7010 O O . SER A 1 890 ? 0.332 -21.129 -39.772 1.00 94.06 890 SER A O 1
ATOM 7012 N N . THR A 1 891 ? 1.673 -22.826 -40.351 1.00 91.12 891 THR A N 1
ATOM 7013 C CA . THR A 1 891 ? 0.590 -23.685 -40.856 1.00 91.12 891 THR A CA 1
ATOM 7014 C C . THR A 1 891 ? -0.291 -24.202 -39.718 1.00 91.12 891 THR A C 1
ATOM 7016 O O . THR A 1 891 ? -1.504 -24.297 -39.889 1.00 91.12 891 THR A O 1
ATOM 7019 N N . ARG A 1 892 ? 0.289 -24.452 -38.535 1.00 93.12 892 ARG A N 1
ATOM 7020 C CA . ARG A 1 892 ? -0.402 -24.952 -37.336 1.00 93.12 892 ARG A CA 1
ATOM 7021 C C . ARG A 1 892 ? -1.418 -23.964 -36.755 1.00 93.12 892 ARG A C 1
ATOM 7023 O O . ARG A 1 892 ? -2.375 -24.393 -36.116 1.00 93.12 892 ARG A O 1
ATOM 7030 N N . ALA A 1 893 ? -1.227 -22.665 -36.998 1.00 94.62 893 ALA A N 1
ATOM 7031 C CA . ALA A 1 893 ? -2.125 -21.601 -36.542 1.00 94.62 893 ALA A CA 1
ATOM 7032 C C . ALA A 1 893 ? -3.161 -21.157 -37.599 1.00 94.62 893 ALA A C 1
ATOM 7034 O O . ALA A 1 893 ? -3.933 -20.222 -37.365 1.00 94.62 893 ALA A O 1
ATOM 7035 N N . ARG A 1 894 ? -3.179 -21.799 -38.776 1.00 91.88 894 ARG A N 1
ATOM 7036 C CA . ARG A 1 894 ? -4.060 -21.438 -39.894 1.00 91.88 894 ARG A CA 1
ATOM 7037 C C . ARG A 1 894 ? -5.533 -21.601 -39.507 1.00 91.88 894 ARG A C 1
ATOM 7039 O O . ARG A 1 894 ? -5.938 -22.647 -39.015 1.00 91.88 894 ARG A O 1
ATOM 7046 N N . GLY A 1 895 ? -6.330 -20.561 -39.752 1.00 92.56 895 GLY A N 1
ATOM 7047 C CA . GLY A 1 895 ? -7.763 -20.534 -39.435 1.00 92.56 895 GLY A CA 1
ATOM 7048 C C . GLY A 1 895 ? -8.103 -20.213 -37.975 1.00 92.56 895 GLY A C 1
ATOM 7049 O O . GLY A 1 895 ? -9.279 -20.103 -37.651 1.00 92.56 895 GLY A O 1
ATOM 7050 N N . LEU A 1 896 ? -7.111 -20.021 -37.095 1.00 96.56 896 LEU A N 1
ATOM 7051 C CA . LEU A 1 896 ? -7.364 -19.685 -35.687 1.00 96.56 896 LEU A CA 1
ATOM 7052 C C . LEU A 1 896 ? -7.547 -18.177 -35.436 1.00 96.56 896 LEU A C 1
ATOM 7054 O O . LEU A 1 896 ? -8.076 -17.783 -34.396 1.00 96.56 896 LEU A O 1
ATOM 7058 N N . PHE A 1 897 ? -7.113 -17.330 -36.370 1.00 97.00 897 PHE A N 1
ATOM 7059 C CA . PHE A 1 897 ? -7.253 -15.875 -36.322 1.00 97.00 897 PHE A CA 1
ATOM 7060 C C . PHE A 1 897 ? -7.364 -15.284 -37.732 1.00 97.00 897 PHE A C 1
ATOM 7062 O O . PHE A 1 897 ? -7.035 -15.939 -38.719 1.00 97.00 897 PHE A O 1
ATOM 7069 N N . HIS A 1 898 ? -7.824 -14.035 -37.799 1.00 96.25 898 HIS A N 1
ATOM 7070 C CA . HIS A 1 898 ? -8.239 -13.358 -39.032 1.00 96.25 898 HIS A CA 1
ATOM 7071 C C . HIS A 1 898 ? -7.569 -11.992 -39.196 1.00 96.25 898 HIS A C 1
ATOM 7073 O O . HIS A 1 898 ? -7.459 -11.469 -40.294 1.00 96.25 898 HIS A O 1
ATOM 7079 N N . GLN A 1 899 ? -7.105 -11.376 -38.108 1.00 95.06 899 GLN A N 1
ATOM 7080 C CA . GLN A 1 899 ? -6.428 -10.082 -38.160 1.00 95.06 899 GLN A CA 1
ATOM 7081 C C . GLN A 1 899 ? -5.229 -10.064 -37.212 1.00 95.06 899 GLN A C 1
ATOM 7083 O O . GLN A 1 899 ? -5.148 -10.849 -36.265 1.00 95.06 899 GLN A O 1
ATOM 7088 N N . VAL A 1 900 ? -4.282 -9.167 -37.482 1.00 94.44 900 VAL A N 1
ATOM 7089 C CA . VAL A 1 900 ? -3.005 -9.080 -36.771 1.00 94.44 900 VAL A CA 1
ATOM 7090 C C . VAL A 1 900 ? -2.706 -7.630 -36.399 1.00 94.44 900 VAL A C 1
ATOM 7092 O O . VAL A 1 900 ? -2.756 -6.748 -37.256 1.00 94.44 900 VAL A O 1
ATOM 7095 N N . ILE A 1 901 ? -2.326 -7.402 -35.141 1.00 95.50 901 ILE A N 1
ATOM 7096 C CA . ILE A 1 901 ? -1.713 -6.157 -34.661 1.00 95.50 901 ILE A CA 1
ATOM 7097 C C . ILE A 1 901 ? -0.353 -6.506 -34.044 1.00 95.50 901 ILE A C 1
ATOM 7099 O O . ILE A 1 901 ? -0.273 -7.154 -33.002 1.00 95.50 901 ILE A O 1
ATOM 7103 N N . ALA A 1 902 ? 0.730 -6.087 -34.698 1.00 93.81 902 ALA A N 1
ATOM 7104 C CA . ALA A 1 902 ? 2.099 -6.346 -34.258 1.00 93.81 902 ALA A CA 1
ATOM 7105 C C . ALA A 1 902 ? 2.826 -5.027 -33.961 1.00 93.81 902 ALA A C 1
ATOM 7107 O O . ALA A 1 902 ? 3.099 -4.238 -34.867 1.00 93.81 902 ALA A O 1
ATOM 7108 N N . GLU A 1 903 ? 3.162 -4.793 -32.693 1.00 93.88 903 GLU A N 1
ATOM 7109 C CA . GLU A 1 903 ? 3.795 -3.553 -32.238 1.00 93.88 903 GLU A CA 1
ATOM 7110 C C . GLU A 1 903 ? 5.295 -3.761 -31.958 1.00 93.88 903 GLU A C 1
ATOM 7112 O O . GLU A 1 903 ? 5.692 -4.491 -31.051 1.00 93.88 903 GLU A O 1
ATOM 7117 N N . SER A 1 904 ? 6.160 -3.069 -32.707 1.00 90.38 904 SER A N 1
ATOM 7118 C CA . SER A 1 904 ? 7.637 -3.048 -32.581 1.00 90.38 904 SER A CA 1
ATOM 7119 C C . SER A 1 904 ? 8.421 -4.312 -32.991 1.00 90.38 904 SER A C 1
ATOM 7121 O O . SER A 1 904 ? 9.568 -4.182 -33.424 1.00 90.38 904 SER A O 1
ATOM 7123 N N . GLY A 1 905 ? 7.875 -5.523 -32.850 1.00 85.75 905 GLY A N 1
ATOM 7124 C CA . GLY A 1 905 ? 8.558 -6.786 -33.194 1.00 85.75 905 GLY A CA 1
ATOM 7125 C C . GLY A 1 905 ? 8.313 -7.278 -34.628 1.00 85.75 905 GLY A C 1
ATOM 7126 O O . GLY A 1 905 ? 7.369 -6.857 -35.287 1.00 85.75 905 GLY A O 1
ATOM 7127 N N . SER A 1 906 ? 9.170 -8.183 -35.125 1.00 88.50 906 SER A N 1
ATOM 7128 C CA . SER A 1 906 ? 9.046 -8.791 -36.462 1.00 88.50 906 SER A CA 1
ATOM 7129 C C . SER A 1 906 ? 9.718 -10.165 -36.527 1.00 88.50 906 SER A C 1
ATOM 7131 O O . SER A 1 906 ? 10.833 -10.316 -36.026 1.00 88.50 906 SER A O 1
ATOM 7133 N N . ALA A 1 907 ? 9.097 -11.112 -37.242 1.00 89.25 907 ALA A N 1
ATOM 7134 C CA . ALA A 1 907 ? 9.646 -12.445 -37.523 1.00 89.25 907 ALA A CA 1
ATOM 7135 C C . ALA A 1 907 ? 10.960 -12.427 -38.332 1.00 89.25 907 ALA A C 1
ATOM 7137 O O . ALA A 1 907 ? 11.707 -13.403 -38.328 1.00 89.25 907 ALA A O 1
ATOM 7138 N N . LEU A 1 908 ? 11.271 -11.324 -39.026 1.00 89.31 908 LEU A N 1
ATOM 7139 C CA . LEU A 1 908 ? 12.527 -11.164 -39.775 1.00 89.31 908 LEU A CA 1
ATOM 7140 C C . LEU A 1 908 ? 13.703 -10.718 -38.896 1.00 89.31 908 LEU A C 1
ATOM 7142 O O . LEU A 1 908 ? 14.840 -10.631 -39.366 1.00 89.31 908 LEU A O 1
ATOM 7146 N N . ASN A 1 909 ? 13.463 -10.424 -37.619 1.00 85.31 909 ASN A N 1
ATOM 7147 C CA . ASN A 1 909 ? 14.524 -10.021 -36.715 1.00 85.31 909 ASN A CA 1
ATOM 7148 C C . ASN A 1 909 ? 15.337 -11.243 -36.264 1.00 85.31 909 ASN A C 1
ATOM 7150 O O . ASN A 1 909 ? 14.940 -11.992 -35.372 1.00 85.31 909 ASN A O 1
ATOM 7154 N N . ALA A 1 910 ? 16.535 -11.386 -36.833 1.00 74.69 910 ALA A N 1
ATOM 7155 C CA . ALA A 1 910 ? 17.455 -12.489 -36.556 1.00 74.69 910 ALA A CA 1
ATOM 7156 C C . ALA A 1 910 ? 17.869 -12.632 -35.075 1.00 74.69 910 ALA A C 1
ATOM 7158 O O . ALA A 1 910 ? 18.450 -13.650 -34.706 1.00 74.69 910 ALA A O 1
ATOM 7159 N N . ARG A 1 911 ? 17.593 -11.639 -34.217 1.00 74.75 911 ARG A N 1
ATOM 7160 C CA . ARG A 1 911 ? 17.851 -11.708 -32.771 1.00 74.75 911 ARG A CA 1
ATOM 7161 C C . ARG A 1 911 ? 16.836 -12.575 -32.017 1.00 74.75 911 ARG A C 1
ATOM 7163 O O . ARG A 1 911 ? 17.167 -13.041 -30.930 1.00 74.75 911 ARG A O 1
ATOM 7170 N N . TYR A 1 912 ? 15.644 -12.779 -32.581 1.00 78.50 912 TYR A N 1
ATOM 7171 C CA . TYR A 1 912 ? 14.559 -13.563 -31.979 1.00 78.50 912 TYR A CA 1
ATOM 7172 C C . TYR A 1 912 ? 14.486 -15.011 -32.486 1.00 78.50 912 TYR A C 1
ATOM 7174 O O . TYR A 1 912 ? 13.585 -15.740 -32.085 1.00 78.50 912 TYR A O 1
ATOM 7182 N N . LEU A 1 913 ? 15.429 -15.432 -33.336 1.00 86.44 913 LEU A N 1
ATOM 7183 C CA . LEU A 1 913 ? 15.536 -16.804 -33.829 1.00 86.44 913 LEU A CA 1
ATOM 7184 C C . LEU A 1 913 ? 16.854 -17.431 -33.352 1.00 86.44 913 LEU A C 1
ATOM 7186 O O . LEU A 1 913 ? 17.944 -16.994 -33.736 1.00 86.44 913 LEU A O 1
ATOM 7190 N N . GLN A 1 914 ? 16.761 -18.452 -32.505 1.00 86.94 914 GLN A N 1
ATOM 7191 C CA . GLN A 1 914 ? 17.910 -19.144 -31.930 1.00 86.94 914 GLN A CA 1
ATOM 7192 C C . GLN A 1 914 ? 18.573 -20.072 -32.962 1.00 86.94 914 GLN A C 1
ATOM 7194 O O . GLN A 1 914 ? 17.913 -20.872 -33.617 1.00 86.94 914 GLN A O 1
ATOM 7199 N N . ARG A 1 915 ? 19.908 -19.991 -33.090 1.00 81.81 915 ARG A N 1
ATOM 7200 C CA . ARG A 1 915 ? 20.680 -20.752 -34.098 1.00 81.81 915 ARG A CA 1
ATOM 7201 C C . ARG A 1 915 ? 21.288 -22.064 -33.597 1.00 81.81 915 ARG A C 1
ATOM 7203 O O . ARG A 1 915 ? 21.469 -22.974 -34.388 1.00 81.81 915 ARG A O 1
ATOM 7210 N N . ASN A 1 916 ? 21.631 -22.150 -32.309 1.00 85.50 916 ASN A N 1
ATOM 7211 C CA . ASN A 1 916 ? 22.362 -23.290 -31.737 1.00 85.50 916 ASN A CA 1
ATOM 7212 C C . ASN A 1 916 ? 21.622 -23.913 -30.536 1.00 85.50 916 ASN A C 1
ATOM 7214 O O . ASN A 1 916 ? 22.176 -23.916 -29.436 1.00 85.50 916 ASN A O 1
ATOM 7218 N N . PRO A 1 917 ? 20.382 -24.414 -30.706 1.00 89.38 917 PRO A N 1
ATOM 7219 C CA . PRO A 1 917 ? 19.582 -24.935 -29.596 1.00 89.38 917 PRO A CA 1
ATOM 7220 C C . PRO A 1 917 ? 20.268 -26.041 -28.795 1.00 89.38 917 PRO A C 1
ATOM 7222 O O . PRO A 1 917 ? 20.392 -25.919 -27.577 1.00 89.38 917 PRO A O 1
ATOM 7225 N N . LEU A 1 918 ? 20.808 -27.054 -29.483 1.00 91.88 918 LEU A N 1
ATOM 7226 C CA . LEU A 1 918 ? 21.487 -28.184 -28.844 1.00 91.88 918 LEU A CA 1
ATOM 7227 C C . LEU A 1 918 ? 22.644 -27.731 -27.951 1.00 91.88 918 LEU A C 1
ATOM 7229 O O . LEU A 1 918 ? 22.778 -28.206 -26.831 1.00 91.88 918 LEU A O 1
ATOM 7233 N N . LYS A 1 919 ? 23.443 -26.752 -28.393 1.00 91.56 919 LYS A N 1
ATOM 7234 C CA . LYS A 1 919 ? 24.549 -26.208 -27.589 1.00 91.56 919 LYS A CA 1
ATOM 7235 C C . LYS A 1 919 ? 24.061 -25.673 -26.239 1.00 91.56 919 LYS A C 1
ATOM 7237 O O . LYS A 1 919 ? 24.710 -25.910 -25.224 1.00 91.56 919 LYS A O 1
ATOM 7242 N N . TYR A 1 920 ? 22.950 -24.937 -26.223 1.00 92.00 920 TYR A N 1
ATOM 7243 C CA . TYR A 1 920 ? 22.403 -24.382 -24.984 1.00 92.00 920 TYR A CA 1
ATOM 7244 C C . TYR A 1 920 ? 21.772 -25.465 -24.102 1.00 92.00 920 TYR A C 1
ATOM 7246 O O . TYR A 1 920 ? 21.938 -25.402 -22.885 1.00 92.00 920 TYR A O 1
ATOM 7254 N N . ALA A 1 921 ? 21.138 -26.478 -24.704 1.00 94.44 921 ALA A N 1
ATOM 7255 C CA . ALA A 1 921 ? 20.642 -27.648 -23.982 1.00 94.44 921 ALA A CA 1
ATOM 7256 C C . ALA A 1 921 ? 21.785 -28.406 -23.281 1.00 94.44 921 ALA A C 1
ATOM 7258 O O . ALA A 1 921 ? 21.738 -28.581 -22.064 1.00 94.44 921 ALA A O 1
ATOM 7259 N N . TYR A 1 922 ? 22.865 -28.731 -24.005 1.00 94.50 922 TYR A N 1
ATOM 7260 C CA . TYR A 1 922 ? 24.057 -29.381 -23.440 1.00 94.50 922 TYR A CA 1
ATOM 7261 C C . TYR A 1 922 ? 24.711 -28.554 -22.329 1.00 94.50 922 TYR A C 1
ATOM 7263 O O . TYR A 1 922 ? 25.133 -29.108 -21.317 1.00 94.50 922 TYR A O 1
ATOM 7271 N N . ASN A 1 923 ? 24.805 -27.231 -22.493 1.00 94.50 923 ASN A N 1
ATOM 7272 C CA . ASN A 1 923 ? 25.416 -26.368 -21.481 1.00 94.50 923 ASN A CA 1
ATOM 7273 C C . ASN A 1 923 ? 24.624 -26.373 -20.165 1.00 94.50 923 ASN A C 1
ATOM 7275 O O . ASN A 1 923 ? 25.227 -26.495 -19.100 1.00 94.50 923 ASN A O 1
ATOM 7279 N N . ILE A 1 924 ? 23.290 -26.300 -20.236 1.00 95.62 924 ILE A N 1
ATOM 7280 C CA . ILE A 1 924 ? 22.441 -26.373 -19.040 1.00 95.62 924 ILE A CA 1
ATOM 7281 C C . ILE A 1 924 ? 22.469 -27.770 -18.421 1.00 95.62 924 ILE A C 1
ATOM 7283 O O . ILE A 1 924 ? 22.635 -27.881 -17.210 1.00 95.62 924 ILE A O 1
ATOM 7287 N N . ALA A 1 925 ? 22.389 -28.831 -19.227 1.00 95.88 925 ALA A N 1
ATOM 7288 C CA . ALA A 1 925 ? 22.495 -30.201 -18.727 1.00 95.88 925 ALA A CA 1
ATOM 7289 C C . ALA A 1 925 ? 23.817 -30.433 -17.987 1.00 95.88 925 ALA A C 1
ATOM 7291 O O . ALA A 1 925 ? 23.830 -30.908 -16.853 1.00 95.88 925 ALA A O 1
ATOM 7292 N N . LYS A 1 926 ? 24.930 -29.979 -18.575 1.00 95.06 926 LYS A N 1
ATOM 7293 C CA . LYS A 1 926 ? 26.250 -30.026 -17.943 1.00 95.06 926 LYS A CA 1
ATOM 7294 C C . LYS A 1 926 ? 26.311 -29.210 -16.652 1.00 95.06 926 LYS A C 1
ATOM 7296 O O . LYS A 1 926 ? 26.951 -29.648 -15.703 1.00 95.06 926 LYS A O 1
ATOM 7301 N N . TYR A 1 927 ? 25.673 -28.040 -16.602 1.00 95.75 927 TYR A N 1
ATOM 7302 C CA . TYR A 1 927 ? 25.639 -27.202 -15.399 1.00 95.75 927 TYR A CA 1
ATOM 7303 C C . TYR A 1 927 ? 24.985 -27.922 -14.208 1.00 95.75 927 TYR A C 1
ATOM 7305 O O . TYR A 1 927 ? 25.462 -27.785 -13.085 1.00 95.75 927 TYR A O 1
ATOM 7313 N N . PHE A 1 928 ? 23.955 -28.731 -14.465 1.00 96.56 928 PHE A N 1
ATOM 7314 C CA . PHE A 1 928 ? 23.261 -29.535 -13.453 1.00 96.56 928 PHE A CA 1
ATOM 7315 C C . PHE A 1 928 ? 23.806 -30.964 -13.297 1.00 96.56 928 PHE A C 1
ATOM 7317 O O . PHE A 1 928 ? 23.210 -31.761 -12.579 1.00 96.56 928 PHE A O 1
ATOM 7324 N N . ASN A 1 929 ? 24.932 -31.304 -13.937 1.00 95.62 929 ASN A N 1
ATOM 7325 C CA . ASN A 1 929 ? 25.488 -32.665 -13.968 1.00 95.62 929 ASN A CA 1
ATOM 7326 C C . ASN A 1 929 ? 24.482 -33.736 -14.443 1.00 95.62 929 ASN A C 1
ATOM 7328 O O . ASN A 1 929 ? 24.506 -34.873 -13.974 1.00 95.62 929 ASN A O 1
ATOM 7332 N N . VAL A 1 930 ? 23.599 -33.374 -15.374 1.00 95.88 930 VAL A N 1
ATOM 7333 C CA . VAL A 1 930 ? 22.665 -34.297 -16.028 1.00 95.88 930 VAL A CA 1
ATOM 7334 C C . VAL A 1 930 ? 23.397 -35.082 -17.120 1.00 95.88 930 VAL A C 1
ATOM 7336 O O . VAL A 1 930 ? 24.190 -34.512 -17.872 1.00 95.88 930 VAL A O 1
ATOM 7339 N N . THR A 1 931 ? 23.127 -36.386 -17.219 1.00 91.56 931 THR A N 1
ATOM 7340 C CA . THR A 1 931 ? 23.668 -37.263 -18.268 1.00 91.56 931 THR A CA 1
ATOM 7341 C C . THR A 1 931 ? 23.246 -36.782 -19.655 1.00 91.56 931 THR A C 1
ATOM 7343 O O . THR A 1 931 ? 22.087 -36.449 -19.884 1.00 91.56 931 THR A O 1
ATOM 7346 N N . THR A 1 932 ? 24.186 -36.762 -20.599 1.00 91.62 932 THR A N 1
ATOM 7347 C CA . THR A 1 932 ? 23.941 -36.317 -21.980 1.00 91.62 932 THR A CA 1
ATOM 7348 C C . THR A 1 932 ? 24.336 -37.376 -23.015 1.00 91.62 932 THR A C 1
ATOM 7350 O O . THR A 1 932 ? 24.783 -37.024 -24.107 1.00 91.62 932 THR A O 1
ATOM 7353 N N . GLU A 1 933 ? 24.253 -38.662 -22.649 1.00 90.75 933 GLU A N 1
ATOM 7354 C CA . GLU A 1 933 ? 24.532 -39.801 -23.540 1.00 90.75 933 GLU A CA 1
ATOM 7355 C C . GLU A 1 933 ? 23.504 -39.883 -24.671 1.00 90.75 933 GLU A C 1
ATOM 7357 O O . GLU A 1 933 ? 23.876 -40.018 -25.837 1.00 90.75 933 GLU A O 1
ATOM 7362 N N . THR A 1 934 ? 22.223 -39.710 -24.337 1.00 94.88 934 THR A N 1
ATOM 7363 C CA . THR A 1 934 ? 21.133 -39.534 -25.302 1.00 94.88 934 THR A CA 1
ATOM 7364 C C . THR A 1 934 ? 20.396 -38.214 -25.064 1.00 94.88 934 THR A C 1
ATOM 7366 O O . THR A 1 934 ? 20.466 -37.617 -23.985 1.00 94.88 934 THR A O 1
ATOM 7369 N N . THR A 1 935 ? 19.677 -37.724 -26.077 1.00 95.12 935 THR A N 1
ATOM 7370 C CA . THR A 1 935 ? 18.806 -36.548 -25.923 1.00 95.12 935 THR A CA 1
ATOM 7371 C C . THR A 1 935 ? 17.677 -36.824 -24.935 1.00 95.12 935 THR A C 1
ATOM 7373 O O . THR A 1 935 ? 17.367 -35.952 -24.129 1.00 95.12 935 THR A O 1
ATOM 7376 N N . ARG A 1 936 ? 17.151 -38.054 -24.910 1.00 95.81 936 ARG A N 1
ATOM 7377 C CA . ARG A 1 936 ? 16.177 -38.527 -23.921 1.00 95.81 936 ARG A CA 1
ATOM 7378 C C . ARG A 1 936 ? 16.669 -38.367 -22.481 1.00 95.81 936 ARG A C 1
ATOM 7380 O O . ARG A 1 936 ? 15.990 -37.711 -21.696 1.00 95.81 936 ARG A O 1
ATOM 7387 N N . ASP A 1 937 ? 17.857 -38.882 -22.155 1.00 94.75 937 ASP A N 1
ATOM 7388 C CA . ASP A 1 937 ? 18.421 -38.781 -20.795 1.00 94.75 937 ASP A CA 1
ATOM 7389 C C . ASP A 1 937 ? 18.581 -37.320 -20.358 1.00 94.75 937 ASP A C 1
ATOM 7391 O O . ASP A 1 937 ? 18.338 -36.963 -19.203 1.00 94.75 937 ASP A O 1
ATOM 7395 N N . MET A 1 938 ? 18.949 -36.454 -21.307 1.00 95.88 938 MET A N 1
ATOM 7396 C CA . MET A 1 938 ? 19.112 -35.028 -21.059 1.00 95.88 938 MET A CA 1
ATOM 7397 C C . MET A 1 938 ? 17.778 -34.335 -20.755 1.00 95.88 938 MET A C 1
ATOM 7399 O O . MET A 1 938 ? 17.710 -33.525 -19.827 1.00 95.88 938 MET A O 1
ATOM 7403 N N . VAL A 1 939 ? 16.720 -34.642 -21.516 1.00 97.12 939 VAL A N 1
ATOM 7404 C CA . VAL A 1 939 ? 15.373 -34.102 -21.267 1.00 97.12 939 VAL A CA 1
ATOM 7405 C C . VAL A 1 939 ? 14.833 -34.613 -19.930 1.00 97.12 939 VAL A C 1
ATOM 7407 O O . VAL A 1 939 ? 14.459 -33.797 -19.085 1.00 97.12 939 VAL A O 1
ATOM 7410 N N . GLU A 1 940 ? 14.856 -35.931 -19.704 1.00 96.38 940 GLU A N 1
ATOM 7411 C CA . GLU A 1 940 ? 14.350 -36.561 -18.475 1.00 96.38 940 GLU A CA 1
ATOM 7412 C C . GLU A 1 940 ? 15.106 -36.081 -17.226 1.00 96.38 940 GLU A C 1
ATOM 7414 O O . GLU A 1 940 ? 14.515 -35.876 -16.163 1.00 96.38 940 GLU A O 1
ATOM 7419 N N . GLY A 1 941 ? 16.419 -35.861 -17.337 1.00 96.12 941 GLY A N 1
ATOM 7420 C CA . GLY A 1 941 ? 17.218 -35.313 -16.246 1.00 96.12 941 GLY A CA 1
ATOM 7421 C C . GLY A 1 941 ? 16.874 -33.857 -15.930 1.00 96.12 941 GLY A C 1
ATOM 7422 O O . GLY A 1 941 ? 16.716 -33.508 -14.762 1.00 96.12 941 GLY A O 1
ATOM 7423 N N . LEU A 1 942 ? 16.685 -33.008 -16.946 1.00 96.56 942 LEU A N 1
ATOM 7424 C CA . LEU A 1 942 ? 16.310 -31.599 -16.749 1.00 96.56 942 LEU A CA 1
ATOM 7425 C C . LEU A 1 942 ? 14.857 -31.410 -16.285 1.00 96.56 942 LEU A C 1
ATOM 7427 O O . LEU A 1 942 ? 14.553 -30.426 -15.608 1.00 96.56 942 LEU A O 1
ATOM 7431 N N . GLN A 1 943 ? 13.961 -32.351 -16.586 1.00 96.00 943 GLN A N 1
ATOM 7432 C CA . GLN A 1 943 ? 12.603 -32.384 -16.023 1.00 96.00 943 GLN A CA 1
ATOM 7433 C C . GLN A 1 943 ? 12.597 -32.618 -14.505 1.00 96.00 943 GLN A C 1
ATOM 7435 O O . GLN A 1 943 ? 11.674 -32.177 -13.826 1.00 96.00 943 GLN A O 1
ATOM 7440 N N . LYS A 1 944 ? 13.640 -33.255 -13.958 1.00 95.31 944 LYS A N 1
ATOM 7441 C CA . LYS A 1 944 ? 13.784 -33.521 -12.515 1.00 95.31 944 LYS A CA 1
ATOM 7442 C C . LYS A 1 944 ? 14.472 -32.393 -11.744 1.00 95.31 944 LYS A C 1
ATOM 7444 O O . LYS A 1 944 ? 14.474 -32.418 -10.517 1.00 95.31 944 LYS A O 1
ATOM 7449 N N . VAL A 1 945 ? 15.067 -31.419 -12.436 1.00 96.31 945 VAL A N 1
ATOM 7450 C CA . VAL A 1 945 ? 15.704 -30.257 -11.798 1.00 96.31 945 VAL A CA 1
ATOM 7451 C C . VAL A 1 945 ? 14.635 -29.357 -11.177 1.00 96.31 945 VAL A C 1
ATOM 7453 O O . VAL A 1 945 ? 13.546 -29.202 -11.738 1.00 96.31 945 VAL A O 1
ATOM 7456 N N . ASP A 1 946 ? 14.948 -28.750 -10.033 1.00 96.12 946 ASP A N 1
ATOM 7457 C CA . ASP A 1 946 ? 14.075 -27.762 -9.407 1.00 96.12 946 ASP A CA 1
ATOM 7458 C C . ASP A 1 946 ? 13.790 -26.591 -10.362 1.00 96.12 946 ASP A C 1
ATOM 7460 O O . ASP A 1 946 ? 14.676 -26.070 -11.046 1.00 96.12 946 ASP A O 1
ATOM 7464 N N . SER A 1 947 ? 12.526 -26.178 -10.419 1.00 94.88 947 SER A N 1
ATOM 7465 C CA . SER A 1 947 ? 12.074 -25.176 -11.383 1.00 94.88 947 SER A CA 1
ATOM 7466 C C . SER A 1 947 ? 12.716 -23.806 -11.138 1.00 94.88 947 SER A C 1
ATOM 7468 O O . SER A 1 947 ? 13.108 -23.126 -12.093 1.00 94.88 947 SER A O 1
ATOM 7470 N N . GLU A 1 948 ? 12.921 -23.410 -9.877 1.00 95.00 948 GLU A N 1
ATOM 7471 C CA . GLU A 1 948 ? 13.550 -22.133 -9.551 1.00 95.00 948 GLU A CA 1
ATOM 7472 C C . GLU A 1 948 ? 15.039 -22.131 -9.891 1.00 95.00 948 GLU A C 1
ATOM 7474 O O . GLU A 1 948 ? 15.556 -21.147 -10.437 1.00 95.00 948 GLU A O 1
ATOM 7479 N N . GLU A 1 949 ? 15.742 -23.221 -9.583 1.00 95.19 949 GLU A N 1
ATOM 7480 C CA . GLU A 1 949 ? 17.150 -23.376 -9.951 1.00 95.19 949 GLU A CA 1
ATOM 7481 C C . GLU A 1 949 ? 17.330 -23.341 -11.469 1.00 95.19 949 GLU A C 1
ATOM 7483 O O . GLU A 1 949 ? 18.190 -22.612 -11.981 1.00 95.19 949 GLU A O 1
ATOM 7488 N N . LEU A 1 950 ? 16.471 -24.054 -12.199 1.00 95.06 950 LEU A N 1
ATOM 7489 C CA . LEU A 1 950 ? 16.485 -24.087 -13.656 1.00 95.06 950 LEU A CA 1
ATOM 7490 C C . LEU A 1 950 ? 16.218 -22.699 -14.261 1.00 95.06 950 LEU A C 1
ATOM 7492 O O . LEU A 1 950 ? 16.919 -22.276 -15.187 1.00 95.06 950 LEU A O 1
ATOM 7496 N N . ALA A 1 951 ? 15.270 -21.943 -13.700 1.00 94.19 951 ALA A N 1
ATOM 7497 C CA . ALA A 1 951 ? 14.986 -20.569 -14.112 1.00 94.19 951 ALA A CA 1
ATOM 7498 C C . ALA A 1 951 ? 16.190 -19.639 -13.916 1.00 94.19 951 ALA A C 1
ATOM 7500 O O . ALA A 1 951 ? 16.522 -18.845 -14.807 1.00 94.19 951 ALA A O 1
ATOM 7501 N N . LYS A 1 952 ? 16.870 -19.738 -12.766 1.00 93.19 952 LYS A N 1
ATOM 7502 C CA . LYS A 1 952 ? 18.084 -18.959 -12.470 1.00 93.19 952 LYS A CA 1
ATOM 7503 C C . LYS A 1 952 ? 19.215 -19.329 -13.428 1.00 93.19 952 LYS A C 1
ATOM 7505 O O . LYS A 1 952 ? 19.840 -18.433 -14.003 1.00 93.19 952 LYS A O 1
ATOM 7510 N N . ALA A 1 953 ? 19.440 -20.623 -13.657 1.00 93.19 953 ALA A N 1
ATOM 7511 C CA . ALA A 1 953 ? 20.466 -21.114 -14.573 1.00 93.19 953 ALA A CA 1
ATOM 7512 C C . ALA A 1 953 ? 20.230 -20.626 -16.010 1.00 93.19 953 ALA A C 1
ATOM 7514 O O . ALA A 1 953 ? 21.154 -20.119 -16.647 1.00 93.19 953 ALA A O 1
ATOM 7515 N N . ALA A 1 954 ? 18.988 -20.655 -16.497 1.00 91.44 954 ALA A N 1
ATOM 7516 C CA . ALA A 1 954 ? 18.646 -20.172 -17.835 1.00 91.44 954 ALA A CA 1
ATOM 7517 C C . ALA A 1 954 ? 18.932 -18.672 -18.056 1.00 91.44 954 ALA A C 1
ATOM 7519 O O . ALA A 1 954 ? 19.111 -18.232 -19.191 1.00 91.44 954 ALA A O 1
ATOM 7520 N N . ASN A 1 955 ? 19.016 -17.877 -16.983 1.00 89.12 955 ASN A N 1
ATOM 7521 C CA . ASN A 1 955 ? 19.378 -16.456 -17.035 1.00 89.12 955 ASN A CA 1
ATOM 7522 C C . ASN A 1 955 ? 20.878 -16.196 -16.790 1.00 89.12 955 ASN A C 1
ATOM 7524 O O . ASN A 1 955 ? 21.329 -15.052 -16.883 1.00 89.12 955 ASN A O 1
ATOM 7528 N N . SER A 1 956 ? 21.664 -17.231 -16.486 1.00 87.62 956 SER A N 1
ATOM 7529 C CA . SER A 1 956 ? 23.087 -17.121 -16.166 1.00 87.62 956 SER A CA 1
ATOM 7530 C C . SER A 1 956 ? 23.962 -17.353 -17.396 1.00 87.62 956 SER A C 1
ATOM 7532 O O . SER A 1 956 ? 23.884 -18.392 -18.055 1.00 87.62 956 SER A O 1
ATOM 7534 N N . SER A 1 957 ? 24.870 -16.418 -17.686 1.00 84.88 957 SER A N 1
ATOM 7535 C CA . SER A 1 957 ? 25.892 -16.600 -18.728 1.00 84.88 957 SER A CA 1
ATOM 7536 C C . SER A 1 957 ? 26.848 -17.754 -18.413 1.00 84.88 957 SER A C 1
ATOM 7538 O O . SER A 1 957 ? 27.352 -18.394 -19.335 1.00 84.88 957 SER A O 1
ATOM 7540 N N . GLN A 1 958 ? 27.067 -18.055 -17.128 1.00 85.38 958 GLN A N 1
ATOM 7541 C CA . GLN A 1 958 ? 27.896 -19.175 -16.682 1.00 85.38 958 GLN A CA 1
ATOM 7542 C C . GLN A 1 958 ? 27.259 -20.522 -17.035 1.00 85.38 958 GLN A C 1
ATOM 7544 O O . GLN A 1 958 ? 27.954 -21.404 -17.528 1.00 85.38 958 GLN A O 1
ATOM 7549 N N . ALA A 1 959 ? 25.952 -20.667 -16.809 1.00 86.69 959 ALA A N 1
ATOM 7550 C CA . ALA A 1 959 ? 25.241 -21.916 -17.072 1.00 86.69 959 ALA A CA 1
ATOM 7551 C C . ALA A 1 959 ? 24.910 -22.088 -18.561 1.00 86.69 959 ALA A C 1
ATOM 7553 O O . ALA A 1 959 ? 25.083 -23.161 -19.122 1.00 86.69 959 ALA A O 1
ATOM 7554 N N . THR A 1 960 ? 24.494 -21.016 -19.241 1.00 85.31 960 THR A N 1
ATOM 7555 C CA . THR A 1 960 ? 24.142 -21.071 -20.673 1.00 85.31 960 THR A CA 1
ATOM 7556 C C . THR A 1 960 ? 25.358 -21.040 -21.601 1.00 85.31 960 THR A C 1
ATOM 7558 O O . THR A 1 960 ? 25.257 -21.407 -22.773 1.00 85.31 960 THR A O 1
ATOM 7561 N N . GLY A 1 961 ? 26.512 -20.565 -21.123 1.00 82.12 961 GLY A N 1
ATOM 7562 C CA . GLY A 1 961 ? 27.694 -20.307 -21.950 1.00 82.12 961 GLY A CA 1
ATOM 7563 C C . GLY A 1 961 ? 27.514 -19.150 -22.943 1.00 82.12 961 GLY A C 1
ATOM 7564 O O . GLY A 1 961 ? 28.316 -19.006 -23.872 1.00 82.12 961 GLY A O 1
ATOM 7565 N N . TYR A 1 962 ? 26.461 -18.339 -22.787 1.00 77.38 962 TYR A N 1
ATOM 7566 C CA . TYR A 1 962 ? 26.190 -17.176 -23.627 1.00 77.38 962 TYR A CA 1
ATOM 7567 C C . TYR A 1 962 ? 27.090 -15.998 -23.226 1.00 77.38 962 TYR A C 1
ATOM 7569 O O . TYR A 1 962 ? 27.017 -15.491 -22.106 1.00 77.38 962 TYR A O 1
ATOM 7577 N N . LYS A 1 963 ? 27.936 -15.540 -24.154 1.00 68.94 963 LYS A N 1
ATOM 7578 C CA . LYS A 1 963 ? 28.674 -14.272 -24.048 1.00 68.94 963 LYS A CA 1
ATOM 7579 C C . LYS A 1 963 ? 27.875 -13.201 -24.787 1.00 68.94 963 LYS A C 1
ATOM 7581 O O . LYS A 1 963 ? 27.242 -13.517 -25.788 1.00 68.94 963 LYS A O 1
ATOM 7586 N N . THR A 1 964 ? 27.865 -11.966 -24.280 1.00 56.50 964 THR A N 1
ATOM 7587 C CA . THR A 1 964 ? 27.179 -10.806 -24.879 1.00 56.50 964 THR A CA 1
ATOM 7588 C C . THR A 1 964 ? 27.789 -10.432 -26.230 1.00 56.50 964 THR A C 1
ATOM 7590 O O . THR A 1 964 ? 28.440 -9.400 -26.360 1.00 56.50 964 THR A O 1
ATOM 7593 N N . ASP A 1 965 ? 27.564 -11.274 -27.228 1.00 44.06 965 ASP A N 1
ATOM 7594 C CA . ASP A 1 965 ? 27.872 -11.028 -28.625 1.00 44.06 965 ASP A CA 1
ATOM 7595 C C . ASP A 1 965 ? 26.563 -10.717 -29.363 1.00 44.06 965 ASP A C 1
ATOM 7597 O O . ASP A 1 965 ? 25.468 -11.076 -28.932 1.00 44.06 965 ASP A O 1
ATOM 7601 N N . LEU A 1 966 ? 26.668 -9.990 -30.471 1.00 48.47 966 LEU A N 1
ATOM 7602 C CA . LEU A 1 966 ? 25.578 -9.387 -31.255 1.00 48.47 966 LEU A CA 1
ATOM 7603 C C . LEU A 1 966 ? 24.539 -10.366 -31.865 1.00 48.47 966 LEU A C 1
ATOM 7605 O O . LEU A 1 966 ? 23.731 -9.945 -32.692 1.00 48.47 966 LEU A O 1
ATOM 7609 N N . TYR A 1 967 ? 24.515 -11.643 -31.473 1.00 53.03 967 TYR A N 1
ATOM 7610 C CA . TYR A 1 967 ? 23.766 -12.710 -32.141 1.00 53.03 967 TYR A CA 1
ATOM 7611 C C . TYR A 1 967 ? 22.925 -13.536 -31.151 1.00 53.03 967 TYR A C 1
ATOM 7613 O O . TYR A 1 967 ? 23.492 -14.169 -30.274 1.00 53.03 967 TYR A O 1
ATOM 7621 N N . ALA A 1 968 ? 21.596 -13.512 -31.350 1.00 60.97 968 ALA A N 1
ATOM 7622 C CA . ALA A 1 968 ? 20.509 -14.341 -30.784 1.00 60.97 968 ALA A CA 1
ATOM 7623 C C . ALA A 1 968 ? 20.595 -14.793 -29.303 1.00 60.97 968 ALA A C 1
ATOM 7625 O O . ALA A 1 968 ? 21.527 -15.466 -28.878 1.00 60.97 968 ALA A O 1
ATOM 7626 N N . PHE A 1 969 ? 19.549 -14.501 -28.526 1.00 74.19 969 PHE A N 1
ATOM 7627 C CA . PHE A 1 969 ? 19.450 -14.918 -27.122 1.00 74.19 969 PHE A CA 1
ATOM 7628 C C . PHE A 1 969 ? 19.166 -16.433 -26.970 1.00 74.19 969 PHE A C 1
ATOM 7630 O O . PHE A 1 969 ? 18.503 -17.005 -27.838 1.00 74.19 969 PHE A O 1
ATOM 7637 N N . PRO A 1 970 ? 19.638 -17.085 -25.884 1.00 86.31 970 PRO A N 1
ATOM 7638 C CA . PRO A 1 970 ? 19.295 -18.474 -25.581 1.00 86.31 970 PRO A CA 1
ATOM 7639 C C . PRO A 1 970 ? 17.833 -18.604 -25.128 1.00 86.31 970 PRO A C 1
ATOM 7641 O O . PRO A 1 970 ? 17.301 -17.691 -24.499 1.00 86.31 970 PRO A O 1
ATOM 7644 N N . PHE A 1 971 ? 17.218 -19.752 -25.416 1.00 91.88 971 PHE A N 1
ATOM 7645 C CA . PHE A 1 971 ? 15.810 -20.086 -25.164 1.00 91.88 971 PHE A CA 1
ATOM 7646 C C . PHE A 1 971 ? 14.836 -19.121 -25.850 1.00 91.88 971 PHE A C 1
ATOM 7648 O O . PHE A 1 971 ? 13.976 -18.507 -25.223 1.00 91.88 971 PHE A O 1
ATOM 7655 N N . PHE A 1 972 ? 15.000 -18.989 -27.166 1.00 91.69 972 PHE A N 1
ATOM 7656 C CA . PHE A 1 972 ? 14.134 -18.227 -28.072 1.00 91.69 972 PHE A CA 1
ATOM 7657 C C . PHE A 1 972 ? 13.585 -19.143 -29.173 1.00 91.69 972 PHE A C 1
ATOM 7659 O O . PHE A 1 972 ? 14.096 -20.257 -29.324 1.00 91.69 972 PHE A O 1
ATOM 7666 N N . PRO A 1 973 ? 12.584 -18.688 -29.956 1.00 93.62 973 PRO A N 1
ATOM 7667 C CA . PRO A 1 973 ? 12.042 -19.460 -31.067 1.00 93.62 973 PRO A CA 1
ATOM 7668 C C . PRO A 1 973 ? 13.115 -20.081 -31.971 1.00 93.62 973 PRO A C 1
ATOM 7670 O O . PRO A 1 973 ? 14.127 -19.444 -32.277 1.00 93.62 973 PRO A O 1
ATOM 7673 N N . ILE A 1 974 ? 12.880 -21.310 -32.428 1.00 93.44 974 ILE A N 1
ATOM 7674 C CA . ILE A 1 974 ? 13.737 -22.033 -33.379 1.00 93.44 974 ILE A CA 1
ATOM 7675 C C . ILE A 1 974 ? 12.959 -22.437 -34.634 1.00 93.44 974 ILE A C 1
ATOM 7677 O O . ILE A 1 974 ? 11.729 -22.431 -34.639 1.00 93.44 974 ILE A O 1
ATOM 7681 N N . ILE A 1 975 ? 13.688 -22.813 -35.687 1.00 93.25 975 ILE A N 1
ATOM 7682 C CA . ILE A 1 975 ? 13.131 -23.587 -36.803 1.00 93.25 975 ILE A CA 1
ATOM 7683 C C . ILE A 1 975 ? 13.121 -25.051 -36.359 1.00 93.25 975 ILE A C 1
ATOM 7685 O O . ILE A 1 975 ? 14.187 -25.608 -36.092 1.00 93.25 975 ILE A O 1
ATOM 7689 N N . GLU A 1 976 ? 11.933 -25.635 -36.240 1.00 93.94 976 GLU A N 1
ATOM 7690 C CA . GLU A 1 976 ? 11.746 -27.010 -35.770 1.00 93.94 976 GLU A CA 1
ATOM 7691 C C . GLU A 1 976 ? 11.985 -28.017 -36.896 1.00 93.94 976 GLU A C 1
ATOM 7693 O O . GLU A 1 976 ? 11.803 -27.715 -38.079 1.00 93.94 976 GLU A O 1
ATOM 7698 N N . VAL A 1 977 ? 12.352 -29.242 -36.520 1.00 92.81 977 VAL A N 1
ATOM 7699 C CA . VAL A 1 977 ? 12.178 -30.400 -37.405 1.00 92.81 977 VAL A CA 1
ATOM 7700 C C . VAL A 1 977 ? 10.690 -30.635 -37.675 1.00 92.81 977 VAL A C 1
ATOM 7702 O O . VAL A 1 977 ? 9.843 -30.389 -36.815 1.00 92.81 977 VAL A O 1
ATOM 7705 N N . GLU A 1 978 ? 10.370 -31.106 -38.879 1.00 92.19 978 GLU A N 1
ATOM 7706 C CA . GLU A 1 978 ? 8.990 -31.365 -39.294 1.00 92.19 978 GLU A CA 1
ATOM 7707 C C . GLU A 1 978 ? 8.312 -32.361 -38.335 1.00 92.19 978 GLU A C 1
ATOM 7709 O O . GLU A 1 978 ? 8.804 -33.469 -38.123 1.00 92.19 978 GLU A O 1
ATOM 7714 N N . ASN A 1 979 ? 7.197 -31.947 -37.734 1.00 91.88 979 ASN A N 1
ATOM 7715 C CA . ASN A 1 979 ? 6.362 -32.755 -36.847 1.00 91.88 979 ASN A CA 1
ATOM 7716 C C . ASN A 1 979 ? 4.932 -32.186 -36.827 1.00 91.88 979 ASN A C 1
ATOM 7718 O O . ASN A 1 979 ? 4.707 -31.061 -37.274 1.00 91.88 979 ASN A O 1
ATOM 7722 N N . SER A 1 980 ? 3.964 -32.936 -36.295 1.00 89.62 980 SER A N 1
ATOM 7723 C CA . SER A 1 980 ? 2.546 -32.536 -36.309 1.00 89.62 980 SER A CA 1
ATOM 7724 C C . SER A 1 980 ? 2.241 -31.264 -35.511 1.00 89.62 980 SER A C 1
ATOM 7726 O O . SER A 1 980 ? 1.259 -30.586 -35.802 1.00 89.62 980 SER A O 1
ATOM 7728 N N . GLU A 1 981 ? 3.078 -30.921 -34.531 1.00 91.44 981 GLU A N 1
ATOM 7729 C CA . GLU A 1 981 ? 2.921 -29.739 -33.678 1.00 91.44 981 GLU A CA 1
ATOM 7730 C C . GLU A 1 981 ? 3.879 -28.597 -34.057 1.00 91.44 981 GLU A C 1
ATOM 7732 O O . GLU A 1 981 ? 3.940 -27.589 -33.351 1.00 91.44 981 GLU A O 1
ATOM 7737 N N . ALA A 1 982 ? 4.646 -28.730 -35.145 1.00 94.94 982 ALA A N 1
ATOM 7738 C CA . ALA A 1 982 ? 5.640 -27.736 -35.533 1.00 94.94 982 ALA A CA 1
ATOM 7739 C C . ALA A 1 982 ? 4.989 -26.377 -35.829 1.00 94.94 982 ALA A C 1
ATOM 7741 O O . ALA A 1 982 ? 4.022 -26.274 -36.588 1.00 94.94 982 ALA A O 1
ATOM 7742 N N . ILE A 1 983 ? 5.557 -25.307 -35.271 1.00 95.06 983 ILE A N 1
ATOM 7743 C CA . ILE A 1 983 ? 5.076 -23.944 -35.513 1.00 95.06 983 ILE A CA 1
ATOM 7744 C C . ILE A 1 983 ? 5.677 -23.396 -36.806 1.00 95.06 983 ILE A C 1
ATOM 7746 O O . ILE A 1 983 ? 4.945 -22.866 -37.641 1.00 95.06 983 ILE A O 1
ATOM 7750 N N . ILE A 1 984 ? 6.991 -23.543 -36.991 1.00 93.44 984 ILE A N 1
ATOM 7751 C CA . ILE A 1 984 ? 7.707 -23.164 -38.217 1.00 93.44 984 ILE A CA 1
ATOM 7752 C C . ILE A 1 984 ? 8.795 -24.197 -38.538 1.00 93.44 984 ILE A C 1
ATOM 7754 O O . ILE A 1 984 ? 9.608 -24.535 -37.682 1.00 93.44 984 ILE A O 1
ATOM 7758 N N . THR A 1 985 ? 8.849 -24.651 -39.791 1.00 93.75 985 THR A N 1
ATOM 7759 C CA . THR A 1 985 ? 9.837 -25.647 -40.270 1.00 93.75 985 THR A CA 1
ATOM 7760 C C . THR A 1 985 ? 10.761 -25.095 -41.360 1.00 93.75 985 THR A C 1
ATOM 7762 O O . THR A 1 985 ? 11.713 -25.736 -41.799 1.00 93.75 985 THR A O 1
ATOM 7765 N N . ARG A 1 986 ? 10.532 -23.841 -41.769 1.00 92.56 986 ARG A N 1
ATOM 7766 C CA . ARG A 1 986 ? 11.369 -23.070 -42.699 1.00 92.56 986 ARG A CA 1
ATOM 7767 C C . ARG A 1 986 ? 11.704 -21.715 -42.089 1.00 92.56 986 ARG A C 1
ATOM 7769 O O . ARG A 1 986 ? 11.019 -21.242 -41.183 1.00 92.56 986 ARG A O 1
ATOM 7776 N N . SER A 1 987 ? 12.748 -21.059 -42.593 1.00 91.50 987 SER A N 1
ATOM 7777 C CA . SER A 1 987 ? 13.070 -19.711 -42.114 1.00 91.50 987 SER A CA 1
ATOM 7778 C C . SER A 1 987 ? 11.935 -18.726 -42.442 1.00 91.50 987 SER A C 1
ATOM 7780 O O . SER A 1 987 ? 11.349 -18.821 -43.526 1.00 91.50 987 SER A O 1
ATOM 7782 N N . PRO A 1 988 ? 11.653 -17.734 -41.573 1.00 92.75 988 PRO A N 1
ATOM 7783 C CA . PRO A 1 988 ? 10.617 -16.734 -41.832 1.00 92.75 988 PRO A CA 1
ATOM 7784 C C . PRO A 1 988 ? 10.736 -16.045 -43.198 1.00 92.75 988 PRO A C 1
ATOM 7786 O O . PRO A 1 988 ? 9.736 -15.806 -43.870 1.00 92.75 988 PRO A O 1
ATOM 7789 N N . TYR A 1 989 ? 11.970 -15.787 -43.643 1.00 91.69 989 TYR A N 1
ATOM 7790 C CA . TYR A 1 989 ? 12.256 -15.218 -44.960 1.00 91.69 989 TYR A CA 1
ATOM 7791 C C . TYR A 1 989 ? 11.771 -16.117 -46.109 1.00 91.69 989 TYR A C 1
ATOM 7793 O O . TYR A 1 989 ? 11.109 -15.631 -47.021 1.00 91.69 989 TYR A O 1
ATOM 7801 N N . GLN A 1 990 ? 12.047 -17.425 -46.050 1.00 92.88 990 GLN A N 1
ATOM 7802 C CA . GLN A 1 990 ? 11.617 -18.380 -47.079 1.00 92.88 990 GLN A CA 1
ATOM 7803 C C . GLN A 1 990 ? 10.091 -18.512 -47.139 1.00 92.88 990 GLN A C 1
ATOM 7805 O O . GLN A 1 990 ? 9.527 -18.579 -48.230 1.00 92.88 990 GLN A O 1
ATOM 7810 N N . ILE A 1 991 ? 9.420 -18.522 -45.982 1.00 93.69 991 ILE A N 1
ATOM 7811 C CA . ILE A 1 991 ? 7.955 -18.614 -45.913 1.00 93.69 991 ILE A CA 1
ATOM 7812 C C . ILE A 1 991 ? 7.327 -17.374 -46.560 1.00 93.69 991 ILE A C 1
ATOM 7814 O O . ILE A 1 991 ? 6.513 -17.503 -47.476 1.00 93.69 991 ILE A O 1
ATOM 7818 N N . LEU A 1 992 ? 7.780 -16.179 -46.168 1.00 92.25 992 LEU A N 1
ATOM 7819 C CA . LEU A 1 992 ? 7.322 -14.917 -46.756 1.00 92.25 992 LEU A CA 1
ATOM 7820 C C . LEU A 1 992 ? 7.575 -14.854 -48.267 1.00 92.25 992 LEU A C 1
ATOM 7822 O O . LEU A 1 992 ? 6.678 -14.472 -49.015 1.00 92.25 992 LEU A O 1
ATOM 7826 N N . GLN A 1 993 ? 8.761 -15.272 -48.723 1.00 92.94 993 GLN A N 1
ATOM 7827 C CA . GLN A 1 993 ? 9.110 -15.298 -50.146 1.00 92.94 993 GLN A CA 1
ATOM 7828 C C . GLN A 1 993 ? 8.217 -16.253 -50.949 1.00 92.94 993 GLN A C 1
ATOM 7830 O O . GLN A 1 993 ? 7.864 -15.946 -52.085 1.00 92.94 993 GLN A O 1
ATOM 7835 N N . SER A 1 994 ? 7.832 -17.393 -50.366 1.00 92.94 994 SER A N 1
ATOM 7836 C CA . SER A 1 994 ? 6.933 -18.357 -51.014 1.00 92.94 994 SER A CA 1
ATOM 7837 C C . SER A 1 994 ? 5.470 -17.900 -51.066 1.00 92.94 994 SER A C 1
ATOM 7839 O O . SER A 1 994 ? 4.685 -18.444 -51.837 1.00 92.94 994 SER A O 1
ATOM 7841 N N . GLY A 1 995 ? 5.091 -16.908 -50.253 1.00 89.12 995 GLY A N 1
ATOM 7842 C CA . GLY A 1 995 ? 3.712 -16.436 -50.135 1.00 89.12 995 GLY A CA 1
ATOM 7843 C C . GLY A 1 995 ? 2.769 -17.370 -49.363 1.00 89.12 995 GLY A C 1
ATOM 7844 O O . GLY A 1 995 ? 1.579 -17.057 -49.289 1.00 89.12 995 GLY A O 1
ATOM 7845 N N . ASP A 1 996 ? 3.290 -18.467 -48.799 1.00 87.31 996 ASP A N 1
ATOM 7846 C CA . ASP A 1 996 ? 2.581 -19.510 -48.041 1.00 87.31 996 ASP A CA 1
ATOM 7847 C C . ASP A 1 996 ? 2.508 -19.163 -46.545 1.00 87.31 996 ASP A C 1
ATOM 7849 O O . ASP A 1 996 ? 3.153 -19.774 -45.697 1.00 87.31 996 ASP A O 1
ATOM 7853 N N . PHE A 1 997 ? 1.746 -18.122 -46.221 1.00 87.88 997 PHE A N 1
ATOM 7854 C CA . PHE A 1 997 ? 1.479 -17.690 -44.849 1.00 87.88 997 PHE A CA 1
ATOM 7855 C C . PHE A 1 997 ? 0.016 -17.268 -44.699 1.00 87.88 997 PHE A C 1
ATOM 7857 O O . PHE A 1 997 ? -0.685 -17.057 -45.692 1.00 87.88 997 PHE A O 1
ATOM 7864 N N . ASN A 1 998 ? -0.458 -17.143 -43.461 1.00 84.62 998 ASN A N 1
ATOM 7865 C CA . ASN A 1 998 ? -1.841 -16.779 -43.170 1.00 84.62 998 ASN A CA 1
ATOM 7866 C C . ASN A 1 998 ? -2.101 -15.325 -43.601 1.00 84.62 998 ASN A C 1
ATOM 7868 O O . ASN A 1 998 ? -1.573 -14.370 -43.019 1.00 84.62 998 ASN A O 1
ATOM 7872 N N . ARG A 1 999 ? -2.895 -15.166 -44.665 1.00 70.38 999 ARG A N 1
ATOM 7873 C CA . ARG A 1 999 ? -3.444 -13.882 -45.105 1.00 70.38 999 ARG A CA 1
ATOM 7874 C C . ARG A 1 999 ? -4.794 -13.743 -44.415 1.00 70.38 999 ARG A C 1
ATOM 7876 O O . ARG A 1 999 ? -5.639 -14.613 -44.601 1.00 70.38 999 ARG A O 1
ATOM 7883 N N . GLY A 1 1000 ? -4.901 -12.739 -43.551 1.00 55.22 1000 GLY A N 1
ATOM 7884 C CA . GLY A 1 1000 ? -6.141 -12.414 -42.850 1.00 55.22 1000 GLY A CA 1
ATOM 7885 C C . GLY A 1 1000 ? -7.293 -12.105 -43.790 1.00 55.22 1000 GLY A C 1
ATOM 7886 O O . GLY A 1 1000 ? -7.003 -11.687 -44.938 1.00 55.22 1000 GLY A O 1
#

pLDDT: mean 88.89, std 9.39, range [34.53, 98.56]

InterPro domains:
  IPR002018 Carboxylesterase, type B [PF00135] (694-994)
  IPR004790 Isocitrate dehydrogenase NADP-dependent [PTHR11822] (306-687)
  IPR004790 Isocitrate dehydrogenase NADP-dependent [TIGR00127] (306-687)
  IPR018108 Mitochondrial carrier protein, transmembrane region [PF00153] (2-87)
  IPR018108 Mitochondrial carrier protein, transmembrane region [PF00153] (101-197)
  IPR018108 Mitochondrial carrier protein, transmembrane region [PF00153] (204-297)
  IPR018108 Mitochondrial carrier protein, transmembrane region [PS50920] (1-90)
  IPR018108 Mitochondrial carrier protein, transmembrane region [PS50920] (104-193)
  IPR018108 Mitochondrial carrier protein, transmembrane region [PS50920] (203-294)
  IPR019818 Isocitrate/isopropylmalate dehydrogenase, conserved site [PS00470] (572-591)
  IPR023395 Mitochondrial carrier protein domain superfamily [G3DSA:1.50.40.10] (1-305)
  IPR023395 Mitochondrial carrier protein domain superfamily [SSF103506] (2-290)
  IPR024084 Isopropylmalate dehydrogenase-like domain [PF00180] (312-679)
  IPR024084 Isopropylmalate dehydrogenase-like domain [SM01329] (312-700)
  IPR029058 Alpha/Beta hydrolase fold [G3DSA:3.40.50.1820] (707-1000)
  IPR029058 Alpha/Beta hydrolase fold [SSF53474] (693-995)

Foldseek 3Di:
DLLQLLLVLLLQLLQVLCLLVLLLLLLLQFQQLAAPPRGDPQDPFSVSSQVSQCVFVNNCLSNFLSVLSSVLSNQLSSQLVVQLVVCVVVVQQHDPVRHGDDVSSLVSSLQSNLVSQLVSQLSVLVSLQRSQAGPPVSHGAAHDDAPDSVSSSVVQCVQANPVSSSFLSVLSSVLRSQLRNLQVVQLVVQLVVCVVVVNCPVPPLVSSLVSLLRSLLRSLVRRQLSVSLSSNRSRADADSNNAGPQANDSVRSNVSCCVRYNPCSSNRSSNSSSVSRSSSSSSSVVSSVVVVVVVVVLDDDPQPPAQEQPAEAEEEAADFPQNVLLVCCCVPPHVSRHDHHYPYAHPEPLVCLVVVNVSLVVSLVVLVVRQFAQHEFYDQDDPVNCVVNVGPDRDGDSVLVSCVSLLWWKKKKFFAFPLFAFLLNLQQDIEIETEQSDKDPVVKDKDKDAAFDWDWDWDQDPVRDIDIDTPDTDHGIDMDMDIDDDLVSLLLSLLNLLVVCLVLLAAEEEEAQCVVVVPHVVSSVVSNVVCCVPPRVVVCVVSVYYYDYYYLVVVVVVCSVHNHRHYYYYYNVSSVVVSCVSRVSSQHLLRMWIWTAHSVSRHIQTYRSDHNPVVQSVCVVVVHDFQDRCNRSLLSVLVSQLSSCVVVVPVPSVVSSVVSNVVSSVCVNVVNHTPSRCCSNVNPPDDDCPPVNFDWFAAPQGIETWHWAAFPVGRPQIKTKFAFAALFPQCAQLNQQPQTHGDHHDYDHHYRYDHFWAAWAADPSPRAIGTDSRFLGKMKMESDQDLVQAFAEEEEEEDDLLHDDDQVVDDCRVPRVDRYIYMTTHFHGQCSQAQDPQDPSHQGRNRLSSVLSVLVSCLRGVSSRRHDQQRYEYEYEDVVLLSQQLLQLFPSNASSHAHYHRHPDHLPPQQQEDDCNNLQLVLLCVVVVFDVPDPNSSSNRLSPDDSRVSNSLSVDCNSRVDDPDPGYHHRGHYQHDDDPSGSHPDRSVVSVVVVPGHHD

Organism: Tenebrio molitor (NCBI:txid7067)

Radius of gyration: 38.52 Å; chains: 1; bounding box: 101×91×114 Å

Secondary structure (DSSP, 8-state):
-HHHHHHHHHHHHHHHHHHHHHHHHHHHHTTTT--TTSS-----SHHHHHHHHHHHH-GGGGGTTHHHHHHHHHHHHHHHHHHHHHHHHTTTTB-TTS-B-HHHHHHHHHHHHHHHHHHTHHHHHHHHHHHH---TTT--S-----SSHHHHHHHHHHHHHHHHHTTTHHHHHHHHHHHHHHHHHHHHHHHHHHHHTTSSTT-HHHHHHHHHHHHHHHHHHHHHHHHHHHHHHHHS-B-TTS-BSS-SSHHHHHHHHHHHH-GGGGGTTHHHHHHHHHHHHHHHHHHHHHHHHHHHHH---S----EEEEEEEEEEE--HHHHHHHHHIIIIIITTTEEEEEEEEE--HHHHHHTTTHHHHHHHHHHHHHSEEEE-------HHHHHHTT-SS-PPPHHHHHHHHHT-EEEEEEPP-TTS--SSTT--S-EEEEEE-SSEEEEEEEEEE-SSEEEEEEEE-TTS-EEEEEEEEESSSEEEEEEE--HHHHHHHHHHHHHHHHHHT--EEEEE-TTTSTTHHHHHHHHHHHHIIIIIHHHHHHTT--EEEEEHHHHHHHHHHS---EEEEE-HHHHHHHHHHHHHHTT-GGGEEEEEE-TTSS-EEEEESS---HHHHHHHHTT-------HHHHHHHHHHHHHHHHHHT-HHHHHHHHHHHHHHHHHHHTT---TTTHHHHH-TT-----GGGSPEEEETTEEEE-EEEE-SSSTT-EEEEEEEEE-S----GGGTTSPPPPPPP-SSPEE--SPPPPBPEE-TTT--EESBS---EEEEEES---TTS-EEEEEEE--STTTS--GGGS-STTTTTSS-EEEEE----HHHHH---SSTT--S-HHHHHHHHHHHHHHHHGGGGTEEEEEEEEEEETHHHHHHHHHHT-STTTTS-SEEEEES--TT-GGGS-S-HHHHHHHHHHHTT---SSHHHHHHHHHTS-HHHHHHHHT-HHHH-----SS--SS----PPS-TT-S-SS-HHHHHHHT-S---